Protein AF-0000000074228837 (afdb_homodimer)

Solvent-accessible surface area (backbone atoms only — not comparable to full-atom values): 48253 Å² total; per-residue (Å²): 127,89,50,69,43,84,44,78,33,34,25,43,31,44,40,28,51,73,57,40,68,35,71,73,42,47,66,55,44,46,54,51,40,31,73,41,58,32,44,23,34,34,40,31,34,74,35,34,39,66,48,57,78,98,43,40,82,39,33,44,96,82,31,43,47,70,68,50,50,49,47,51,52,47,52,30,51,74,42,57,27,49,63,27,53,33,47,62,62,32,8,69,27,32,67,53,27,69,38,76,93,38,32,85,42,25,28,32,78,79,36,36,41,21,54,25,79,84,43,70,63,42,56,50,49,44,48,52,53,49,50,54,53,45,69,75,46,72,86,42,55,43,36,30,43,33,43,36,76,50,63,63,69,59,68,10,71,69,43,44,59,52,45,67,38,89,90,41,47,70,66,57,55,55,48,50,46,54,42,52,56,36,47,51,47,34,72,77,34,71,73,32,42,32,29,29,42,28,72,71,52,70,81,56,52,58,65,56,47,39,71,67,50,46,30,82,48,37,30,42,28,47,69,60,64,50,48,80,56,60,45,67,59,50,32,52,50,51,49,47,42,47,74,32,51,29,72,44,32,35,36,29,40,36,34,29,39,75,88,44,50,65,30,72,69,54,62,31,44,49,30,39,40,21,46,53,42,50,51,50,27,48,70,72,30,72,50,86,32,44,50,24,37,32,37,31,33,33,22,38,86,45,82,68,36,37,58,16,26,50,70,49,43,19,46,65,26,36,40,51,34,39,39,18,49,46,58,72,40,82,47,74,66,49,50,53,52,41,22,60,72,33,50,25,87,53,83,51,48,90,47,84,73,54,95,44,65,36,66,34,86,46,20,67,48,34,43,45,51,48,49,46,73,64,41,49,58,53,54,52,44,42,47,59,72,62,28,62,63,34,43,16,35,50,31,64,50,26,47,76,67,34,44,61,53,61,71,50,48,74,71,44,50,60,58,52,51,52,52,51,53,53,49,52,52,52,50,52,52,41,51,57,48,42,56,67,34,31,50,68,69,32,48,50,49,50,40,43,60,74,42,45,66,58,52,47,53,55,49,48,51,52,52,36,49,52,49,16,54,56,62,74,103,128,90,52,68,44,84,44,78,34,34,25,42,31,45,40,28,50,74,59,40,67,34,70,72,41,47,66,56,44,46,54,51,41,32,73,41,57,33,43,23,34,36,39,32,34,72,36,34,39,64,48,56,79,96,43,40,82,41,32,44,98,82,30,44,46,70,66,50,51,49,49,52,52,47,52,31,52,74,44,56,27,48,63,29,53,34,47,61,62,34,7,70,28,32,68,53,28,67,38,78,90,39,31,85,42,25,30,34,77,78,34,36,41,21,52,24,80,83,42,70,64,41,58,51,51,44,49,50,53,50,49,56,56,45,68,75,46,70,86,42,55,43,37,30,44,34,44,37,75,50,62,63,71,59,68,10,73,70,42,42,60,52,47,68,39,88,91,42,48,71,66,56,54,54,49,50,45,55,40,53,55,36,48,52,47,35,72,78,33,73,73,32,42,33,29,29,44,29,72,72,52,69,81,56,51,61,66,57,48,39,70,67,50,47,30,80,46,39,30,43,28,46,68,61,64,48,46,81,56,62,44,67,60,51,33,52,49,50,50,47,43,46,73,32,52,30,72,44,33,34,36,28,40,38,33,27,41,76,88,45,50,64,31,70,68,52,62,31,45,48,28,37,39,20,46,51,43,49,51,51,27,49,73,74,31,70,50,87,32,43,50,23,38,32,38,30,34,32,22,36,85,44,83,66,35,35,58,17,26,51,69,47,43,20,46,65,27,37,39,52,36,38,39,19,48,46,58,73,40,82,47,72,68,47,49,51,52,40,22,60,72,34,51,27,89,51,83,53,48,88,47,83,72,52,95,44,65,35,67,34,84,45,19,67,46,34,43,45,50,48,48,46,72,62,41,49,58,52,54,51,44,42,48,62,72,62,29,62,63,35,45,17,36,51,30,64,49,25,46,78,67,33,43,60,52,63,71,51,49,73,70,44,51,60,57,52,51,51,52,51,53,52,49,53,51,52,50,51,52,40,51,55,49,42,56,68,36,32,50,68,68,32,49,50,48,50,40,42,60,73,42,45,65,60,52,48,52,54,51,47,50,53,51,36,49,50,50,16,54,55,62,73,105

Structure (mmCIF, N/CA/C/O backbone):
data_AF-0000000074228837-model_v1
#
loop_
_entity.id
_entity.type
_entity.pdbx_description
1 polymer 'Hexosaminidase D'
#
loop_
_atom_site.group_PDB
_atom_site.id
_atom_site.type_symbol
_atom_site.label_atom_id
_atom_site.label_alt_id
_atom_site.label_comp_id
_atom_site.label_asym_id
_atom_site.label_entity_id
_atom_site.label_seq_id
_atom_site.pdbx_PDB_ins_code
_atom_site.Cartn_x
_atom_site.Cartn_y
_atom_site.Cartn_z
_atom_site.occupancy
_atom_site.B_iso_or_equiv
_atom_site.auth_seq_id
_atom_site.auth_comp_id
_atom_site.auth_asym_id
_atom_site.auth_atom_id
_atom_site.pdbx_PDB_model_num
ATOM 1 N N . MET A 1 1 ? -8.688 20.062 46.594 1 33.72 1 MET A N 1
ATOM 2 C CA . MET A 1 1 ? -7.984 21.328 46.406 1 33.72 1 MET A CA 1
ATOM 3 C C . MET A 1 1 ? -8.141 21.844 45 1 33.72 1 MET A C 1
ATOM 5 O O . MET A 1 1 ? -7.809 21.141 44.031 1 33.72 1 MET A O 1
ATOM 9 N N . SER A 1 2 ? -9.156 22.516 44.594 1 40.5 2 SER A N 1
ATOM 10 C CA . SER A 1 2 ? -9.688 23.109 43.375 1 40.5 2 SER A CA 1
ATOM 11 C C . SER A 1 2 ? -8.57 23.703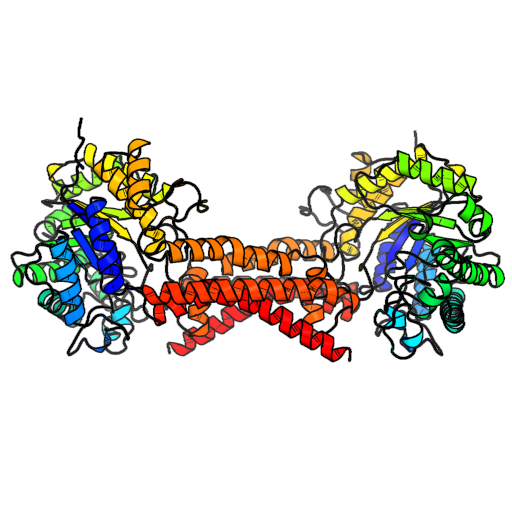 42.531 1 40.5 2 SER A C 1
ATOM 13 O O . SER A 1 2 ? -8.102 24.812 42.781 1 40.5 2 SER A O 1
ATOM 15 N N . SER A 1 3 ? -7.484 22.938 42.219 1 50.78 3 SER A N 1
ATOM 16 C CA . SER A 1 3 ? -6.211 23.359 41.625 1 50.78 3 SER A CA 1
ATOM 17 C C . SER A 1 3 ? -6.414 24.078 40.312 1 50.78 3 SER A C 1
ATOM 19 O O . SER A 1 3 ? -7.051 23.547 39.375 1 50.78 3 SER A O 1
ATOM 21 N N . SER A 1 4 ? -6.652 25.422 40.281 1 68.5 4 SER A N 1
ATOM 22 C CA . SER A 1 4 ? -6.84 26.391 39.219 1 68.5 4 SER A CA 1
ATOM 23 C C . SER A 1 4 ? -5.668 26.375 38.219 1 68.5 4 SER A C 1
ATOM 25 O O . SER A 1 4 ? -4.551 26 38.594 1 68.5 4 SER A O 1
ATOM 27 N N . SER A 1 5 ? -5.848 26.359 36.938 1 78.62 5 SER A N 1
ATOM 28 C CA . SER A 1 5 ? -4.855 26.422 35.875 1 78.62 5 SER A CA 1
ATOM 29 C C . SER A 1 5 ? -3.783 27.453 36.156 1 78.62 5 SER A C 1
ATOM 31 O O . SER A 1 5 ? -4.09 28.547 36.656 1 78.62 5 SER A O 1
ATOM 33 N N . PRO A 1 6 ? -2.557 27.016 36.062 1 86.19 6 PRO A N 1
ATOM 34 C CA . PRO A 1 6 ? -1.479 27.984 36.281 1 86.19 6 PRO A CA 1
ATOM 35 C C . PRO A 1 6 ? -1.438 29.062 35.188 1 86.19 6 PRO A C 1
ATOM 37 O O . PRO A 1 6 ? -0.689 30.047 35.312 1 86.19 6 PRO A O 1
ATOM 40 N N . PHE A 1 7 ? -2.256 28.953 34.188 1 91.75 7 PHE A N 1
ATOM 41 C CA . PHE A 1 7 ? -2.277 29.891 33.094 1 91.75 7 PHE A CA 1
ATOM 42 C C . PHE A 1 7 ? -3.447 30.859 33.219 1 91.75 7 PHE A C 1
ATOM 44 O O . PHE A 1 7 ? -4.598 30.438 33.344 1 91.75 7 PHE A O 1
ATOM 51 N N . ARG A 1 8 ? -3.098 32.094 33.156 1 91.38 8 ARG A N 1
ATOM 52 C CA . ARG A 1 8 ? -4.148 33.094 33.219 1 91.38 8 ARG A CA 1
ATOM 53 C C . ARG A 1 8 ? -5.059 33.031 32 1 91.38 8 ARG A C 1
ATOM 55 O O . ARG A 1 8 ? -6.273 33.188 32.125 1 91.38 8 ARG A O 1
ATOM 62 N N . MET A 1 9 ? -4.441 32.812 30.875 1 96 9 MET A N 1
ATOM 63 C CA . MET A 1 9 ? -5.18 32.719 29.625 1 96 9 MET A CA 1
ATOM 64 C C . MET A 1 9 ? -5.008 31.359 28.984 1 96 9 MET A C 1
ATOM 66 O O . MET A 1 9 ? -3.908 30.797 29 1 96 9 MET A O 1
ATOM 70 N N . GLN A 1 10 ? -6.059 30.766 28.578 1 98 10 GLN A N 1
ATOM 71 C CA . GLN A 1 10 ? -6.094 29.516 27.812 1 98 10 GLN A CA 1
ATOM 72 C C . GLN A 1 10 ? -6.785 29.719 26.469 1 98 10 GLN A C 1
ATOM 74 O O . GLN A 1 10 ? -8.016 29.797 26.406 1 98 10 GLN A O 1
ATOM 79 N N . LEU A 1 11 ? -5.953 29.734 25.422 1 98.75 11 LEU A N 1
ATOM 80 C CA . LEU A 1 11 ? -6.48 30.094 24.109 1 98.75 11 LEU A CA 1
ATOM 81 C C . LEU A 1 11 ? -6.523 28.875 23.188 1 98.75 11 LEU A C 1
ATOM 83 O O . LEU A 1 11 ? -5.727 27.953 23.328 1 98.75 11 LEU A O 1
ATOM 87 N N . VAL A 1 12 ? -7.453 28.875 22.281 1 98.88 12 VAL A N 1
ATOM 88 C CA . VAL A 1 12 ? -7.496 27.938 21.172 1 98.88 12 VAL A CA 1
ATOM 89 C C . VAL A 1 12 ? -7.047 28.625 19.891 1 98.88 12 VAL A C 1
ATOM 91 O O . VAL A 1 12 ? -7.543 29.703 19.547 1 98.88 12 VAL A O 1
ATOM 94 N N . HIS A 1 13 ? -6.082 28.109 19.266 1 98.88 13 HIS A N 1
ATOM 95 C CA . HIS A 1 13 ? -5.57 28.625 18 1 98.88 13 HIS A CA 1
ATOM 96 C C . HIS A 1 13 ? -6.367 28.094 16.812 1 98.88 13 HIS A C 1
ATOM 98 O O . HIS A 1 13 ? -6.566 26.875 16.688 1 98.88 13 HIS A O 1
ATOM 104 N N . LEU A 1 14 ? -6.867 28.953 15.992 1 98.69 14 LEU A N 1
ATOM 105 C CA . LEU A 1 14 ? -7.531 28.625 14.734 1 98.69 14 LEU A CA 1
ATOM 106 C C . LEU A 1 14 ? -6.656 29 13.547 1 98.69 14 LEU A C 1
ATOM 108 O O . LEU A 1 14 ? -6.539 30.172 13.203 1 98.69 14 LEU A O 1
ATOM 112 N N . ASP A 1 15 ? -6.062 28.031 12.992 1 98.19 15 ASP A N 1
ATOM 113 C CA . ASP A 1 15 ? -5.355 28.172 11.719 1 98.19 15 ASP A CA 1
ATOM 114 C C . ASP A 1 15 ? -6.324 28.109 10.547 1 98.19 15 ASP A C 1
ATOM 116 O O . ASP A 1 15 ? -6.914 27.062 10.273 1 98.19 15 ASP A O 1
ATOM 120 N N . LEU A 1 16 ? -6.441 29.172 9.812 1 98.06 16 LEU A N 1
ATOM 121 C CA . LEU A 1 16 ? -7.496 29.234 8.805 1 98.06 16 LEU A CA 1
ATOM 122 C C . LEU A 1 16 ? -6.953 28.906 7.422 1 98.06 16 LEU A C 1
ATOM 124 O O . LEU A 1 16 ? -7.656 29.062 6.422 1 98.06 16 LEU A O 1
ATOM 128 N N . LYS A 1 17 ? -5.695 28.406 7.336 1 95.62 17 LYS A N 1
ATOM 129 C CA . LYS A 1 17 ? -5.094 28.031 6.055 1 95.62 17 LYS A CA 1
ATOM 130 C C . LYS A 1 17 ? -5.785 26.812 5.457 1 95.62 17 LYS A C 1
ATOM 132 O O . LYS A 1 17 ? -5.629 25.703 5.953 1 95.62 17 LYS A O 1
ATOM 137 N N . GLY A 1 18 ? -6.449 27.047 4.371 1 94.81 18 GLY A N 1
ATOM 138 C CA . GLY A 1 18 ? -6.859 25.922 3.557 1 94.81 18 GLY A CA 1
ATOM 139 C C . GLY A 1 18 ? -8.242 25.406 3.908 1 94.81 18 GLY A C 1
ATOM 140 O O . GLY A 1 18 ? -9.047 25.109 3.02 1 94.81 18 GLY A O 1
ATOM 141 N N . ALA A 1 19 ? -8.547 25.297 5.246 1 97.69 19 ALA A N 1
ATOM 142 C CA . ALA A 1 19 ? -9.844 24.766 5.645 1 97.69 19 ALA A CA 1
ATOM 143 C C . ALA A 1 19 ? -10.477 25.609 6.746 1 97.69 19 ALA A C 1
ATOM 145 O O . ALA A 1 19 ? -10.766 25.109 7.836 1 97.69 19 ALA A O 1
ATOM 146 N N . PRO A 1 20 ? -10.781 26.844 6.398 1 98.31 20 PRO A N 1
ATOM 147 C CA . PRO A 1 20 ? -11.43 27.719 7.379 1 98.31 20 PRO A CA 1
ATOM 148 C C . PRO A 1 20 ? -12.867 27.297 7.684 1 98.31 20 PRO A C 1
ATOM 150 O O . PRO A 1 20 ? -13.641 27.016 6.766 1 98.31 20 PRO A O 1
ATOM 153 N N . PRO A 1 21 ? -13.188 27.172 8.938 1 98.62 21 PRO A N 1
ATOM 154 C CA . PRO A 1 21 ? -14.594 26.875 9.25 1 98.62 21 PRO A CA 1
ATOM 155 C C . PRO A 1 21 ? -15.531 28.016 8.875 1 98.62 21 PRO A C 1
ATOM 157 O O . PRO A 1 21 ? -15.172 29.188 9 1 98.62 21 PRO A O 1
ATOM 160 N N . LYS A 1 22 ? -16.703 27.672 8.453 1 98.62 22 LYS A N 1
ATOM 161 C CA . LYS A 1 22 ? -17.75 28.672 8.242 1 98.62 22 LYS A CA 1
ATOM 162 C C . LYS A 1 22 ? -18.188 29.297 9.562 1 98.62 22 LYS A C 1
ATOM 164 O O . LYS A 1 22 ? -18.047 28.688 10.625 1 98.62 22 LYS A O 1
ATOM 169 N N . VAL A 1 23 ? -18.719 30.531 9.445 1 98.5 23 VAL A N 1
ATOM 170 C CA . VAL A 1 23 ? -19.109 31.281 10.633 1 98.5 23 VAL A CA 1
ATOM 171 C C . VAL A 1 23 ? -20.172 30.484 11.414 1 98.5 23 VAL A C 1
ATOM 173 O O . VAL A 1 23 ? -20.172 30.484 12.641 1 98.5 23 VAL A O 1
ATOM 176 N N . LEU A 1 24 ? -21.031 29.734 10.648 1 98.31 24 LEU A N 1
ATOM 177 C CA . LEU A 1 24 ? -22.078 28.938 11.289 1 98.31 24 LEU A CA 1
ATOM 178 C C . LEU A 1 24 ? -21.469 27.875 12.195 1 98.31 24 LEU A C 1
ATOM 180 O O . LEU A 1 24 ? -22.016 27.578 13.266 1 98.31 24 LEU A O 1
ATOM 184 N N . TYR A 1 25 ? -20.484 27.312 11.805 1 98.69 25 TYR A N 1
ATOM 185 C CA . TYR A 1 25 ? -19.828 26.297 12.617 1 98.69 25 TYR A CA 1
ATOM 186 C C . TYR A 1 25 ? -19.125 26.922 13.812 1 98.69 25 TYR A C 1
ATOM 188 O O . TYR A 1 25 ? -19.125 26.359 14.906 1 98.69 25 TYR A O 1
ATOM 196 N N . LEU A 1 26 ? -18.484 28.078 13.609 1 98.81 26 LEU A N 1
ATOM 197 C CA . LEU A 1 26 ? -17.844 28.781 14.719 1 98.81 26 LEU A CA 1
ATOM 198 C C . LEU A 1 26 ? -18.875 29.109 15.805 1 98.81 26 LEU A C 1
ATOM 200 O O . LEU A 1 26 ? -18.562 29.047 17 1 98.81 26 LEU A O 1
ATOM 204 N N . ALA A 1 27 ? -20.031 29.438 15.375 1 98.75 27 ALA A N 1
ATOM 205 C CA . ALA A 1 27 ? -21.109 29.734 16.328 1 98.75 27 ALA A CA 1
ATOM 206 C C . ALA A 1 27 ? -21.406 28.516 17.203 1 98.75 27 ALA A C 1
ATOM 208 O O . ALA A 1 27 ? -21.828 28.672 18.359 1 98.75 27 ALA A O 1
ATOM 209 N N . GLU A 1 28 ? -21.141 27.375 16.656 1 98.5 28 GLU A N 1
ATOM 210 C CA . GLU A 1 28 ? -21.406 26.141 17.406 1 98.5 28 GLU A CA 1
ATOM 211 C C . GLU A 1 28 ? -20.234 25.797 18.312 1 98.5 28 GLU A C 1
ATOM 213 O O . GLU A 1 28 ? -20.438 25.297 19.422 1 98.5 28 GLU A O 1
ATOM 218 N N . ILE A 1 29 ? -19.062 26.125 17.969 1 98.44 29 ILE A N 1
ATOM 219 C CA . ILE A 1 29 ? -17.938 25.547 18.703 1 98.44 29 ILE A CA 1
ATOM 220 C C . ILE A 1 29 ? -17.422 26.547 19.719 1 98.44 29 ILE A C 1
ATOM 222 O O . ILE A 1 29 ? -16.766 26.172 20.703 1 98.44 29 ILE A O 1
ATOM 226 N N . PHE A 1 30 ? -17.688 27.906 19.562 1 98.75 30 PHE A N 1
ATOM 227 C CA . PHE A 1 30 ? -17.188 28.891 20.531 1 98.75 30 PHE A CA 1
ATOM 228 C C . PHE A 1 30 ? -17.781 28.641 21.906 1 98.75 30 PHE A C 1
ATOM 230 O O . PHE A 1 30 ? -17.047 28.625 22.906 1 98.75 30 PHE A O 1
ATOM 237 N N . PRO A 1 31 ? -19.141 28.391 21.984 1 98.62 31 PRO A N 1
ATOM 238 C CA . PRO A 1 31 ? -19.656 28.062 23.312 1 98.62 31 PRO A CA 1
ATOM 239 C C . PRO A 1 31 ? -19.016 26.812 23.891 1 98.62 31 PRO A C 1
ATOM 241 O O . PRO A 1 31 ? -18.797 26.734 25.109 1 98.62 31 PRO A O 1
ATOM 244 N N . LEU A 1 32 ? -18.75 25.859 23.078 1 98.62 32 LEU A N 1
ATOM 245 C CA . LEU A 1 32 ? -18.094 24.641 23.531 1 98.62 32 LEU A CA 1
ATOM 246 C C . LEU A 1 32 ? -16.688 24.938 24.031 1 98.62 32 LEU A C 1
ATOM 248 O O . LEU A 1 32 ? -16.281 24.406 25.078 1 98.62 32 LEU A O 1
ATOM 252 N N . PHE A 1 33 ? -15.938 25.781 23.297 1 98.75 33 PHE A N 1
ATOM 253 C CA . PHE A 1 33 ? -14.602 26.172 23.734 1 98.75 33 PHE A CA 1
ATOM 254 C C . PHE A 1 33 ? -14.641 26.766 25.141 1 98.75 33 PHE A C 1
ATOM 256 O O . PHE A 1 33 ? -13.867 26.359 26 1 98.75 33 PHE A O 1
ATOM 263 N N . HIS A 1 34 ? -15.555 27.641 25.297 1 98.44 34 HIS A N 1
ATOM 264 C CA . HIS A 1 34 ? -15.68 28.312 26.578 1 98.44 34 HIS A CA 1
ATOM 265 C C . HIS A 1 34 ? -16.031 27.328 27.688 1 98.44 34 HIS A C 1
ATOM 267 O O . HIS A 1 34 ? -15.438 27.344 28.766 1 98.44 34 HIS A O 1
ATOM 273 N N . ALA A 1 35 ? -16.953 26.469 27.375 1 98 35 ALA A N 1
ATOM 274 C CA . ALA A 1 35 ? -17.406 25.484 28.359 1 98 35 ALA A CA 1
ATOM 275 C C . ALA A 1 35 ? -16.266 24.547 28.766 1 98 35 ALA A C 1
ATOM 277 O O . ALA A 1 35 ? -16.203 24.109 29.906 1 98 35 ALA A O 1
ATOM 278 N N . LEU A 1 36 ? -15.383 24.359 27.844 1 98.06 36 LEU A N 1
ATOM 279 C CA . LEU A 1 36 ? -14.281 23.438 28.078 1 98.06 36 LEU A CA 1
ATOM 280 C C . LEU A 1 36 ? -13.148 24.125 28.844 1 98.06 36 LEU A C 1
ATOM 282 O O . LEU A 1 36 ? -12.195 23.469 29.266 1 98.06 36 LEU A O 1
ATOM 286 N N . GLY A 1 37 ? -13.211 25.438 28.891 1 97.19 37 GLY A N 1
ATOM 287 C CA . GLY A 1 37 ? -12.234 26.094 29.734 1 97.19 37 GLY A CA 1
ATOM 288 C C . GLY A 1 37 ? -11.406 27.125 28.984 1 97.19 37 GLY A C 1
ATOM 289 O O . GLY A 1 37 ? -10.547 27.781 29.578 1 97.19 37 GLY A O 1
ATOM 290 N N . ALA A 1 38 ? -11.688 27.344 27.719 1 98.5 38 ALA A N 1
ATOM 291 C CA . ALA A 1 38 ? -10.969 28.359 26.969 1 98.5 38 ALA A CA 1
ATOM 292 C C . ALA A 1 38 ? -11.516 29.75 27.266 1 98.5 38 ALA A C 1
ATOM 294 O O . ALA A 1 38 ? -12.719 29.922 27.484 1 98.5 38 ALA A O 1
ATOM 295 N N . ASN A 1 39 ? -10.609 30.734 27.312 1 98.31 39 ASN A N 1
ATOM 296 C CA . ASN A 1 39 ? -11.078 32.094 27.5 1 98.31 39 ASN A CA 1
ATOM 297 C C . ASN A 1 39 ? -10.484 33.062 26.453 1 98.31 39 ASN A C 1
ATOM 299 O O . ASN A 1 39 ? -10.477 34.281 26.656 1 98.31 39 ASN A O 1
ATOM 303 N N . GLY A 1 40 ? -9.992 32.5 25.344 1 98.56 40 GLY A N 1
ATOM 304 C CA . GLY A 1 40 ? -9.508 33.281 24.219 1 98.56 40 GLY A CA 1
ATOM 305 C C . GLY A 1 40 ? -9.32 32.469 22.953 1 98.56 40 GLY A C 1
ATOM 306 O O . GLY A 1 40 ? -9.359 31.234 23 1 98.56 40 GLY A O 1
ATOM 307 N N . ILE A 1 41 ? -9.141 33.094 21.844 1 98.75 41 ILE A N 1
ATOM 308 C CA . ILE A 1 41 ? -8.875 32.469 20.562 1 98.75 41 ILE A CA 1
ATOM 309 C C . ILE A 1 41 ? -7.777 33.25 19.828 1 98.75 41 ILE A C 1
ATOM 311 O O . ILE A 1 41 ? -7.75 34.469 19.859 1 98.75 41 ILE A O 1
ATOM 315 N N . LEU A 1 42 ? -6.805 32.531 19.375 1 98.88 42 LEU A N 1
ATOM 316 C CA . LEU A 1 42 ? -5.789 33.062 18.469 1 98.88 42 LEU A CA 1
ATOM 317 C C . LEU A 1 42 ? -6.148 32.75 17.016 1 98.88 42 LEU A C 1
ATOM 319 O O . LEU A 1 42 ? -6.191 31.578 16.609 1 98.88 42 LEU A O 1
ATOM 323 N N . ILE A 1 43 ? -6.406 33.75 16.219 1 98.75 43 ILE A N 1
ATOM 324 C CA . ILE A 1 43 ? -6.898 33.531 14.867 1 98.75 43 ILE A CA 1
ATOM 325 C C . ILE A 1 43 ? -5.801 33.875 13.859 1 98.75 43 ILE A C 1
ATOM 327 O O . ILE A 1 43 ? -5.352 35 13.781 1 98.75 43 ILE A O 1
ATOM 331 N N . GLU A 1 44 ? -5.395 32.969 13.164 1 98.38 44 GLU A N 1
ATOM 332 C CA . GLU A 1 44 ? -4.445 33.125 12.07 1 98.38 44 GLU A CA 1
ATOM 333 C C . GLU A 1 44 ? -5.16 33.125 10.719 1 98.38 44 GLU A C 1
ATOM 335 O O . GLU A 1 44 ? -5.438 32.062 10.18 1 98.38 44 GLU A O 1
ATOM 340 N N . TYR A 1 45 ? -5.41 34.25 10.148 1 95.75 45 TYR A N 1
ATOM 341 C CA . TYR A 1 45 ? -6.297 34.406 9 1 95.75 45 TYR A CA 1
ATOM 342 C C . TYR A 1 45 ? -5.621 33.906 7.727 1 95.75 45 TYR A C 1
ATOM 344 O O . TYR A 1 45 ? -6.238 33.219 6.918 1 95.75 45 TYR A O 1
ATOM 352 N N . GLU A 1 46 ? -4.355 34.25 7.523 1 95.06 46 GLU A N 1
ATOM 353 C CA . GLU A 1 46 ? -3.699 34.125 6.227 1 95.06 46 GLU A CA 1
ATOM 354 C C . GLU A 1 46 ? -4.539 34.75 5.117 1 95.06 46 GLU A C 1
ATOM 356 O O . GLU A 1 46 ? -4.938 35.906 5.207 1 95.06 46 GLU A O 1
ATOM 361 N N . ASP A 1 47 ? -4.895 33.969 4.074 1 97.38 47 ASP A N 1
ATOM 362 C CA . ASP A 1 47 ? -5.59 34.5 2.918 1 97.38 47 ASP A CA 1
ATOM 363 C C . ASP A 1 47 ? -7.098 34.562 3.152 1 97.38 47 ASP A C 1
ATOM 365 O O . ASP A 1 47 ? -7.863 34.906 2.256 1 97.38 47 ASP A O 1
ATOM 369 N N . MET A 1 48 ? -7.535 34.281 4.383 1 97.94 48 MET A N 1
ATOM 370 C CA . MET A 1 48 ? -8.961 34.281 4.688 1 97.94 48 MET A CA 1
ATOM 371 C C . MET A 1 48 ? -9.406 35.656 5.168 1 97.94 48 MET A C 1
ATOM 373 O O . MET A 1 48 ? -10.594 35.906 5.355 1 97.94 48 MET A O 1
ATOM 377 N N . PHE A 1 49 ? -8.453 36.562 5.418 1 98.56 49 PHE A N 1
ATOM 378 C CA . PHE A 1 49 ? -8.781 37.938 5.758 1 98.56 49 PHE A CA 1
ATOM 379 C C . PHE A 1 49 ? -9.227 38.719 4.52 1 98.56 49 PHE A C 1
ATOM 381 O O . PHE A 1 49 ? -8.703 38.5 3.426 1 98.56 49 PHE A O 1
ATOM 388 N N . PRO A 1 50 ? -10.164 39.656 4.695 1 98.31 50 PRO A N 1
ATOM 389 C CA . PRO A 1 50 ? -10.664 40.406 3.553 1 98.31 50 PRO A CA 1
ATOM 390 C C . PRO A 1 50 ? -9.789 41.625 3.223 1 98.31 50 PRO A C 1
ATOM 392 O O . PRO A 1 50 ? -10.258 42.75 3.27 1 98.31 50 PRO A O 1
ATOM 395 N N . TYR A 1 51 ? -8.562 41.375 2.809 1 98.44 51 TYR A N 1
ATOM 396 C CA . TYR A 1 51 ? -7.652 42.469 2.424 1 98.44 51 TYR A CA 1
ATOM 397 C C . TYR A 1 51 ? -8.242 43.281 1.298 1 98.44 51 TYR A C 1
ATOM 399 O O . TYR A 1 51 ? -8.969 42.781 0.444 1 98.44 51 TYR A O 1
ATOM 407 N N . GLU A 1 52 ? -7.941 44.562 1.296 1 97.19 52 GLU A N 1
ATOM 408 C CA . GLU A 1 52 ? -8.469 45.469 0.291 1 97.19 52 GLU A CA 1
ATOM 409 C C . GLU A 1 52 ? -7.371 46.375 -0.282 1 97.19 52 GLU A C 1
ATOM 411 O O . GLU A 1 52 ? -6.215 46.281 0.144 1 97.19 52 GLU A O 1
ATOM 416 N N . GLY A 1 53 ? -7.715 47.156 -1.277 1 96.62 53 GLY A N 1
ATOM 417 C CA . GLY A 1 53 ? -6.746 48.062 -1.883 1 96.62 53 GLY A CA 1
ATOM 418 C C . GLY A 1 53 ? -5.605 47.312 -2.568 1 96.62 53 GLY A C 1
ATOM 419 O O . GLY A 1 53 ? -5.836 46.406 -3.379 1 96.62 53 GLY A O 1
ATOM 420 N N . PRO A 1 54 ? -4.387 47.719 -2.279 1 95.44 54 PRO A N 1
ATOM 421 C CA . PRO A 1 54 ? -3.232 47.094 -2.924 1 95.44 54 PRO A CA 1
ATOM 422 C C . PRO A 1 54 ? -3.049 45.625 -2.512 1 95.44 54 PRO A C 1
ATOM 424 O O . PRO A 1 54 ? -2.32 44.875 -3.174 1 95.44 54 PRO A O 1
ATOM 427 N N . LEU A 1 55 ? -3.738 45.219 -1.454 1 98.06 55 LEU A N 1
ATOM 428 C CA . LEU A 1 55 ? -3.555 43.875 -0.928 1 98.06 55 LEU A CA 1
ATOM 429 C C . LEU A 1 55 ? -4.719 42.969 -1.325 1 98.06 55 LEU A C 1
ATOM 431 O O . LEU A 1 55 ? -4.824 41.844 -0.843 1 98.06 55 LEU A O 1
ATOM 435 N N . HIS A 1 56 ? -5.562 43.375 -2.293 1 97 56 HIS A N 1
ATOM 436 C CA . HIS A 1 56 ? -6.781 42.656 -2.658 1 97 56 HIS A CA 1
ATOM 437 C C . HIS A 1 56 ? -6.465 41.281 -3.203 1 97 56 HIS A C 1
ATOM 439 O O . HIS A 1 56 ? -7.25 40.344 -3.033 1 97 56 HIS A O 1
ATOM 445 N N . LEU A 1 57 ? -5.285 41.062 -3.779 1 96.56 57 LEU A N 1
ATOM 446 C CA . LEU A 1 57 ? -4.91 39.812 -4.426 1 96.56 57 LEU A CA 1
ATOM 447 C C . LEU A 1 57 ? -4.598 38.75 -3.391 1 96.56 57 LEU A C 1
ATOM 449 O O . LEU A 1 57 ? -4.551 37.562 -3.717 1 96.56 57 LEU A O 1
ATOM 453 N N . LEU A 1 58 ? -4.441 39.125 -2.109 1 97.75 58 LEU A N 1
ATOM 454 C CA . LEU A 1 58 ? -4.074 38.188 -1.062 1 97.75 58 LEU A CA 1
ATOM 455 C C . LEU A 1 58 ? -5.277 37.344 -0.641 1 97.75 58 LEU A C 1
ATOM 457 O O . LEU A 1 58 ? -5.121 36.312 -0.02 1 97.75 58 LEU A O 1
ATOM 461 N N . LYS A 1 59 ? -6.469 37.812 -0.919 1 96.06 59 LYS A N 1
ATOM 462 C CA . LYS A 1 59 ? -7.684 37.188 -0.404 1 96.06 59 LYS A CA 1
ATOM 463 C C . LYS A 1 59 ? -8.016 35.938 -1.178 1 96.06 59 LYS A C 1
ATOM 465 O O . LYS A 1 59 ? -7.926 35.906 -2.406 1 96.06 59 LYS A O 1
ATOM 470 N N . ALA A 1 60 ? -8.344 34.906 -0.404 1 95.81 60 ALA A N 1
ATOM 471 C CA . ALA A 1 60 ? -8.82 33.656 -1.014 1 95.81 60 ALA A CA 1
ATOM 472 C C . ALA A 1 60 ? -10.195 33.844 -1.646 1 95.81 60 ALA A C 1
ATOM 474 O O . ALA A 1 60 ? -10.875 34.844 -1.379 1 95.81 60 ALA A O 1
ATOM 475 N N . ARG A 1 61 ? -10.648 32.938 -2.52 1 92.56 61 ARG A N 1
ATOM 476 C CA . ARG A 1 61 ? -11.938 32.938 -3.203 1 92.56 61 ARG A CA 1
ATOM 477 C C . ARG A 1 61 ? -13.086 33.031 -2.205 1 92.56 61 ARG A C 1
ATOM 479 O O . ARG A 1 61 ? -14.102 33.688 -2.473 1 92.56 61 ARG A O 1
ATOM 486 N N . HIS A 1 62 ? -12.898 32.344 -1.103 1 96.31 62 HIS A N 1
ATOM 487 C CA . HIS A 1 62 ? -13.953 32.281 -0.095 1 96.31 62 HIS A CA 1
ATOM 488 C C . HIS A 1 62 ? -13.477 32.875 1.227 1 96.31 62 HIS A C 1
ATOM 490 O O . HIS A 1 62 ? -13.75 32.344 2.295 1 96.31 62 HIS A O 1
ATOM 496 N N . ALA A 1 63 ? -12.742 33.938 1.126 1 97.81 63 ALA A N 1
ATOM 497 C CA . ALA A 1 63 ? -12.297 34.625 2.338 1 97.81 63 ALA A CA 1
ATOM 498 C C . ALA A 1 63 ? -13.477 35.219 3.104 1 97.81 63 ALA A C 1
ATOM 500 O O . ALA A 1 63 ? -14.523 35.5 2.516 1 97.81 63 ALA A O 1
ATOM 501 N N . TYR A 1 64 ? -13.328 35.344 4.379 1 98.44 64 TYR A N 1
ATOM 502 C CA . TYR A 1 64 ? -14.367 35.969 5.176 1 98.44 64 TYR A CA 1
ATOM 503 C C . TYR A 1 64 ? -14.609 37.406 4.707 1 98.44 64 TYR A C 1
ATOM 505 O O . TYR A 1 64 ? -13.672 38.094 4.324 1 98.44 64 TYR A O 1
ATOM 513 N N . SER A 1 65 ? -15.836 37.844 4.715 1 98.12 65 SER A N 1
ATOM 514 C CA . SER A 1 65 ? -16.172 39.25 4.508 1 98.12 65 SER A CA 1
ATOM 515 C C . SER A 1 65 ? -15.953 40.062 5.781 1 98.12 65 SER A C 1
ATOM 517 O O . SER A 1 65 ? -15.859 39.5 6.871 1 98.12 65 SER A O 1
ATOM 519 N N . PRO A 1 66 ? -15.828 41.406 5.656 1 98.06 66 PRO A N 1
ATOM 520 C CA . PRO A 1 66 ? -15.734 42.219 6.863 1 98.06 66 PRO A CA 1
ATOM 521 C C . PRO A 1 66 ? -16.891 42 7.828 1 98.06 66 PRO A C 1
ATOM 523 O O . PRO A 1 66 ? -16.703 41.969 9.047 1 98.06 66 PRO A O 1
ATOM 526 N N . THR A 1 67 ? -18.031 41.75 7.254 1 98.38 67 THR A N 1
ATOM 527 C CA . THR A 1 67 ? -19.219 41.469 8.07 1 98.38 67 THR A CA 1
ATOM 528 C C . THR A 1 67 ? -19.047 40.156 8.828 1 98.38 67 THR A C 1
ATOM 530 O O . THR A 1 67 ? -19.438 40.062 9.992 1 98.38 67 THR A O 1
ATOM 533 N N . GLU A 1 68 ? -18.5 39.219 8.164 1 98.38 68 GLU A N 1
ATOM 534 C CA . GLU A 1 68 ? -18.281 37.938 8.812 1 98.38 68 GLU A CA 1
ATOM 535 C C . GLU A 1 68 ? -17.234 38.062 9.922 1 98.38 68 GLU A C 1
ATOM 537 O O . GLU A 1 68 ? -17.359 37.406 10.969 1 98.38 68 GLU A O 1
ATOM 542 N N . ILE A 1 69 ? -16.219 38.812 9.68 1 98.44 69 ILE A N 1
ATOM 543 C CA . ILE A 1 69 ? -15.211 39.031 10.719 1 98.44 69 ILE A CA 1
ATOM 544 C C . ILE A 1 69 ? -15.867 39.688 11.938 1 98.44 69 ILE A C 1
ATOM 546 O O . ILE A 1 69 ? -15.617 39.281 13.078 1 98.44 69 ILE A O 1
ATOM 550 N N . LYS A 1 70 ? -16.703 40.625 11.703 1 98.31 70 LYS A N 1
ATOM 551 C CA . LYS A 1 70 ? -17.422 41.281 12.805 1 98.31 70 LYS A CA 1
ATOM 552 C C . LYS A 1 70 ? -18.297 40.25 13.555 1 98.31 70 LYS A C 1
ATOM 554 O O . LYS A 1 70 ? -18.375 40.312 14.781 1 98.31 70 LYS A O 1
ATOM 559 N N . GLU A 1 71 ? -18.891 39.438 12.773 1 98.62 71 GLU A N 1
ATOM 560 C CA . GLU A 1 71 ? -19.719 38.406 13.391 1 98.62 71 GLU A CA 1
ATOM 561 C C . GLU A 1 71 ? -18.875 37.438 14.227 1 98.62 71 GLU A C 1
ATOM 563 O O . GLU A 1 71 ? -19.281 37.062 15.32 1 98.62 71 GLU A O 1
ATOM 568 N N . ILE A 1 72 ? -17.781 37.094 13.719 1 98.62 72 ILE A N 1
ATOM 569 C CA . ILE A 1 72 ? -16.875 36.219 14.445 1 98.62 72 ILE A CA 1
ATOM 570 C C . ILE A 1 72 ? -16.453 36.875 15.758 1 98.62 72 ILE A C 1
ATOM 572 O O . ILE A 1 72 ? -16.484 36.219 16.812 1 98.62 72 ILE A O 1
ATOM 576 N N . LEU A 1 73 ? -16.109 38.156 15.703 1 98.62 73 LEU A N 1
ATOM 577 C CA . LEU A 1 73 ? -15.703 38.906 16.891 1 98.62 73 LEU A CA 1
ATOM 578 C C . LEU A 1 73 ? -16.859 39 17.875 1 98.62 73 LEU A C 1
ATOM 580 O O . LEU A 1 73 ? -16.656 38.906 19.094 1 98.62 73 LEU A O 1
ATOM 584 N N . HIS A 1 74 ? -18.016 39.188 17.328 1 98.44 74 HIS A N 1
ATOM 585 C CA . HIS A 1 74 ? -19.203 39.25 18.172 1 98.44 74 HIS A CA 1
ATOM 586 C C . HIS A 1 74 ? -19.453 37.938 18.875 1 98.44 74 HIS A C 1
ATOM 588 O O . HIS A 1 74 ? -19.719 37.906 20.078 1 98.44 74 HIS A O 1
ATOM 594 N N . LEU A 1 75 ? -19.359 36.875 18.141 1 98.69 75 LEU A N 1
ATOM 595 C CA . LEU A 1 75 ? -19.547 35.562 18.719 1 98.69 75 LEU A CA 1
ATOM 596 C C . LEU A 1 75 ? -18.516 35.281 19.797 1 98.69 75 LEU A C 1
ATOM 598 O O . LEU A 1 75 ? -18.844 34.719 20.844 1 98.69 75 LEU A O 1
ATOM 602 N N . ALA A 1 76 ? -17.266 35.656 19.516 1 98.69 76 ALA A N 1
ATOM 603 C CA . ALA A 1 76 ? -16.203 35.469 20.516 1 98.69 76 ALA A CA 1
ATOM 604 C C . ALA A 1 76 ? -16.531 36.219 21.797 1 98.69 76 ALA A C 1
ATOM 606 O O . ALA A 1 76 ? -16.438 35.688 22.891 1 98.69 76 ALA A O 1
ATOM 607 N N . LYS A 1 77 ? -16.938 37.438 21.641 1 98.25 77 LYS A N 1
ATOM 608 C CA . LYS A 1 77 ? -17.281 38.281 22.781 1 98.25 77 LYS A CA 1
ATOM 609 C C . LYS A 1 77 ? -18.453 37.688 23.562 1 98.25 77 LYS A C 1
ATOM 611 O O . LYS A 1 77 ? -18.438 37.656 24.797 1 98.25 77 LYS A O 1
ATOM 616 N N . L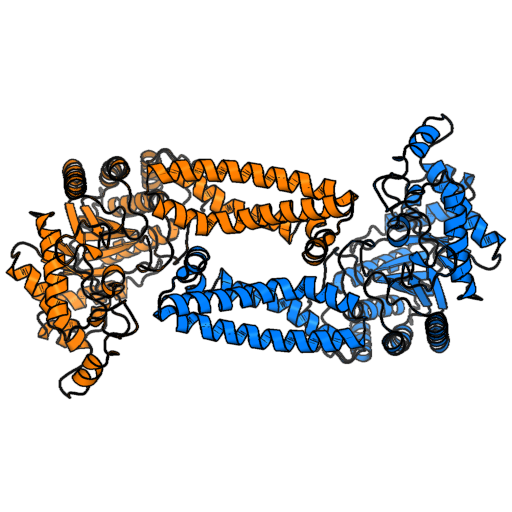EU A 1 78 ? -19.375 37.281 22.812 1 98.38 78 LEU A N 1
ATOM 617 C CA . LEU A 1 78 ? -20.578 36.719 23.406 1 98.38 78 LEU A CA 1
ATOM 618 C C . LEU A 1 78 ? -20.234 35.531 24.312 1 98.38 78 LEU A C 1
ATOM 620 O O . LEU A 1 78 ? -20.906 35.312 25.328 1 98.38 78 LEU A O 1
ATOM 624 N N . HIS A 1 79 ? -19.203 34.875 24.047 1 98.31 79 HIS A N 1
ATOM 625 C CA . HIS A 1 79 ? -18.859 33.656 24.797 1 98.31 79 HIS A CA 1
ATOM 626 C C . HIS A 1 79 ? -17.578 33.875 25.609 1 98.31 79 HIS A C 1
ATOM 628 O O . HIS A 1 79 ? -16.859 32.938 25.906 1 98.31 79 HIS A O 1
ATOM 634 N N . GLU A 1 80 ? -17.219 35.125 25.766 1 97.94 80 GLU A N 1
ATOM 635 C CA . GLU A 1 80 ? -16.125 35.562 26.656 1 97.94 80 GLU A CA 1
ATOM 636 C C . GLU A 1 80 ? -14.789 34.969 26.188 1 97.94 80 GLU A C 1
ATOM 638 O O . GLU A 1 80 ? -14.031 34.438 26.984 1 97.94 80 GLU A O 1
ATOM 643 N N . LEU A 1 81 ? -14.609 35 24.906 1 98.62 81 LEU A N 1
ATOM 644 C CA . LEU A 1 81 ? -13.344 34.625 24.297 1 98.62 81 LEU A CA 1
ATOM 645 C C . LEU A 1 81 ? -12.578 35.844 23.797 1 98.62 81 LEU A C 1
ATOM 647 O O . LEU A 1 81 ? -13.008 36.5 22.844 1 98.62 81 LEU A O 1
ATOM 651 N N . GLU A 1 82 ? -11.461 36.094 24.453 1 98 82 GLU A N 1
ATOM 652 C CA . GLU A 1 82 ? -10.586 37.188 23.984 1 98 82 GLU A CA 1
ATOM 653 C C . GLU A 1 82 ? -9.938 36.812 22.641 1 98 82 GLU A C 1
ATOM 655 O O . GLU A 1 82 ? -9.43 35.719 22.469 1 98 82 GLU A O 1
ATOM 660 N N . VAL A 1 83 ? -9.984 37.75 21.688 1 98.56 83 VAL A N 1
ATOM 661 C CA . VAL A 1 83 ? -9.477 37.438 20.344 1 98.56 83 VAL A CA 1
ATOM 662 C C . VAL A 1 83 ? -8.094 38.062 20.172 1 98.56 83 VAL A C 1
ATOM 664 O O . VAL A 1 83 ? -7.891 39.25 20.484 1 98.56 83 VAL A O 1
ATOM 667 N N . ILE A 1 84 ? -7.168 37.281 19.766 1 98.75 84 ILE A N 1
ATOM 668 C CA . ILE A 1 84 ? -5.844 37.75 19.344 1 98.75 84 ILE A CA 1
ATOM 669 C C . ILE A 1 84 ? -5.621 37.406 17.875 1 98.75 84 ILE A C 1
ATOM 671 O O . ILE A 1 84 ? -5.539 36.25 17.5 1 98.75 84 ILE A O 1
ATOM 675 N N . PRO A 1 85 ? -5.566 38.438 17 1 98.69 85 PRO A N 1
ATOM 676 C CA . PRO A 1 85 ? -5.262 38.156 15.594 1 98.69 85 PRO A CA 1
ATOM 677 C C . PRO A 1 85 ? -3.781 37.875 15.359 1 98.69 85 PRO A C 1
ATOM 679 O O . PRO A 1 85 ? -2.924 38.406 16.062 1 98.69 85 PRO A O 1
ATOM 682 N N . LEU A 1 86 ? -3.488 37 14.461 1 98.69 86 LEU A N 1
ATOM 683 C CA . LEU A 1 86 ? -2.131 36.625 14.07 1 98.69 86 LEU A CA 1
ATOM 684 C C . LEU A 1 86 ? -1.908 36.875 12.586 1 98.69 86 LEU A C 1
ATOM 686 O O . LEU A 1 86 ? -2.701 36.406 11.75 1 98.69 86 LEU A O 1
ATOM 690 N N . VAL A 1 87 ? -0.917 37.625 12.266 1 97.62 87 VAL A N 1
ATOM 691 C CA . VAL A 1 87 ? -0.486 37.875 10.891 1 97.62 87 VAL A CA 1
ATOM 692 C C . VAL A 1 87 ? 0.992 37.531 10.742 1 97.62 87 VAL A C 1
ATOM 694 O O . VAL A 1 87 ? 1.833 38.031 11.5 1 97.62 87 VAL A O 1
ATOM 697 N N . GLN A 1 88 ? 1.284 36.688 9.781 1 97.75 88 GLN A N 1
ATOM 698 C CA . GLN A 1 88 ? 2.682 36.375 9.508 1 97.75 88 GLN A CA 1
ATOM 699 C C . GLN A 1 88 ? 3.396 37.562 8.852 1 97.75 88 GLN A C 1
ATOM 701 O O . GLN A 1 88 ? 2.916 38.094 7.852 1 97.75 88 GLN A O 1
ATOM 706 N N . THR A 1 89 ? 4.613 37.906 9.359 1 98.19 89 THR A N 1
ATOM 707 C CA . THR A 1 89 ? 5.234 39.125 8.883 1 98.19 89 THR A CA 1
ATOM 708 C C . THR A 1 89 ? 6.664 38.875 8.414 1 98.19 89 THR A C 1
ATOM 710 O O . THR A 1 89 ? 7.355 39.781 7.973 1 98.19 89 THR A O 1
ATOM 713 N N . PHE A 1 90 ? 7.141 37.625 8.562 1 98.31 90 PHE A N 1
ATOM 714 C CA . PHE A 1 90 ? 8.531 37.344 8.227 1 98.31 90 PHE A CA 1
ATOM 715 C C . PHE A 1 90 ? 8.641 35.969 7.52 1 98.31 90 PHE A C 1
ATOM 717 O O . PHE A 1 90 ? 8.836 35.938 6.305 1 98.31 90 PHE A O 1
ATOM 724 N N . GLY A 1 91 ? 8.414 34.938 8.25 1 97.44 91 GLY A N 1
ATOM 725 C CA . GLY A 1 91 ? 8.273 33.594 7.664 1 97.44 91 GLY A CA 1
ATOM 726 C C . GLY A 1 91 ? 6.844 33.281 7.285 1 97.44 91 GLY A C 1
ATOM 727 O O . GLY A 1 91 ? 5.93 34.062 7.531 1 97.44 91 GLY A O 1
ATOM 728 N N . HIS A 1 92 ? 6.645 32.156 6.59 1 97.19 92 HIS A N 1
ATOM 729 C CA . HIS A 1 92 ? 5.32 31.703 6.191 1 97.19 92 HIS A CA 1
ATOM 730 C C . HIS A 1 92 ? 4.574 32.781 5.41 1 97.19 92 HIS A C 1
ATOM 732 O O . HIS A 1 92 ? 3.404 33.062 5.688 1 97.19 92 HIS A O 1
ATOM 738 N N . MET A 1 93 ? 5.301 33.406 4.512 1 97.69 93 MET A N 1
ATOM 739 C CA . MET A 1 93 ? 4.73 34.5 3.701 1 97.69 93 MET A CA 1
ATOM 740 C C . MET A 1 93 ? 4.289 33.969 2.338 1 97.69 93 MET A C 1
ATOM 742 O O . MET A 1 93 ? 4.074 34.75 1.408 1 97.69 93 MET A O 1
ATOM 746 N N . GLU A 1 94 ? 4.105 32.625 2.217 1 96.88 94 GLU A N 1
ATOM 747 C CA . GLU A 1 94 ? 3.809 32 0.934 1 96.88 94 GLU A CA 1
ATOM 748 C C . GLU A 1 94 ? 2.523 32.562 0.329 1 96.88 94 GLU A C 1
ATOM 750 O O . GLU A 1 94 ? 2.443 32.781 -0.883 1 96.88 94 GLU A O 1
ATOM 755 N N . PHE A 1 95 ? 1.479 32.812 1.16 1 96.81 95 PHE A N 1
ATOM 756 C CA . PHE A 1 95 ? 0.187 33.25 0.645 1 96.81 95 PHE A CA 1
ATOM 757 C C . PHE A 1 95 ? 0.28 34.656 0.063 1 96.81 95 PHE A C 1
ATOM 759 O O . PHE A 1 95 ? -0.585 35.062 -0.711 1 96.81 95 PHE A O 1
ATOM 766 N N . VAL A 1 96 ? 1.355 35.375 0.382 1 98.19 96 VAL A N 1
ATOM 767 C CA . VAL A 1 96 ? 1.594 36.719 -0.112 1 98.19 96 VAL A CA 1
ATOM 768 C C . VAL A 1 96 ? 2.59 36.688 -1.269 1 98.19 96 VAL A C 1
ATOM 770 O O . VAL A 1 96 ? 2.277 37.125 -2.381 1 98.19 96 VAL A O 1
ATOM 773 N N . LEU A 1 97 ? 3.711 36.031 -1.068 1 97.69 97 LEU A N 1
ATOM 774 C CA . LEU A 1 97 ? 4.863 36.125 -1.961 1 97.69 97 LEU A CA 1
ATOM 775 C C . LEU A 1 97 ? 4.691 35.188 -3.158 1 97.69 97 LEU A C 1
ATOM 777 O O . LEU A 1 97 ? 5.512 35.188 -4.078 1 97.69 97 LEU A O 1
ATOM 781 N N . LYS A 1 98 ? 3.684 34.406 -3.186 1 95.44 98 LYS A N 1
ATOM 782 C CA . LYS A 1 98 ? 3.391 33.562 -4.355 1 95.44 98 LYS A CA 1
ATOM 783 C C . LYS A 1 98 ? 2.904 34.438 -5.52 1 95.44 98 LYS A C 1
ATOM 785 O O . LYS A 1 98 ? 2.963 34 -6.676 1 95.44 98 LYS A O 1
ATOM 790 N N . HIS A 1 99 ? 2.395 35.625 -5.191 1 96.12 99 HIS A N 1
ATOM 791 C CA . HIS A 1 99 ? 1.871 36.531 -6.219 1 96.12 99 HIS A CA 1
ATOM 792 C C . HIS A 1 99 ? 2.996 37.281 -6.914 1 96.12 99 HIS A C 1
ATOM 794 O O . HIS A 1 99 ? 3.914 37.781 -6.258 1 96.12 99 HIS A O 1
ATOM 800 N N . LYS A 1 100 ? 2.867 37.406 -8.203 1 95.25 100 LYS A N 1
ATOM 801 C CA . LYS A 1 100 ? 3.877 38.094 -9.016 1 95.25 100 LYS A CA 1
ATOM 802 C C . LYS A 1 100 ? 4.117 39.5 -8.523 1 95.25 100 LYS A C 1
ATOM 804 O O . LYS A 1 100 ? 5.258 39.969 -8.5 1 95.25 100 LYS A O 1
ATOM 809 N N . GLN A 1 101 ? 3.121 40.125 -8.039 1 96.62 101 GLN A N 1
ATOM 810 C CA . GLN A 1 101 ? 3.184 41.531 -7.582 1 96.62 101 GLN A CA 1
ATOM 811 C C . GLN A 1 101 ? 4.148 41.656 -6.41 1 96.62 101 GLN A C 1
ATOM 813 O O . GLN A 1 101 ? 4.742 42.719 -6.219 1 96.62 101 GLN A O 1
ATOM 818 N N . PHE A 1 102 ? 4.348 40.594 -5.645 1 97.88 102 PHE A N 1
ATOM 819 C CA . PHE A 1 102 ? 5.141 40.719 -4.422 1 97.88 102 PHE A CA 1
ATOM 820 C C . PHE A 1 102 ? 6.367 39.812 -4.488 1 97.88 102 PHE A C 1
ATOM 822 O O . PHE A 1 102 ? 7.121 39.719 -3.518 1 97.88 102 PHE A O 1
ATOM 829 N N . SER A 1 103 ? 6.621 39.219 -5.66 1 96.62 103 SER A N 1
ATOM 830 C CA . SER A 1 103 ? 7.688 38.219 -5.793 1 96.62 103 SER A CA 1
ATOM 831 C C . SER A 1 103 ? 9.062 38.875 -5.613 1 96.62 103 SER A C 1
ATOM 833 O O . SER A 1 103 ? 10 38.219 -5.16 1 96.62 103 SER A O 1
ATOM 835 N N . HIS A 1 104 ? 9.141 40.156 -5.949 1 97.62 104 HIS A N 1
ATOM 836 C CA . HIS A 1 104 ? 10.422 40.844 -5.84 1 97.62 104 HIS A CA 1
ATOM 837 C C . HIS A 1 104 ? 10.805 41.062 -4.379 1 97.62 104 HIS A C 1
ATOM 839 O O . HIS A 1 104 ? 11.953 41.438 -4.082 1 97.62 104 HIS A O 1
ATOM 845 N N . LEU A 1 105 ? 9.906 40.781 -3.426 1 98.38 105 LEU A N 1
ATOM 846 C CA . LEU A 1 105 ? 10.156 41 -2.004 1 98.38 105 LEU A CA 1
ATOM 847 C C . LEU A 1 105 ? 10.641 39.719 -1.335 1 98.38 105 LEU A C 1
ATOM 849 O O . LEU A 1 105 ? 10.805 39.688 -0.114 1 98.38 105 LEU A O 1
ATOM 853 N N . ARG A 1 106 ? 10.852 38.719 -2.125 1 98.19 106 ARG A N 1
ATOM 854 C CA . ARG A 1 106 ? 11.32 37.438 -1.596 1 98.19 106 ARG A CA 1
ATOM 855 C C . ARG A 1 106 ? 12.773 37.562 -1.136 1 98.19 106 ARG A C 1
ATOM 857 O O . ARG A 1 106 ? 13.594 38.188 -1.801 1 98.19 106 ARG A O 1
ATOM 864 N N . GLU A 1 107 ? 13.07 36.875 0.07 1 98.19 107 GLU A N 1
ATOM 865 C CA . GLU A 1 107 ? 14.461 36.781 0.509 1 98.19 107 GLU A CA 1
ATOM 866 C C . GLU A 1 107 ? 15.312 36.062 -0.536 1 98.19 107 GLU A C 1
ATOM 868 O O . GLU A 1 107 ? 16.344 36.562 -0.967 1 98.19 107 GLU A O 1
ATOM 873 N N . VAL A 1 108 ? 14.891 34.844 -0.858 1 97.25 108 VAL A N 1
ATOM 874 C CA . VAL A 1 108 ? 15.461 34.094 -1.975 1 97.25 108 VAL A CA 1
ATOM 875 C C . VAL A 1 108 ? 14.523 34.156 -3.178 1 97.25 108 VAL A C 1
ATOM 877 O O . VAL A 1 108 ? 13.336 33.844 -3.066 1 97.25 108 VAL A O 1
ATOM 880 N N . GLU A 1 109 ? 15.008 34.531 -4.242 1 95.31 109 GLU A N 1
ATOM 881 C CA . GLU A 1 109 ? 14.227 34.844 -5.434 1 95.31 109 GLU A CA 1
ATOM 882 C C . GLU A 1 109 ? 13.258 33.719 -5.773 1 95.31 109 GLU A C 1
ATOM 884 O O . GLU A 1 109 ? 12.102 33.969 -6.121 1 95.31 109 GLU A O 1
ATOM 889 N N . LEU A 1 110 ? 13.656 32.531 -5.605 1 93.44 110 LEU A N 1
ATOM 890 C CA . LEU A 1 110 ? 12.883 31.375 -6.074 1 93.44 110 LEU A CA 1
ATOM 891 C C . LEU A 1 110 ? 11.906 30.906 -5.004 1 93.44 110 LEU A C 1
ATOM 893 O O . LEU A 1 110 ? 10.992 30.125 -5.293 1 93.44 110 LEU A O 1
ATOM 897 N N . PHE A 1 111 ? 12.023 31.422 -3.791 1 96.25 111 PHE A N 1
ATOM 898 C CA . PHE A 1 111 ? 11.273 30.844 -2.682 1 96.25 111 PHE A CA 1
ATOM 899 C C . PHE A 1 111 ? 10.289 31.859 -2.109 1 96.25 111 PHE A C 1
ATOM 901 O O . PHE A 1 111 ? 10.688 32.906 -1.632 1 96.25 111 PHE A O 1
ATOM 908 N N . PRO A 1 112 ? 9.047 31.5 -2.049 1 96.38 112 PRO A N 1
ATOM 909 C CA . PRO A 1 112 ? 8.047 32.469 -1.585 1 96.38 112 PRO A CA 1
ATOM 910 C C . PRO A 1 112 ? 7.852 32.438 -0.071 1 96.38 112 PRO A C 1
ATOM 912 O O . PRO A 1 112 ? 6.898 33.031 0.446 1 96.38 112 PRO A O 1
ATOM 915 N N . ASN A 1 113 ? 8.711 31.828 0.716 1 96.19 113 ASN A N 1
ATOM 916 C CA . ASN A 1 113 ? 8.438 31.516 2.113 1 96.19 113 ASN A CA 1
ATOM 917 C C . ASN A 1 113 ? 8.828 32.656 3.039 1 96.19 113 ASN A C 1
ATOM 919 O O . ASN A 1 113 ? 8.273 32.812 4.129 1 96.19 113 ASN A O 1
ATOM 923 N N . ALA A 1 114 ? 9.852 33.5 2.613 1 97.75 114 ALA A N 1
ATOM 924 C CA . ALA A 1 114 ? 10.367 34.5 3.559 1 97.75 114 ALA A CA 1
ATOM 925 C C . ALA A 1 114 ? 10.492 35.875 2.9 1 97.75 114 ALA A C 1
ATOM 927 O O . ALA A 1 114 ? 10.852 35.969 1.728 1 97.75 114 ALA A O 1
ATOM 928 N N . LEU A 1 115 ? 10.234 36.844 3.691 1 97.88 115 LEU A N 1
ATOM 929 C CA . LEU A 1 115 ? 10.305 38.25 3.25 1 97.88 115 LEU A CA 1
ATOM 930 C C . LEU A 1 115 ? 11.734 38.75 3.301 1 97.88 115 LEU A C 1
ATOM 932 O O . LEU A 1 115 ? 12.477 38.469 4.238 1 97.88 115 LEU A O 1
ATOM 936 N N . ASN A 1 116 ? 12.125 39.562 2.266 1 97.62 116 ASN A N 1
ATOM 937 C CA . ASN A 1 116 ? 13.406 40.25 2.262 1 97.62 116 ASN A CA 1
ATOM 938 C C . ASN A 1 116 ? 13.422 41.406 3.254 1 97.62 116 ASN A C 1
ATOM 940 O O . ASN A 1 116 ? 12.688 42.406 3.088 1 97.62 116 ASN A O 1
ATOM 944 N N . PRO A 1 117 ? 14.25 41.344 4.273 1 96.5 117 PRO A N 1
ATOM 945 C CA . PRO A 1 117 ? 14.211 42.375 5.324 1 96.5 117 PRO A CA 1
ATOM 946 C C . PRO A 1 117 ? 14.898 43.656 4.91 1 96.5 117 PRO A C 1
ATOM 948 O O . PRO A 1 117 ? 14.797 44.656 5.613 1 96.5 117 PRO A O 1
ATOM 951 N N . HIS A 1 118 ? 15.516 43.688 3.75 1 96.44 118 HIS A N 1
ATOM 952 C CA . HIS A 1 118 ? 16.312 44.844 3.357 1 96.44 118 HIS A CA 1
ATOM 953 C C . HIS A 1 118 ? 15.492 45.844 2.549 1 96.44 118 HIS A C 1
ATOM 955 O O . HIS A 1 118 ? 15.883 47 2.387 1 96.44 118 HIS A O 1
ATOM 961 N N . LYS A 1 119 ? 14.406 45.406 2.084 1 96 119 LYS A N 1
ATOM 962 C CA . LYS A 1 119 ? 13.594 46.281 1.226 1 96 119 LYS A CA 1
ATOM 963 C C . LYS A 1 119 ? 12.578 47.062 2.043 1 96 119 LYS A C 1
ATOM 965 O O . LYS A 1 119 ? 11.82 46.5 2.828 1 96 119 LYS A O 1
ATOM 970 N N . GLU A 1 120 ? 12.484 48.344 1.771 1 96.06 120 GLU A N 1
ATOM 971 C CA . GLU A 1 120 ? 11.523 49.188 2.459 1 96.06 120 GLU A CA 1
ATOM 972 C C . GLU A 1 120 ? 10.094 48.75 2.178 1 96.06 120 GLU A C 1
ATOM 974 O O . GLU A 1 120 ? 9.219 48.875 3.045 1 96.06 120 GLU A O 1
ATOM 979 N N . GLU A 1 121 ? 9.945 48.25 1.02 1 97.56 121 GLU A N 1
ATOM 980 C CA . GLU A 1 121 ? 8.609 47.812 0.616 1 97.56 121 GLU A CA 1
ATOM 981 C C . GLU A 1 121 ? 8.156 46.625 1.449 1 97.56 121 GLU A C 1
ATOM 983 O O . GLU A 1 121 ? 6.953 46.375 1.566 1 97.56 121 GLU A O 1
ATOM 988 N N . SER A 1 122 ? 9.125 45.875 1.951 1 97.56 122 SER A N 1
ATOM 989 C CA . SER A 1 122 ? 8.781 44.75 2.807 1 97.56 122 SER A CA 1
ATOM 990 C C . SER A 1 122 ? 8.078 45.219 4.078 1 97.56 122 SER A C 1
ATOM 992 O O . SER A 1 122 ? 7.027 44.688 4.441 1 97.56 122 SER A O 1
ATOM 994 N N . LEU A 1 123 ? 8.633 46.188 4.711 1 97.25 123 LEU A N 1
ATOM 995 C CA . LEU A 1 123 ? 8.031 46.719 5.922 1 97.25 123 LEU A CA 1
ATOM 996 C C . LEU A 1 123 ? 6.699 47.406 5.609 1 97.25 123 LEU A C 1
ATOM 998 O O . LEU A 1 123 ? 5.75 47.281 6.387 1 97.25 123 LEU A O 1
ATOM 1002 N N . ALA A 1 124 ? 6.672 48.062 4.48 1 97.69 124 ALA A N 1
ATOM 1003 C CA . ALA A 1 124 ? 5.438 48.75 4.074 1 97.69 124 ALA A CA 1
ATOM 1004 C C . ALA A 1 124 ? 4.312 47.719 3.867 1 97.69 124 ALA A C 1
ATOM 1006 O O . ALA A 1 124 ? 3.168 47.969 4.254 1 97.69 124 ALA A O 1
ATOM 1007 N N . LEU A 1 125 ? 4.684 46.656 3.256 1 98.19 125 LEU A N 1
ATOM 1008 C CA . LEU A 1 125 ? 3.721 45.594 2.99 1 98.19 125 LEU A CA 1
ATOM 1009 C C . LEU A 1 125 ? 3.143 45.031 4.289 1 98.19 125 LEU A C 1
ATOM 1011 O O . LEU A 1 125 ? 1.923 45 4.465 1 98.19 125 LEU A O 1
ATOM 1015 N N . VAL A 1 126 ? 3.979 44.656 5.219 1 98 126 VAL A N 1
ATOM 1016 C CA . VAL A 1 126 ? 3.525 44.062 6.461 1 98 126 VAL A CA 1
ATOM 1017 C C . VAL A 1 126 ? 2.787 45.094 7.309 1 98 126 VAL A C 1
ATOM 1019 O O . VAL A 1 126 ? 1.824 44.75 8.008 1 98 126 VAL A O 1
ATOM 1022 N N . SER A 1 127 ? 3.225 46.312 7.223 1 97.75 127 SER A N 1
ATOM 1023 C CA . SER A 1 127 ? 2.539 47.375 7.945 1 97.75 127 SER A CA 1
ATOM 1024 C C . SER A 1 127 ? 1.112 47.562 7.441 1 97.75 127 SER A C 1
ATOM 1026 O O . SER A 1 127 ? 0.188 47.75 8.234 1 97.75 127 SER A O 1
ATOM 1028 N N . THR A 1 128 ? 1.006 47.5 6.176 1 98.12 128 THR A N 1
ATOM 1029 C CA . THR A 1 128 ? -0.32 47.625 5.582 1 98.12 128 THR A CA 1
ATOM 1030 C C . THR A 1 128 ? -1.204 46.438 5.969 1 98.12 128 THR A C 1
ATOM 1032 O O . THR A 1 128 ? -2.389 46.594 6.266 1 98.12 128 THR A O 1
ATOM 1035 N N . MET A 1 129 ? -0.662 45.25 5.93 1 98.5 129 MET A N 1
ATOM 1036 C CA . MET A 1 129 ? -1.408 44.062 6.34 1 98.5 129 MET A CA 1
ATOM 1037 C C . MET A 1 129 ? -1.886 44.188 7.781 1 98.5 129 MET A C 1
ATOM 1039 O O . MET A 1 129 ? -3.062 43.969 8.07 1 98.5 129 MET A O 1
ATOM 1043 N N . ILE A 1 130 ? -0.987 44.625 8.656 1 98.25 130 ILE A N 1
ATOM 1044 C CA . ILE A 1 130 ? -1.29 44.75 10.078 1 98.25 130 ILE A CA 1
ATOM 1045 C C . ILE A 1 130 ? -2.375 45.812 10.266 1 98.25 130 ILE A C 1
ATOM 1047 O O . ILE A 1 130 ? -3.336 45.594 11.008 1 98.25 130 ILE A O 1
ATOM 1051 N N . SER A 1 131 ? -2.227 46.875 9.539 1 97.56 131 SER A N 1
ATOM 1052 C CA . SER A 1 131 ? -3.174 47.969 9.672 1 97.56 131 SER A CA 1
ATOM 1053 C C . SER A 1 131 ? -4.586 47.531 9.305 1 97.56 131 SER A C 1
ATOM 1055 O O . SER A 1 131 ? -5.551 47.906 9.984 1 97.56 131 SER A O 1
ATOM 1057 N N . GLN A 1 132 ? -4.668 46.812 8.273 1 98.06 132 GLN A N 1
ATOM 1058 C CA . GLN A 1 132 ? -5.992 46.375 7.848 1 98.06 132 GLN A CA 1
ATOM 1059 C C . GLN A 1 132 ? -6.602 45.375 8.844 1 98.06 132 GLN A C 1
ATOM 1061 O O . GLN A 1 132 ? -7.797 45.469 9.141 1 98.06 132 GLN A O 1
ATOM 1066 N N . VAL A 1 133 ? -5.836 44.5 9.344 1 98.38 133 VAL A N 1
ATOM 1067 C CA . VAL A 1 133 ? -6.34 43.562 10.328 1 98.38 133 VAL A CA 1
ATOM 1068 C C . VAL A 1 133 ? -6.754 44.312 11.594 1 98.38 133 VAL A C 1
ATOM 1070 O O . VAL A 1 133 ? -7.816 44.031 12.164 1 98.38 133 VAL A O 1
ATOM 1073 N N . MET A 1 134 ? -5.969 45.312 11.992 1 97.75 134 MET A N 1
ATOM 1074 C CA . MET A 1 134 ? -6.238 46.094 13.203 1 97.75 134 MET A CA 1
ATOM 1075 C C . MET A 1 134 ? -7.508 46.938 13.055 1 97.75 134 MET A C 1
ATOM 1077 O O . MET A 1 134 ? -8.234 47.125 14.023 1 97.75 134 MET A O 1
ATOM 1081 N N . GLU A 1 135 ? -7.754 47.25 11.859 1 97.5 135 GLU A N 1
ATOM 1082 C CA . GLU A 1 135 ? -8.953 48.062 11.609 1 97.5 135 GLU A CA 1
ATOM 1083 C C . GLU A 1 135 ? -10.219 47.25 11.93 1 97.5 135 GLU A C 1
ATOM 1085 O O . GLU A 1 135 ? -11.211 47.812 12.391 1 97.5 135 GLU A O 1
ATOM 1090 N N . LEU A 1 136 ? -10.102 45.969 11.727 1 97.81 136 LEU A N 1
ATOM 1091 C CA . LEU A 1 136 ? -11.273 45.125 11.969 1 97.81 136 LEU A CA 1
ATOM 1092 C C . LEU A 1 136 ? -11.211 44.531 13.367 1 97.81 136 LEU A C 1
ATOM 1094 O O . LEU A 1 136 ? -12.164 43.875 13.805 1 97.81 136 LEU A O 1
ATOM 1098 N N . HIS A 1 137 ? -10.133 44.719 14.055 1 97.81 137 HIS A N 1
ATOM 1099 C CA . HIS A 1 137 ? -9.953 44.188 15.406 1 97.81 137 HIS A CA 1
ATOM 1100 C C . HIS A 1 137 ? -9.68 45.312 16.391 1 97.81 137 HIS A C 1
ATOM 1102 O O . HIS A 1 137 ? -8.648 45.312 17.078 1 97.81 137 HIS A O 1
ATOM 1108 N N . ARG A 1 138 ? -10.602 46.125 16.516 1 93.56 138 ARG A N 1
ATOM 1109 C CA . ARG A 1 138 ? -10.438 47.25 17.422 1 93.56 138 ARG A CA 1
ATOM 1110 C C . ARG A 1 138 ? -10.5 46.812 18.875 1 93.56 138 ARG A C 1
ATOM 1112 O O . ARG A 1 138 ? -11.289 45.938 19.234 1 93.56 138 ARG A O 1
ATOM 1119 N N . GLY A 1 139 ? -9.586 47.281 19.688 1 91.94 139 GLY A N 1
ATOM 1120 C CA . GLY A 1 139 ? -9.672 47.062 21.125 1 91.94 139 GLY A CA 1
ATOM 1121 C C . GLY A 1 139 ? -8.883 45.844 21.578 1 91.94 139 GLY A C 1
ATOM 1122 O O . GLY A 1 139 ? -8.914 45.469 22.75 1 91.94 139 GLY A O 1
ATOM 1123 N N . VAL A 1 140 ? -8.227 45.188 20.719 1 96.56 140 VAL A N 1
ATOM 1124 C CA . VAL A 1 140 ? -7.453 44.031 21.141 1 96.56 140 VAL A CA 1
ATOM 1125 C C . VAL A 1 140 ? -6.289 44.469 22.016 1 96.56 140 VAL A C 1
ATOM 1127 O O . VAL A 1 140 ? -5.773 45.562 21.875 1 96.56 140 VAL A O 1
ATOM 1130 N N . ARG A 1 141 ? -5.832 43.531 22.875 1 97.19 141 ARG A N 1
ATOM 1131 C CA . ARG A 1 141 ? -4.738 43.812 23.797 1 97.19 141 ARG A CA 1
ATOM 1132 C C . ARG A 1 141 ? -3.422 43.25 23.281 1 97.19 141 ARG A C 1
ATOM 1134 O O . ARG A 1 141 ? -2.346 43.719 23.656 1 97.19 141 ARG A O 1
ATOM 1141 N N . TRP A 1 142 ? -3.559 42.219 22.453 1 98.31 142 TRP A N 1
ATOM 1142 C CA . TRP A 1 142 ? -2.393 41.562 21.891 1 98.31 142 TRP A CA 1
ATOM 1143 C C . TRP A 1 142 ? -2.529 41.406 20.375 1 98.31 142 TRP A C 1
ATOM 1145 O O . TRP A 1 142 ? -3.643 41.344 19.844 1 98.31 142 TRP A O 1
ATOM 1155 N N . PHE A 1 143 ? -1.417 41.406 19.688 1 98.62 143 PHE A N 1
ATOM 1156 C CA . PHE A 1 143 ? -1.331 41.125 18.266 1 98.62 143 PHE A CA 1
ATOM 1157 C C . PHE A 1 143 ? -0.141 40.219 17.953 1 98.62 143 PHE A C 1
ATOM 1159 O O . PHE A 1 143 ? 1.001 40.562 18.266 1 98.62 143 PHE A O 1
ATOM 1166 N N . HIS A 1 144 ? -0.374 39.031 17.391 1 98.81 144 HIS A N 1
ATOM 1167 C CA . HIS A 1 144 ? 0.69 38.094 17.094 1 98.81 144 HIS A CA 1
ATOM 1168 C C . HIS A 1 144 ? 1.282 38.344 15.711 1 98.81 144 HIS A C 1
ATOM 1170 O O . HIS A 1 144 ? 0.572 38.281 14.703 1 98.81 144 HIS A O 1
ATOM 1176 N N . ILE A 1 145 ? 2.598 38.562 15.594 1 98.5 145 ILE A N 1
ATOM 1177 C CA . ILE A 1 145 ? 3.178 39 14.328 1 98.5 145 ILE A CA 1
ATOM 1178 C C . ILE A 1 145 ? 3.99 37.875 13.703 1 98.5 145 ILE A C 1
ATOM 1180 O O . ILE A 1 145 ? 4.754 38.094 12.758 1 98.5 145 ILE A O 1
ATOM 1184 N N . GLY A 1 146 ? 3.848 36.656 14.234 1 98.12 146 GLY A N 1
ATOM 1185 C CA . GLY A 1 146 ? 4.445 35.469 13.648 1 98.12 146 GLY A CA 1
ATOM 1186 C C . GLY A 1 146 ? 5.949 35.406 13.828 1 98.12 146 GLY A C 1
ATOM 1187 O O . GLY A 1 146 ? 6.445 35.406 14.953 1 98.12 146 GLY A O 1
ATOM 1188 N N . CYS A 1 147 ? 6.707 35.375 12.773 1 97.25 147 CYS A N 1
ATOM 1189 C CA . CYS A 1 147 ? 8.164 35.438 12.719 1 97.25 147 CYS A CA 1
ATOM 1190 C C . CYS A 1 147 ? 8.781 34.094 13.008 1 97.25 147 CYS A C 1
ATOM 1192 O O . CYS A 1 147 ? 9.914 34 13.492 1 97.25 147 CYS A O 1
ATOM 1194 N N . ASP A 1 148 ? 7.969 32.969 12.781 1 96.88 148 ASP A N 1
ATOM 1195 C CA . ASP A 1 148 ? 8.547 31.656 13.016 1 96.88 148 ASP A CA 1
ATOM 1196 C C . ASP A 1 148 ? 9.125 31.062 11.734 1 96.88 148 ASP A C 1
ATOM 1198 O O . ASP A 1 148 ? 8.766 31.5 10.633 1 96.88 148 ASP A O 1
ATOM 1202 N N . GLU A 1 149 ? 10.078 30.172 11.867 1 96.31 149 GLU A N 1
ATOM 1203 C CA . GLU A 1 149 ? 10.641 29.312 10.828 1 96.31 149 GLU A CA 1
ATOM 1204 C C . GLU A 1 149 ? 11.008 30.125 9.586 1 96.31 149 GLU A C 1
ATOM 1206 O O . GLU A 1 149 ? 10.602 29.797 8.477 1 96.31 149 GLU A O 1
ATOM 1211 N N . VAL A 1 150 ? 11.719 31.203 9.852 1 97.88 150 VAL A N 1
ATOM 1212 C CA . VAL A 1 150 ? 12.172 32.031 8.734 1 97.88 150 VAL A CA 1
ATOM 1213 C C . VAL A 1 150 ? 13.273 31.297 7.973 1 97.88 150 VAL A C 1
ATOM 1215 O O . VAL A 1 150 ? 14.43 31.734 7.973 1 97.88 150 VAL A O 1
ATOM 1218 N N . TYR A 1 151 ? 12.867 30.359 7.211 1 94.25 151 TYR A N 1
ATOM 1219 C CA . TYR A 1 151 ? 13.797 29.484 6.492 1 94.25 151 TYR A CA 1
ATOM 1220 C C . TYR A 1 151 ? 14.5 30.25 5.375 1 94.25 151 TYR A C 1
ATOM 1222 O O . TYR A 1 151 ? 13.891 31.094 4.719 1 94.25 151 TYR A O 1
ATOM 1230 N N . TYR A 1 152 ? 15.742 30.016 5.148 1 95.12 152 TYR A N 1
ATOM 1231 C CA . TYR A 1 152 ? 16.578 30.531 4.074 1 95.12 152 TYR A CA 1
ATOM 1232 C C . TYR A 1 152 ? 16.922 32 4.301 1 95.12 152 TYR A C 1
ATOM 1234 O O . TYR A 1 152 ? 17.312 32.719 3.369 1 95.12 152 TYR A O 1
ATOM 1242 N N . LEU A 1 153 ? 16.625 32.438 5.531 1 96.94 153 LEU A N 1
ATOM 1243 C CA . LEU A 1 153 ? 17.078 33.781 5.863 1 96.94 153 LEU A CA 1
ATOM 1244 C C . LEU A 1 153 ? 18.578 33.906 5.656 1 96.94 153 LEU A C 1
ATOM 1246 O O . LEU A 1 153 ? 19.344 33.031 6.035 1 96.94 153 LEU A O 1
ATOM 1250 N N . GLY A 1 154 ? 19.031 34.969 5.023 1 97 154 GLY A N 1
ATOM 1251 C CA . GLY A 1 154 ? 20.453 35.188 4.809 1 97 154 GLY A CA 1
ATOM 1252 C C . GLY A 1 154 ? 20.953 34.594 3.506 1 97 154 GLY A C 1
ATOM 1253 O O . GLY A 1 154 ? 22.094 34.844 3.109 1 97 154 GLY A O 1
ATOM 1254 N N . GLU A 1 155 ? 20.094 33.938 2.787 1 96.69 155 GLU A N 1
ATOM 1255 C CA . GLU A 1 155 ? 20.547 33.219 1.585 1 96.69 155 GLU A CA 1
ATOM 1256 C C . GLU A 1 155 ? 20.25 34.031 0.33 1 96.69 155 GLU A C 1
ATOM 1258 O O . GLU A 1 155 ? 20.719 33.719 -0.759 1 96.69 155 GLU A O 1
ATOM 1263 N N . GLY A 1 156 ? 19.5 35.094 0.498 1 96.62 156 GLY A N 1
ATOM 1264 C CA . GLY A 1 156 ? 19.25 36 -0.623 1 96.62 156 GLY A CA 1
ATOM 1265 C C . GLY A 1 156 ? 20.438 36.875 -0.957 1 96.62 156 GLY A C 1
ATOM 1266 O O . GLY A 1 156 ? 21.328 37.062 -0.124 1 96.62 156 GLY A O 1
ATOM 1267 N N . GLU A 1 157 ? 20.438 37.438 -2.162 1 96.56 157 GLU A N 1
ATOM 1268 C CA . GLU A 1 157 ? 21.562 38.219 -2.648 1 96.56 157 GLU A CA 1
ATOM 1269 C C . GLU A 1 157 ? 21.812 39.438 -1.75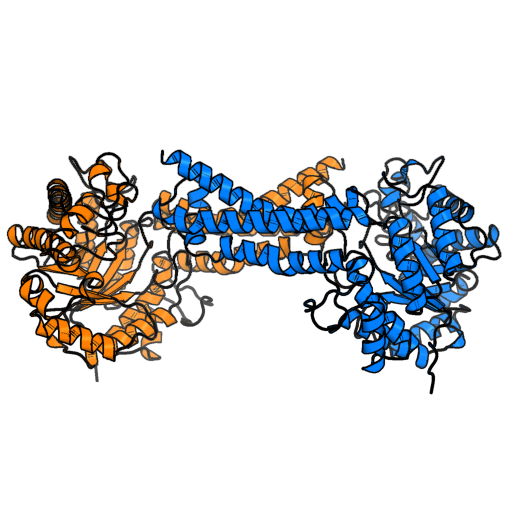8 1 96.56 157 GLU A C 1
ATOM 1271 O O . GLU A 1 157 ? 22.953 39.688 -1.37 1 96.56 157 GLU A O 1
ATOM 1276 N N . MET A 1 158 ? 20.797 40.156 -1.39 1 96.81 158 MET A N 1
ATOM 1277 C CA . MET A 1 158 ? 20.938 41.344 -0.573 1 96.81 158 MET A CA 1
ATOM 1278 C C . MET A 1 158 ? 21.422 41 0.829 1 96.81 158 MET A C 1
ATOM 1280 O O . MET A 1 158 ? 22.281 41.688 1.382 1 96.81 158 MET A O 1
ATOM 1284 N N . SER A 1 159 ? 20.859 39.906 1.344 1 97.31 159 SER A N 1
ATOM 1285 C CA . SER A 1 159 ? 21.25 39.5 2.682 1 97.31 159 SER A CA 1
ATOM 1286 C C . SER A 1 159 ? 22.703 39 2.703 1 97.31 159 SER A C 1
ATOM 1288 O O . SER A 1 159 ? 23.438 39.281 3.645 1 97.31 159 SER A O 1
ATOM 1290 N N . LYS A 1 160 ? 23.109 38.281 1.714 1 97.06 160 LYS A N 1
ATOM 1291 C CA . LYS A 1 160 ? 24.5 37.781 1.636 1 97.06 160 LYS A CA 1
ATOM 1292 C C . LYS A 1 160 ? 25.469 38.969 1.603 1 97.06 160 LYS A C 1
ATOM 1294 O O . LYS A 1 160 ? 26.5 38.938 2.293 1 97.06 160 LYS A O 1
ATOM 1299 N N . LYS A 1 161 ? 25.141 39.938 0.779 1 96.94 161 LYS A N 1
ATOM 1300 C CA . LYS A 1 161 ? 25.984 41.125 0.69 1 96.94 161 LYS A CA 1
ATOM 1301 C C . LYS A 1 161 ? 26.031 41.875 2.027 1 96.94 161 LYS A C 1
ATOM 1303 O O . LYS A 1 161 ? 27.109 42.312 2.453 1 96.94 161 LYS A O 1
ATOM 1308 N N . TRP A 1 162 ? 24.891 42 2.686 1 96.69 162 TRP A N 1
ATOM 1309 C CA . TRP A 1 162 ? 24.797 42.688 3.975 1 96.69 162 TRP A CA 1
ATOM 1310 C C . TRP A 1 162 ? 25.609 41.938 5.039 1 96.69 162 TRP A C 1
ATOM 1312 O O . TRP A 1 162 ? 26.266 42.594 5.867 1 96.69 162 TRP A O 1
ATOM 1322 N N . LEU A 1 163 ? 25.609 40.656 5.004 1 96.62 163 LEU A N 1
ATOM 1323 C CA . LEU A 1 163 ? 26.266 39.844 6 1 96.62 163 LEU A CA 1
ATOM 1324 C C . LEU A 1 163 ? 27.766 39.844 5.812 1 96.62 163 LEU A C 1
ATOM 1326 O O . LEU A 1 163 ? 28.516 39.469 6.719 1 96.62 163 LEU A O 1
ATOM 1330 N N . GLN A 1 164 ? 28.188 40.281 4.664 1 95.88 164 GLN A N 1
ATOM 1331 C CA . GLN A 1 164 ? 29.625 40.344 4.398 1 95.88 164 GLN A CA 1
ATOM 1332 C C . GLN A 1 164 ? 30.281 41.469 5.203 1 95.88 164 GLN A C 1
ATOM 1334 O O . GLN A 1 164 ? 31.484 41.438 5.434 1 95.88 164 GLN A O 1
ATOM 1339 N N . GLN A 1 165 ? 29.438 42.375 5.629 1 94.62 165 GLN A N 1
ATOM 1340 C CA . GLN A 1 165 ? 29.984 43.438 6.453 1 94.62 165 GLN A CA 1
ATOM 1341 C C . GLN A 1 165 ? 30.297 42.938 7.863 1 94.62 165 GLN A C 1
ATOM 1343 O O . GLN A 1 165 ? 29.484 42.25 8.477 1 94.62 165 GLN A O 1
ATOM 1348 N N . GLU A 1 166 ? 31.453 43.312 8.461 1 91.19 166 GLU A N 1
ATOM 1349 C CA . GLU A 1 166 ? 32.031 42.719 9.672 1 91.19 166 GLU A CA 1
ATOM 1350 C C . GLU A 1 166 ? 31.109 42.906 10.867 1 91.19 166 GLU A C 1
ATOM 1352 O O . GLU A 1 166 ? 31.016 42.031 11.734 1 91.19 166 GLU A O 1
ATOM 1357 N N . GLN A 1 167 ? 30.344 43.906 10.914 1 91.44 167 GLN A N 1
ATOM 1358 C CA . GLN A 1 167 ? 29.516 44.188 12.094 1 91.44 167 GLN A CA 1
ATOM 1359 C C . GLN A 1 167 ? 28.156 43.5 11.992 1 91.44 167 GLN A C 1
ATOM 1361 O O . GLN A 1 167 ? 27.391 43.5 12.953 1 91.44 167 GLN A O 1
ATOM 1366 N N . ASN A 1 168 ? 27.953 42.875 10.852 1 93.81 168 ASN A N 1
ATOM 1367 C CA . ASN A 1 168 ? 26.641 42.312 10.609 1 93.81 168 ASN A CA 1
ATOM 1368 C C . ASN A 1 168 ? 26.641 40.781 10.781 1 93.81 168 ASN A C 1
ATOM 1370 O O . ASN A 1 168 ? 27.656 40.125 10.523 1 93.81 168 ASN A O 1
ATOM 1374 N N . ASN A 1 169 ? 25.656 40.219 11.367 1 95 169 ASN A N 1
ATOM 1375 C CA . ASN A 1 169 ? 25.469 38.781 11.5 1 95 169 ASN A CA 1
ATOM 1376 C C . ASN A 1 169 ? 24 38.375 11.398 1 95 169 ASN A C 1
ATOM 1378 O O . ASN A 1 169 ? 23.125 39.25 11.312 1 95 169 ASN A O 1
ATOM 1382 N N . MET A 1 170 ? 23.75 37.125 11.398 1 95.12 170 MET A N 1
ATOM 1383 C CA . MET A 1 170 ? 22.422 36.594 11.195 1 95.12 170 MET A CA 1
ATOM 1384 C C . MET A 1 170 ? 21.469 37 12.312 1 95.12 170 MET A C 1
ATOM 1386 O O . MET A 1 170 ? 20.297 37.281 12.07 1 95.12 170 MET A O 1
ATOM 1390 N N . VAL A 1 171 ? 21.953 37.062 13.484 1 96.5 171 VAL A N 1
ATOM 1391 C CA . VAL A 1 171 ? 21.156 37.406 14.648 1 96.5 171 VAL A CA 1
ATOM 1392 C C . VAL A 1 171 ? 20.672 38.844 14.508 1 96.5 171 VAL A C 1
ATOM 1394 O O . VAL A 1 171 ? 19.484 39.125 14.672 1 96.5 171 VAL A O 1
ATOM 1397 N N . LYS A 1 172 ? 21.547 39.719 14.156 1 95.75 172 LYS A N 1
ATOM 1398 C CA . LYS A 1 172 ? 21.203 41.125 13.953 1 95.75 172 LYS A CA 1
ATOM 1399 C C . LYS A 1 172 ? 20.172 41.281 12.836 1 95.75 172 LYS A C 1
ATOM 1401 O O . LYS A 1 172 ? 19.25 42.094 12.945 1 95.75 172 LYS A O 1
ATOM 1406 N N . LEU A 1 173 ? 20.406 40.5 11.82 1 96.25 173 LEU A N 1
ATOM 1407 C CA . LEU A 1 173 ? 19.484 40.531 10.688 1 96.25 173 LEU A CA 1
ATOM 1408 C C . LEU A 1 173 ? 18.078 40.156 11.117 1 96.25 173 LEU A C 1
ATOM 1410 O O . LEU A 1 173 ? 17.109 40.875 10.812 1 96.25 173 LEU A O 1
ATOM 1414 N N . CYS A 1 174 ? 17.984 39.062 11.797 1 96.88 174 CYS A N 1
ATOM 1415 C CA . CYS A 1 174 ? 16.688 38.562 12.266 1 96.88 174 CYS A CA 1
ATOM 1416 C C . CYS A 1 174 ? 16.031 39.562 13.234 1 96.88 174 CYS A C 1
ATOM 1418 O O . CYS A 1 174 ? 14.875 39.938 13.055 1 96.88 174 CYS A O 1
ATOM 1420 N N . LEU A 1 175 ? 16.766 40.094 14.172 1 97.12 175 LEU A N 1
ATOM 1421 C CA . LEU A 1 175 ? 16.219 40.969 15.219 1 97.12 175 LEU A CA 1
ATOM 1422 C C . LEU A 1 175 ? 15.844 42.344 14.664 1 97.12 175 LEU A C 1
ATOM 1424 O O . LEU A 1 175 ? 14.883 42.938 15.125 1 97.12 175 LEU A O 1
ATOM 1428 N N . SER A 1 176 ? 16.594 42.75 13.727 1 94.75 176 SER A N 1
ATOM 1429 C CA . SER A 1 176 ? 16.281 44.062 13.148 1 94.75 176 SER A CA 1
ATOM 1430 C C . SER A 1 176 ? 14.914 44.062 12.492 1 94.75 176 SER A C 1
ATOM 1432 O O . SER A 1 176 ? 14.141 45.031 12.672 1 94.75 176 SER A O 1
ATOM 1434 N N . GLN A 1 177 ? 14.68 43.031 11.758 1 95.5 177 GLN A N 1
ATOM 1435 C CA . GLN A 1 177 ? 13.383 42.938 11.102 1 95.5 177 GLN A CA 1
ATOM 1436 C C . GLN A 1 177 ? 12.258 42.781 12.125 1 95.5 177 GLN A C 1
ATOM 1438 O O . GLN A 1 177 ? 11.219 43.438 12.008 1 95.5 177 GLN A O 1
ATOM 1443 N N . MET A 1 178 ? 12.422 41.906 13.078 1 97.5 178 MET A N 1
ATOM 1444 C CA . MET A 1 178 ? 11.422 41.688 14.117 1 97.5 178 MET A CA 1
ATOM 1445 C C . MET A 1 178 ? 11.125 43 14.875 1 97.5 178 MET A C 1
ATOM 1447 O O . MET A 1 178 ? 9.969 43.312 15.117 1 97.5 178 MET A O 1
ATOM 1451 N N . LYS A 1 179 ? 12.156 43.719 15.156 1 97.12 179 LYS A N 1
ATOM 1452 C CA . LYS A 1 179 ? 12.016 44.969 15.898 1 97.12 179 LYS A CA 1
ATOM 1453 C C . LYS A 1 179 ? 11.289 46.031 15.07 1 97.12 179 LYS A C 1
ATOM 1455 O O . LYS A 1 179 ? 10.477 46.781 15.594 1 97.12 179 LYS A O 1
ATOM 1460 N N . ALA A 1 180 ? 11.641 46.062 13.852 1 97.12 180 ALA A N 1
ATOM 1461 C CA . ALA A 1 180 ? 11.008 47.031 12.977 1 97.12 180 ALA A CA 1
ATOM 1462 C C . ALA A 1 180 ? 9.492 46.844 12.93 1 97.12 180 ALA A C 1
ATOM 1464 O O . ALA A 1 180 ? 8.734 47.812 13.047 1 97.12 180 ALA A O 1
ATOM 1465 N N . VAL A 1 181 ? 9.055 45.656 12.766 1 98.12 181 VAL A N 1
ATOM 1466 C CA . VAL A 1 181 ? 7.629 45.344 12.664 1 98.12 181 VAL A CA 1
ATOM 1467 C C . VAL A 1 181 ? 6.957 45.562 14.023 1 98.12 181 VAL A C 1
ATOM 1469 O O . VAL A 1 181 ? 5.887 46.156 14.094 1 98.12 181 VAL A O 1
ATOM 1472 N N . ALA A 1 182 ? 7.574 45.094 15.086 1 98.31 182 ALA A N 1
ATOM 1473 C CA . ALA A 1 182 ? 7.023 45.25 16.422 1 98.31 182 ALA A CA 1
ATOM 1474 C C . ALA A 1 182 ? 6.883 46.75 16.781 1 98.31 182 ALA A C 1
ATOM 1476 O O . ALA A 1 182 ? 5.871 47.156 17.359 1 98.31 182 ALA A O 1
ATOM 1477 N N . SER A 1 183 ? 7.914 47.5 16.422 1 97.69 183 SER A N 1
ATOM 1478 C CA . SER A 1 183 ? 7.879 48.938 16.703 1 97.69 183 SER A CA 1
ATOM 1479 C C . SER A 1 183 ? 6.73 49.594 15.961 1 97.69 183 SER A C 1
ATOM 1481 O O . SER A 1 183 ? 6.07 50.5 16.5 1 97.69 183 SER A O 1
ATOM 1483 N N . HIS A 1 184 ? 6.594 49.156 14.781 1 97.06 184 HIS A N 1
ATOM 1484 C CA . HIS A 1 184 ? 5.484 49.688 14 1 97.06 184 HIS A CA 1
ATOM 1485 C C . HIS A 1 184 ? 4.156 49.469 14.711 1 97.06 184 HIS A C 1
ATOM 1487 O O . HIS A 1 184 ? 3.318 50.375 14.773 1 97.06 184 HIS A O 1
ATOM 1493 N N . VAL A 1 185 ? 3.891 48.312 15.266 1 97.75 185 VAL A N 1
ATOM 1494 C CA . VAL A 1 185 ? 2.648 48 15.961 1 97.75 185 VAL A CA 1
ATOM 1495 C C . VAL A 1 185 ? 2.508 48.875 17.203 1 97.75 185 VAL A C 1
ATOM 1497 O O . VAL A 1 185 ? 1.465 49.469 17.422 1 97.75 185 VAL A O 1
ATOM 1500 N N . VAL A 1 186 ? 3.588 49.031 17.969 1 97.25 186 VAL A N 1
ATOM 1501 C CA . VAL A 1 186 ? 3.551 49.719 19.25 1 97.25 186 VAL A CA 1
ATOM 1502 C C . VAL A 1 186 ? 3.34 51.219 19.016 1 97.25 186 VAL A C 1
ATOM 1504 O O . VAL A 1 186 ? 2.625 51.875 19.781 1 97.25 186 VAL A O 1
ATOM 1507 N N . ILE A 1 187 ? 3.92 51.719 17.984 1 97.06 187 ILE A N 1
ATOM 1508 C CA . ILE A 1 187 ? 3.832 53.125 17.688 1 97.06 187 ILE A CA 1
ATOM 1509 C C . ILE A 1 187 ? 2.406 53.5 17.266 1 97.06 187 ILE A C 1
ATOM 1511 O O . ILE A 1 187 ? 1.851 54.5 17.719 1 97.06 187 ILE A O 1
ATOM 1515 N N . HIS A 1 188 ? 1.827 52.688 16.5 1 96.62 188 HIS A N 1
ATOM 1516 C CA . HIS A 1 188 ? 0.522 53 15.93 1 96.62 188 HIS A CA 1
ATOM 1517 C C . HIS A 1 188 ? -0.605 52.5 16.828 1 96.62 188 HIS A C 1
ATOM 1519 O O . HIS A 1 188 ? -1.733 53 16.75 1 96.62 188 HIS A O 1
ATOM 1525 N N . HIS A 1 189 ? -0.269 51.531 17.609 1 96.88 189 HIS A N 1
ATOM 1526 C CA . HIS A 1 189 ? -1.212 50.969 18.578 1 96.88 189 HIS A CA 1
ATOM 1527 C C . HIS A 1 189 ? -0.552 50.75 19.938 1 96.88 189 HIS A C 1
ATOM 1529 O O . HIS A 1 189 ? -0.312 49.625 20.359 1 96.88 189 HIS A O 1
ATOM 1535 N N . PRO A 1 190 ? -0.445 51.812 20.75 1 95.31 190 PRO A N 1
ATOM 1536 C CA . PRO A 1 190 ? 0.366 51.781 21.969 1 95.31 190 PRO A CA 1
ATOM 1537 C C . PRO A 1 190 ? -0.219 50.844 23.031 1 95.31 190 PRO A C 1
ATOM 1539 O O . PRO A 1 190 ? 0.499 50.406 23.938 1 95.31 190 PRO A O 1
ATOM 1542 N N . ASN A 1 191 ? -1.454 50.562 22.938 1 95.81 191 ASN A N 1
ATOM 1543 C CA . ASN A 1 191 ? -2.086 49.688 23.938 1 95.81 191 ASN A CA 1
ATOM 1544 C C . ASN A 1 191 ? -2.039 48.219 23.531 1 95.81 191 ASN A C 1
ATOM 1546 O O . ASN A 1 191 ? -2.529 47.375 24.266 1 95.81 191 ASN A O 1
ATOM 1550 N N . VAL A 1 192 ? -1.465 47.969 22.406 1 97.88 192 VAL A N 1
ATOM 1551 C CA . VAL A 1 192 ? -1.413 46.594 21.891 1 97.88 192 VAL A CA 1
ATOM 1552 C C . VAL A 1 192 ? -0.004 46.031 22.062 1 97.88 192 VAL A C 1
ATOM 1554 O O . VAL A 1 192 ? 0.981 46.688 21.734 1 97.88 192 VAL A O 1
ATOM 1557 N N . LYS A 1 193 ? 0.108 44.875 22.641 1 98 193 LYS A N 1
ATOM 1558 C CA . LYS A 1 193 ? 1.393 44.219 22.828 1 98 193 LYS A CA 1
ATOM 1559 C C . LYS A 1 193 ? 1.639 43.156 21.75 1 98 193 LYS A C 1
ATOM 1561 O O . LYS A 1 193 ? 0.878 42.219 21.625 1 98 193 LYS A O 1
ATOM 1566 N N . PRO A 1 194 ? 2.711 43.281 20.969 1 98.56 194 PRO A N 1
ATOM 1567 C CA . PRO A 1 194 ? 3.035 42.281 19.953 1 98.56 194 PRO A CA 1
ATOM 1568 C C . PRO A 1 194 ? 3.504 40.969 20.578 1 98.56 194 PRO A C 1
ATOM 1570 O O . PRO A 1 194 ? 4.211 40.969 21.594 1 98.56 194 PRO A O 1
ATOM 1573 N N . ILE A 1 195 ? 3.078 39.844 20 1 98.75 195 ILE A N 1
ATOM 1574 C CA . ILE A 1 195 ? 3.533 38.5 20.344 1 98.75 195 ILE A CA 1
ATOM 1575 C C . ILE A 1 195 ? 4.312 37.906 19.172 1 98.75 195 ILE A C 1
ATOM 1577 O O . ILE A 1 195 ? 3.992 38.156 18 1 98.75 195 ILE A O 1
ATOM 1581 N N . VAL A 1 196 ? 5.375 37.125 19.422 1 98.5 196 VAL A N 1
ATOM 1582 C CA . VAL A 1 196 ? 6.133 36.469 18.375 1 98.5 196 VAL A CA 1
ATOM 1583 C C . VAL A 1 196 ? 6.359 35 18.75 1 98.5 196 VAL A C 1
ATOM 1585 O O . VAL A 1 196 ? 6.488 34.688 19.938 1 98.5 196 VAL A O 1
ATOM 1588 N N . TRP A 1 197 ? 6.391 34.125 17.812 1 98.62 197 TRP A N 1
ATOM 1589 C CA . TRP A 1 197 ? 6.895 32.781 18.062 1 98.62 197 TRP A CA 1
ATOM 1590 C C . TRP A 1 197 ? 8.359 32.812 18.484 1 98.62 197 TRP A C 1
ATOM 1592 O O . TRP A 1 197 ? 9.141 33.594 17.953 1 98.62 197 TRP A O 1
ATOM 1602 N N . ASP A 1 198 ? 8.836 32 19.25 1 97.69 198 ASP A N 1
ATOM 1603 C CA . ASP A 1 198 ? 10.117 32.219 19.906 1 97.69 198 ASP A CA 1
ATOM 1604 C C . ASP A 1 198 ? 11.234 31.453 19.203 1 97.69 198 ASP A C 1
ATOM 1606 O O . ASP A 1 198 ? 12.406 31.609 19.547 1 97.69 198 ASP A O 1
ATOM 1610 N N . ASP A 1 199 ? 10.938 30.547 18.219 1 97.44 199 ASP A N 1
ATOM 1611 C CA . ASP A 1 199 ? 11.93 29.609 17.703 1 97.44 199 ASP A CA 1
ATOM 1612 C C . ASP A 1 199 ? 13.141 30.359 17.141 1 97.44 199 ASP A C 1
ATOM 1614 O O . ASP A 1 199 ? 14.281 29.891 17.266 1 97.44 199 ASP A O 1
ATOM 1618 N N . MET A 1 200 ? 12.906 31.484 16.516 1 97.19 200 MET A N 1
ATOM 1619 C CA . MET A 1 200 ? 14.016 32.25 15.945 1 97.19 200 MET A CA 1
ATOM 1620 C C . MET A 1 200 ? 14.852 32.906 17.047 1 97.19 200 MET A C 1
ATOM 1622 O O . MET A 1 200 ? 15.969 33.344 16.797 1 97.19 200 MET A O 1
ATOM 1626 N N . LEU A 1 201 ? 14.359 32.969 18.234 1 97.81 201 LEU A N 1
ATOM 1627 C CA . LEU A 1 201 ? 15.031 33.656 19.344 1 97.81 201 LEU A CA 1
ATOM 1628 C C . LEU A 1 201 ? 15.789 32.656 20.219 1 97.81 201 LEU A C 1
ATOM 1630 O O . LEU A 1 201 ? 16.703 33.031 20.953 1 97.81 201 LEU A O 1
ATOM 1634 N N . ARG A 1 202 ? 15.422 31.391 20.172 1 96.56 202 ARG A N 1
ATOM 1635 C CA . ARG A 1 202 ? 15.875 30.359 21.094 1 96.56 202 ARG A CA 1
ATOM 1636 C C . ARG A 1 202 ? 17.406 30.312 21.156 1 96.56 202 ARG A C 1
ATOM 1638 O O . ARG A 1 202 ? 17.984 30.188 22.234 1 96.56 202 ARG A O 1
ATOM 1645 N N . GLY A 1 203 ? 18 30.469 20.047 1 95.25 203 GLY A N 1
ATOM 1646 C CA . GLY A 1 203 ? 19.438 30.25 19.969 1 95.25 203 GLY A CA 1
ATOM 1647 C C . GLY A 1 203 ? 20.25 31.531 20.141 1 95.25 203 GLY A C 1
ATOM 1648 O O . GLY A 1 203 ? 21.469 31.484 20.172 1 95.25 203 GLY A O 1
ATOM 1649 N N . ILE A 1 204 ? 19.656 32.625 20.281 1 97.06 204 ILE A N 1
ATOM 1650 C CA . ILE A 1 204 ? 20.344 33.938 20.406 1 97.06 204 ILE A CA 1
ATOM 1651 C C . ILE A 1 204 ? 20.875 34.094 21.828 1 97.06 204 ILE A C 1
ATOM 1653 O O . ILE A 1 204 ? 20.188 33.75 22.797 1 97.06 204 ILE A O 1
ATOM 1657 N N . SER A 1 205 ? 22.016 34.625 22 1 96.44 205 SER A N 1
ATOM 1658 C CA . SER A 1 205 ? 22.641 34.812 23.312 1 96.44 205 SER A CA 1
ATOM 1659 C C . SER A 1 205 ? 21.891 35.844 24.156 1 96.44 205 SER A C 1
ATOM 1661 O O . SER A 1 205 ? 21.203 36.688 23.609 1 96.44 205 SER A O 1
ATOM 1663 N N . GLU A 1 206 ? 22.016 35.75 25.469 1 96.94 206 GLU A N 1
ATOM 1664 C CA . GLU A 1 206 ? 21.391 36.688 26.375 1 96.94 206 GLU A CA 1
ATOM 1665 C C . GLU A 1 206 ? 21.859 38.125 26.109 1 96.94 206 GLU A C 1
ATOM 1667 O O . GLU A 1 206 ? 21.047 39.062 26.141 1 96.94 206 GLU A O 1
ATOM 1672 N N . GLU A 1 207 ? 23.094 38.188 25.828 1 96 207 GLU A N 1
ATOM 1673 C CA . GLU A 1 207 ? 23.688 39.5 25.562 1 96 207 GLU A CA 1
ATOM 1674 C C . GLU A 1 207 ? 23.047 40.156 24.344 1 96 207 GLU A C 1
ATOM 1676 O O . GLU A 1 207 ? 22.656 41.312 24.375 1 96 207 GLU A O 1
ATOM 1681 N N . CYS A 1 208 ? 22.906 39.406 23.312 1 95.25 208 CYS A N 1
ATOM 1682 C CA . CYS A 1 208 ? 22.359 39.938 22.062 1 95.25 208 CYS A CA 1
ATOM 1683 C C . CYS A 1 208 ? 20.891 40.281 22.219 1 95.25 208 CYS A C 1
ATOM 1685 O O . CYS A 1 208 ? 20.438 41.312 21.719 1 95.25 208 CYS A O 1
ATOM 1687 N N . LEU A 1 209 ? 20.156 39.469 22.906 1 96.75 209 LEU A N 1
ATOM 1688 C CA . LEU A 1 209 ? 18.75 39.719 23.156 1 96.75 209 LEU A CA 1
ATOM 1689 C C . LEU A 1 209 ? 18.547 41 23.953 1 96.75 209 LEU A C 1
ATOM 1691 O O . LEU A 1 209 ? 17.719 41.844 23.625 1 96.75 209 LEU A O 1
ATOM 1695 N N . THR A 1 210 ? 19.375 41.156 24.953 1 95.94 210 THR A N 1
ATOM 1696 C CA . THR A 1 210 ? 19.266 42.312 25.844 1 95.94 210 THR A CA 1
ATOM 1697 C C . THR A 1 210 ? 19.641 43.594 25.094 1 95.94 210 THR A C 1
ATOM 1699 O O . THR A 1 210 ? 18.938 44.594 25.203 1 95.94 210 THR A O 1
ATOM 1702 N N . GLU A 1 211 ? 20.672 43.469 24.359 1 94.81 211 GLU A N 1
ATOM 1703 C CA . GLU A 1 211 ? 21.188 44.656 23.656 1 94.81 211 GLU A CA 1
ATOM 1704 C C . GLU A 1 211 ? 20.25 45.062 22.531 1 94.81 211 GLU A C 1
ATOM 1706 O O . GLU A 1 211 ? 20.188 46.25 22.172 1 94.81 211 GLU A O 1
ATOM 1711 N N . SER A 1 212 ? 19.547 44.188 21.938 1 94.25 212 SER A N 1
ATOM 1712 C CA . SER A 1 212 ? 18.703 44.469 20.797 1 94.25 212 SER A CA 1
ATOM 1713 C C . SER A 1 212 ? 17.5 45.312 21.188 1 94.25 212 SER A C 1
ATOM 1715 O O . SER A 1 212 ? 16.938 46.031 20.359 1 94.25 212 SER A O 1
ATOM 1717 N N . GLY A 1 213 ? 17.047 45.219 22.438 1 95 213 GLY A N 1
ATOM 1718 C CA . GLY A 1 213 ? 15.883 45.938 22.922 1 95 213 GLY A CA 1
ATOM 1719 C C . GLY A 1 213 ? 14.57 45.281 22.531 1 95 213 GLY A C 1
ATOM 1720 O O . GLY A 1 213 ? 13.492 45.812 22.797 1 95 213 GLY A O 1
ATOM 1721 N N . ILE A 1 214 ? 14.648 44.094 21.953 1 96.88 214 ILE A N 1
ATOM 1722 C CA . ILE A 1 214 ? 13.453 43.406 21.484 1 96.88 214 ILE A CA 1
ATOM 1723 C C . ILE A 1 214 ? 12.562 43.031 22.672 1 96.88 214 ILE A C 1
ATOM 1725 O O . ILE A 1 214 ? 11.336 42.969 22.547 1 96.88 214 ILE A O 1
ATOM 1729 N N . ALA A 1 215 ? 13.086 42.875 23.859 1 96.31 215 ALA A N 1
ATOM 1730 C CA . ALA A 1 215 ? 12.383 42.438 25.047 1 96.31 215 ALA A CA 1
ATOM 1731 C C . ALA A 1 215 ? 11.312 43.438 25.469 1 96.31 215 ALA A C 1
ATOM 1733 O O . ALA A 1 215 ? 10.281 43.094 26.031 1 96.31 215 ALA A O 1
ATOM 1734 N N . GLN A 1 216 ? 11.5 44.719 25.141 1 95.44 216 GLN A N 1
ATOM 1735 C CA . GLN A 1 216 ? 10.562 45.781 25.531 1 95.44 216 GLN A CA 1
ATOM 1736 C C . GLN A 1 216 ? 9.406 45.875 24.531 1 95.44 216 GLN A C 1
ATOM 1738 O O . GLN A 1 216 ? 8.375 46.5 24.828 1 95.44 216 GLN A O 1
ATOM 1743 N N . LEU A 1 217 ? 9.586 45.188 23.438 1 97.38 217 LEU A N 1
ATOM 1744 C CA . LEU A 1 217 ? 8.625 45.406 22.359 1 97.38 217 LEU A CA 1
ATOM 1745 C C . LEU A 1 217 ? 7.66 44.219 22.266 1 97.38 217 LEU A C 1
ATOM 1747 O O . LEU A 1 217 ? 6.48 44.406 21.953 1 97.38 217 LEU A O 1
ATOM 1751 N N . VAL A 1 218 ? 8.133 43 22.562 1 98.25 218 VAL A N 1
ATOM 1752 C CA . VAL A 1 218 ? 7.312 41.844 22.203 1 98.25 218 VAL A CA 1
ATOM 1753 C C . VAL A 1 218 ? 7.207 40.906 23.406 1 98.25 218 VAL A C 1
ATOM 1755 O O . VAL A 1 218 ? 7.984 41 24.359 1 98.25 218 VAL A O 1
ATOM 1758 N N . GLU A 1 219 ? 6.223 40.062 23.438 1 98.19 219 GLU A N 1
ATOM 1759 C CA . GLU A 1 219 ? 6.117 38.875 24.281 1 98.19 219 GLU A CA 1
ATOM 1760 C C . GLU A 1 219 ? 6.332 37.594 23.484 1 98.19 219 GLU A C 1
ATOM 1762 O O . GLU A 1 219 ? 5.574 37.312 22.562 1 98.19 219 GLU A O 1
ATOM 1767 N N . PRO A 1 220 ? 7.375 36.844 23.859 1 98.31 220 PRO A N 1
ATOM 1768 C CA . PRO A 1 220 ? 7.617 35.594 23.125 1 98.31 220 PRO A CA 1
ATOM 1769 C C . PRO A 1 220 ? 6.613 34.5 23.469 1 98.31 220 PRO A C 1
ATOM 1771 O O . PRO A 1 220 ? 6.16 34.406 24.609 1 98.31 220 PRO A O 1
ATOM 1774 N N . MET A 1 221 ? 6.262 33.719 22.5 1 98.69 221 MET A N 1
ATOM 1775 C CA . MET A 1 221 ? 5.465 32.5 22.656 1 98.69 221 MET A CA 1
ATOM 1776 C C . MET A 1 221 ? 6.305 31.25 22.422 1 98.69 221 MET A C 1
ATOM 1778 O O . MET A 1 221 ? 6.637 30.938 21.266 1 98.69 221 MET A O 1
ATOM 1782 N N . ILE A 1 222 ? 6.633 30.594 23.469 1 98.31 222 ILE A N 1
ATOM 1783 C CA . ILE A 1 222 ? 7.477 29.406 23.422 1 98.31 222 ILE A CA 1
ATOM 1784 C C . ILE A 1 222 ? 6.641 28.188 23 1 98.31 222 ILE A C 1
ATOM 1786 O O . ILE A 1 222 ? 5.719 27.797 23.719 1 98.31 222 ILE A O 1
ATOM 1790 N N . TRP A 1 223 ? 6.984 27.625 21.844 1 98.25 223 TRP A N 1
ATOM 1791 C CA . TRP A 1 223 ? 6.188 26.484 21.406 1 98.25 223 TRP A CA 1
ATOM 1792 C C . TRP A 1 223 ? 7.031 25.219 21.359 1 98.25 223 TRP A C 1
ATOM 1794 O O . TRP A 1 223 ? 8.234 25.266 21.109 1 98.25 223 TRP A O 1
ATOM 1804 N N . ASP A 1 224 ? 6.461 24.109 21.75 1 98.19 224 ASP A N 1
ATOM 1805 C CA . ASP A 1 224 ? 6.961 22.75 21.688 1 98.19 224 ASP A CA 1
ATOM 1806 C C . ASP A 1 224 ? 5.812 21.734 21.688 1 98.19 224 ASP A C 1
ATOM 1808 O O . ASP A 1 224 ? 4.91 21.828 22.516 1 98.19 224 ASP A O 1
ATOM 1812 N N . TYR A 1 225 ? 5.828 20.781 20.781 1 98.06 225 TYR A N 1
ATOM 1813 C CA . TYR A 1 225 ? 4.672 19.922 20.609 1 98.06 225 TYR A CA 1
ATOM 1814 C C . TYR A 1 225 ? 5.031 18.469 20.938 1 98.06 225 TYR A C 1
ATOM 1816 O O . TYR A 1 225 ? 4.199 17.562 20.797 1 98.06 225 TYR A O 1
ATOM 1824 N N . VAL A 1 226 ? 6.234 18.25 21.391 1 97.19 226 VAL A N 1
ATOM 1825 C CA . VAL A 1 226 ? 6.727 16.891 21.641 1 97.19 226 VAL A CA 1
ATOM 1826 C C . VAL A 1 226 ? 6.137 16.344 22.938 1 97.19 226 VAL A C 1
ATOM 1828 O O . VAL A 1 226 ? 6.031 17.078 23.922 1 97.19 226 VAL A O 1
ATOM 1831 N N . GLU A 1 227 ? 5.754 15.133 22.922 1 95.56 227 GLU A N 1
ATOM 1832 C CA . GLU A 1 227 ? 5.074 14.57 24.078 1 95.56 227 GLU A CA 1
ATOM 1833 C C . GLU A 1 227 ? 6.039 14.375 25.25 1 95.56 227 GLU A C 1
ATOM 1835 O O . GLU A 1 227 ? 5.637 14.445 26.406 1 95.56 227 GLU A O 1
ATOM 1840 N N . ASP A 1 228 ? 7.336 14.148 24.938 1 95.88 228 ASP A N 1
ATOM 1841 C CA . ASP A 1 228 ? 8.336 13.992 26 1 95.88 228 ASP A CA 1
ATOM 1842 C C . ASP A 1 228 ? 9.273 15.195 26.047 1 95.88 228 ASP A C 1
ATOM 1844 O O . ASP A 1 228 ? 10.492 15.031 26.156 1 95.88 228 ASP A O 1
ATOM 1848 N N . MET A 1 229 ? 8.703 16.297 25.906 1 95.44 229 MET A N 1
ATOM 1849 C CA . MET A 1 229 ? 9.438 17.547 25.906 1 95.44 229 MET A CA 1
ATOM 1850 C C . MET A 1 229 ? 10.328 17.656 27.141 1 95.44 229 MET A C 1
ATOM 1852 O O . MET A 1 229 ? 9.961 17.188 28.219 1 95.44 229 MET A O 1
ATOM 1856 N N . ASP A 1 230 ? 11.484 18.266 27.094 1 96.44 230 ASP A N 1
ATOM 1857 C CA . ASP A 1 230 ? 12.414 18.516 28.203 1 96.44 230 ASP A CA 1
ATOM 1858 C C . ASP A 1 230 ? 11.945 19.688 29.062 1 96.44 230 ASP A C 1
ATOM 1860 O O . ASP A 1 230 ? 12.32 20.828 28.812 1 96.44 230 ASP A O 1
ATOM 1864 N N . VAL A 1 231 ? 11.312 19.359 30.172 1 97.44 231 VAL A N 1
ATOM 1865 C CA . VAL A 1 231 ? 10.727 20.359 31.047 1 97.44 231 VAL A CA 1
ATOM 1866 C C . VAL A 1 231 ? 11.82 21.266 31.594 1 97.44 231 VAL A C 1
ATOM 1868 O O . VAL A 1 231 ? 11.656 22.5 31.609 1 97.44 231 VAL A O 1
ATOM 1871 N N . HIS A 1 232 ? 12.93 20.703 31.984 1 97.44 232 HIS A N 1
ATOM 1872 C CA . HIS A 1 232 ? 14.031 21.484 32.531 1 97.44 232 HIS A CA 1
ATOM 1873 C C . HIS A 1 232 ? 14.586 22.469 31.531 1 97.44 232 HIS A C 1
ATOM 1875 O O . HIS A 1 232 ? 14.852 23.625 31.859 1 97.44 232 HIS A O 1
ATOM 1881 N N . ALA A 1 233 ? 14.703 22.031 30.344 1 97.44 233 ALA A N 1
ATOM 1882 C CA . ALA A 1 233 ? 15.219 22.891 29.297 1 97.44 233 ALA A CA 1
ATOM 1883 C C . ALA A 1 233 ? 14.281 24.062 29.031 1 97.44 233 ALA A C 1
ATOM 1885 O O . ALA A 1 233 ? 14.727 25.188 28.734 1 97.44 233 ALA A O 1
ATOM 1886 N N . LYS A 1 234 ? 13.008 23.797 29.125 1 97.5 234 LYS A N 1
ATOM 1887 C CA . LYS A 1 234 ? 12.031 24.859 28.906 1 97.5 234 LYS A CA 1
ATOM 1888 C C . LYS A 1 234 ? 12.047 25.875 30.047 1 97.5 234 LYS A C 1
ATOM 1890 O O . LYS A 1 234 ? 11.906 27.078 29.812 1 97.5 234 LYS A O 1
ATOM 1895 N N . VAL A 1 235 ? 12.195 25.406 31.203 1 97.06 235 VAL A N 1
ATOM 1896 C CA . VAL A 1 235 ? 12.273 26.297 32.375 1 97.06 235 VAL A CA 1
ATOM 1897 C C . VAL A 1 235 ? 13.516 27.172 32.25 1 97.06 235 VAL A C 1
ATOM 1899 O O . VAL A 1 235 ? 13.461 28.375 32.5 1 97.06 235 VAL A O 1
ATOM 1902 N N . LEU A 1 236 ? 14.625 26.547 31.812 1 97.12 236 LEU A N 1
ATOM 1903 C CA . LEU A 1 236 ? 15.859 27.297 31.625 1 97.12 236 LEU A CA 1
ATOM 1904 C C . LEU A 1 236 ? 15.672 28.359 30.531 1 97.12 236 LEU A C 1
ATOM 1906 O O . LEU A 1 236 ? 16.219 29.469 30.641 1 97.12 236 LEU A O 1
ATOM 1910 N N . LEU A 1 237 ? 14.984 28.031 29.547 1 97.5 237 LEU A N 1
ATOM 1911 C CA . LEU A 1 237 ? 14.703 28.969 28.453 1 97.5 237 LEU A CA 1
ATOM 1912 C C . LEU A 1 237 ? 13.867 30.156 28.969 1 97.5 237 LEU A C 1
ATOM 1914 O O . LEU A 1 237 ? 14.133 31.297 28.609 1 97.5 237 LEU A O 1
ATOM 1918 N N . MET A 1 238 ? 12.859 29.906 29.797 1 96.81 238 MET A N 1
ATOM 1919 C CA . MET A 1 238 ? 12.047 30.953 30.391 1 96.81 238 MET A CA 1
ATOM 1920 C C . MET A 1 238 ? 12.898 31.875 31.25 1 96.81 238 MET A C 1
ATOM 1922 O O . MET A 1 238 ? 12.742 33.094 31.219 1 96.81 238 MET A O 1
ATOM 1926 N N . ASP A 1 239 ? 13.781 31.266 31.953 1 96 239 ASP A N 1
ATOM 1927 C CA . ASP A 1 239 ? 14.68 32.031 32.812 1 96 239 ASP A CA 1
ATOM 1928 C C . ASP A 1 239 ? 15.586 32.938 31.969 1 96 239 ASP A C 1
ATOM 1930 O O . ASP A 1 239 ? 15.867 34.062 32.344 1 96 239 ASP A O 1
ATOM 1934 N N . LYS A 1 240 ? 16.016 32.375 30.906 1 97.06 240 LYS A N 1
ATOM 1935 C CA . LYS A 1 240 ? 16.828 33.188 29.984 1 97.06 240 LYS A CA 1
ATOM 1936 C C . LYS A 1 240 ? 16.062 34.406 29.5 1 97.06 240 LYS A C 1
ATOM 1938 O O . LYS A 1 240 ? 16.594 35.531 29.516 1 97.06 240 LYS A O 1
ATOM 1943 N N . TYR A 1 241 ? 14.844 34.25 29.078 1 97.69 241 TYR A N 1
ATOM 1944 C CA . TYR A 1 241 ? 14.031 35.344 28.594 1 97.69 241 TYR A CA 1
ATOM 1945 C C . TYR A 1 241 ? 13.773 36.375 29.703 1 97.69 241 TYR A C 1
ATOM 1947 O O . TYR A 1 241 ? 13.789 37.562 29.453 1 97.69 241 TYR A O 1
ATOM 1955 N N . ARG A 1 242 ? 13.562 35.844 30.875 1 95.38 242 ARG A N 1
ATOM 1956 C CA . ARG A 1 242 ? 13.383 36.719 32.031 1 95.38 242 ARG A CA 1
ATOM 1957 C C . ARG A 1 242 ? 14.625 37.594 32.281 1 95.38 242 ARG A C 1
ATOM 1959 O O . ARG A 1 242 ? 14.516 38.812 32.438 1 95.38 242 ARG A O 1
ATOM 1966 N N . LYS A 1 243 ? 15.742 36.969 32.219 1 95.75 243 LYS A N 1
ATOM 1967 C CA . LYS A 1 243 ? 17.016 37.688 32.438 1 95.75 243 LYS A CA 1
ATOM 1968 C C . LYS A 1 243 ? 17.25 38.719 31.344 1 95.75 243 LYS A C 1
ATOM 1970 O O . LYS A 1 243 ? 17.859 39.75 31.609 1 95.75 243 LYS A O 1
ATOM 1975 N N . CYS A 1 244 ? 16.75 38.469 30.219 1 96.88 244 CYS A N 1
ATOM 1976 C CA . CYS A 1 244 ? 16.953 39.344 29.078 1 96.88 244 CYS A CA 1
ATOM 1977 C C . CYS A 1 244 ? 16 40.531 29.141 1 96.88 244 CYS A C 1
ATOM 1979 O O . CYS A 1 244 ? 16.141 41.5 28.359 1 96.88 244 CYS A O 1
ATOM 1981 N N . GLY A 1 245 ? 15.016 40.5 29.953 1 95.69 245 GLY A N 1
ATOM 1982 C CA . GLY A 1 245 ? 14.172 41.656 30.172 1 95.69 245 GLY A CA 1
ATOM 1983 C C . GLY A 1 245 ? 12.773 41.5 29.609 1 95.69 245 GLY A C 1
ATOM 1984 O O . GLY A 1 245 ? 11.984 42.438 29.594 1 95.69 245 GLY A O 1
ATOM 1985 N N . PHE A 1 246 ? 12.391 40.312 29.156 1 97.06 246 PHE A N 1
ATOM 1986 C CA . PHE A 1 246 ? 11.023 40.062 28.719 1 97.06 246 PHE A CA 1
ATOM 1987 C C . PHE A 1 246 ? 10.07 40.062 29.906 1 97.06 246 PHE A C 1
ATOM 1989 O O . PHE A 1 246 ? 10.242 39.312 30.844 1 97.06 246 PHE A O 1
ATOM 1996 N N . PRO A 1 247 ? 9.078 40.875 29.891 1 93.56 247 PRO A N 1
ATOM 1997 C CA . PRO A 1 247 ? 8.203 40.969 31.062 1 93.56 247 PRO A CA 1
ATOM 1998 C C . PRO A 1 247 ? 7.254 39.781 31.188 1 93.56 247 PRO A C 1
ATOM 2000 O O . PRO A 1 247 ? 6.977 39.344 32.281 1 93.56 247 PRO A O 1
ATOM 2003 N N . LYS A 1 248 ? 6.68 39.344 30.078 1 96.19 248 LYS A N 1
ATOM 2004 C CA . LYS A 1 248 ? 5.727 38.25 30.047 1 96.19 248 LYS A CA 1
ATOM 2005 C C . LYS A 1 248 ? 6.07 37.25 28.938 1 96.19 248 LYS A C 1
ATOM 2007 O O . LYS A 1 248 ? 6.789 37.594 27.984 1 96.19 248 LYS A O 1
ATOM 2012 N N . LEU A 1 249 ? 5.578 36.062 29.156 1 96.88 249 LEU A N 1
ATOM 2013 C CA . LEU A 1 249 ? 5.781 35 28.172 1 96.88 249 LEU A CA 1
ATOM 2014 C C . LEU A 1 249 ? 4.48 34.219 27.938 1 96.88 249 LEU A C 1
ATOM 2016 O O . LEU A 1 249 ? 3.605 34.188 28.812 1 96.88 249 LEU A O 1
ATOM 2020 N N . TRP A 1 250 ? 4.371 33.719 26.719 1 98.06 250 TRP A N 1
ATOM 2021 C CA . TRP A 1 250 ? 3.338 32.75 26.359 1 98.06 250 TRP A CA 1
ATOM 2022 C C . TRP A 1 250 ? 3.945 31.391 26.062 1 98.06 250 TRP A C 1
ATOM 2024 O O . TRP A 1 250 ? 5.133 31.281 25.734 1 98.06 250 TRP A O 1
ATOM 2034 N N . VAL A 1 251 ? 3.191 30.344 26.25 1 98.12 251 VAL A N 1
ATOM 2035 C CA . VAL A 1 251 ? 3.607 29.016 25.781 1 98.12 251 VAL A CA 1
ATOM 2036 C C . VAL A 1 251 ? 2.553 28.453 24.828 1 98.12 251 VAL A C 1
ATOM 2038 O O . VAL A 1 251 ? 1.403 28.891 24.828 1 98.12 251 VAL A O 1
ATOM 2041 N N . ALA A 1 252 ? 2.98 27.562 23.984 1 98.75 252 ALA A N 1
ATOM 2042 C CA . ALA A 1 252 ? 2.047 27.016 23 1 98.75 252 ALA A CA 1
ATOM 2043 C C . ALA A 1 252 ? 2.191 25.5 22.906 1 98.75 252 ALA A C 1
ATOM 2045 O O . ALA A 1 252 ? 3.285 24.984 22.656 1 98.75 252 ALA A O 1
ATOM 2046 N N . SER A 1 253 ? 1.153 24.781 23.188 1 98.56 253 SER A N 1
ATOM 2047 C CA . SER A 1 253 ? 0.983 23.359 22.922 1 98.56 253 SER A CA 1
ATOM 2048 C C . SER A 1 253 ? 0.211 23.125 21.625 1 98.56 253 SER A C 1
ATOM 2050 O O . SER A 1 253 ? 0.086 24.047 20.797 1 98.56 253 SER A O 1
ATOM 2052 N N . ALA A 1 254 ? -0.196 21.875 21.359 1 98.62 254 ALA A N 1
ATOM 2053 C CA . ALA A 1 254 ? -1.007 21.578 20.172 1 98.62 254 ALA A CA 1
ATOM 2054 C C . ALA A 1 254 ? -2.109 20.578 20.5 1 98.62 254 ALA A C 1
ATOM 2056 O O . ALA A 1 254 ? -1.946 19.734 21.391 1 98.62 254 ALA A O 1
ATOM 2057 N N . PHE A 1 255 ? -3.219 20.703 19.828 1 98.69 255 PHE A N 1
ATOM 2058 C CA . PHE A 1 255 ? -4.277 19.719 19.984 1 98.69 255 PHE A CA 1
ATOM 2059 C C . PHE A 1 255 ? -4.531 19 18.672 1 98.69 255 PHE A C 1
ATOM 2061 O O . PHE A 1 255 ? -5.219 17.969 18.641 1 98.69 255 PHE A O 1
ATOM 2068 N N . LYS A 1 256 ? -3.949 19.516 17.547 1 98.31 256 LYS A N 1
ATOM 2069 C CA . LYS A 1 256 ? -3.992 18.859 16.234 1 98.31 256 LYS A CA 1
ATOM 2070 C C . LYS A 1 256 ? -2.924 19.422 15.305 1 98.31 256 LYS A C 1
ATOM 2072 O O . LYS A 1 256 ? -2.391 20.5 15.539 1 98.31 256 LYS A O 1
ATOM 2077 N N . GLY A 1 257 ? -2.586 18.703 14.32 1 97.75 257 GLY A N 1
ATOM 2078 C CA . GLY A 1 257 ? -1.796 19.188 13.203 1 97.75 257 GLY A CA 1
ATOM 2079 C C . GLY A 1 257 ? -0.316 19.297 13.516 1 97.75 257 GLY A C 1
ATOM 2080 O O . GLY A 1 257 ? 0.414 20.031 12.844 1 97.75 257 GLY A O 1
ATOM 2081 N N . ALA A 1 258 ? 0.141 18.609 14.531 1 97.38 258 ALA A N 1
ATOM 2082 C CA . ALA A 1 258 ? 1.541 18.766 14.922 1 97.38 258 ALA A CA 1
ATOM 2083 C C . ALA A 1 258 ? 2.256 17.406 14.922 1 97.38 258 ALA A C 1
ATOM 2085 O O . ALA A 1 258 ? 3.377 17.297 15.43 1 97.38 258 ALA A O 1
ATOM 2086 N N . THR A 1 259 ? 1.611 16.328 14.414 1 96.38 259 THR A N 1
ATOM 2087 C CA . THR A 1 259 ? 2.193 15 14.5 1 96.38 259 THR A CA 1
ATOM 2088 C C . THR A 1 259 ? 2.619 14.508 13.117 1 96.38 259 THR A C 1
ATOM 2090 O O . THR A 1 259 ? 3.254 13.461 12.992 1 96.38 259 THR A O 1
ATOM 2093 N N . GLY A 1 260 ? 2.254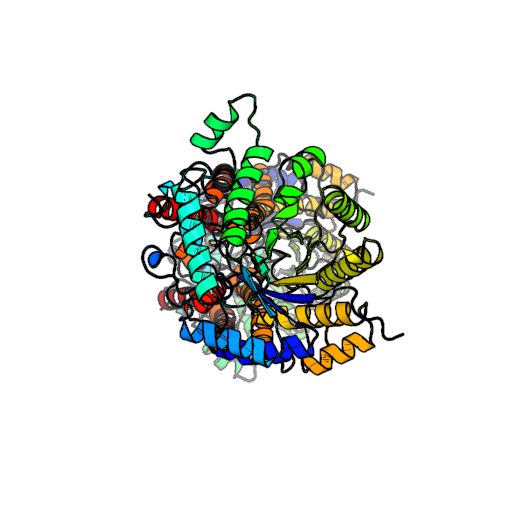 15.25 12.117 1 96.19 260 GLY A N 1
ATOM 2094 C CA . GLY A 1 260 ? 2.562 14.914 10.734 1 96.19 260 GLY A CA 1
ATOM 2095 C C . GLY A 1 260 ? 1.859 15.805 9.734 1 96.19 260 GLY A C 1
ATOM 2096 O O . GLY A 1 260 ? 0.762 16.297 9.992 1 96.19 260 GLY A O 1
ATOM 2097 N N . VAL A 1 261 ? 2.404 15.883 8.547 1 96.81 261 VAL A N 1
ATOM 2098 C CA . VAL A 1 261 ? 1.967 16.875 7.566 1 96.81 261 VAL A CA 1
ATOM 2099 C C . VAL A 1 261 ? 0.657 16.422 6.926 1 96.81 261 VAL A C 1
ATOM 2101 O O . VAL A 1 261 ? -0.192 17.25 6.586 1 96.81 261 VAL A O 1
ATOM 2104 N N . ASN A 1 262 ? 0.467 15.109 6.805 1 96.31 262 ASN A N 1
ATOM 2105 C CA . ASN A 1 262 ? -0.699 14.617 6.074 1 96.31 262 ASN A CA 1
ATOM 2106 C C . ASN A 1 262 ? -1.576 13.727 6.949 1 96.31 262 ASN A C 1
ATOM 2108 O O . ASN A 1 262 ? -2.115 12.727 6.473 1 96.31 262 ASN A O 1
ATOM 2112 N N . GLN A 1 263 ? -1.781 14.117 8.211 1 96 263 GLN A N 1
ATOM 2113 C CA . GLN A 1 263 ? -2.572 13.305 9.133 1 96 263 GLN A CA 1
ATOM 2114 C C . GLN A 1 263 ? -4.059 13.641 9.023 1 96 263 GLN A C 1
ATOM 2116 O O . GLN A 1 263 ? -4.426 14.812 8.914 1 96 263 GLN A O 1
ATOM 2121 N N . SER A 1 264 ? -4.875 12.57 9.047 1 96.06 264 SER A N 1
ATOM 2122 C CA . SER A 1 264 ? -6.32 12.773 9.016 1 96.06 264 SER A CA 1
ATOM 2123 C C . SER A 1 264 ? -6.949 12.461 10.375 1 96.06 264 SER A C 1
ATOM 2125 O O . SER A 1 264 ? -8.109 12.805 10.617 1 96.06 264 SER A O 1
ATOM 2127 N N . LEU A 1 265 ? -6.223 11.789 11.258 1 95.88 265 LEU A N 1
ATOM 2128 C CA . LEU A 1 265 ? -6.691 11.414 12.586 1 95.88 265 LEU A CA 1
ATOM 2129 C C . LEU A 1 265 ? -5.801 12.016 13.664 1 95.88 265 LEU A C 1
ATOM 2131 O O . LEU A 1 265 ? -4.598 12.18 13.461 1 95.88 265 LEU A O 1
ATOM 2135 N N . THR A 1 266 ? -6.383 12.297 14.773 1 96.12 266 THR A N 1
ATOM 2136 C CA . THR A 1 266 ? -5.66 12.969 15.852 1 96.12 266 THR A CA 1
ATOM 2137 C C . THR A 1 266 ? -5.277 11.984 16.953 1 96.12 266 THR A C 1
ATOM 2139 O O . THR A 1 266 ? -6.121 11.227 17.422 1 96.12 266 THR A O 1
ATOM 2142 N N . VAL A 1 267 ? -4.094 11.977 17.297 1 94 267 VAL A N 1
ATOM 2143 C CA . VAL A 1 267 ? -3.611 11.172 18.406 1 94 267 VAL A CA 1
ATOM 2144 C C . VAL A 1 267 ? -3.781 11.938 19.719 1 94 267 VAL A C 1
ATOM 2146 O O . VAL A 1 267 ? -2.863 12.633 20.156 1 94 267 VAL A O 1
ATOM 2149 N N . ILE A 1 268 ? -4.816 11.672 20.391 1 97.12 268 ILE A N 1
ATOM 2150 C CA . ILE A 1 268 ? -5.199 12.469 21.547 1 97.12 268 ILE A CA 1
ATOM 2151 C C . ILE A 1 268 ? -4.145 12.336 22.641 1 97.12 268 ILE A C 1
ATOM 2153 O O . ILE A 1 268 ? -3.754 13.328 23.266 1 97.12 268 ILE A O 1
ATOM 2157 N N . SER A 1 269 ? -3.637 11.094 22.812 1 97.31 269 SER A N 1
ATOM 2158 C CA . SER A 1 269 ? -2.68 10.836 23.891 1 97.31 269 SER A CA 1
ATOM 2159 C C . SER A 1 269 ? -1.403 11.648 23.688 1 97.31 269 SER A C 1
ATOM 2161 O O . SER A 1 269 ? -0.811 12.125 24.656 1 97.31 269 SER A O 1
ATOM 2163 N N . HIS A 1 270 ? -1.003 11.773 22.484 1 97.62 270 HIS A N 1
ATOM 2164 C CA . HIS A 1 270 ? 0.188 12.562 22.188 1 97.62 270 HIS A CA 1
ATOM 2165 C C . HIS A 1 270 ? 0.025 14 22.656 1 97.62 270 HIS A C 1
ATOM 2167 O O . HIS A 1 270 ? 0.91 14.547 23.328 1 97.62 270 HIS A O 1
ATOM 2173 N N . HIS A 1 271 ? -1.048 14.617 22.359 1 98.38 271 HIS A N 1
ATOM 2174 C CA . HIS A 1 271 ? -1.292 16.016 22.688 1 98.38 271 HIS A CA 1
ATOM 2175 C C . HIS A 1 271 ? -1.549 16.188 24.188 1 98.38 271 HIS A C 1
ATOM 2177 O O . HIS A 1 271 ? -1.134 17.188 24.781 1 98.38 271 HIS A O 1
ATOM 2183 N N . LEU A 1 272 ? -2.248 15.203 24.734 1 98.38 272 LEU A N 1
ATOM 2184 C CA . LEU A 1 272 ? -2.447 15.242 26.188 1 98.38 272 LEU A CA 1
ATOM 2185 C C . LEU A 1 272 ? -1.11 15.227 26.906 1 98.38 272 LEU A C 1
ATOM 2187 O O . LEU A 1 272 ? -0.873 16.062 27.797 1 98.38 272 LEU A O 1
ATOM 2191 N N . LYS A 1 273 ? -0.281 14.297 26.531 1 98.19 273 LYS A N 1
ATOM 2192 C CA . LYS A 1 273 ? 1.029 14.195 27.172 1 98.19 273 LYS A CA 1
ATOM 2193 C C . LYS A 1 273 ? 1.818 15.492 27.016 1 98.19 273 LYS A C 1
ATOM 2195 O O . LYS A 1 273 ? 2.502 15.93 27.938 1 98.19 273 LYS A O 1
ATOM 2200 N N . ASN A 1 274 ? 1.761 16.094 25.844 1 98.38 274 ASN A N 1
ATOM 2201 C CA . ASN A 1 274 ? 2.416 17.391 25.609 1 98.38 274 ASN A CA 1
ATOM 2202 C C . ASN A 1 274 ? 1.896 18.453 26.562 1 98.38 274 ASN A C 1
ATOM 2204 O O . ASN A 1 274 ? 2.682 19.188 27.172 1 98.38 274 ASN A O 1
ATOM 2208 N N . ASN A 1 275 ? 0.582 18.562 26.75 1 98 275 ASN A N 1
ATOM 2209 C CA . ASN A 1 275 ? -0.019 19.562 27.625 1 98 275 ASN A CA 1
ATOM 2210 C C . ASN A 1 275 ? 0.333 19.312 29.094 1 98 275 ASN A C 1
ATOM 2212 O O . ASN A 1 275 ? 0.523 20.25 29.859 1 98 275 ASN A O 1
ATOM 2216 N N . ILE A 1 276 ? 0.451 18.047 29.438 1 97.5 276 ILE A N 1
ATOM 2217 C CA . ILE A 1 276 ? 0.854 17.703 30.797 1 97.5 276 ILE A CA 1
ATOM 2218 C C . ILE A 1 276 ? 2.281 18.172 31.062 1 97.5 276 ILE A C 1
ATOM 2220 O O . ILE A 1 276 ? 2.598 18.656 32.156 1 97.5 276 ILE A O 1
ATOM 2224 N N . GLN A 1 277 ? 3.137 18.062 30.047 1 97.75 277 GLN A N 1
ATOM 2225 C CA . GLN A 1 277 ? 4.5 18.562 30.188 1 97.75 277 GLN A CA 1
ATOM 2226 C C . GLN A 1 277 ? 4.504 20.078 30.391 1 97.75 277 GLN A C 1
ATOM 2228 O O . GLN A 1 277 ? 5.309 20.609 31.156 1 97.75 277 GLN A O 1
ATOM 2233 N N . TRP A 1 278 ? 3.633 20.781 29.75 1 97.56 278 TRP A N 1
ATOM 2234 C CA . TRP A 1 278 ? 3.564 22.234 29.906 1 97.56 278 TRP A CA 1
ATOM 2235 C C . TRP A 1 278 ? 3.057 22.609 31.297 1 97.56 278 TRP A C 1
ATOM 2237 O O . TRP A 1 278 ? 3.455 23.641 31.844 1 97.56 278 TRP A O 1
ATOM 2247 N N . LEU A 1 279 ? 2.158 21.766 31.844 1 96.5 279 LEU A N 1
ATOM 2248 C CA . LEU A 1 279 ? 1.759 21.969 33.219 1 96.5 279 LEU A CA 1
ATOM 2249 C C . LEU A 1 279 ? 2.963 21.875 34.156 1 96.5 279 LEU A C 1
ATOM 2251 O O . LEU A 1 279 ? 3.104 22.688 35.094 1 96.5 279 LEU A O 1
ATOM 2255 N N . LYS A 1 280 ? 3.789 20.922 33.844 1 96.56 280 LYS A N 1
ATOM 2256 C CA . LYS A 1 280 ? 4.992 20.75 34.656 1 96.56 280 LYS A CA 1
ATOM 2257 C C . LYS A 1 280 ? 5.934 21.938 34.5 1 96.56 280 LYS A C 1
ATOM 2259 O O . LYS A 1 280 ? 6.555 22.391 35.469 1 96.56 280 LYS A O 1
ATOM 2264 N N . VAL A 1 281 ? 6.051 22.453 33.312 1 96.88 281 VAL A N 1
ATOM 2265 C CA . VAL A 1 281 ? 6.883 23.625 33.062 1 96.88 281 VAL A CA 1
ATOM 2266 C C . VAL A 1 281 ? 6.352 24.812 33.844 1 96.88 281 VAL A C 1
ATOM 2268 O O . VAL A 1 281 ? 7.121 25.547 34.469 1 96.88 281 VAL A O 1
ATOM 2271 N N . ALA A 1 282 ? 5.031 25.016 33.812 1 95.38 282 ALA A N 1
ATOM 2272 C CA . ALA A 1 282 ? 4.402 26.141 34.5 1 95.38 282 ALA A CA 1
ATOM 2273 C C . ALA A 1 282 ? 4.621 26.031 36 1 95.38 282 ALA A C 1
ATOM 2275 O O . ALA A 1 282 ? 4.805 27.047 36.688 1 95.38 282 ALA A O 1
ATOM 2276 N N . ASP A 1 283 ? 4.629 24.859 36.5 1 93.75 283 ASP A N 1
ATOM 2277 C CA . ASP A 1 283 ? 4.789 24.625 37.938 1 93.75 283 ASP A CA 1
ATOM 2278 C C . ASP A 1 283 ? 6.238 24.828 38.375 1 93.75 283 ASP A C 1
ATOM 2280 O O . ASP A 1 283 ? 6.5 25.203 39.531 1 93.75 283 ASP A O 1
ATOM 2284 N N . SER A 1 284 ? 7.098 24.547 37.5 1 93.81 284 SER A N 1
ATOM 2285 C CA . SER A 1 284 ? 8.516 24.547 37.844 1 93.81 284 SER A CA 1
ATOM 2286 C C . SER A 1 284 ? 9.172 25.891 37.5 1 93.81 284 SER A C 1
ATOM 2288 O O . SER A 1 284 ? 10.258 26.188 38 1 93.81 284 SER A O 1
ATOM 2290 N N . GLY A 1 285 ? 8.508 26.641 36.625 1 88.88 285 GLY A N 1
ATOM 2291 C CA . GLY A 1 285 ? 9.086 27.891 36.156 1 88.88 285 GLY A CA 1
ATOM 2292 C C . GLY A 1 285 ? 8.5 29.109 36.812 1 88.88 285 GLY A C 1
ATOM 2293 O O . GLY A 1 285 ? 7.715 28.984 37.781 1 88.88 285 GLY A O 1
ATOM 2294 N N . PRO A 1 286 ? 8.992 30.172 36.406 1 86.81 286 PRO A N 1
ATOM 2295 C CA . PRO A 1 286 ? 8.469 31.422 36.969 1 86.81 286 PRO A CA 1
ATOM 2296 C C . PRO A 1 286 ? 7.023 31.688 36.594 1 86.81 286 PRO A C 1
ATOM 2298 O O . PRO A 1 286 ? 6.758 32.219 35.5 1 86.81 286 PRO A O 1
ATOM 2301 N N . ALA A 1 287 ? 6.137 31.453 37.438 1 82 287 ALA A N 1
ATOM 2302 C CA . ALA A 1 287 ? 4.699 31.516 37.188 1 82 287 ALA A CA 1
ATOM 2303 C C . ALA A 1 287 ? 4.258 32.938 36.875 1 82 287 ALA A C 1
ATOM 2305 O O . ALA A 1 287 ? 3.336 33.156 36.094 1 82 287 ALA A O 1
ATOM 2306 N N . GLU A 1 288 ? 4.887 33.875 37.438 1 87.19 288 GLU A N 1
ATOM 2307 C CA . GLU A 1 288 ? 4.484 35.25 37.281 1 87.19 288 GLU A CA 1
ATOM 2308 C C . GLU A 1 288 ? 4.719 35.781 35.875 1 87.19 288 GLU A C 1
ATOM 2310 O O . GLU A 1 288 ? 4.094 36.75 35.469 1 87.19 288 GLU A O 1
ATOM 2315 N N . MET A 1 289 ? 5.566 35.094 35.188 1 90.62 289 MET A N 1
ATOM 2316 C CA . MET A 1 289 ? 5.906 35.531 33.812 1 90.62 289 MET A CA 1
ATOM 2317 C C . MET A 1 289 ? 4.918 34.969 32.812 1 90.62 289 MET A C 1
ATOM 2319 O O . MET A 1 289 ? 4.812 35.5 31.688 1 90.62 289 MET A O 1
ATOM 2323 N N . LEU A 1 290 ? 4.219 33.969 33.219 1 94.06 290 LEU A N 1
ATOM 2324 C CA . LEU A 1 290 ? 3.387 33.25 32.25 1 94.06 290 LEU A CA 1
ATOM 2325 C C . LEU A 1 290 ? 2.039 33.969 32.094 1 94.06 290 LEU A C 1
ATOM 2327 O O . LEU A 1 290 ? 1.265 34.062 33.031 1 94.06 290 LEU A O 1
ATOM 2331 N N . GLN A 1 291 ? 1.809 34.469 30.859 1 95.06 291 GLN A N 1
ATOM 2332 C CA . GLN A 1 291 ? 0.549 35.094 30.5 1 95.06 291 GLN A CA 1
ATOM 2333 C C . GLN A 1 291 ? -0.535 34.062 30.203 1 95.06 291 GLN A C 1
ATOM 2335 O O . GLN A 1 291 ? -1.701 34.281 30.547 1 95.06 291 GLN A O 1
ATOM 2340 N N . GLY A 1 292 ? -0.139 33.094 29.5 1 96.88 292 GLY A N 1
ATOM 2341 C CA . GLY A 1 292 ? -1.127 32.094 29.125 1 96.88 292 GLY A CA 1
ATOM 2342 C C . GLY A 1 292 ? -0.566 31 28.219 1 96.88 292 GLY A C 1
ATOM 2343 O O . GLY A 1 292 ? 0.643 30.938 27.984 1 96.88 292 GLY A O 1
ATOM 2344 N N . ILE A 1 293 ? -1.419 30.031 27.859 1 98.31 293 ILE A N 1
ATOM 2345 C CA . ILE A 1 293 ? -1.079 28.922 26.969 1 98.31 293 ILE A CA 1
ATOM 2346 C C . ILE A 1 293 ? -2.016 28.922 25.766 1 98.31 293 ILE A C 1
ATOM 2348 O O . ILE A 1 293 ? -3.213 29.188 25.891 1 98.31 293 ILE A O 1
ATOM 2352 N N . VAL A 1 294 ? -1.419 28.734 24.609 1 98.81 294 VAL A N 1
ATOM 2353 C CA . VAL A 1 294 ? -2.189 28.609 23.375 1 98.81 294 VAL A CA 1
ATOM 2354 C C . VAL A 1 294 ? -2.158 27.156 22.891 1 98.81 294 VAL A C 1
ATOM 2356 O O . VAL A 1 294 ? -1.085 26.594 22.672 1 98.81 294 VAL A O 1
ATOM 2359 N N . LEU A 1 295 ? -3.299 26.516 22.812 1 98.88 295 LEU A N 1
ATOM 2360 C CA . LEU A 1 295 ? -3.406 25.203 22.172 1 98.88 295 LEU A CA 1
ATOM 2361 C C . LEU A 1 295 ? -3.549 25.328 20.672 1 98.88 295 LEU A C 1
ATOM 2363 O O . LEU A 1 295 ? -4.629 25.641 20.172 1 98.88 295 LEU A O 1
ATOM 2367 N N . THR A 1 296 ? -2.457 25.047 19.969 1 98.88 296 THR A N 1
ATOM 2368 C CA . THR A 1 296 ? -2.432 25.297 18.531 1 98.88 296 THR A CA 1
ATOM 2369 C C . THR A 1 296 ? -3.115 24.172 17.766 1 98.88 296 THR A C 1
ATOM 2371 O O . THR A 1 296 ? -2.98 23 18.125 1 98.88 296 THR A O 1
ATOM 2374 N N . GLY A 1 297 ? -3.938 24.5 16.812 1 98.56 297 GLY A N 1
ATOM 2375 C CA . GLY A 1 297 ? -4.531 23.578 15.859 1 98.56 297 GLY A CA 1
ATOM 2376 C C . GLY A 1 297 ? -4.133 23.875 14.43 1 98.56 297 GLY A C 1
ATOM 2377 O O . GLY A 1 297 ? -4.816 24.609 13.727 1 98.56 297 GLY A O 1
ATOM 2378 N N . TRP A 1 298 ? -3.131 23.219 13.977 1 98.31 298 TRP A N 1
ATOM 2379 C CA . TRP A 1 298 ? -2.58 23.516 12.656 1 98.31 298 TRP A CA 1
ATOM 2380 C C . TRP A 1 298 ? -3.385 22.828 11.555 1 98.31 298 TRP A C 1
ATOM 2382 O O . TRP A 1 298 ? -3.686 21.641 11.656 1 98.31 298 TRP A O 1
ATOM 2392 N N . GLN A 1 299 ? -3.678 23.625 10.547 1 97.81 299 GLN A N 1
ATOM 2393 C CA . GLN A 1 299 ? -4.449 23.094 9.422 1 97.81 299 GLN A CA 1
ATOM 2394 C C . GLN A 1 299 ? -3.531 22.641 8.289 1 97.81 299 GLN A C 1
ATOM 2396 O O . GLN A 1 299 ? -3.885 21.75 7.523 1 97.81 299 GLN A O 1
ATOM 2401 N N . ARG A 1 300 ? -2.447 23.312 8.109 1 97.25 300 ARG A N 1
ATOM 2402 C CA . ARG A 1 300 ? -1.389 22.938 7.18 1 97.25 300 ARG A CA 1
ATOM 2403 C C . ARG A 1 300 ? -0.038 23.469 7.637 1 97.25 300 ARG A C 1
ATOM 2405 O O . ARG A 1 300 ? 0.026 24.469 8.359 1 97.25 300 ARG A O 1
ATOM 2412 N N . TYR A 1 301 ? 0.995 22.844 7.227 1 97.06 301 TYR A N 1
ATOM 2413 C CA . TYR A 1 301 ? 2.332 23.234 7.664 1 97.06 301 TYR A CA 1
ATOM 2414 C C . TYR A 1 301 ? 2.77 24.531 7.012 1 97.06 301 TYR A C 1
ATOM 2416 O O . TYR A 1 301 ? 3.412 25.375 7.648 1 97.06 301 TYR A O 1
ATOM 2424 N N . ASP A 1 302 ? 2.449 24.703 5.785 1 96.38 302 ASP A N 1
ATOM 2425 C CA . ASP A 1 302 ? 2.582 25.969 5.066 1 96.38 302 ASP A CA 1
ATOM 2426 C C . ASP A 1 302 ? 1.507 26.109 3.994 1 96.38 302 ASP A C 1
ATOM 2428 O O . ASP A 1 302 ? 0.657 25.219 3.844 1 96.38 302 ASP A O 1
ATOM 2432 N N . HIS A 1 303 ? 1.53 27.156 3.357 1 96 303 HIS A N 1
ATOM 2433 C CA . HIS A 1 303 ? 0.451 27.547 2.455 1 96 303 HIS A CA 1
ATOM 2434 C C . HIS A 1 303 ? 0.276 26.516 1.34 1 96 303 HIS A C 1
ATOM 2436 O O . HIS A 1 303 ? -0.821 26.359 0.795 1 96 303 HIS A O 1
ATOM 2442 N N . PHE A 1 304 ? 1.313 25.75 1.042 1 95.94 304 PHE A N 1
ATOM 2443 C CA . PHE A 1 304 ? 1.279 24.859 -0.121 1 95.94 304 PHE A CA 1
ATOM 2444 C C . PHE A 1 304 ? 1.115 23.406 0.305 1 95.94 304 PHE A C 1
ATOM 2446 O O . PHE A 1 304 ? 0.875 22.531 -0.531 1 95.94 304 PHE A O 1
ATOM 2453 N N . SER A 1 305 ? 1.277 23.078 1.545 1 97.31 305 SER A N 1
ATOM 2454 C CA . SER A 1 305 ? 1.21 21.703 2.01 1 97.31 305 SER A CA 1
ATOM 2455 C C . SER A 1 305 ? -0.229 21.188 2.033 1 97.31 305 SER A C 1
ATOM 2457 O O . SER A 1 305 ? -1.17 21.969 1.893 1 97.31 305 SER A O 1
ATOM 2459 N N . VAL A 1 306 ? -0.401 19.984 2.193 1 97.56 306 VAL A N 1
ATOM 2460 C CA . VAL A 1 306 ? -1.72 19.375 2.32 1 97.56 306 VAL A CA 1
ATOM 2461 C C . VAL A 1 306 ? -2.314 19.703 3.688 1 97.56 306 VAL A C 1
ATOM 2463 O O . VAL A 1 306 ? -1.633 20.266 4.547 1 97.56 306 VAL A O 1
ATOM 2466 N N . LEU A 1 307 ? -3.568 19.391 3.775 1 98.19 307 LEU A N 1
ATOM 2467 C CA . LEU A 1 307 ? -4.266 19.656 5.031 1 98.19 307 LEU A CA 1
ATOM 2468 C C . LEU A 1 307 ? -3.869 18.625 6.09 1 98.19 307 LEU A C 1
ATOM 2470 O O . LEU A 1 307 ? -3.732 17.438 5.793 1 98.19 307 LEU A O 1
ATOM 2474 N N . CYS A 1 308 ? -3.629 19.094 7.312 1 97.75 308 CYS A N 1
ATOM 2475 C CA . CYS A 1 308 ? -3.557 18.203 8.477 1 97.75 308 CYS A CA 1
ATOM 2476 C C . CYS A 1 308 ? -4.949 17.781 8.922 1 97.75 308 CYS A C 1
ATOM 2478 O O . CYS A 1 308 ? -5.898 17.828 8.141 1 97.75 308 CYS A O 1
ATOM 2480 N N . GLU A 1 309 ? -5.105 17.312 10.156 1 98 309 GLU A N 1
ATOM 2481 C CA . GLU A 1 309 ? -6.414 16.969 10.703 1 98 309 GLU A CA 1
ATOM 2482 C C . GLU A 1 309 ? -7.375 18.156 10.625 1 98 309 GLU A C 1
ATOM 2484 O O . GLU A 1 309 ? -7.031 19.266 11.023 1 98 309 GLU A O 1
ATOM 2489 N N . LEU A 1 310 ? -8.539 17.875 10.109 1 98.56 310 LEU A N 1
ATOM 2490 C CA . LEU A 1 310 ? -9.562 18.922 10.109 1 98.56 310 LEU A CA 1
ATOM 2491 C C . LEU A 1 310 ? -10.016 19.234 11.531 1 98.56 310 LEU A C 1
ATOM 2493 O O . LEU A 1 310 ? -9.836 18.438 12.438 1 98.56 310 LEU A O 1
ATOM 2497 N N . LEU A 1 311 ? -10.578 20.391 11.734 1 98.69 311 LEU A N 1
ATOM 2498 C CA . LEU A 1 311 ? -10.906 20.938 13.055 1 98.69 311 LEU A CA 1
ATOM 2499 C C . LEU A 1 311 ? -11.797 19.969 13.828 1 98.69 311 LEU A C 1
ATOM 2501 O O . LEU A 1 311 ? -11.531 19.656 14.992 1 98.69 311 LEU A O 1
ATOM 2505 N N . PRO A 1 312 ? -12.852 19.328 13.18 1 98.25 312 PRO A N 1
ATOM 2506 C CA . PRO A 1 312 ? -13.68 18.391 13.938 1 98.25 312 PRO A CA 1
ATOM 2507 C C . PRO A 1 312 ? -12.891 17.203 14.484 1 98.25 312 PRO A C 1
ATOM 2509 O O . PRO A 1 312 ? -13.219 16.672 15.555 1 98.25 312 PRO A O 1
ATOM 2512 N N . MET A 1 313 ? -11.844 16.875 13.781 1 97.38 313 MET A N 1
ATOM 2513 C CA . MET A 1 313 ? -11.039 15.734 14.195 1 97.38 313 MET A CA 1
ATOM 2514 C C . MET A 1 313 ? -10.234 16.047 15.445 1 97.38 313 MET A C 1
ATOM 2516 O O . MET A 1 313 ? -9.812 15.148 16.172 1 97.38 313 MET A O 1
ATOM 2520 N N . GLY A 1 314 ? -10.023 17.312 15.672 1 97.69 314 GLY A N 1
ATOM 2521 C CA . GLY A 1 314 ? -9.195 17.734 16.797 1 97.69 314 GLY A CA 1
ATOM 2522 C C . GLY A 1 314 ? -10 18.094 18.031 1 97.69 314 GLY A C 1
ATOM 2523 O O . GLY A 1 314 ? -9.438 18.297 19.109 1 97.69 314 GLY A O 1
ATOM 2524 N N . ILE A 1 315 ? -11.344 18.172 17.938 1 98.25 315 ILE A N 1
ATOM 2525 C CA . ILE A 1 315 ? -12.188 18.688 19.016 1 98.25 315 ILE A CA 1
ATOM 2526 C C . ILE A 1 315 ? -12.062 17.781 20.234 1 98.25 315 ILE A C 1
ATOM 2528 O O . ILE A 1 315 ? -11.891 18.281 21.359 1 98.25 315 ILE A O 1
ATOM 2532 N N . PRO A 1 316 ? -12.102 16.406 20.062 1 97.12 316 PRO A N 1
ATOM 2533 C CA . PRO A 1 316 ? -11.922 15.57 21.25 1 97.12 316 PRO A CA 1
ATOM 2534 C C . PRO A 1 316 ? -10.562 15.789 21.906 1 97.12 316 PRO A C 1
ATOM 2536 O O . PRO A 1 316 ? -10.477 15.852 23.141 1 97.12 316 PRO A O 1
ATOM 2539 N N . SER A 1 317 ? -9.562 15.891 21.094 1 98.12 317 SER A N 1
ATOM 2540 C CA . SER A 1 317 ? -8.227 16.172 21.609 1 98.12 317 SER A CA 1
ATOM 2541 C C . SER A 1 317 ? -8.188 17.5 22.344 1 98.12 317 SER A C 1
ATOM 2543 O O . SER A 1 317 ? -7.609 17.609 23.438 1 98.12 317 SER A O 1
ATOM 2545 N N . LEU A 1 318 ? -8.812 18.5 21.781 1 98.81 318 LEU A N 1
ATOM 2546 C CA . LEU A 1 318 ? -8.891 19.812 22.406 1 98.81 318 LEU A CA 1
ATOM 2547 C C . LEU A 1 318 ? -9.586 19.75 23.75 1 98.81 318 LEU A C 1
ATOM 2549 O O . LEU A 1 318 ? -9.117 20.328 24.734 1 98.81 318 LEU A O 1
ATOM 2553 N N . ALA A 1 319 ? -10.695 19.047 23.766 1 98.56 319 ALA A N 1
ATOM 2554 C CA . ALA A 1 319 ? -11.469 18.906 25 1 98.56 319 ALA A CA 1
ATOM 2555 C C . ALA A 1 319 ? -10.633 18.281 26.094 1 98.56 319 ALA A C 1
ATOM 2557 O O . ALA A 1 319 ? -10.602 18.781 27.234 1 98.56 319 ALA A O 1
ATOM 2558 N N . VAL A 1 320 ? -9.969 17.219 25.734 1 98.19 320 VAL A N 1
ATOM 2559 C CA . VAL A 1 320 ? -9.133 16.5 26.688 1 98.19 320 VAL A CA 1
ATOM 2560 C C . VAL A 1 320 ? -8.031 17.422 27.203 1 98.19 320 VAL A C 1
ATOM 2562 O O . VAL A 1 320 ? -7.797 17.516 28.406 1 98.19 320 VAL A O 1
ATOM 2565 N N . CYS A 1 321 ? -7.418 18.156 26.344 1 98.62 321 CYS A N 1
ATOM 2566 C CA . CYS A 1 321 ? -6.293 19.016 26.688 1 98.62 321 CYS A CA 1
ATOM 2567 C C . CYS A 1 321 ? -6.75 20.188 27.547 1 98.62 321 CYS A C 1
ATOM 2569 O O . CYS A 1 321 ? -6.133 20.484 28.578 1 98.62 321 CYS A O 1
ATOM 2571 N N . LEU A 1 322 ? -7.84 20.859 27.156 1 98.5 322 LEU A N 1
ATOM 2572 C CA . LEU A 1 322 ? -8.344 22 27.906 1 98.5 322 LEU A CA 1
ATOM 2573 C C . LEU A 1 322 ? -8.742 21.578 29.328 1 98.5 322 LEU A C 1
ATOM 2575 O O . LEU A 1 322 ? -8.398 22.266 30.297 1 98.5 322 LEU A O 1
ATOM 2579 N N . GLN A 1 323 ? -9.391 20.453 29.453 1 98.06 323 GLN A N 1
ATOM 2580 C CA . GLN A 1 323 ? -9.844 20.016 30.766 1 98.06 323 GLN A CA 1
ATOM 2581 C C . GLN A 1 323 ? -8.672 19.516 31.625 1 98.06 323 GLN A C 1
ATOM 2583 O O . GLN A 1 323 ? -8.672 19.688 32.844 1 98.06 323 GLN A O 1
ATOM 2588 N N . ALA A 1 324 ? -7.723 18.922 30.938 1 97.69 324 ALA A N 1
ATOM 2589 C CA . ALA A 1 324 ? -6.516 18.531 31.672 1 97.69 324 ALA A CA 1
ATOM 2590 C C . ALA A 1 324 ? -5.801 19.766 32.219 1 97.69 324 ALA A C 1
ATOM 2592 O O . ALA A 1 324 ? -5.34 19.75 33.375 1 97.69 324 ALA A O 1
ATOM 2593 N N . LEU A 1 325 ? -5.699 20.812 31.453 1 97.38 325 LEU A N 1
ATOM 2594 C CA . LEU A 1 325 ? -5.078 22.047 31.906 1 97.38 325 LEU A CA 1
ATOM 2595 C C . LEU A 1 325 ? -5.867 22.672 33.062 1 97.38 325 LEU A C 1
ATOM 2597 O O . LEU A 1 325 ? -5.285 23.125 34.031 1 97.38 325 LEU A O 1
ATOM 2601 N N . LYS A 1 326 ? -7.152 22.672 32.906 1 95.44 326 LYS A N 1
ATOM 2602 C CA . LYS A 1 326 ? -8.039 23.281 33.875 1 95.44 326 LYS A CA 1
ATOM 2603 C C . LYS A 1 326 ? -7.969 22.547 35.219 1 95.44 326 LYS A C 1
ATOM 2605 O O . LYS A 1 326 ? -8.031 23.172 36.281 1 95.44 326 LYS A O 1
ATOM 2610 N N . ASN A 1 327 ? -7.742 21.234 35.219 1 94.88 327 ASN A N 1
ATOM 2611 C CA . ASN A 1 327 ? -7.836 20.438 36.438 1 94.88 327 ASN A CA 1
ATOM 2612 C C . ASN A 1 327 ? -6.461 19.953 36.906 1 94.88 327 ASN A C 1
ATOM 2614 O O . ASN A 1 327 ? -6.355 19.203 37.875 1 94.88 327 ASN A O 1
ATOM 2618 N N . GLY A 1 328 ? -5.492 20.328 36.156 1 93.94 328 GLY A N 1
ATOM 2619 C CA . GLY A 1 328 ? -4.133 20.016 36.562 1 93.94 328 GLY A CA 1
ATOM 2620 C C . GLY A 1 328 ? -3.715 18.594 36.219 1 93.94 328 GLY A C 1
ATOM 2621 O O . GLY A 1 328 ? -2.707 18.094 36.719 1 93.94 328 GLY A O 1
ATOM 2622 N N . GLY A 1 329 ? -4.473 17.969 35.375 1 94.94 329 GLY A N 1
ATOM 2623 C CA . GLY A 1 329 ? -4.191 16.609 34.969 1 94.94 329 GLY A CA 1
ATOM 2624 C C . GLY A 1 329 ? -5.391 15.914 34.344 1 94.94 329 GLY A C 1
ATOM 2625 O O . GLY A 1 329 ? -6.449 16.516 34.188 1 94.94 329 GLY A O 1
ATOM 2626 N N . TYR A 1 330 ? -5.09 14.688 33.938 1 96.19 330 TYR A N 1
ATOM 2627 C CA . TYR A 1 330 ? -6.137 13.898 33.312 1 96.19 330 TYR A CA 1
ATOM 2628 C C . TYR A 1 330 ? -6.504 12.688 34.156 1 96.19 330 TYR A C 1
ATOM 2630 O O . TYR A 1 330 ? -5.836 11.656 34.094 1 96.19 330 TYR A O 1
ATOM 2638 N N . THR A 1 331 ? -7.547 12.781 34.906 1 96.12 331 THR A N 1
ATOM 2639 C CA . THR A 1 331 ? -8.062 11.734 35.781 1 96.12 331 THR A CA 1
ATOM 2640 C C . THR A 1 331 ? -9.359 11.148 35.219 1 96.12 331 THR A C 1
ATOM 2642 O O . THR A 1 331 ? -9.883 11.633 34.219 1 96.12 331 THR A O 1
ATOM 2645 N N . ASP A 1 332 ? -9.859 10.164 35.938 1 95.56 332 ASP A N 1
ATOM 2646 C CA . ASP A 1 332 ? -11.133 9.57 35.531 1 95.56 332 ASP A CA 1
ATOM 2647 C C . ASP A 1 332 ? -12.266 10.594 35.625 1 95.56 332 ASP A C 1
ATOM 2649 O O . ASP A 1 332 ? -13.195 10.555 34.812 1 95.56 332 ASP A O 1
ATOM 2653 N N . HIS A 1 333 ? -12.133 11.398 36.562 1 95.69 333 HIS A N 1
ATOM 2654 C CA . HIS A 1 333 ? -13.125 12.453 36.719 1 95.69 333 HIS A CA 1
ATOM 2655 C C . HIS A 1 333 ? -13.109 13.414 35.531 1 95.69 333 HIS A C 1
ATOM 2657 O O . HIS A 1 333 ? -14.156 13.766 35 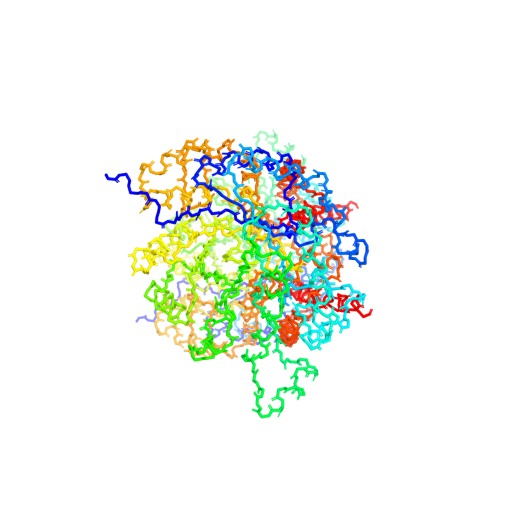1 95.69 333 HIS A O 1
ATOM 2663 N N . VAL A 1 334 ? -11.953 13.805 35.125 1 96.44 334 VAL A N 1
ATOM 2664 C CA . VAL A 1 334 ? -11.789 14.688 33.969 1 96.44 334 VAL A CA 1
ATOM 2665 C C . VAL A 1 334 ? -12.32 14.008 32.719 1 96.44 334 VAL A C 1
ATOM 2667 O O . VAL A 1 334 ? -12.984 14.641 31.875 1 96.44 334 VAL A O 1
ATOM 2670 N N . LYS A 1 335 ? -12 12.727 32.562 1 96.31 335 LYS A N 1
ATOM 2671 C CA . LYS A 1 335 ? -12.5 11.961 31.438 1 96.31 335 LYS A CA 1
ATOM 2672 C C . LYS A 1 335 ? -14.023 12.016 31.359 1 96.31 335 LYS A C 1
ATOM 2674 O O . LYS A 1 335 ? -14.594 12.227 30.281 1 96.31 335 LYS A O 1
ATOM 2679 N N . LYS A 1 336 ? -14.641 11.836 32.5 1 96.69 336 LYS A N 1
ATOM 2680 C CA . LYS A 1 336 ? -16.094 11.844 32.531 1 96.69 336 LYS A CA 1
ATOM 2681 C C . LYS A 1 336 ? -16.641 13.219 32.156 1 96.69 336 LYS A C 1
ATOM 2683 O O . LYS A 1 336 ? -17.672 13.305 31.469 1 96.69 336 LYS A O 1
ATOM 2688 N N . ILE A 1 337 ? -16.016 14.258 32.562 1 96.94 337 ILE A N 1
ATOM 2689 C CA . ILE A 1 337 ? -16.406 15.617 32.219 1 96.94 337 ILE A CA 1
ATOM 2690 C C . ILE A 1 337 ? -16.328 15.805 30.703 1 96.94 337 ILE A C 1
ATOM 2692 O O . ILE A 1 337 ? -17.266 16.312 30.078 1 96.94 337 ILE A O 1
ATOM 2696 N N . VAL A 1 338 ? -15.234 15.375 30.156 1 97.56 338 VAL A N 1
ATOM 2697 C CA . VAL A 1 338 ? -15.016 15.508 28.719 1 97.56 338 VAL A CA 1
ATOM 2698 C C . VAL A 1 338 ? -16.078 14.719 27.953 1 97.56 338 VAL A C 1
ATOM 2700 O O . VAL A 1 338 ? -16.641 15.219 26.984 1 97.56 338 VAL A O 1
ATOM 2703 N N . GLU A 1 339 ? -16.312 13.516 28.422 1 96.5 339 GLU A N 1
ATOM 2704 C CA . GLU A 1 339 ? -17.312 12.664 27.781 1 96.5 339 GLU A CA 1
ATOM 2705 C C . GLU A 1 339 ? -18.688 13.328 27.781 1 96.5 339 GLU A C 1
ATOM 2707 O O . GLU A 1 339 ? -19.438 13.234 26.812 1 96.5 339 GLU A O 1
ATOM 2712 N N . LYS A 1 340 ? -18.953 13.969 28.797 1 97.25 340 LYS A N 1
ATOM 2713 C CA . LYS A 1 340 ? -20.234 14.664 28.906 1 97.25 340 LYS A CA 1
ATOM 2714 C C . LYS A 1 340 ? -20.328 15.812 27.922 1 97.25 340 LYS A C 1
ATOM 2716 O O . LYS A 1 340 ? -21.328 15.961 27.219 1 97.25 340 LYS A O 1
ATOM 2721 N N . TYR A 1 341 ? -19.297 16.625 27.812 1 97.56 341 TYR A N 1
ATOM 2722 C CA . TYR A 1 341 ? -19.281 17.766 26.906 1 97.56 341 TYR A CA 1
ATOM 2723 C C . TYR A 1 341 ? -19.359 17.297 25.453 1 97.56 341 TYR A C 1
ATOM 2725 O O . TYR A 1 341 ? -19.984 17.969 24.625 1 97.56 341 TYR A O 1
ATOM 2733 N N . LEU A 1 342 ? -18.75 16.156 25.156 1 96.88 342 LEU A N 1
ATOM 2734 C CA . LEU A 1 342 ? -18.641 15.688 23.781 1 96.88 342 LEU A CA 1
ATOM 2735 C C . LEU A 1 342 ? -19.812 14.781 23.438 1 96.88 342 LEU A C 1
ATOM 2737 O O . LEU A 1 342 ? -20.047 14.484 22.25 1 96.88 342 LEU A O 1
ATOM 2741 N N . GLY A 1 343 ? -20.547 14.359 24.438 1 95.75 343 GLY A N 1
ATOM 2742 C CA . GLY A 1 343 ? -21.594 13.375 24.203 1 95.75 343 GLY A CA 1
ATOM 2743 C C . GLY A 1 343 ? -21.047 12.031 23.75 1 95.75 343 GLY A C 1
ATOM 2744 O O . GLY A 1 343 ? -21.641 11.375 22.891 1 95.75 343 GLY A O 1
ATOM 2745 N N . MET A 1 344 ? -19.875 11.68 24.344 1 92.25 344 MET A N 1
ATOM 2746 C CA . MET A 1 344 ? -19.203 10.422 24.016 1 92.25 344 MET A CA 1
ATOM 2747 C C . MET A 1 344 ? -19.266 9.453 25.188 1 92.25 344 MET A C 1
ATOM 2749 O O . MET A 1 344 ? -19.141 9.867 26.344 1 92.25 344 MET A O 1
ATOM 2753 N N . SER A 1 345 ? -19.562 8.141 25.188 1 86.94 345 SER A N 1
ATOM 2754 C CA . SER A 1 345 ? -19.672 7.211 26.297 1 86.94 345 SER A CA 1
ATOM 2755 C C . SER A 1 345 ? -18.359 6.496 26.547 1 86.94 345 SER A C 1
ATOM 2757 O O . SER A 1 345 ? -18.078 6.078 27.672 1 86.94 345 SER A O 1
ATOM 2759 N N . ASP A 1 346 ? -17.469 6.426 25.594 1 86.62 346 ASP A N 1
ATOM 2760 C CA . ASP A 1 346 ? -16.219 5.695 25.766 1 86.62 346 ASP A CA 1
ATOM 2761 C C . ASP A 1 346 ? -15.078 6.355 25 1 86.62 346 ASP A C 1
ATOM 2763 O O . ASP A 1 346 ? -14.508 5.75 24.094 1 86.62 346 ASP A O 1
ATOM 2767 N N . LEU A 1 347 ? -14.719 7.477 25.656 1 90.62 347 LEU A N 1
ATOM 2768 C CA . LEU A 1 347 ? -13.633 8.219 25.016 1 90.62 347 LEU A CA 1
ATOM 2769 C C . LEU A 1 347 ? -12.312 7.465 25.141 1 90.62 347 LEU A C 1
ATOM 2771 O O . LEU A 1 347 ? -11.93 7.066 26.25 1 90.62 347 LEU A O 1
ATOM 2775 N N . GLU A 1 348 ? -11.734 7.094 24.031 1 88.88 348 GLU A N 1
ATOM 2776 C CA . GLU A 1 348 ? -10.422 6.445 23.984 1 88.88 348 GLU A CA 1
ATOM 2777 C C . GLU A 1 348 ? -9.336 7.426 23.531 1 88.88 348 GLU A C 1
ATOM 2779 O O . GLU A 1 348 ? -9.484 8.094 22.516 1 88.88 348 GLU A O 1
ATOM 2784 N N . ILE A 1 349 ? -8.25 7.492 24.297 1 92.12 349 ILE A N 1
ATOM 2785 C CA . ILE A 1 349 ? -7.238 8.484 23.953 1 92.12 349 ILE A CA 1
ATOM 2786 C C . ILE A 1 349 ? -6.059 7.805 23.266 1 92.12 349 ILE A C 1
ATOM 2788 O O . ILE A 1 349 ? -5.215 8.477 22.656 1 92.12 349 ILE A O 1
ATOM 2792 N N . ASN A 1 350 ? -5.961 6.473 23.328 1 89.69 350 ASN A N 1
ATOM 2793 C CA . ASN A 1 350 ? -4.84 5.742 22.75 1 89.69 350 ASN A CA 1
ATOM 2794 C C . ASN A 1 350 ? -5.234 5.051 21.438 1 89.69 350 ASN A C 1
ATOM 2796 O O . ASN A 1 350 ? -4.441 4.309 20.859 1 89.69 350 ASN A O 1
ATOM 2800 N N . SER A 1 351 ? -6.461 5.211 21.094 1 84.62 351 SER A N 1
ATOM 2801 C CA . SER A 1 351 ? -6.961 4.602 19.875 1 84.62 351 SER A CA 1
ATOM 2802 C C . SER A 1 351 ? -7.805 5.59 19.062 1 84.62 351 SER A C 1
ATOM 2804 O O . SER A 1 351 ? -8.367 6.531 19.625 1 84.62 351 SER A O 1
ATOM 2806 N N . PHE A 1 352 ? -7.824 5.355 17.812 1 78.62 352 PHE A N 1
ATOM 2807 C CA . PHE A 1 352 ? -8.641 6.203 16.953 1 78.62 352 PHE A CA 1
ATOM 2808 C C . PHE A 1 352 ? -10.078 5.695 16.891 1 78.62 352 PHE A C 1
ATOM 2810 O O . PHE A 1 352 ? -10.992 6.441 16.547 1 78.62 352 PHE A O 1
ATOM 2817 N N . MET A 1 353 ? -10.195 4.406 17.234 1 73.31 353 MET A N 1
ATOM 2818 C CA . MET A 1 353 ? -11.5 3.775 17.094 1 73.31 353 MET A CA 1
ATOM 2819 C C . MET A 1 353 ? -12.328 3.957 18.375 1 73.31 353 MET A C 1
ATOM 2821 O O . MET A 1 353 ? -11.789 3.904 19.469 1 73.31 353 MET A O 1
ATOM 2825 N N . SER A 1 354 ? -13.477 4.555 18.078 1 74.88 354 SER A N 1
ATOM 2826 C CA . SER A 1 354 ? -14.414 4.668 19.188 1 74.88 354 SER A CA 1
ATOM 2827 C C . SER A 1 354 ? -15.75 4.008 18.844 1 74.88 354 SER A C 1
ATOM 2829 O O . SER A 1 354 ? -16.109 3.902 17.672 1 74.88 354 SER A O 1
ATOM 2831 N N . GLU A 1 355 ? -16.297 3.387 19.828 1 74.81 355 GLU A N 1
ATOM 2832 C CA . GLU A 1 355 ? -17.625 2.803 19.656 1 74.81 355 GLU A CA 1
ATOM 2833 C C . GLU A 1 355 ? -18.688 3.885 19.453 1 74.81 355 GLU A C 1
ATOM 2835 O O . GLU A 1 355 ? -19.703 3.648 18.812 1 74.81 355 GLU A O 1
ATOM 2840 N N . ASN A 1 356 ? -18.469 5.051 20.031 1 86.75 356 ASN A N 1
ATOM 2841 C CA . ASN A 1 356 ? -19.359 6.199 19.984 1 86.75 356 ASN A CA 1
ATOM 2842 C C . ASN A 1 356 ? -18.609 7.488 19.672 1 86.75 356 ASN A C 1
ATOM 2844 O O . ASN A 1 356 ? -17.641 7.824 20.344 1 86.75 356 ASN A O 1
ATOM 2848 N N . PHE A 1 357 ? -19.172 8.211 18.609 1 90.81 357 PHE A N 1
ATOM 2849 C CA . PHE A 1 357 ? -18.422 9.359 18.125 1 90.81 357 PHE A CA 1
ATOM 2850 C C . PHE A 1 357 ? -18.969 10.656 18.703 1 90.81 357 PHE A C 1
ATOM 2852 O O . PHE A 1 357 ? -18.438 11.734 18.438 1 90.81 357 PHE A O 1
ATOM 2859 N N . GLY A 1 358 ? -19.984 10.547 19.578 1 94.19 358 GLY A N 1
ATOM 2860 C CA . GLY A 1 358 ? -20.453 11.695 20.328 1 94.19 358 GLY A CA 1
ATOM 2861 C C . GLY A 1 358 ? -21.453 12.547 19.547 1 94.19 358 GLY A C 1
ATOM 2862 O O . GLY A 1 358 ? -21.969 12.125 18.516 1 94.19 358 GLY A O 1
ATOM 2863 N N . THR A 1 359 ? -21.797 13.695 20.172 1 96.81 359 THR A N 1
ATOM 2864 C CA . THR A 1 359 ? -22.812 14.578 19.609 1 96.81 359 THR A CA 1
ATOM 2865 C C . THR A 1 359 ? -22.297 16.016 19.516 1 96.81 359 THR A C 1
ATOM 2867 O O . THR A 1 359 ? -23.062 16.938 19.266 1 96.81 359 THR A O 1
ATOM 2870 N N . PHE A 1 360 ? -21.016 16.219 19.75 1 97.75 360 PHE A N 1
ATOM 2871 C CA . PHE A 1 360 ? -20.438 17.562 19.656 1 97.75 360 PHE A CA 1
ATOM 2872 C C . PHE A 1 360 ? -20.516 18.078 18.219 1 97.75 360 PHE A C 1
ATOM 2874 O O . PHE A 1 360 ? -20.734 17.297 17.281 1 97.75 360 PHE A O 1
ATOM 2881 N N . PRO A 1 361 ? -20.438 19.391 18.094 1 98.12 361 PRO A N 1
ATOM 2882 C CA . PRO A 1 361 ? -20.484 19.922 16.734 1 98.12 361 PRO A CA 1
ATOM 2883 C C . PRO A 1 361 ? -19.391 19.344 15.836 1 98.12 361 PRO A C 1
ATOM 2885 O O . PRO A 1 361 ? -18.203 19.484 16.125 1 98.12 361 PRO A O 1
ATOM 2888 N N . GLY A 1 362 ? -19.797 18.672 14.766 1 97.94 362 GLY A N 1
ATOM 2889 C CA . GLY A 1 362 ? -18.859 18.078 13.836 1 97.94 362 GLY A CA 1
ATOM 2890 C C . GLY A 1 362 ? -18.594 16.609 14.109 1 97.94 362 GLY A C 1
ATOM 2891 O O . GLY A 1 362 ? -17.766 15.984 13.461 1 97.94 362 GLY A O 1
ATOM 2892 N N . SER A 1 363 ? -19.391 16 15.023 1 97.19 363 SER A N 1
ATOM 2893 C CA . SER A 1 363 ? -19.188 14.609 15.398 1 97.19 363 SER A CA 1
ATOM 2894 C C . SER A 1 363 ? -19.469 13.672 14.234 1 97.19 363 SER A C 1
ATOM 2896 O O . SER A 1 363 ? -18.844 12.609 14.125 1 97.19 363 SER A O 1
ATOM 2898 N N . ASP A 1 364 ? -20.406 14.031 13.383 1 97.31 364 ASP A N 1
ATOM 2899 C CA . ASP A 1 364 ? -20.672 13.211 12.211 1 97.31 364 ASP A CA 1
ATOM 2900 C C . ASP A 1 364 ? -19.484 13.203 11.258 1 97.31 364 ASP A C 1
ATOM 2902 O O . ASP A 1 364 ? -19.125 12.156 10.711 1 97.31 364 ASP A O 1
ATOM 2906 N N . VAL A 1 365 ? -18.859 14.359 11.086 1 98.12 365 VAL A N 1
ATOM 2907 C CA . VAL A 1 365 ? -17.625 14.438 10.289 1 98.12 365 VAL A CA 1
ATOM 2908 C C . VAL A 1 365 ? -16.547 13.594 10.938 1 98.12 365 VAL A C 1
ATOM 2910 O O . VAL A 1 365 ? -15.836 12.844 10.25 1 98.12 365 VAL A O 1
ATOM 2913 N N . PHE A 1 366 ? -16.438 13.703 12.195 1 97 366 PHE A N 1
ATOM 2914 C CA . PHE A 1 366 ? -15.477 12.922 12.961 1 97 366 PHE A CA 1
ATOM 2915 C C . PHE A 1 366 ? -15.664 11.43 12.711 1 97 366 PHE A C 1
ATOM 2917 O O . PHE A 1 366 ? -14.703 10.719 12.445 1 97 366 PHE A O 1
ATOM 2924 N N . ALA A 1 367 ? -16.844 10.992 12.758 1 96.06 367 ALA A N 1
ATOM 2925 C CA . ALA A 1 367 ? -17.156 9.578 12.57 1 96.06 367 ALA A CA 1
ATOM 2926 C C . ALA A 1 367 ? -16.859 9.133 11.141 1 96.06 367 ALA A C 1
ATOM 2928 O O . ALA A 1 367 ? -16.219 8.102 10.938 1 96.06 367 ALA A O 1
ATOM 2929 N N . LEU A 1 368 ? -17.266 9.914 10.18 1 97.62 368 LEU A N 1
ATOM 2930 C CA . LEU A 1 368 ? -17.141 9.555 8.773 1 97.62 368 LEU A CA 1
ATOM 2931 C C . LEU A 1 368 ? -15.672 9.555 8.352 1 97.62 368 LEU A C 1
ATOM 2933 O O . LEU A 1 368 ? -15.227 8.656 7.629 1 97.62 368 LEU A O 1
ATOM 2937 N N . ILE A 1 369 ? -14.898 10.531 8.812 1 97.5 369 ILE A N 1
ATOM 2938 C CA . ILE A 1 369 ? -13.477 10.578 8.477 1 97.5 369 ILE A CA 1
ATOM 2939 C C . ILE A 1 369 ? -12.758 9.398 9.117 1 97.5 369 ILE A C 1
ATOM 2941 O O . ILE A 1 369 ? -11.875 8.797 8.5 1 97.5 369 ILE A O 1
ATOM 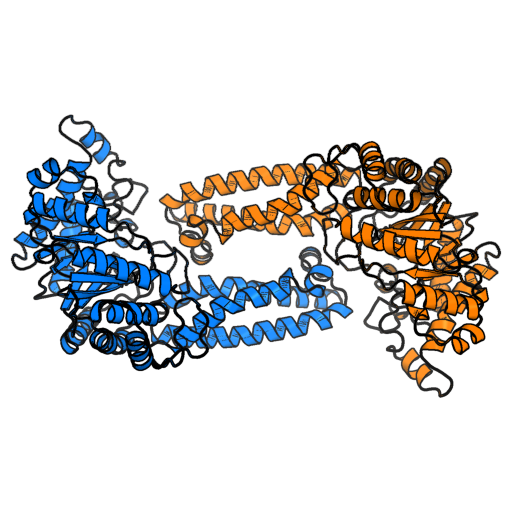2945 N N . THR A 1 370 ? -13.133 9.07 10.344 1 95.88 370 THR A N 1
ATOM 2946 C CA . THR A 1 370 ? -12.539 7.914 11 1 95.88 370 THR A CA 1
ATOM 2947 C C . THR A 1 370 ? -12.805 6.641 10.203 1 95.88 370 THR A C 1
ATOM 2949 O O . THR A 1 370 ? -11.891 5.848 9.969 1 95.88 370 THR A O 1
ATOM 2952 N N . GLN A 1 371 ? -14.031 6.523 9.758 1 95 371 GLN A N 1
ATOM 2953 C CA . GLN A 1 371 ? -14.414 5.359 8.969 1 95 371 GLN A CA 1
ATOM 2954 C C . GLN A 1 371 ? -13.617 5.289 7.668 1 95 371 GLN A C 1
ATOM 2956 O O . GLN A 1 371 ? -13.055 4.246 7.336 1 95 371 GLN A O 1
ATOM 2961 N N . VAL A 1 372 ? -13.547 6.379 7.004 1 97.12 372 VAL A N 1
ATOM 2962 C CA . VAL A 1 372 ? -12.852 6.445 5.723 1 97.12 372 VAL A CA 1
ATOM 2963 C C . VAL A 1 372 ? -11.359 6.188 5.93 1 97.12 372 VAL A C 1
ATOM 2965 O O . VAL A 1 372 ? -10.758 5.398 5.203 1 97.12 372 VAL A O 1
ATOM 2968 N N . SER A 1 373 ? -10.805 6.781 6.934 1 95.5 373 SER A N 1
ATOM 2969 C CA . SER A 1 373 ? -9.367 6.699 7.172 1 95.5 373 SER A CA 1
ATOM 2970 C C . SER A 1 373 ? -8.945 5.281 7.559 1 95.5 373 SER A C 1
ATOM 2972 O O . SER A 1 373 ? -7.863 4.828 7.188 1 95.5 373 SER A O 1
ATOM 2974 N N . PHE A 1 374 ? -9.812 4.535 8.188 1 93.06 374 PHE A N 1
ATOM 2975 C CA . PHE A 1 374 ? -9.445 3.211 8.672 1 93.06 374 PHE A CA 1
ATOM 2976 C C . PHE A 1 374 ? -9.781 2.145 7.633 1 93.06 374 PHE A C 1
ATOM 2978 O O . PHE A 1 374 ? -9.07 1.144 7.52 1 93.06 374 PHE A O 1
ATOM 2985 N N . HIS A 1 375 ? -10.781 2.396 6.957 1 95.38 375 HIS A N 1
ATOM 2986 C CA . HIS A 1 375 ? -11.336 1.207 6.32 1 95.38 375 HIS A CA 1
ATOM 2987 C C . HIS A 1 375 ? -11.289 1.322 4.801 1 95.38 375 HIS A C 1
ATOM 2989 O O . HIS A 1 375 ? -11.258 0.31 4.098 1 95.38 375 HIS A O 1
ATOM 2995 N N . LEU A 1 376 ? -11.352 2.543 4.277 1 97.5 376 LEU A N 1
ATOM 2996 C CA . LEU A 1 376 ? -11.492 2.68 2.83 1 97.5 376 LEU A CA 1
ATOM 2997 C C . LEU A 1 376 ? -10.312 2.047 2.105 1 97.5 376 LEU A C 1
ATOM 2999 O O . LEU A 1 376 ? -10.484 1.092 1.344 1 97.5 376 LEU A O 1
ATOM 3003 N N . ARG A 1 377 ? -9.094 2.502 2.381 1 96.62 377 ARG A N 1
ATOM 3004 C CA . ARG A 1 377 ? -7.906 1.995 1.699 1 96.62 377 ARG A CA 1
ATOM 3005 C C . ARG A 1 377 ? -7.715 0.506 1.963 1 96.62 377 ARG A C 1
ATOM 3007 O O . ARG A 1 377 ? -7.41 -0.259 1.046 1 96.62 377 ARG A O 1
ATOM 3014 N N . HIS A 1 378 ? -7.898 0.185 3.17 1 96.81 378 HIS A N 1
ATOM 3015 C CA . HIS A 1 378 ? -7.691 -1.205 3.559 1 96.81 378 HIS A CA 1
ATOM 3016 C C . HIS A 1 378 ? -8.617 -2.137 2.785 1 96.81 378 HIS A C 1
ATOM 3018 O O . HIS A 1 378 ? -8.18 -3.172 2.275 1 96.81 378 HIS A O 1
ATOM 3024 N N . SER A 1 379 ? -9.852 -1.787 2.715 1 98.19 379 SER A N 1
ATOM 3025 C CA . SER A 1 379 ? -10.828 -2.639 2.039 1 98.19 379 SER A CA 1
ATOM 3026 C C . SER A 1 379 ? -10.516 -2.758 0.55 1 98.19 379 SER A C 1
ATOM 3028 O O . SER A 1 379 ? -10.633 -3.84 -0.03 1 98.19 379 SER A O 1
ATOM 3030 N N . VAL A 1 380 ? -10.125 -1.688 -0.041 1 97.94 380 VAL A N 1
ATOM 3031 C CA . VAL A 1 380 ? -9.805 -1.696 -1.464 1 97.94 380 VAL A CA 1
ATOM 3032 C C . VAL A 1 380 ? -8.516 -2.482 -1.699 1 97.94 380 VAL A C 1
ATOM 3034 O O . VAL A 1 380 ? -8.43 -3.279 -2.637 1 97.94 380 VAL A O 1
ATOM 3037 N N . ASP A 1 381 ? -7.516 -2.303 -0.833 1 96.5 381 ASP A N 1
ATOM 3038 C CA . ASP A 1 381 ? -6.266 -3.051 -0.931 1 96.5 381 ASP A CA 1
ATOM 3039 C C . ASP A 1 381 ? -6.504 -4.547 -0.763 1 96.5 381 ASP A C 1
ATOM 3041 O O . ASP A 1 381 ? -5.863 -5.363 -1.431 1 96.5 381 ASP A O 1
ATOM 3045 N N . GLU A 1 382 ? -7.391 -4.871 0.162 1 97.69 382 GLU A N 1
ATOM 3046 C CA . GLU A 1 382 ? -7.73 -6.277 0.351 1 97.69 382 GLU A CA 1
ATOM 3047 C C . GLU A 1 382 ? -8.242 -6.902 -0.942 1 97.69 382 GLU A C 1
ATOM 3049 O O . GLU A 1 382 ? -7.852 -8.016 -1.304 1 97.69 382 GLU A O 1
ATOM 3054 N N . LEU A 1 383 ? -9.07 -6.203 -1.612 1 98.06 383 LEU A N 1
ATOM 3055 C CA . LEU A 1 383 ? -9.633 -6.703 -2.861 1 98.06 383 LEU A CA 1
ATOM 3056 C C . LEU A 1 383 ? -8.578 -6.738 -3.959 1 98.06 383 LEU A C 1
ATOM 3058 O O . LEU A 1 383 ? -8.406 -7.762 -4.629 1 98.06 383 LEU A O 1
ATOM 3062 N N . LEU A 1 384 ? -7.785 -5.664 -4.105 1 97.25 384 LEU A N 1
ATOM 3063 C CA . LEU A 1 384 ? -6.91 -5.488 -5.262 1 97.25 384 LEU A CA 1
ATOM 3064 C C . LEU A 1 384 ? -5.605 -6.25 -5.07 1 97.25 384 LEU A C 1
ATOM 3066 O O . LEU A 1 384 ? -5.02 -6.738 -6.043 1 97.25 384 LEU A O 1
ATOM 3070 N N . GLU A 1 385 ? -5.164 -6.375 -3.791 1 95 385 GLU A N 1
ATOM 3071 C CA . GLU A 1 385 ? -3.801 -6.859 -3.58 1 95 385 GLU A CA 1
ATOM 3072 C C . GLU A 1 385 ? -3.799 -8.211 -2.873 1 95 385 GLU A C 1
ATOM 3074 O O . GLU A 1 385 ? -2.803 -8.938 -2.906 1 95 385 GLU A O 1
ATOM 3079 N N . ARG A 1 386 ? -4.938 -8.594 -2.268 1 95.62 386 ARG A N 1
ATOM 3080 C CA . ARG A 1 386 ? -4.91 -9.805 -1.457 1 95.62 386 ARG A CA 1
ATOM 3081 C C . ARG A 1 386 ? -5.934 -10.82 -1.957 1 95.62 386 ARG A C 1
ATOM 3083 O O . ARG A 1 386 ? -5.824 -12.016 -1.665 1 95.62 386 ARG A O 1
ATOM 3090 N N . ASN A 1 387 ? -6.914 -10.281 -2.645 1 97.12 387 ASN A N 1
ATOM 3091 C CA . ASN A 1 387 ? -7.887 -11.203 -3.219 1 97.12 387 ASN A CA 1
ATOM 3092 C C . ASN A 1 387 ? -7.25 -12.094 -4.281 1 97.12 387 ASN A C 1
ATOM 3094 O O . ASN A 1 387 ? -6.758 -11.602 -5.297 1 97.12 387 ASN A O 1
ATOM 3098 N N . ARG A 1 388 ? -7.285 -13.391 -4.074 1 96.94 388 ARG A N 1
ATOM 3099 C CA . ARG A 1 388 ? -6.578 -14.336 -4.934 1 96.94 388 ARG A CA 1
ATOM 3100 C C . ARG A 1 388 ? -7.113 -14.289 -6.359 1 96.94 388 ARG A C 1
ATOM 3102 O O . ARG A 1 388 ? -6.367 -14.516 -7.316 1 96.94 388 ARG A O 1
ATOM 3109 N N . TYR A 1 389 ? -8.375 -14.086 -6.594 1 97.88 389 TYR A N 1
ATOM 3110 C CA . TYR A 1 389 ? -8.961 -14.078 -7.93 1 97.88 389 TYR A CA 1
ATOM 3111 C C . TYR A 1 389 ? -8.516 -12.859 -8.719 1 97.88 389 TYR A C 1
ATOM 3113 O O . TYR A 1 389 ? -8.203 -12.961 -9.914 1 97.88 389 TYR A O 1
ATOM 3121 N N . VAL A 1 390 ? -8.461 -11.75 -7.992 1 98 390 VAL A N 1
ATOM 3122 C CA . VAL A 1 390 ? -8.023 -10.531 -8.664 1 98 390 VAL A CA 1
ATOM 3123 C C . VAL A 1 390 ? -6.527 -10.625 -8.977 1 98 390 VAL A C 1
ATOM 3125 O O . VAL A 1 390 ? -6.113 -10.422 -10.117 1 98 390 VAL A O 1
ATOM 3128 N N . THR A 1 391 ? -5.754 -11.016 -8.031 1 97.38 391 THR A N 1
ATOM 3129 C CA . THR A 1 391 ? -4.305 -11.039 -8.211 1 97.38 391 THR A CA 1
ATOM 3130 C C . THR A 1 391 ? -3.893 -12.172 -9.141 1 97.38 391 THR A C 1
ATOM 3132 O O . THR A 1 391 ? -2.881 -12.078 -9.836 1 97.38 391 THR A O 1
ATOM 3135 N N . GLY A 1 392 ? -4.699 -13.148 -9.195 1 98.06 392 GLY A N 1
ATOM 3136 C CA . GLY A 1 392 ? -4.32 -14.32 -9.961 1 98.06 392 GLY A CA 1
ATOM 3137 C C . GLY A 1 392 ? -4.883 -14.32 -11.375 1 98.06 392 GLY A C 1
ATOM 3138 O O . GLY A 1 392 ? -4.277 -14.883 -12.289 1 98.06 392 GLY A O 1
ATOM 3139 N N . TRP A 1 393 ? -6.082 -13.711 -11.633 1 98.12 393 TRP A N 1
ATOM 3140 C CA . TRP A 1 393 ? -6.754 -13.891 -12.914 1 98.12 393 TRP A CA 1
ATOM 3141 C C . TRP A 1 393 ? -7.16 -12.547 -13.508 1 98.12 393 TRP A C 1
ATOM 3143 O O . TRP A 1 393 ? -7.723 -12.484 -14.602 1 98.12 393 TRP A O 1
ATOM 3153 N N . PHE A 1 394 ? -6.953 -11.516 -12.82 1 98 394 PHE A N 1
ATOM 3154 C CA . PHE A 1 394 ? -7.27 -10.203 -13.367 1 98 394 PHE A CA 1
ATOM 3155 C C . PHE A 1 394 ? -6.238 -9.172 -12.922 1 98 394 PHE A C 1
ATOM 3157 O O . PHE A 1 394 ? -6.598 -8.109 -12.406 1 98 394 PHE A O 1
ATOM 3164 N N . SER A 1 395 ? -5.027 -9.531 -13.031 1 96.62 395 SER A N 1
ATOM 3165 C CA . SER A 1 395 ? -3.844 -8.742 -12.703 1 96.62 395 SER A CA 1
ATOM 3166 C C . SER A 1 395 ? -3.604 -7.652 -13.742 1 96.62 395 SER A C 1
ATOM 3168 O O . SER A 1 395 ? -4.352 -7.539 -14.711 1 96.62 395 SER A O 1
ATOM 3170 N N . PRO A 1 396 ? -2.604 -6.793 -13.539 1 94.75 396 PRO A N 1
ATOM 3171 C CA . PRO A 1 396 ? -2.291 -5.754 -14.523 1 94.75 396 PRO A CA 1
ATOM 3172 C C . PRO A 1 396 ? -2.047 -6.32 -15.922 1 94.75 396 PRO A C 1
ATOM 3174 O O . PRO A 1 396 ? -2.461 -5.719 -16.906 1 94.75 396 PRO A O 1
ATOM 3177 N N . TYR A 1 397 ? -1.468 -7.426 -16.031 1 95.69 397 TYR A N 1
ATOM 3178 C CA . TYR A 1 397 ? -1.229 -8.086 -17.297 1 95.69 397 TYR A CA 1
ATOM 3179 C C . TYR A 1 397 ? -2.543 -8.398 -18 1 95.69 397 TYR A C 1
ATOM 3181 O O . TYR A 1 397 ? -2.703 -8.109 -19.188 1 95.69 397 TYR A O 1
ATOM 3189 N N . HIS A 1 398 ? -3.447 -8.945 -17.312 1 97.25 398 HIS A N 1
ATOM 3190 C CA . HIS A 1 398 ? -4.758 -9.297 -17.844 1 97.25 398 HIS A CA 1
ATOM 3191 C C . HIS A 1 398 ? -5.531 -8.047 -18.266 1 97.25 398 HIS A C 1
ATOM 3193 O O . HIS A 1 398 ? -6.141 -8.023 -19.344 1 97.25 398 HIS A O 1
ATOM 3199 N N . ARG A 1 399 ? -5.469 -7.078 -17.375 1 96.81 399 ARG A N 1
ATOM 3200 C CA . ARG A 1 399 ? -6.23 -5.855 -17.625 1 96.81 399 ARG A CA 1
ATOM 3201 C C . ARG A 1 399 ? -5.758 -5.152 -18.891 1 96.81 399 ARG A C 1
ATOM 3203 O O . ARG A 1 399 ? -6.574 -4.715 -19.703 1 96.81 399 ARG A O 1
ATOM 3210 N N . LYS A 1 400 ? -4.488 -5.051 -19.031 1 95.62 400 LYS A N 1
ATOM 3211 C CA . LYS A 1 400 ? -3.9 -4.41 -20.203 1 95.62 400 LYS A CA 1
ATOM 3212 C C . LYS A 1 400 ? -4.316 -5.125 -21.484 1 95.62 400 LYS A C 1
ATOM 3214 O O . LYS A 1 400 ? -4.535 -4.484 -22.516 1 95.62 400 LYS A O 1
ATOM 3219 N N . ARG A 1 401 ? -4.48 -6.41 -21.422 1 95.94 401 ARG A N 1
ATOM 3220 C CA . ARG A 1 401 ? -4.758 -7.215 -22.609 1 95.94 401 ARG A CA 1
ATOM 3221 C C . ARG A 1 401 ? -6.246 -7.531 -22.719 1 95.94 401 ARG A C 1
ATOM 3223 O O . ARG A 1 401 ? -6.672 -8.242 -23.625 1 95.94 401 ARG A O 1
ATOM 3230 N N . LYS A 1 402 ? -7.059 -7.113 -21.781 1 96.38 402 LYS A N 1
ATOM 3231 C CA . LYS A 1 402 ? -8.508 -7.301 -21.75 1 96.38 402 LYS A CA 1
ATOM 3232 C C . LYS A 1 402 ? -8.867 -8.789 -21.781 1 96.38 402 LYS A C 1
ATOM 3234 O O . LYS A 1 402 ? -9.703 -9.211 -22.578 1 96.38 402 LYS A O 1
ATOM 3239 N N . MET A 1 403 ? -8.156 -9.539 -20.938 1 94.94 403 MET A N 1
ATOM 3240 C CA . MET A 1 403 ? -8.375 -10.984 -20.859 1 94.94 403 MET A CA 1
ATOM 3241 C C . MET A 1 403 ? -8.82 -11.383 -19.453 1 94.94 403 MET A C 1
ATOM 3243 O O . MET A 1 403 ? -8.32 -10.844 -18.469 1 94.94 403 MET A O 1
ATOM 3247 N N . ILE A 1 404 ? -9.781 -12.305 -19.406 1 94.56 404 ILE A N 1
ATOM 3248 C CA . ILE A 1 404 ? -10.18 -12.836 -18.109 1 94.56 404 ILE A CA 1
ATOM 3249 C C . ILE A 1 404 ? -10.828 -14.211 -18.281 1 94.56 404 ILE A C 1
ATOM 3251 O O . ILE A 1 404 ? -11.523 -14.453 -19.281 1 94.56 404 ILE A O 1
ATOM 3255 N N . HIS A 1 405 ? -10.469 -15.078 -17.359 1 95 405 HIS A N 1
ATOM 3256 C CA . HIS A 1 405 ? -11.203 -16.328 -17.266 1 95 405 HIS A CA 1
ATOM 3257 C C . HIS A 1 405 ? -12.672 -16.094 -16.906 1 95 405 HIS A C 1
ATOM 3259 O O . HIS A 1 405 ? -12.969 -15.516 -15.859 1 95 405 HIS A O 1
ATOM 3265 N N . PRO A 1 406 ? -13.586 -16.516 -17.719 1 94 406 PRO A N 1
ATOM 3266 C CA . PRO A 1 406 ? -15 -16.203 -17.5 1 94 406 PRO A CA 1
ATOM 3267 C C . PRO A 1 406 ? -15.492 -16.625 -16.125 1 94 406 PRO A C 1
ATOM 3269 O O . PRO A 1 406 ? -16.312 -15.945 -15.508 1 94 406 PRO A O 1
ATOM 3272 N N . VAL A 1 407 ? -14.953 -17.672 -15.625 1 94.69 407 VAL A N 1
ATOM 3273 C CA . VAL A 1 407 ? -15.359 -18.188 -14.32 1 94.69 407 VAL A CA 1
ATOM 3274 C C . VAL A 1 407 ? -15.039 -17.156 -13.234 1 94.69 407 VAL A C 1
ATOM 3276 O O . VAL A 1 407 ? -15.773 -17.016 -12.258 1 94.69 407 VAL A O 1
ATOM 3279 N N . MET A 1 408 ? -14.008 -16.391 -13.414 1 96.75 408 MET A N 1
ATOM 3280 C CA . MET A 1 408 ? -13.492 -15.516 -12.367 1 96.75 408 MET A CA 1
ATOM 3281 C C . MET A 1 408 ? -14.32 -14.242 -12.266 1 96.75 408 MET A C 1
ATOM 3283 O O . MET A 1 408 ? -14.273 -13.539 -11.258 1 96.75 408 MET A O 1
ATOM 3287 N N . ILE A 1 409 ? -15.117 -13.938 -13.305 1 96.25 409 ILE A N 1
ATOM 3288 C CA . ILE A 1 409 ? -15.969 -12.758 -13.312 1 96.25 409 ILE A CA 1
ATOM 3289 C C . ILE A 1 409 ? -16.938 -12.812 -12.141 1 96.25 409 ILE A C 1
ATOM 3291 O O . ILE A 1 409 ? -17.141 -11.812 -11.438 1 96.25 409 ILE A O 1
ATOM 3295 N N . GLN A 1 410 ? -17.406 -14.016 -11.867 1 95.06 410 GLN A N 1
ATOM 3296 C CA . GLN A 1 410 ? -18.422 -14.164 -10.828 1 95.06 410 GLN A CA 1
ATOM 3297 C C . GLN A 1 410 ? -17.828 -13.977 -9.438 1 95.06 410 GLN A C 1
ATOM 3299 O O . GLN A 1 410 ? -18.547 -13.688 -8.484 1 95.06 410 GLN A O 1
ATOM 3304 N N . TYR A 1 411 ? -16.516 -14.156 -9.352 1 96.44 411 TYR A N 1
ATOM 3305 C CA . TYR A 1 411 ? -15.867 -14.047 -8.047 1 96.44 411 TYR A CA 1
ATOM 3306 C C . TYR A 1 411 ? -15.344 -12.641 -7.812 1 96.44 411 TYR A C 1
ATOM 3308 O O . TYR A 1 411 ? -15.102 -12.242 -6.672 1 96.44 411 TYR A O 1
ATOM 3316 N N . ILE A 1 412 ? -15.211 -11.828 -8.852 1 98.12 412 ILE A N 1
ATOM 3317 C CA . ILE A 1 412 ? -14.562 -10.523 -8.734 1 98.12 412 ILE A CA 1
ATOM 3318 C C . ILE A 1 412 ? -15.609 -9.414 -8.805 1 98.12 412 ILE A C 1
ATOM 3320 O O . ILE A 1 412 ? -15.664 -8.547 -7.934 1 98.12 412 ILE A O 1
ATOM 3324 N N . GLN A 1 413 ? -16.5 -9.492 -9.719 1 97.94 413 GLN A N 1
ATOM 3325 C CA . GLN A 1 413 ? -17.375 -8.391 -10.102 1 97.94 413 GLN A CA 1
ATOM 3326 C C . GLN A 1 413 ? -18.344 -8.031 -8.977 1 97.94 413 GLN A C 1
ATOM 3328 O O . GLN A 1 413 ? -18.453 -6.863 -8.594 1 97.94 413 GLN A O 1
ATOM 3333 N N . PRO A 1 414 ? -19.047 -9.016 -8.344 1 97.94 414 PRO A N 1
ATOM 3334 C CA . PRO A 1 414 ? -20 -8.648 -7.301 1 97.94 414 PRO A CA 1
ATOM 3335 C C . PRO A 1 414 ? -19.344 -7.965 -6.109 1 97.94 414 PRO A C 1
ATOM 3337 O O . PRO A 1 414 ? -19.859 -6.98 -5.586 1 97.94 414 PRO A O 1
ATOM 3340 N N . ASP A 1 415 ? -18.172 -8.461 -5.738 1 97.69 415 ASP A N 1
ATOM 3341 C CA . ASP A 1 415 ? -17.469 -7.875 -4.609 1 97.69 415 ASP A CA 1
ATOM 3342 C C . ASP A 1 415 ? -17 -6.457 -4.934 1 97.69 415 ASP A C 1
ATOM 3344 O O . ASP A 1 415 ? -17.094 -5.559 -4.09 1 97.69 415 ASP A O 1
ATOM 3348 N N . ALA A 1 416 ? -16.531 -6.227 -6.113 1 98.38 416 ALA A N 1
ATOM 3349 C CA . ALA A 1 416 ? -16.062 -4.918 -6.539 1 98.38 416 ALA A CA 1
ATOM 3350 C C . ALA A 1 416 ? -17.203 -3.906 -6.598 1 98.38 416 ALA A C 1
ATOM 3352 O O . ALA A 1 416 ? -17.062 -2.777 -6.117 1 98.38 416 ALA A O 1
ATOM 3353 N N . ILE A 1 417 ? -18.344 -4.328 -7.152 1 98.5 417 ILE A N 1
ATOM 3354 C CA . ILE A 1 417 ? -19.5 -3.457 -7.273 1 98.5 417 ILE A CA 1
ATOM 3355 C C . ILE A 1 417 ? -20.031 -3.107 -5.883 1 98.5 417 ILE A C 1
ATOM 3357 O O . ILE A 1 417 ? -20.344 -1.946 -5.605 1 98.5 417 ILE A O 1
ATOM 3361 N N . SER A 1 418 ? -20.125 -4.145 -5.066 1 98.44 418 SER A N 1
ATOM 3362 C CA . SER A 1 418 ? -20.609 -3.934 -3.709 1 98.44 418 SER A CA 1
ATOM 3363 C C . SER A 1 418 ? -19.719 -2.959 -2.945 1 98.44 418 SER A C 1
ATOM 3365 O O . SER A 1 418 ? -20.219 -2.047 -2.281 1 98.44 418 SER A O 1
ATOM 3367 N N . LEU A 1 419 ? -18.422 -3.15 -3.029 1 98.5 419 LEU A N 1
ATOM 3368 C CA . LEU A 1 419 ? -17.469 -2.299 -2.338 1 98.5 419 LEU A CA 1
ATOM 3369 C C . LEU A 1 419 ? -17.547 -0.86 -2.84 1 98.5 419 LEU A C 1
ATOM 3371 O O . LEU A 1 419 ? -17.594 0.078 -2.041 1 98.5 419 LEU A O 1
ATOM 3375 N N . LEU A 1 420 ? -17.625 -0.645 -4.176 1 98.62 420 LEU A N 1
ATOM 3376 C CA . LEU A 1 420 ? -17.719 0.683 -4.77 1 98.62 420 LEU A CA 1
ATOM 3377 C C . LEU A 1 420 ? -19.016 1.371 -4.34 1 98.62 420 LEU A C 1
ATOM 3379 O O . LEU A 1 420 ? -19 2.551 -3.98 1 98.62 420 LEU A O 1
ATOM 3383 N N . THR A 1 421 ? -20.125 0.64 -4.348 1 98.62 421 THR A N 1
ATOM 3384 C CA . THR A 1 421 ? -21.422 1.185 -3.961 1 98.62 421 THR A CA 1
ATOM 3385 C C . THR A 1 421 ? -21.406 1.636 -2.504 1 98.62 421 THR A C 1
ATOM 3387 O O . THR A 1 421 ? -21.859 2.736 -2.184 1 98.62 421 THR A O 1
ATOM 3390 N N . ARG A 1 422 ? -20.891 0.84 -1.71 1 98.44 422 ARG A N 1
ATOM 3391 C CA . ARG A 1 422 ? -20.812 1.142 -0.283 1 98.44 422 ARG A CA 1
ATOM 3392 C C . ARG A 1 422 ? -20 2.406 -0.031 1 98.44 422 ARG A C 1
ATOM 3394 O O . ARG A 1 422 ? -20.469 3.32 0.656 1 98.44 422 ARG A O 1
ATOM 3401 N N . TRP A 1 423 ? -18.844 2.537 -0.617 1 98.56 423 TRP A N 1
ATOM 3402 C CA . TRP A 1 423 ? -17.953 3.656 -0.326 1 98.56 423 TRP A CA 1
ATOM 3403 C C . TRP A 1 423 ? -18.438 4.926 -1.021 1 98.56 423 TRP A C 1
ATOM 3405 O O . TRP A 1 423 ? -18.266 6.031 -0.499 1 98.56 423 TRP A O 1
ATOM 3415 N N . ASN A 1 424 ? -19.062 4.777 -2.199 1 98.5 424 ASN A N 1
ATOM 3416 C CA . ASN A 1 424 ? -19.688 5.949 -2.803 1 98.5 424 ASN A CA 1
ATOM 3417 C C . ASN A 1 424 ? -20.734 6.566 -1.877 1 98.5 424 ASN A C 1
ATOM 3419 O O . ASN A 1 424 ? -20.812 7.789 -1.759 1 98.5 424 ASN A O 1
ATOM 3423 N N . ALA A 1 425 ? -21.469 5.715 -1.264 1 98.62 425 ALA A N 1
ATOM 3424 C CA . ALA A 1 425 ? -22.484 6.199 -0.331 1 98.62 425 ALA A CA 1
ATOM 3425 C C . ALA A 1 425 ? -21.844 6.91 0.856 1 98.62 425 ALA A C 1
ATOM 3427 O O . ALA A 1 425 ? -22.281 8.008 1.235 1 98.62 425 ALA A O 1
ATOM 3428 N N . VAL A 1 426 ? -20.812 6.336 1.411 1 98.62 426 VAL A N 1
ATOM 3429 C CA . VAL A 1 426 ? -20.141 6.906 2.568 1 98.62 426 VAL A CA 1
ATOM 3430 C C . VAL A 1 426 ? -19.484 8.234 2.184 1 98.62 426 VAL A C 1
ATOM 3432 O O . VAL A 1 426 ? -19.594 9.219 2.926 1 98.62 426 VAL A O 1
ATOM 3435 N N . ILE A 1 427 ? -18.859 8.289 1.041 1 98.5 427 ILE A N 1
ATOM 3436 C CA . ILE A 1 427 ? -18.156 9.484 0.591 1 98.5 427 ILE A CA 1
ATOM 3437 C C . ILE A 1 427 ? -19.156 10.602 0.314 1 98.5 427 ILE A C 1
ATOM 3439 O O . ILE A 1 427 ? -18.891 11.773 0.595 1 98.5 427 ILE A O 1
ATOM 3443 N N . GLN A 1 428 ? -20.312 10.258 -0.218 1 98.5 428 GLN A N 1
ATOM 3444 C CA . GLN A 1 428 ? -21.359 11.25 -0.445 1 98.5 428 GLN A CA 1
ATOM 3445 C C . GLN A 1 428 ? -21.859 11.844 0.874 1 98.5 428 GLN A C 1
ATOM 3447 O O . GLN A 1 428 ? -22.047 13.055 0.982 1 98.5 428 GLN A O 1
ATOM 3452 N N . GLU A 1 429 ? -22.031 10.984 1.808 1 98.75 429 GLU A N 1
ATOM 3453 C CA . GLU A 1 429 ? -22.422 11.445 3.139 1 98.75 429 GLU A CA 1
ATOM 3454 C C . GLU A 1 429 ? -21.344 12.344 3.746 1 98.75 429 GLU A C 1
ATOM 3456 O O . GLU A 1 429 ? -21.656 13.383 4.336 1 98.75 429 GLU A O 1
ATOM 3461 N N . LEU A 1 430 ? -20.141 11.945 3.6 1 98.75 430 LEU A N 1
ATOM 3462 C CA . LEU A 1 430 ? -19.016 12.711 4.125 1 98.75 430 LEU A CA 1
ATOM 3463 C C . LEU A 1 430 ? -18.938 14.078 3.457 1 98.75 430 LEU A C 1
ATOM 3465 O O . LEU A 1 430 ? -18.734 15.094 4.129 1 98.75 430 LEU A O 1
ATOM 3469 N N . GLN A 1 431 ? -19.047 14.062 2.139 1 98.75 431 GLN A N 1
ATOM 3470 C CA . GLN A 1 431 ? -19 15.32 1.405 1 98.75 431 GLN A CA 1
ATOM 3471 C C . GLN A 1 431 ? -20.062 16.297 1.912 1 98.75 431 GLN A C 1
ATOM 3473 O O . GLN A 1 431 ? -19.781 17.469 2.143 1 98.75 431 GLN A O 1
ATOM 3478 N N . ALA A 1 432 ? -21.281 15.789 2.104 1 98.75 432 ALA A N 1
ATOM 3479 C CA . ALA A 1 432 ? -22.359 16.625 2.604 1 98.75 432 ALA A CA 1
ATOM 3480 C C . ALA A 1 432 ? -22.062 17.141 4 1 98.75 432 ALA A C 1
ATOM 3482 O O . ALA A 1 432 ? -22.312 18.312 4.301 1 98.75 432 ALA A O 1
ATOM 3483 N N . ALA A 1 433 ? -21.516 16.359 4.812 1 98.75 433 ALA A N 1
ATOM 3484 C CA . ALA A 1 433 ? -21.156 16.75 6.176 1 98.75 433 ALA A CA 1
ATOM 3485 C C . ALA A 1 433 ? -20.062 17.812 6.176 1 98.75 433 ALA A C 1
ATOM 3487 O O . ALA A 1 433 ? -20.125 18.797 6.918 1 98.75 433 ALA A O 1
ATOM 3488 N N . LEU A 1 434 ? -19.062 17.641 5.355 1 98.88 434 LEU A N 1
ATOM 3489 C CA . LEU A 1 434 ? -17.953 18.578 5.258 1 98.88 434 LEU A CA 1
ATOM 3490 C C . LEU A 1 434 ? -18.438 19.938 4.758 1 98.88 434 LEU A C 1
ATOM 3492 O O . LEU A 1 434 ? -17.969 20.969 5.223 1 98.88 434 LEU A O 1
ATOM 3496 N N . GLU A 1 435 ? -19.375 19.906 3.863 1 98.56 435 GLU A N 1
ATOM 3497 C CA . GLU A 1 435 ? -19.859 21.141 3.244 1 98.56 435 GLU A CA 1
ATOM 3498 C C . GLU A 1 435 ? -20.656 21.984 4.238 1 98.56 435 GLU A C 1
ATOM 3500 O O . GLU A 1 435 ? -20.859 23.172 4.023 1 98.56 435 GLU A O 1
ATOM 3505 N N . ARG A 1 436 ? -21.062 21.375 5.309 1 98.38 436 ARG A N 1
ATOM 3506 C CA . ARG A 1 436 ? -21.734 22.141 6.359 1 98.38 436 ARG A CA 1
ATOM 3507 C C . ARG A 1 436 ? -20.734 22.953 7.168 1 98.38 436 ARG A C 1
ATOM 3509 O O . ARG A 1 436 ? -21.078 24 7.723 1 98.38 436 ARG A O 1
ATOM 3516 N N . ILE A 1 437 ? -19.5 22.562 7.129 1 98.69 437 ILE A N 1
ATOM 3517 C CA . ILE A 1 437 ? -18.5 23.125 8.023 1 98.69 437 ILE A CA 1
ATOM 3518 C C . ILE A 1 437 ? -17.5 23.969 7.223 1 98.69 437 ILE A C 1
ATOM 3520 O O . ILE A 1 437 ? -17.047 25 7.691 1 98.69 437 ILE A O 1
ATOM 3524 N N . PHE A 1 438 ? -17.234 23.531 6.039 1 98.69 438 PHE A N 1
ATOM 3525 C CA . PHE A 1 438 ? -16.141 24.125 5.277 1 98.69 438 PHE A CA 1
ATOM 3526 C C . PHE A 1 438 ? -16.641 24.609 3.92 1 98.69 438 PHE A C 1
ATOM 3528 O O . PHE A 1 438 ? -17.766 24.328 3.527 1 98.69 438 PHE A O 1
ATOM 3535 N N . TYR A 1 439 ? -15.789 25.344 3.248 1 98.12 439 TYR A N 1
ATOM 3536 C CA . TYR A 1 439 ? -16.062 25.828 1.897 1 98.12 439 TYR A CA 1
ATOM 3537 C C . TYR A 1 439 ? -15.672 24.781 0.86 1 98.12 439 TYR A C 1
ATOM 3539 O O . TYR A 1 439 ? -14.922 23.844 1.16 1 98.12 439 TYR A O 1
ATOM 3547 N N . PRO A 1 440 ? -16.156 24.891 -0.364 1 97.25 440 PRO A N 1
ATOM 3548 C CA . PRO A 1 440 ? -16.016 23.844 -1.379 1 97.25 440 PRO A CA 1
ATOM 3549 C C . PRO A 1 440 ? -14.547 23.531 -1.692 1 97.25 440 PRO A C 1
ATOM 3551 O O . PRO A 1 440 ? -14.203 22.375 -1.947 1 97.25 440 PRO A O 1
ATOM 3554 N N . ASP A 1 441 ? -13.711 24.5 -1.69 1 96.5 441 ASP A N 1
ATOM 3555 C CA . ASP A 1 441 ? -12.305 24.266 -2.023 1 96.5 441 ASP A CA 1
ATOM 3556 C C . ASP A 1 441 ? -11.648 23.328 -1.014 1 96.5 441 ASP A C 1
ATOM 3558 O O . ASP A 1 441 ? -10.867 22.453 -1.388 1 96.5 441 ASP A O 1
ATOM 3562 N N . ALA A 1 442 ? -11.945 23.547 0.245 1 97.75 442 ALA A N 1
ATOM 3563 C CA . ALA A 1 442 ? -11.398 22.688 1.293 1 97.75 442 ALA A CA 1
ATOM 3564 C C . ALA A 1 442 ? -11.914 21.25 1.156 1 97.75 442 ALA A C 1
ATOM 3566 O O . ALA A 1 442 ? -11.156 20.297 1.302 1 97.75 442 ALA A O 1
ATOM 3567 N N . VAL A 1 443 ? -13.172 21.156 0.866 1 98.44 443 VAL A N 1
ATOM 3568 C CA . VAL A 1 443 ? -13.805 19.844 0.726 1 98.44 443 VAL A CA 1
ATOM 3569 C C . VAL A 1 443 ? -13.195 19.094 -0.458 1 98.44 443 VAL A C 1
ATOM 3571 O O . VAL A 1 443 ? -12.844 17.922 -0.342 1 98.44 443 VAL A O 1
ATOM 3574 N N . GLU A 1 444 ? -13.07 19.797 -1.524 1 97.5 444 GLU A N 1
ATOM 3575 C CA . GLU A 1 444 ? -12.477 19.219 -2.723 1 97.5 444 GLU A CA 1
ATOM 3576 C C . GLU A 1 444 ? -11.055 18.734 -2.453 1 97.5 444 GLU A C 1
ATOM 3578 O O . GLU A 1 444 ? -10.703 17.609 -2.818 1 97.5 444 GLU A O 1
ATOM 3583 N N . GLU A 1 445 ? -10.281 19.547 -1.823 1 97.62 445 GLU A N 1
ATOM 3584 C CA . GLU A 1 445 ? -8.906 19.172 -1.527 1 97.62 445 GLU A CA 1
ATOM 3585 C C . GLU A 1 445 ? -8.852 17.922 -0.655 1 97.62 445 GLU A C 1
ATOM 3587 O O . GLU A 1 445 ? -8.094 16.984 -0.934 1 97.62 445 GLU A O 1
ATOM 3592 N N . TRP A 1 446 ? -9.633 17.875 0.355 1 98.38 446 TRP A N 1
ATOM 3593 C CA . TRP A 1 446 ? -9.586 16.75 1.283 1 98.38 446 TRP A CA 1
ATOM 3594 C C . TRP A 1 446 ? -9.984 15.445 0.588 1 98.38 446 TRP A C 1
ATOM 3596 O O . TRP A 1 446 ? -9.344 14.414 0.77 1 98.38 446 TRP A O 1
ATOM 3606 N N . LEU A 1 447 ? -11.039 15.539 -0.196 1 98.25 447 LEU A N 1
ATOM 3607 C CA . LEU A 1 447 ? -11.523 14.344 -0.882 1 98.25 447 LEU A CA 1
ATOM 3608 C C . LEU A 1 447 ? -10.516 13.875 -1.929 1 98.25 447 LEU A C 1
ATOM 3610 O O . LEU A 1 447 ? -10.281 12.672 -2.08 1 98.25 447 LEU A O 1
ATOM 3614 N N . GLU A 1 448 ? -9.945 14.797 -2.605 1 96.94 448 GLU A N 1
ATOM 3615 C CA . GLU A 1 448 ? -8.961 14.461 -3.629 1 96.94 448 GLU A CA 1
ATOM 3616 C C . GLU A 1 448 ? -7.727 13.812 -3.014 1 96.94 448 GLU A C 1
ATOM 3618 O O . GLU A 1 448 ? -7.055 13.008 -3.658 1 96.94 448 GLU A O 1
ATOM 3623 N N . GLU A 1 449 ? -7.504 14.18 -1.776 1 97 449 GLU A N 1
ATOM 3624 C CA . GLU A 1 449 ? -6.324 13.664 -1.09 1 97 449 GLU A CA 1
ATOM 3625 C C . GLU A 1 449 ? -6.609 12.312 -0.448 1 97 449 GLU A C 1
ATOM 3627 O O . GLU A 1 449 ? -5.758 11.414 -0.466 1 97 449 GLU A O 1
ATOM 3632 N N . ASN A 1 450 ? -7.832 12.125 0.064 1 97.56 450 ASN A N 1
ATOM 3633 C CA . ASN A 1 450 ? -8 11.047 1.029 1 97.56 450 ASN A CA 1
ATOM 3634 C C . ASN A 1 450 ? -8.969 9.984 0.518 1 97.56 450 ASN A C 1
ATOM 3636 O O . ASN A 1 450 ? -9.016 8.875 1.056 1 97.56 450 ASN A O 1
ATOM 3640 N N . THR A 1 451 ? -9.75 10.258 -0.552 1 98.06 451 THR A N 1
ATOM 3641 C CA . THR A 1 451 ? -10.75 9.281 -0.959 1 98.06 451 THR A CA 1
ATOM 3642 C C . THR A 1 451 ? -10.625 8.961 -2.445 1 98.06 451 THR A C 1
ATOM 3644 O O . THR A 1 451 ? -10.562 7.789 -2.83 1 98.06 451 THR A O 1
ATOM 3647 N N . HIS A 1 452 ? -10.414 9.945 -3.287 1 97.25 452 HIS A N 1
ATOM 3648 C CA . HIS A 1 452 ? -10.531 9.805 -4.734 1 97.25 452 HIS A CA 1
ATOM 3649 C C . HIS A 1 452 ? -9.477 8.844 -5.277 1 97.25 452 HIS A C 1
ATOM 3651 O O . HIS A 1 452 ? -9.781 7.988 -6.113 1 97.25 452 HIS A O 1
ATOM 3657 N N . PRO A 1 453 ? -8.227 8.969 -4.773 1 96.31 453 PRO A N 1
ATOM 3658 C CA . PRO A 1 453 ? -7.223 8.055 -5.332 1 96.31 453 PRO A CA 1
ATOM 3659 C C . PRO A 1 453 ? -7.59 6.586 -5.152 1 96.31 453 PRO A C 1
ATOM 3661 O O . PRO A 1 453 ? -7.391 5.777 -6.062 1 96.31 453 PRO A O 1
ATOM 3664 N N . THR A 1 454 ? -8.141 6.227 -4.016 1 97.44 454 THR A N 1
ATOM 3665 C CA . THR A 1 454 ? -8.5 4.844 -3.707 1 97.44 454 THR A CA 1
ATOM 3666 C C . THR A 1 454 ? -9.734 4.422 -4.496 1 97.44 454 THR A C 1
ATOM 3668 O O . THR A 1 454 ? -9.758 3.34 -5.09 1 97.44 454 THR A O 1
ATOM 3671 N N . ILE A 1 455 ? -10.734 5.297 -4.562 1 98.12 455 ILE A N 1
ATOM 3672 C CA . ILE A 1 455 ? -11.984 4.984 -5.25 1 98.12 455 ILE A CA 1
ATOM 3673 C C . ILE A 1 455 ? -11.719 4.828 -6.746 1 98.12 455 ILE A C 1
ATOM 3675 O O . ILE A 1 455 ? -12.336 3.986 -7.406 1 98.12 455 ILE A O 1
ATOM 3679 N N . GLN A 1 456 ? -10.859 5.605 -7.219 1 97.44 456 GLN A N 1
ATOM 3680 C CA . GLN A 1 456 ? -10.539 5.559 -8.641 1 97.44 456 GLN A CA 1
ATOM 3681 C C . GLN A 1 456 ? -9.93 4.211 -9.023 1 97.44 456 GLN A C 1
ATOM 3683 O O . GLN A 1 456 ? -10.156 3.709 -10.125 1 97.44 456 GLN A O 1
ATOM 3688 N N . LYS A 1 457 ? -9.117 3.643 -8.125 1 97.12 457 LYS A N 1
ATOM 3689 C CA . LYS A 1 457 ? -8.57 2.316 -8.391 1 97.12 457 LYS A CA 1
ATOM 3690 C C . LYS A 1 457 ? -9.68 1.282 -8.555 1 97.12 457 LYS A C 1
ATOM 3692 O O . LYS A 1 457 ? -9.609 0.416 -9.43 1 97.12 457 LYS A O 1
ATOM 3697 N N . LEU A 1 458 ? -10.664 1.392 -7.684 1 97.69 458 LEU A N 1
ATOM 3698 C CA . LEU A 1 458 ? -11.797 0.477 -7.738 1 97.69 458 LEU A CA 1
ATOM 3699 C C . LEU A 1 458 ? -12.602 0.679 -9.016 1 97.69 458 LEU A C 1
ATOM 3701 O O . LEU A 1 458 ? -13 -0.291 -9.664 1 97.69 458 LEU A O 1
ATOM 3705 N N . GLN A 1 459 ? -12.797 1.916 -9.359 1 98.25 459 GLN A N 1
ATOM 3706 C CA . GLN A 1 459 ? -13.5 2.234 -10.594 1 98.25 459 GLN A CA 1
ATOM 3707 C C . GLN A 1 459 ? -12.75 1.701 -11.812 1 98.25 459 GLN A C 1
ATOM 3709 O O . GLN A 1 459 ? -13.359 1.17 -12.742 1 98.25 459 GLN A O 1
ATOM 3714 N N . GLN A 1 460 ? -11.492 1.855 -11.773 1 97.88 460 GLN A N 1
ATOM 3715 C CA . GLN A 1 460 ? -10.672 1.377 -12.883 1 97.88 460 GLN A CA 1
ATOM 3716 C C . GLN A 1 460 ? -10.758 -0.141 -13.008 1 97.88 460 GLN A C 1
ATOM 3718 O O . GLN A 1 460 ? -10.781 -0.673 -14.125 1 97.88 460 GLN A O 1
ATOM 3723 N N . LEU A 1 461 ? -10.742 -0.812 -11.898 1 98.06 461 LEU A N 1
ATOM 3724 C CA . LEU A 1 461 ? -10.898 -2.264 -11.922 1 98.06 461 LEU A CA 1
ATOM 3725 C C . LEU A 1 461 ? -12.18 -2.658 -12.633 1 98.06 461 LEU A C 1
ATOM 3727 O O . LEU A 1 461 ? -12.18 -3.547 -13.492 1 98.06 461 LEU A O 1
ATOM 3731 N N . LEU A 1 462 ? -13.266 -1.995 -12.32 1 98.31 462 LEU A N 1
ATOM 3732 C CA . LEU A 1 462 ? -14.562 -2.318 -12.898 1 98.31 462 LEU A CA 1
ATOM 3733 C C . LEU A 1 462 ? -14.609 -1.943 -14.375 1 98.31 462 LEU A C 1
ATOM 3735 O O . LEU A 1 462 ? -15.18 -2.674 -15.188 1 98.31 462 LEU A O 1
ATOM 3739 N N . GLN A 1 463 ? -13.977 -0.847 -14.68 1 98.31 463 GLN A N 1
ATOM 3740 C CA . GLN A 1 463 ? -13.898 -0.45 -16.078 1 98.31 463 GLN A CA 1
ATOM 3741 C C . GLN A 1 463 ? -13.102 -1.468 -16.891 1 98.31 463 GLN A C 1
ATOM 3743 O O . GLN A 1 463 ? -13.516 -1.845 -18 1 98.31 463 GLN A O 1
ATOM 3748 N N . ASP A 1 464 ? -11.992 -1.866 -16.359 1 98.25 464 ASP A N 1
ATOM 3749 C CA . ASP A 1 464 ? -11.172 -2.875 -17.016 1 98.25 464 ASP A CA 1
ATOM 3750 C C . ASP A 1 464 ? -11.922 -4.199 -17.141 1 98.25 464 ASP A C 1
ATOM 3752 O O . ASP A 1 464 ? -11.805 -4.898 -18.156 1 98.25 464 ASP A O 1
ATOM 3756 N N . LEU A 1 465 ? -12.625 -4.578 -16.094 1 97.88 465 LEU A N 1
ATOM 3757 C CA . LEU A 1 465 ? -13.406 -5.809 -16.109 1 97.88 465 LEU A CA 1
ATOM 3758 C C . LEU A 1 465 ? -14.461 -5.766 -17.219 1 97.88 465 LEU A C 1
ATOM 3760 O O . LEU A 1 465 ? -14.617 -6.727 -17.969 1 97.88 465 LEU A O 1
ATOM 3764 N N . ASP A 1 466 ? -15.133 -4.633 -17.344 1 97.31 466 ASP A N 1
ATOM 3765 C CA . ASP A 1 466 ? -16.141 -4.457 -18.375 1 97.31 466 ASP A CA 1
ATOM 3766 C C . ASP A 1 466 ? -15.516 -4.574 -19.766 1 97.31 466 ASP A C 1
ATOM 3768 O O . ASP A 1 466 ? -16.094 -5.207 -20.656 1 97.31 466 ASP A O 1
ATOM 3772 N N . ALA A 1 467 ? -14.398 -4.004 -19.859 1 97.62 467 ALA A N 1
ATOM 3773 C CA . ALA A 1 467 ? -13.695 -4.074 -21.141 1 97.62 467 ALA A CA 1
ATOM 3774 C C . ALA A 1 467 ? -13.305 -5.512 -21.484 1 97.62 467 ALA A C 1
ATOM 3776 O O . ALA A 1 467 ? -13.406 -5.941 -22.625 1 97.62 467 ALA A O 1
ATOM 3777 N N . ALA A 1 468 ? -12.852 -6.246 -20.516 1 96.94 468 ALA A N 1
ATOM 3778 C CA . ALA A 1 468 ? -12.453 -7.637 -20.719 1 96.94 468 ALA A CA 1
ATOM 3779 C C . ALA A 1 468 ? -13.656 -8.508 -21.062 1 96.94 468 ALA A C 1
ATOM 3781 O O . ALA A 1 468 ? -13.562 -9.391 -21.922 1 96.94 468 ALA A O 1
ATOM 3782 N N . ILE A 1 469 ? -14.766 -8.258 -20.453 1 95.25 469 ILE A N 1
ATOM 3783 C CA . ILE A 1 469 ? -15.992 -8.992 -20.734 1 95.25 469 ILE A CA 1
ATOM 3784 C C . ILE A 1 469 ? -16.453 -8.711 -22.156 1 95.25 469 ILE A C 1
ATOM 3786 O O . ILE A 1 469 ? -16.828 -9.633 -22.891 1 95.25 469 ILE A O 1
ATOM 3790 N N . ALA A 1 470 ? -16.344 -7.469 -22.531 1 94.5 470 ALA A N 1
ATOM 3791 C CA . ALA A 1 470 ? -16.75 -7.066 -23.875 1 94.5 470 ALA A CA 1
ATOM 3792 C C . ALA A 1 470 ? -15.867 -7.703 -24.938 1 94.5 470 ALA A C 1
ATOM 3794 O O . ALA A 1 470 ? -16.328 -8.039 -26.031 1 94.5 470 ALA A O 1
ATOM 3795 N N . ALA A 1 471 ? -14.633 -7.91 -24.594 1 92.06 471 ALA A N 1
ATOM 3796 C CA . ALA A 1 471 ? -13.672 -8.477 -25.531 1 92.06 471 ALA A CA 1
ATOM 3797 C C . ALA A 1 471 ? -13.938 -9.961 -25.766 1 92.06 471 ALA A C 1
ATOM 3799 O O . ALA A 1 471 ? -13.523 -10.523 -26.781 1 92.06 471 ALA A O 1
ATOM 3800 N N . GLN A 1 472 ? -14.555 -10.625 -24.844 1 86.25 472 GLN A N 1
ATOM 3801 C CA . GLN A 1 472 ? -14.867 -12.047 -24.969 1 86.25 472 GLN A CA 1
ATOM 3802 C C . GLN A 1 472 ? -16.141 -12.273 -25.781 1 86.25 472 GLN A C 1
ATOM 3804 O O . GLN A 1 472 ? -16.375 -13.383 -26.266 1 86.25 472 GLN A O 1
ATOM 3809 N N . SER A 1 473 ? -17.062 -11.273 -25.922 1 72.69 473 SER A N 1
ATOM 3810 C CA . SER A 1 473 ? -18.297 -11.391 -26.688 1 72.69 473 SER A CA 1
ATOM 3811 C C . SER A 1 473 ? -18.047 -11.203 -28.188 1 72.69 473 SER A C 1
ATOM 3813 O O . SER A 1 473 ? -17.156 -10.445 -28.578 1 72.69 473 SER A O 1
ATOM 3815 N N . MET B 1 1 ? 23.906 -45.781 8.242 1 33.78 1 MET B N 1
ATOM 3816 C CA . MET B 1 1 ? 22.969 -46.625 7.531 1 33.78 1 MET B CA 1
ATOM 3817 C C . MET B 1 1 ? 22.453 -45.969 6.27 1 33.78 1 MET B C 1
ATOM 3819 O O . MET B 1 1 ? 21.906 -44.844 6.332 1 33.78 1 MET B O 1
ATOM 3823 N N . SER B 1 2 ? 23.078 -45.969 5.148 1 40.78 2 SER B N 1
ATOM 3824 C CA . SER B 1 2 ? 22.938 -45.438 3.807 1 40.78 2 SER B CA 1
ATOM 3825 C C . SER B 1 2 ? 21.469 -45.406 3.371 1 40.78 2 SER B C 1
ATOM 3827 O O . SER B 1 2 ? 20.938 -46.438 2.953 1 40.78 2 SER B O 1
ATOM 3829 N N . SER B 1 3 ? 20.516 -44.875 4.184 1 51.03 3 SER B N 1
ATOM 3830 C CA . SER B 1 3 ? 19.047 -44.938 4.105 1 51.03 3 SER B CA 1
ATOM 3831 C C . SER B 1 3 ? 18.547 -44.469 2.758 1 51.03 3 SER B C 1
ATOM 3833 O O . SER B 1 3 ? 18.828 -43.344 2.352 1 51.03 3 SER B O 1
ATOM 3835 N N . SER B 1 4 ? 18.469 -45.312 1.691 1 68.69 4 SER B N 1
ATOM 3836 C CA . SER B 1 4 ? 18.016 -45.188 0.314 1 68.69 4 SER B CA 1
ATOM 3837 C C . SER B 1 4 ? 16.562 -44.688 0.262 1 68.69 4 SER B C 1
ATOM 3839 O O . SER B 1 4 ? 15.797 -44.906 1.205 1 68.69 4 SER B O 1
ATOM 3841 N N . SER B 1 5 ? 16.188 -43.75 -0.56 1 78.69 5 SER B N 1
ATOM 3842 C CA . SER B 1 5 ? 14.844 -43.219 -0.799 1 78.69 5 SER B CA 1
ATOM 3843 C C . SER B 1 5 ? 13.82 -44.344 -0.914 1 78.69 5 SER B C 1
ATOM 3845 O O . SER B 1 5 ? 14.094 -45.375 -1.529 1 78.69 5 SER B O 1
ATOM 3847 N N . PRO B 1 6 ? 12.781 -44.219 -0.149 1 86.31 6 PRO B N 1
ATOM 3848 C CA . PRO B 1 6 ? 11.727 -45.219 -0.265 1 86.31 6 PRO B CA 1
ATOM 3849 C C . PRO B 1 6 ? 11.031 -45.188 -1.627 1 86.31 6 PRO B C 1
ATOM 3851 O O . PRO B 1 6 ? 10.234 -46.094 -1.932 1 86.31 6 PRO B O 1
ATOM 3854 N N . PHE B 1 7 ? 11.359 -44.281 -2.461 1 91.75 7 PHE B N 1
ATOM 3855 C CA . PHE B 1 7 ? 10.734 -44.125 -3.771 1 91.75 7 PHE B CA 1
ATOM 3856 C C . PHE B 1 7 ? 11.648 -44.656 -4.867 1 91.75 7 PHE B C 1
ATOM 3858 O O . PHE B 1 7 ? 12.805 -44.281 -4.973 1 91.75 7 PHE B O 1
ATOM 3865 N N . ARG B 1 8 ? 11.07 -45.5 -5.625 1 91.44 8 ARG B N 1
ATOM 3866 C CA . ARG B 1 8 ? 11.836 -46.062 -6.734 1 91.44 8 ARG B CA 1
ATOM 3867 C C . ARG B 1 8 ? 12.156 -44.969 -7.766 1 91.44 8 ARG B C 1
ATOM 3869 O O . ARG B 1 8 ? 13.258 -44.938 -8.32 1 91.44 8 ARG B O 1
ATOM 3876 N N . MET B 1 9 ? 11.188 -44.156 -8.008 1 96 9 MET B N 1
ATOM 3877 C CA . MET B 1 9 ? 11.352 -43.062 -8.969 1 96 9 MET B CA 1
ATOM 3878 C C . MET B 1 9 ? 11.188 -41.688 -8.281 1 96 9 MET B C 1
ATOM 3880 O O . MET B 1 9 ? 10.305 -41.531 -7.438 1 96 9 MET B O 1
ATOM 3884 N N . GLN B 1 10 ? 12.07 -40.812 -8.531 1 98 10 GLN B N 1
ATOM 3885 C CA . GLN B 1 10 ? 12.016 -39.406 -8.109 1 98 10 GLN B CA 1
ATOM 3886 C C . GLN B 1 10 ? 12.031 -38.469 -9.305 1 98 10 GLN B C 1
ATOM 3888 O O . GLN B 1 10 ? 13.078 -38.25 -9.922 1 98 10 GLN B O 1
ATOM 3893 N N . LEU B 1 11 ? 10.844 -37.906 -9.578 1 98.75 11 LEU B N 1
ATOM 3894 C CA . LEU B 1 11 ? 10.703 -37.125 -10.805 1 98.75 11 LEU B CA 1
ATOM 3895 C C . LEU B 1 11 ? 10.586 -35.625 -10.492 1 98.75 11 LEU B C 1
ATOM 3897 O O . LEU B 1 11 ? 10.109 -35.25 -9.414 1 98.75 11 LEU B O 1
ATOM 3901 N N . VAL B 1 12 ? 11.031 -34.812 -11.391 1 98.88 12 VAL B N 1
ATOM 3902 C CA . VAL B 1 12 ? 10.789 -33.375 -11.375 1 98.88 12 VAL B CA 1
ATOM 3903 C C . VAL B 1 12 ? 9.727 -33.031 -12.414 1 98.88 12 VAL B C 1
ATOM 3905 O O . VAL B 1 12 ? 9.828 -33.438 -13.578 1 98.88 12 VAL B O 1
ATOM 3908 N N . HIS B 1 13 ? 8.703 -32.406 -12.008 1 98.88 13 HIS B N 1
ATOM 3909 C CA . HIS B 1 13 ? 7.625 -31.969 -12.883 1 98.88 13 HIS B CA 1
ATOM 3910 C C . HIS B 1 13 ? 7.941 -30.609 -13.516 1 98.88 13 HIS B C 1
ATOM 3912 O O . HIS B 1 13 ? 8.297 -29.672 -12.812 1 98.88 13 HIS B O 1
ATOM 3918 N N . LEU B 1 14 ? 7.887 -30.531 -14.805 1 98.69 14 LEU B N 1
ATOM 3919 C CA . LEU B 1 14 ? 8.016 -29.297 -15.562 1 98.69 14 LEU B CA 1
ATOM 3920 C C . LEU B 1 14 ? 6.668 -28.875 -16.141 1 98.69 14 LEU B C 1
ATOM 3922 O O . LEU B 1 14 ? 6.203 -29.469 -17.125 1 98.69 14 LEU B O 1
ATOM 3926 N N . ASP B 1 15 ? 6.094 -27.922 -15.531 1 98.19 15 ASP B N 1
ATOM 3927 C CA . ASP B 1 15 ? 4.906 -27.266 -16.062 1 98.19 15 ASP B CA 1
ATOM 3928 C C . ASP B 1 15 ? 5.285 -26.203 -17.094 1 98.19 15 ASP B C 1
ATOM 3930 O O . ASP B 1 15 ? 5.895 -25.188 -16.75 1 98.19 15 ASP B O 1
ATOM 3934 N N . LEU B 1 16 ? 4.883 -26.391 -18.312 1 98.06 16 LEU B N 1
ATOM 3935 C CA . LEU B 1 16 ? 5.387 -25.516 -19.375 1 98.06 16 LEU B CA 1
ATOM 3936 C C . LEU B 1 16 ? 4.383 -24.422 -19.703 1 98.06 16 LEU B C 1
ATOM 3938 O O . LEU B 1 16 ? 4.555 -23.688 -20.672 1 98.06 16 LEU B O 1
ATOM 3942 N N . LYS B 1 17 ? 3.328 -24.25 -18.859 1 95.69 17 LYS B N 1
ATOM 3943 C CA . LYS B 1 17 ? 2.33 -23.219 -19.078 1 95.69 17 LYS B CA 1
ATOM 3944 C C . LYS B 1 17 ? 2.922 -21.828 -18.859 1 95.69 17 LYS B C 1
ATOM 3946 O O . LYS B 1 17 ? 3.182 -21.438 -17.719 1 95.69 17 LYS B O 1
ATOM 3951 N N . GLY B 1 18 ? 3.023 -21.094 -19.922 1 94.69 18 GLY B N 1
ATOM 3952 C CA . GLY B 1 18 ? 3.262 -19.672 -19.766 1 94.69 18 GLY B CA 1
ATOM 3953 C C . GLY B 1 18 ? 4.734 -19.312 -19.766 1 94.69 18 GLY B C 1
ATOM 3954 O O . GLY B 1 18 ? 5.137 -18.344 -20.422 1 94.69 18 GLY B O 1
ATOM 3955 N N . ALA B 1 19 ? 5.586 -20.125 -19.047 1 97.62 19 ALA B N 1
ATOM 3956 C CA . ALA B 1 19 ? 7.008 -19.797 -18.984 1 97.62 19 ALA B CA 1
ATOM 3957 C C . ALA B 1 19 ? 7.871 -21.031 -19.219 1 97.62 19 ALA B C 1
ATOM 3959 O O . ALA B 1 19 ? 8.68 -21.406 -18.359 1 97.62 19 ALA B O 1
ATOM 3960 N N . PRO B 1 20 ? 7.762 -21.578 -20.422 1 98.31 20 PRO B N 1
ATOM 3961 C CA . PRO B 1 20 ? 8.578 -22.734 -20.75 1 98.31 20 PRO B CA 1
ATOM 3962 C C . PRO B 1 20 ? 10.062 -22.406 -20.891 1 98.31 20 PRO B C 1
ATOM 3964 O O . PRO B 1 20 ? 10.422 -21.422 -21.531 1 98.31 20 PRO B O 1
ATOM 3967 N N . PRO B 1 21 ? 10.906 -23.141 -20.203 1 98.62 21 PRO B N 1
ATOM 3968 C CA . PRO B 1 21 ? 12.336 -22.906 -20.406 1 98.62 21 PRO B CA 1
ATOM 3969 C C . PRO B 1 21 ? 12.805 -23.234 -21.812 1 98.62 21 PRO B C 1
ATOM 3971 O O . PRO B 1 21 ? 12.312 -24.188 -22.422 1 98.62 21 PRO B O 1
ATOM 3974 N N . LYS B 1 22 ? 13.734 -22.469 -22.297 1 98.62 22 LYS B N 1
ATOM 3975 C CA . LYS B 1 22 ? 14.391 -22.797 -23.562 1 98.62 22 LYS B CA 1
ATOM 3976 C C . LYS B 1 22 ? 15.211 -24.078 -23.422 1 98.62 22 LYS B C 1
ATOM 3978 O O . LYS B 1 22 ? 15.641 -24.438 -22.328 1 98.62 22 LYS B O 1
ATOM 3983 N N . VAL B 1 23 ? 15.398 -24.75 -24.594 1 98.5 23 VAL B N 1
ATOM 3984 C CA . VAL B 1 23 ? 16.109 -26.031 -24.609 1 98.5 23 VAL B CA 1
ATOM 3985 C C . VAL B 1 23 ? 17.516 -25.844 -24.047 1 98.5 23 VAL B C 1
ATOM 3987 O O . VAL B 1 23 ? 18.031 -26.703 -23.328 1 98.5 23 VAL B O 1
ATOM 3990 N N . LEU B 1 24 ? 18.109 -24.625 -24.297 1 98.31 24 LEU B N 1
ATOM 3991 C CA . LEU B 1 24 ? 19.453 -24.344 -23.812 1 98.31 24 LEU B CA 1
ATOM 3992 C C . LEU B 1 24 ? 19.5 -24.359 -22.281 1 98.31 24 LEU B C 1
ATOM 3994 O O . LEU B 1 24 ? 20.484 -24.828 -21.688 1 98.31 24 LEU B O 1
ATOM 3998 N N . TYR B 1 25 ? 18.547 -23.906 -21.703 1 98.69 25 TYR B N 1
ATOM 3999 C CA . TYR B 1 25 ? 18.5 -23.906 -20.25 1 98.69 25 TYR B CA 1
ATOM 4000 C C . TYR B 1 25 ? 18.25 -25.312 -19.719 1 98.69 25 TYR B C 1
ATOM 4002 O O . TYR B 1 25 ? 18.812 -25.688 -18.688 1 98.69 25 TYR B O 1
ATOM 4010 N N . LEU B 1 26 ? 17.391 -26.062 -20.375 1 98.81 26 LEU B N 1
ATOM 4011 C CA . LEU B 1 26 ? 17.156 -27.438 -19.984 1 98.81 26 LEU B CA 1
ATOM 4012 C C . LEU B 1 26 ? 18.453 -28.25 -20.016 1 98.81 26 LEU B C 1
ATOM 4014 O O . LEU B 1 26 ? 18.688 -29.094 -19.156 1 98.81 26 LEU B O 1
ATOM 4018 N N . ALA B 1 27 ? 19.234 -27.953 -20.984 1 98.69 27 ALA B N 1
ATOM 4019 C CA . ALA B 1 27 ? 20.531 -28.625 -21.094 1 98.69 27 ALA B CA 1
ATOM 4020 C C . ALA B 1 27 ? 21.391 -28.359 -19.859 1 98.69 27 ALA B C 1
ATOM 4022 O O . ALA B 1 27 ? 22.219 -29.203 -19.484 1 98.69 27 ALA B O 1
ATOM 4023 N N . GLU B 1 28 ? 21.141 -27.25 -19.25 1 98.44 28 GLU B N 1
ATOM 4024 C CA . GLU B 1 28 ? 21.922 -26.891 -18.062 1 98.44 28 GLU B CA 1
ATOM 4025 C C . GLU B 1 28 ? 21.328 -27.516 -16.812 1 98.44 28 GLU B C 1
ATOM 4027 O O . GLU B 1 28 ? 22.062 -27.922 -15.906 1 98.44 28 GLU B O 1
ATOM 4032 N N . ILE B 1 29 ? 20.078 -27.703 -16.75 1 98.38 29 ILE B N 1
ATOM 4033 C CA . ILE B 1 29 ? 19.484 -28.047 -15.461 1 98.38 29 ILE B CA 1
ATOM 4034 C C . ILE B 1 29 ? 19.266 -29.547 -15.367 1 98.38 29 ILE B C 1
ATOM 4036 O O . ILE B 1 29 ? 19.156 -30.109 -14.266 1 98.38 29 ILE B O 1
ATOM 4040 N N . PHE B 1 30 ? 19.188 -30.297 -16.516 1 98.75 30 PHE B N 1
ATOM 4041 C CA . PHE B 1 30 ? 18.969 -31.75 -16.453 1 98.75 30 PHE B CA 1
ATOM 4042 C C . PHE B 1 30 ? 20.109 -32.438 -15.734 1 98.75 30 PHE B C 1
ATOM 4044 O O . PHE B 1 30 ? 19.875 -33.281 -14.852 1 98.75 30 PHE B O 1
ATOM 4051 N N . PRO B 1 31 ? 21.391 -32.062 -16.094 1 98.56 31 PRO B N 1
ATOM 4052 C CA . PRO B 1 31 ? 22.469 -32.688 -15.32 1 98.56 31 PRO B CA 1
ATOM 4053 C C . PRO B 1 31 ? 22.375 -32.375 -13.828 1 98.56 31 PRO B C 1
ATOM 4055 O O . PRO B 1 31 ? 22.703 -33.219 -12.992 1 98.56 31 PRO B O 1
ATOM 4058 N N . LEU B 1 32 ? 21.984 -31.188 -13.516 1 98.56 32 LEU B N 1
ATOM 4059 C CA . LEU B 1 32 ? 21.812 -30.812 -12.117 1 98.56 32 LEU B CA 1
ATOM 4060 C C . LEU B 1 32 ? 20.719 -31.625 -11.445 1 98.56 32 LEU B C 1
ATOM 4062 O O . LEU B 1 32 ? 20.891 -32.094 -10.32 1 98.56 32 LEU B O 1
ATOM 4066 N N . PHE B 1 33 ? 19.578 -31.828 -12.164 1 98.75 33 PHE B N 1
ATOM 4067 C CA . PHE B 1 33 ? 18.5 -32.656 -11.633 1 98.75 33 PHE B CA 1
ATOM 4068 C C . PHE B 1 33 ? 19.016 -34.031 -11.266 1 98.75 33 PHE B C 1
ATOM 4070 O O . PHE B 1 33 ? 18.766 -34.531 -10.156 1 98.75 33 PHE B O 1
ATOM 4077 N N . HIS B 1 34 ? 19.719 -34.562 -12.172 1 98.44 34 HIS B N 1
ATOM 4078 C CA . HIS B 1 34 ? 20.25 -35.906 -11.953 1 98.44 34 HIS B CA 1
ATOM 4079 C C . HIS B 1 34 ? 21.219 -35.969 -10.773 1 98.44 34 HIS B C 1
ATOM 4081 O O . HIS B 1 34 ? 21.125 -36.844 -9.93 1 98.44 34 HIS B O 1
ATOM 4087 N N . ALA B 1 35 ? 22.062 -34.969 -10.734 1 97.94 35 ALA B N 1
ATOM 4088 C CA . ALA B 1 35 ? 23.047 -34.906 -9.664 1 97.94 35 ALA B CA 1
ATOM 4089 C C . ALA B 1 35 ? 22.375 -34.781 -8.305 1 97.94 35 ALA B C 1
ATOM 4091 O O . ALA B 1 35 ? 22.875 -35.312 -7.301 1 97.94 35 ALA B O 1
ATOM 4092 N N . LEU B 1 36 ? 21.25 -34.188 -8.328 1 98.06 36 LEU B N 1
ATOM 4093 C CA . LEU B 1 36 ? 20.547 -33.906 -7.078 1 98.06 36 LEU B CA 1
ATOM 4094 C C . LEU B 1 36 ? 19.719 -35.125 -6.66 1 98.06 36 LEU B C 1
ATOM 4096 O O . LEU B 1 36 ? 19.172 -35.156 -5.555 1 98.06 36 LEU B O 1
ATOM 4100 N N . GLY B 1 37 ? 19.562 -36.031 -7.582 1 97.12 37 GLY B N 1
ATOM 4101 C CA . GLY B 1 37 ? 18.922 -37.281 -7.16 1 97.12 37 GLY B CA 1
ATOM 4102 C C . GLY B 1 37 ? 17.672 -37.594 -7.969 1 97.12 37 GLY B C 1
ATOM 4103 O O . GLY B 1 37 ? 17.031 -38.625 -7.734 1 97.12 37 GLY B O 1
ATOM 4104 N N . ALA B 1 38 ? 17.359 -36.812 -8.961 1 98.5 38 ALA B N 1
ATOM 4105 C CA . ALA B 1 38 ? 16.219 -37.094 -9.812 1 98.5 38 ALA B CA 1
ATOM 4106 C C . ALA B 1 38 ? 16.562 -38.156 -10.852 1 98.5 38 ALA B C 1
ATOM 4108 O O . ALA B 1 38 ? 17.688 -38.188 -11.352 1 98.5 38 ALA B O 1
ATOM 4109 N N . ASN B 1 39 ? 15.594 -39.031 -11.148 1 98.31 39 ASN B N 1
ATOM 4110 C CA . ASN B 1 39 ? 15.828 -40.031 -12.195 1 98.31 39 ASN B CA 1
ATOM 4111 C C . ASN B 1 39 ? 14.695 -40.031 -13.211 1 98.31 39 ASN B C 1
ATOM 4113 O O . ASN B 1 39 ? 14.539 -41 -13.961 1 98.31 39 ASN B O 1
ATOM 4117 N N . GLY B 1 40 ? 13.891 -38.969 -13.258 1 98.56 40 GLY B N 1
ATOM 4118 C CA . GLY B 1 40 ? 12.852 -38.812 -14.258 1 98.56 40 GLY B CA 1
ATOM 4119 C C . GLY B 1 40 ? 12.305 -37.375 -14.312 1 98.56 40 GLY B C 1
ATOM 4120 O O . GLY B 1 40 ? 12.594 -36.562 -13.438 1 98.56 40 GLY B O 1
ATOM 4121 N N . ILE B 1 41 ? 11.57 -37.062 -15.32 1 98.75 41 ILE B N 1
ATOM 4122 C CA . ILE B 1 41 ? 10.914 -35.781 -15.508 1 98.75 41 ILE B CA 1
ATOM 4123 C C . ILE B 1 41 ? 9.484 -36 -16.016 1 98.75 41 ILE B C 1
ATOM 4125 O O . ILE B 1 41 ? 9.242 -36.844 -16.859 1 98.75 41 ILE B O 1
ATOM 4129 N N . LEU B 1 42 ? 8.562 -35.375 -15.367 1 98.88 42 LEU B N 1
ATOM 4130 C CA . LEU B 1 42 ? 7.188 -35.281 -15.828 1 98.88 42 LEU B CA 1
ATOM 4131 C C . LEU B 1 42 ? 6.961 -33.969 -16.594 1 98.88 42 LEU B C 1
ATOM 4133 O O . LEU B 1 42 ? 7.043 -32.875 -16.031 1 98.88 42 LEU B O 1
ATOM 4137 N N . ILE B 1 43 ? 6.668 -34.062 -17.875 1 98.75 43 ILE B N 1
ATOM 4138 C CA . ILE B 1 43 ? 6.582 -32.844 -18.703 1 98.75 43 ILE B CA 1
ATOM 4139 C C . ILE B 1 43 ? 5.121 -32.562 -19.062 1 98.75 43 ILE B C 1
ATOM 4141 O O . ILE B 1 43 ? 4.473 -33.375 -19.719 1 98.75 43 ILE B O 1
ATOM 4145 N N . GLU B 1 44 ? 4.641 -31.531 -18.641 1 98.38 44 GLU B N 1
ATOM 4146 C CA . GLU B 1 44 ? 3.309 -31.062 -19 1 98.38 44 GLU B CA 1
ATOM 4147 C C . GLU B 1 44 ? 3.383 -29.969 -20.047 1 98.38 44 GLU B C 1
ATOM 4149 O O . GLU B 1 44 ? 3.615 -28.797 -19.719 1 98.38 44 GLU B O 1
ATOM 4154 N N . TYR B 1 45 ? 3.162 -30.281 -21.281 1 95.81 45 TYR B N 1
ATOM 4155 C CA . TYR B 1 45 ? 3.445 -29.406 -22.406 1 95.81 45 TYR B CA 1
ATOM 4156 C C . TYR B 1 45 ? 2.408 -28.297 -22.516 1 95.81 45 TYR B C 1
ATOM 4158 O O . TYR B 1 45 ? 2.756 -27.141 -22.75 1 95.81 45 TYR B O 1
ATOM 4166 N N . GLU B 1 46 ? 1.137 -28.625 -22.359 1 95.06 46 GLU B N 1
ATOM 4167 C CA . GLU B 1 46 ? 0.044 -27.734 -22.734 1 95.06 46 GLU B CA 1
ATOM 4168 C C . GLU B 1 46 ? 0.213 -27.219 -24.156 1 95.06 46 GLU B C 1
ATOM 4170 O O . GLU B 1 46 ? 0.375 -28 -25.094 1 95.06 46 GLU B O 1
ATOM 4175 N N . ASP B 1 47 ? 0.237 -25.859 -24.344 1 97.38 47 ASP B N 1
ATOM 4176 C CA . ASP B 1 47 ? 0.272 -25.297 -25.688 1 97.38 47 ASP B CA 1
ATOM 4177 C C . ASP B 1 47 ? 1.705 -25.203 -26.203 1 97.38 47 ASP B C 1
ATOM 4179 O O . ASP B 1 47 ? 1.944 -24.672 -27.297 1 97.38 47 ASP B O 1
ATOM 4183 N N . MET B 1 48 ? 2.65 -25.812 -25.484 1 97.88 48 MET B N 1
ATOM 4184 C CA . MET B 1 48 ? 4.047 -25.766 -25.906 1 97.88 48 MET B CA 1
ATOM 4185 C C . MET B 1 48 ? 4.379 -26.969 -26.797 1 97.88 48 MET B C 1
ATOM 4187 O O . MET B 1 48 ? 5.469 -27.031 -27.359 1 97.88 48 MET B O 1
ATOM 4191 N N . PHE B 1 49 ? 3.471 -27.938 -26.891 1 98.56 49 PHE B N 1
ATOM 4192 C CA . PHE B 1 49 ? 3.648 -29.047 -27.812 1 98.56 49 PHE B CA 1
ATOM 4193 C C . PHE B 1 49 ? 3.375 -28.609 -29.234 1 98.56 49 PHE B C 1
ATOM 4195 O O . PHE B 1 49 ? 2.488 -27.797 -29.484 1 98.56 49 PHE B O 1
ATOM 4202 N N . PRO B 1 50 ? 4.113 -29.203 -30.203 1 98.31 50 PRO B N 1
ATOM 4203 C CA . PRO B 1 50 ? 3.939 -28.812 -31.594 1 98.31 50 PRO B CA 1
ATOM 4204 C C . PRO B 1 50 ? 2.797 -29.578 -32.281 1 98.31 50 PRO B C 1
ATOM 4206 O O . PRO B 1 50 ? 3.021 -30.297 -33.25 1 98.31 50 PRO B O 1
ATOM 4209 N N . TYR B 1 51 ? 1.573 -29.344 -31.844 1 98.44 51 TYR B N 1
ATOM 4210 C CA . TYR B 1 51 ? 0.402 -29.984 -32.438 1 98.44 51 TYR B CA 1
ATOM 4211 C C . TYR B 1 51 ? 0.301 -29.641 -33.906 1 98.44 51 TYR B C 1
ATOM 4213 O O . TYR B 1 51 ? 0.679 -28.547 -34.344 1 98.44 51 TYR B O 1
ATOM 4221 N N . GLU B 1 52 ? -0.207 -30.562 -34.688 1 97.19 52 GLU B N 1
ATOM 4222 C CA . GLU B 1 52 ? -0.329 -30.375 -36.125 1 97.19 52 GLU B CA 1
ATOM 4223 C C . GLU B 1 52 ? -1.714 -30.781 -36.625 1 97.19 52 GLU B C 1
ATOM 4225 O O . GLU B 1 52 ? -2.541 -31.266 -35.844 1 97.19 52 GLU B O 1
ATOM 4230 N N . GLY B 1 53 ? -1.966 -30.562 -37.906 1 96.62 53 GLY B N 1
ATOM 4231 C CA . GLY B 1 53 ? -3.25 -30.922 -38.469 1 96.62 53 GLY B CA 1
ATOM 4232 C C . GLY B 1 53 ? -4.41 -30.156 -37.875 1 96.62 53 GLY B C 1
ATOM 4233 O O . GLY B 1 53 ? -4.375 -28.922 -37.781 1 96.62 53 GLY B O 1
ATOM 4234 N N . PRO B 1 54 ? -5.445 -30.859 -37.469 1 95.44 54 PRO B N 1
ATOM 4235 C CA . PRO B 1 54 ? -6.625 -30.188 -36.906 1 95.44 54 PRO B CA 1
ATOM 4236 C C . PRO B 1 54 ? -6.34 -29.516 -35.562 1 95.44 54 PRO B C 1
ATOM 4238 O O . PRO B 1 54 ? -7.125 -28.672 -35.125 1 95.44 54 PRO B O 1
ATOM 4241 N N . LEU B 1 55 ? -5.207 -29.844 -34.969 1 98.06 55 LEU B N 1
ATOM 4242 C CA . LEU B 1 55 ? -4.898 -29.344 -33.625 1 98.06 55 LEU B CA 1
ATOM 4243 C C . LEU B 1 55 ? -3.859 -28.219 -33.719 1 98.06 55 LEU B C 1
ATOM 4245 O O . LEU B 1 55 ? -3.352 -27.781 -32.688 1 98.06 55 LEU B O 1
ATOM 4249 N N . HIS B 1 56 ? -3.586 -27.656 -34.906 1 96.94 56 HIS B N 1
ATOM 4250 C CA . HIS B 1 56 ? -2.518 -26.688 -35.125 1 96.94 56 HIS B CA 1
ATOM 4251 C C . HIS B 1 56 ? -2.766 -25.422 -34.312 1 96.94 56 HIS B C 1
ATOM 4253 O O . HIS B 1 56 ? -1.816 -24.75 -33.875 1 96.94 56 HIS B O 1
ATOM 4259 N N . LEU B 1 57 ? -4.012 -25.094 -34 1 96.5 57 LEU B N 1
ATOM 4260 C CA . LEU B 1 57 ? -4.375 -23.844 -33.344 1 96.5 57 LEU B CA 1
ATOM 4261 C C . LEU B 1 57 ? -4.027 -23.906 -31.859 1 96.5 57 LEU B C 1
ATOM 4263 O O . LEU B 1 57 ? -3.988 -22.875 -31.188 1 96.5 57 LEU B O 1
ATOM 4267 N N . LEU B 1 58 ? -3.713 -25.109 -31.328 1 97.75 58 LEU B N 1
ATOM 4268 C CA . LEU B 1 58 ? -3.424 -25.266 -29.922 1 97.75 58 LEU B CA 1
ATOM 4269 C C . LEU B 1 58 ? -2.021 -24.781 -29.578 1 97.75 58 LEU B C 1
ATOM 4271 O O . LEU B 1 58 ? -1.706 -24.516 -28.422 1 97.75 58 LEU B O 1
ATOM 4275 N N . LYS B 1 59 ? -1.162 -24.688 -30.562 1 96 59 LYS B N 1
ATOM 4276 C CA . LYS B 1 59 ? 0.25 -24.391 -30.328 1 96 59 LYS B CA 1
ATOM 4277 C C . LYS B 1 59 ? 0.465 -22.922 -30.031 1 96 59 LYS B C 1
ATOM 4279 O O . LYS B 1 59 ? -0.115 -22.047 -30.688 1 96 59 LYS B O 1
ATOM 4284 N N . ALA B 1 60 ? 1.265 -22.703 -29.016 1 95.75 60 ALA B N 1
ATOM 4285 C CA . ALA B 1 60 ? 1.665 -21.328 -28.688 1 95.75 60 ALA B CA 1
ATOM 4286 C C . ALA B 1 60 ? 2.59 -20.766 -29.75 1 95.75 60 ALA B C 1
ATOM 4288 O O . ALA B 1 60 ? 3.123 -21.5 -30.578 1 95.75 60 ALA B O 1
ATOM 4289 N N . ARG B 1 61 ? 2.799 -19.422 -29.781 1 92.56 61 ARG B N 1
ATOM 4290 C CA . ARG B 1 61 ? 3.658 -18.719 -30.719 1 92.56 61 ARG B CA 1
ATOM 4291 C C . ARG B 1 61 ? 5.078 -19.266 -30.688 1 92.56 61 ARG B C 1
ATOM 4293 O O . ARG B 1 61 ? 5.746 -19.344 -31.719 1 92.56 61 ARG B O 1
ATOM 4300 N N . HIS B 1 62 ? 5.508 -19.594 -29.484 1 96.25 62 HIS B N 1
ATOM 4301 C CA . HIS B 1 62 ? 6.875 -20.078 -29.312 1 96.25 62 HIS B CA 1
ATOM 4302 C C . HIS B 1 62 ? 6.887 -21.5 -28.781 1 96.25 62 HIS B C 1
ATOM 4304 O O . HIS B 1 62 ? 7.684 -21.828 -27.906 1 96.25 62 HIS B O 1
ATOM 4310 N N . ALA B 1 63 ? 5.988 -22.297 -29.281 1 97.81 63 ALA B N 1
ATOM 4311 C CA . ALA B 1 63 ? 5.969 -23.703 -28.891 1 97.81 63 ALA B CA 1
ATOM 4312 C C . ALA B 1 63 ? 7.23 -24.422 -29.359 1 97.81 63 ALA B C 1
ATOM 4314 O O . ALA B 1 63 ? 7.855 -24.031 -30.344 1 97.81 63 ALA B O 1
ATOM 4315 N N . TYR B 1 64 ? 7.602 -25.453 -28.641 1 98.44 64 TYR B N 1
ATOM 4316 C CA . TYR B 1 64 ? 8.742 -26.25 -29.078 1 98.44 64 TYR B CA 1
ATOM 4317 C C . TYR B 1 64 ? 8.492 -26.859 -30.453 1 98.44 64 TYR B C 1
ATOM 4319 O O . TYR B 1 64 ? 7.367 -27.234 -30.781 1 98.44 64 TYR B O 1
ATOM 4327 N N . SER B 1 65 ? 9.508 -26.922 -31.266 1 98.12 65 SER B N 1
ATOM 4328 C CA . SER B 1 65 ? 9.445 -27.672 -32.531 1 98.12 65 SER B CA 1
ATOM 4329 C C . SER B 1 65 ? 9.633 -29.156 -32.281 1 98.12 65 SER B C 1
ATOM 4331 O O . SER B 1 65 ? 10.117 -29.562 -31.219 1 98.12 65 SER B O 1
ATOM 4333 N N . PRO B 1 66 ? 9.219 -30.031 -33.25 1 98.06 66 PRO B N 1
ATOM 4334 C CA . PRO B 1 66 ? 9.484 -31.469 -33.094 1 98.06 66 PRO B CA 1
ATOM 4335 C C . PRO B 1 66 ? 10.961 -31.766 -32.875 1 98.06 66 PRO B C 1
ATOM 4337 O O . PRO B 1 66 ? 11.305 -32.656 -32.094 1 98.06 66 PRO B O 1
ATOM 4340 N N . THR B 1 67 ? 11.789 -30.969 -33.5 1 98.38 67 THR B N 1
ATOM 4341 C CA . THR B 1 67 ? 13.227 -31.156 -33.312 1 98.38 67 THR B CA 1
ATOM 4342 C C . THR B 1 67 ? 13.648 -30.812 -31.891 1 98.38 67 THR B C 1
ATOM 4344 O O . THR B 1 67 ? 14.5 -31.5 -31.312 1 98.38 67 THR B O 1
ATOM 4347 N N . GLU B 1 68 ? 13.055 -29.812 -31.391 1 98.38 68 GLU B N 1
ATOM 4348 C CA . GLU B 1 68 ? 13.367 -29.438 -30.016 1 98.38 68 GLU B CA 1
ATOM 4349 C C . GLU B 1 68 ? 12.883 -30.5 -29.031 1 98.38 68 GLU B C 1
ATOM 4351 O O . GLU B 1 68 ? 13.555 -30.781 -28.031 1 98.38 68 GLU B O 1
ATOM 4356 N N . ILE B 1 69 ? 11.719 -31.047 -29.281 1 98.44 69 ILE B N 1
ATOM 4357 C CA . ILE B 1 69 ? 11.227 -32.125 -28.422 1 98.44 69 ILE B CA 1
ATOM 4358 C C . ILE B 1 69 ? 12.195 -33.281 -28.453 1 98.44 69 ILE B C 1
ATOM 4360 O O . ILE B 1 69 ? 12.516 -33.875 -27.406 1 98.44 69 ILE B O 1
ATOM 4364 N N . LYS B 1 70 ? 12.672 -33.625 -29.609 1 98.31 70 LYS B N 1
ATOM 4365 C CA . LYS B 1 70 ? 13.648 -34.688 -29.734 1 98.31 70 LYS B CA 1
ATOM 4366 C C . LYS B 1 70 ? 14.914 -34.375 -28.953 1 98.31 70 LYS B C 1
ATOM 4368 O O . LYS B 1 70 ? 15.492 -35.25 -28.312 1 98.31 70 LYS B O 1
ATOM 4373 N N . GLU B 1 71 ? 15.289 -33.156 -29.062 1 98.62 71 GLU B N 1
ATOM 4374 C CA . GLU B 1 71 ? 16.469 -32.719 -28.328 1 98.62 71 GLU B CA 1
ATOM 4375 C C . GLU B 1 71 ? 16.25 -32.812 -26.828 1 98.62 71 GLU B C 1
ATOM 4377 O O . GLU B 1 71 ? 17.141 -33.25 -26.078 1 98.62 71 GLU B O 1
ATOM 4382 N N . ILE B 1 72 ? 15.117 -32.438 -26.406 1 98.62 72 ILE B N 1
ATOM 4383 C CA . ILE B 1 72 ? 14.781 -32.5 -24.984 1 98.62 72 ILE B CA 1
ATOM 4384 C C . ILE B 1 72 ? 14.828 -33.969 -24.531 1 98.62 72 ILE B C 1
ATOM 4386 O O . ILE B 1 72 ? 15.406 -34.281 -23.484 1 98.62 72 ILE B O 1
ATOM 4390 N N . LEU B 1 73 ? 14.266 -34.875 -25.328 1 98.62 73 LEU B N 1
ATOM 4391 C CA . LEU B 1 73 ? 14.266 -36.281 -25 1 98.62 73 LEU B CA 1
ATOM 4392 C C . LEU B 1 73 ? 15.68 -36.844 -25 1 98.62 73 LEU B C 1
ATOM 4394 O O . LEU B 1 73 ? 16.031 -37.688 -24.141 1 98.62 73 LEU B O 1
ATOM 4398 N N . HIS B 1 74 ? 16.438 -36.375 -25.922 1 98.44 74 HIS B N 1
ATOM 4399 C CA . HIS B 1 74 ? 17.828 -36.781 -25.984 1 98.44 74 HIS B CA 1
ATOM 4400 C C . HIS B 1 74 ? 18.594 -36.344 -24.734 1 98.44 74 HIS B C 1
ATOM 4402 O O . HIS B 1 74 ? 19.344 -37.125 -24.141 1 98.44 74 HIS B O 1
ATOM 4408 N N . LEU B 1 75 ? 18.406 -35.125 -24.391 1 98.69 75 LEU B N 1
ATOM 4409 C CA . LEU B 1 75 ? 19.062 -34.594 -23.203 1 98.69 75 LEU B CA 1
ATOM 4410 C C . LEU B 1 75 ? 18.641 -35.344 -21.953 1 98.69 75 LEU B C 1
ATOM 4412 O O . LEU B 1 75 ? 19.469 -35.656 -21.094 1 98.69 75 LEU B O 1
ATOM 4416 N N . ALA B 1 76 ? 17.344 -35.625 -21.844 1 98.62 76 ALA B N 1
ATOM 4417 C CA . ALA B 1 76 ? 16.859 -36.406 -20.719 1 98.62 76 ALA B CA 1
ATOM 4418 C C . ALA B 1 76 ? 17.531 -37.781 -20.656 1 98.62 76 ALA B C 1
ATOM 4420 O O . ALA B 1 76 ? 18 -38.188 -19.594 1 98.62 76 ALA B O 1
ATOM 4421 N N . LYS B 1 77 ? 17.609 -38.438 -21.781 1 98.19 77 LYS B N 1
ATOM 4422 C CA . LYS B 1 77 ? 18.234 -39.75 -21.844 1 98.19 77 LYS B CA 1
ATOM 4423 C C . LYS B 1 77 ? 19.703 -39.656 -21.484 1 98.19 77 LYS B C 1
ATOM 4425 O O . LYS B 1 77 ? 20.203 -40.531 -20.75 1 98.19 77 LYS B O 1
ATOM 4430 N N . LEU B 1 78 ? 20.297 -38.688 -22 1 98.38 78 LEU B N 1
ATOM 4431 C CA . LEU B 1 78 ? 21.719 -38.5 -21.75 1 98.38 78 LEU B CA 1
ATOM 4432 C C . LEU B 1 78 ? 22.016 -38.406 -20.266 1 98.38 78 LEU B C 1
ATOM 4434 O O . LEU B 1 78 ? 23.062 -38.844 -19.797 1 98.38 78 LEU B O 1
ATOM 4438 N N . HIS B 1 79 ? 21.109 -37.938 -19.516 1 98.25 79 HIS B N 1
ATOM 4439 C CA . HIS B 1 79 ? 21.344 -37.719 -18.078 1 98.25 79 HIS B CA 1
ATOM 4440 C C . HIS B 1 79 ? 20.484 -38.688 -17.25 1 98.25 79 HIS B C 1
ATOM 4442 O O . HIS B 1 79 ? 20.156 -38.375 -16.094 1 98.25 79 HIS B O 1
ATOM 4448 N N . GLU B 1 80 ? 20 -39.719 -17.891 1 97.94 80 GLU B N 1
ATOM 4449 C CA . GLU B 1 80 ? 19.328 -40.812 -17.219 1 97.94 80 GLU B CA 1
ATOM 4450 C C . GLU B 1 80 ? 18.047 -40.344 -16.531 1 97.94 80 GLU B C 1
ATOM 4452 O O . GLU B 1 80 ? 17.797 -40.719 -15.375 1 97.94 80 GLU B O 1
ATOM 4457 N N . LEU B 1 81 ? 17.344 -39.5 -17.219 1 98.62 81 LEU B N 1
ATOM 4458 C CA . LEU B 1 81 ? 16.047 -39.062 -16.75 1 98.62 81 LEU B CA 1
ATOM 4459 C C . LEU B 1 81 ? 14.922 -39.656 -17.578 1 98.62 81 LEU B C 1
ATOM 4461 O O . LEU B 1 81 ? 14.789 -39.375 -18.766 1 98.62 81 LEU B O 1
ATOM 4465 N N . GLU B 1 82 ? 14.148 -40.531 -16.922 1 98 82 GLU B N 1
ATOM 4466 C CA . GLU B 1 82 ? 12.977 -41.094 -17.578 1 98 82 GLU B CA 1
ATOM 4467 C C . GLU B 1 82 ? 11.914 -40.031 -17.828 1 98 82 GLU B C 1
ATOM 4469 O O . GLU B 1 82 ? 11.602 -39.219 -16.938 1 98 82 GLU B O 1
ATOM 4474 N N . VAL B 1 83 ? 11.375 -39.969 -19.062 1 98.56 83 VAL B N 1
ATOM 4475 C CA . VAL B 1 83 ? 10.422 -38.906 -19.391 1 98.56 83 VAL B CA 1
ATOM 4476 C C . VAL B 1 83 ? 9 -39.469 -19.359 1 98.56 83 VAL B C 1
ATOM 4478 O O . VAL B 1 83 ? 8.734 -40.531 -19.938 1 98.56 83 VAL B O 1
ATOM 4481 N N . ILE B 1 84 ? 8.156 -38.812 -18.656 1 98.75 84 ILE B N 1
ATOM 4482 C CA . ILE B 1 84 ? 6.723 -39.094 -18.656 1 98.75 84 ILE B CA 1
ATOM 4483 C C . ILE B 1 84 ? 5.973 -37.875 -19.188 1 98.75 84 ILE B C 1
ATOM 4485 O O . ILE B 1 84 ? 5.961 -36.812 -18.547 1 98.75 84 ILE B O 1
ATOM 4489 N N . PRO B 1 85 ? 5.367 -37.938 -20.375 1 98.69 85 PRO B N 1
ATOM 4490 C CA . PRO B 1 85 ? 4.562 -36.812 -20.859 1 98.69 85 PRO B CA 1
ATOM 4491 C C . PRO B 1 85 ? 3.199 -36.75 -20.172 1 98.69 85 PRO B C 1
ATOM 4493 O O . PRO B 1 85 ? 2.633 -37.75 -19.797 1 98.69 85 PRO B O 1
ATOM 4496 N N . LEU B 1 86 ? 2.727 -35.562 -19.953 1 98.69 86 LEU B N 1
ATOM 4497 C CA . LEU B 1 86 ? 1.423 -35.281 -19.344 1 98.69 86 LEU B CA 1
ATOM 4498 C C . LEU B 1 86 ? 0.562 -34.438 -20.281 1 98.69 86 LEU B C 1
ATOM 4500 O O . LEU B 1 86 ? 1.011 -33.406 -20.766 1 98.69 86 LEU B O 1
ATOM 4504 N N . VAL B 1 87 ? -0.604 -34.906 -20.594 1 97.62 87 VAL B N 1
ATOM 4505 C CA . VAL B 1 87 ? -1.604 -34.188 -21.359 1 97.62 87 VAL B CA 1
ATOM 4506 C C . VAL B 1 87 ? -2.916 -34.125 -20.578 1 97.62 87 VAL B C 1
ATOM 4508 O O . VAL B 1 87 ? -3.438 -35.156 -20.141 1 97.62 87 VAL B O 1
ATOM 4511 N N . GLN B 1 88 ? -3.418 -32.938 -20.422 1 97.81 88 GLN B N 1
ATOM 4512 C CA . GLN B 1 88 ? -4.715 -32.781 -19.766 1 97.81 88 GLN B CA 1
ATOM 4513 C C . GLN B 1 88 ? -5.844 -33.25 -20.688 1 97.81 88 GLN B C 1
ATOM 4515 O O . GLN B 1 88 ? -5.93 -32.812 -21.844 1 97.81 88 GLN B O 1
ATOM 4520 N N . THR B 1 89 ? -6.785 -34.062 -20.125 1 98.19 89 THR B N 1
ATOM 4521 C CA . THR B 1 89 ? -7.766 -34.656 -21.016 1 98.19 89 THR B CA 1
ATOM 4522 C C . THR B 1 89 ? -9.18 -34.438 -20.516 1 98.19 89 THR B C 1
ATOM 4524 O O . THR B 1 89 ? -10.156 -34.875 -21.141 1 98.19 89 THR B O 1
ATOM 4527 N N . PHE B 1 90 ? -9.32 -33.781 -19.344 1 98.38 90 PHE B N 1
ATOM 4528 C CA . PHE B 1 90 ? -10.641 -33.625 -18.766 1 98.38 90 PHE B CA 1
ATOM 4529 C C . PHE B 1 90 ? -10.781 -32.219 -18.156 1 98.38 90 PHE B C 1
ATOM 4531 O O . PHE B 1 90 ? -11.438 -31.359 -18.734 1 98.38 90 PHE B O 1
ATOM 4538 N N . GLY B 1 91 ? -10.078 -31.984 -17.094 1 97.5 91 GLY B N 1
ATOM 4539 C CA . GLY B 1 91 ? -9.945 -30.641 -16.547 1 97.5 91 GLY B CA 1
ATOM 4540 C C . GLY B 1 91 ? -8.766 -29.875 -17.125 1 97.5 91 GLY B C 1
ATOM 4541 O O . GLY B 1 91 ? -7.992 -30.422 -17.906 1 97.5 91 GLY B O 1
ATOM 4542 N N . HIS B 1 92 ? -8.664 -28.594 -16.828 1 97.25 92 HIS B N 1
ATOM 4543 C CA . HIS B 1 92 ? -7.562 -27.75 -17.281 1 97.25 92 HIS B CA 1
ATOM 4544 C C . HIS B 1 92 ? -7.426 -27.797 -18.797 1 97.25 92 HIS B C 1
ATOM 4546 O O . HIS B 1 92 ? -6.324 -27.969 -19.312 1 97.25 92 HIS B O 1
ATOM 4552 N N . MET B 1 93 ? -8.562 -27.719 -19.469 1 97.75 93 MET B N 1
ATOM 4553 C CA . MET B 1 93 ? -8.594 -27.781 -20.922 1 97.75 93 MET B CA 1
ATOM 4554 C C . MET B 1 93 ? -8.664 -26.375 -21.516 1 97.75 93 MET B C 1
ATOM 4556 O O . MET B 1 93 ? -9.008 -26.203 -22.688 1 97.75 93 MET B O 1
ATOM 4560 N N . GLU B 1 94 ? -8.297 -25.344 -20.719 1 97 94 GLU B N 1
ATOM 4561 C CA . GLU B 1 94 ? -8.453 -23.953 -21.125 1 97 94 GLU B CA 1
ATOM 4562 C C . GLU B 1 94 ? -7.668 -23.672 -22.406 1 97 94 GLU B C 1
ATOM 4564 O O . GLU B 1 94 ? -8.141 -22.938 -23.281 1 97 94 GLU B O 1
ATOM 4569 N N . PHE B 1 95 ? -6.438 -24.219 -22.531 1 96.94 95 PHE B N 1
ATOM 4570 C CA . PHE B 1 95 ? -5.582 -23.922 -23.672 1 96.94 95 PHE B CA 1
ATOM 4571 C C . PHE B 1 95 ? -6.172 -24.469 -24.953 1 96.94 95 PHE B C 1
ATOM 4573 O O . PHE B 1 95 ? -5.801 -24.047 -26.047 1 96.94 95 PHE B O 1
ATOM 4580 N N . VAL B 1 96 ? -7.137 -25.391 -24.844 1 98.25 96 VAL B N 1
ATOM 4581 C CA . VAL B 1 96 ? -7.809 -26.016 -25.984 1 98.25 96 VAL B CA 1
ATOM 4582 C C . VAL B 1 96 ? -9.172 -25.344 -26.203 1 98.25 96 VAL B C 1
ATOM 4584 O O . VAL B 1 96 ? -9.438 -24.797 -27.281 1 98.25 96 VAL B O 1
ATOM 4587 N N . LEU B 1 97 ? -9.961 -25.25 -25.172 1 97.81 97 LEU B N 1
ATOM 4588 C CA . LEU B 1 97 ? -11.375 -24.891 -25.25 1 97.81 97 LEU B CA 1
ATOM 4589 C C . LEU B 1 97 ? -11.539 -23.375 -25.344 1 97.81 97 LEU B C 1
ATOM 4591 O O . LEU B 1 97 ? -12.656 -22.891 -25.547 1 97.81 97 LEU B O 1
ATOM 4595 N N . LYS B 1 98 ? -10.508 -22.641 -25.219 1 95.62 98 LYS B N 1
ATOM 4596 C CA . LYS B 1 98 ? -10.57 -21.203 -25.438 1 95.62 98 LYS B CA 1
ATOM 4597 C C . LYS B 1 98 ? -10.781 -20.859 -26.906 1 95.62 98 LYS B C 1
ATOM 4599 O O . LYS B 1 98 ? -11.234 -19.766 -27.25 1 95.62 98 LYS B O 1
ATOM 4604 N N . HIS B 1 99 ? -10.422 -21.812 -27.781 1 96.19 99 HIS B N 1
ATOM 4605 C CA . HIS B 1 99 ? -10.547 -21.594 -29.219 1 96.19 99 HIS B CA 1
ATOM 4606 C C . HIS B 1 99 ? -11.984 -21.828 -29.688 1 96.19 99 HIS B C 1
ATOM 4608 O O . HIS B 1 99 ? -12.625 -22.812 -29.281 1 96.19 99 HIS B O 1
ATOM 4614 N N . LYS B 1 100 ? -12.43 -20.984 -30.578 1 95.31 100 LYS B N 1
ATOM 4615 C CA . LYS B 1 100 ? -13.789 -21.062 -31.094 1 95.31 100 LYS B CA 1
ATOM 4616 C C . LYS B 1 100 ? -14.07 -22.422 -31.719 1 95.31 100 LYS B C 1
ATOM 4618 O O . LYS B 1 100 ? -15.156 -22.969 -31.547 1 95.31 100 LYS B O 1
ATOM 4623 N N . GLN B 1 101 ? -13.102 -23.016 -32.281 1 96.69 101 GLN B N 1
ATOM 4624 C CA . GLN B 1 101 ? -13.227 -24.281 -32.969 1 96.69 101 GLN B CA 1
ATOM 4625 C C . GLN B 1 101 ? -13.625 -25.391 -32 1 96.69 101 GLN B C 1
ATOM 4627 O O . GLN B 1 101 ? -14.273 -26.375 -32.406 1 96.69 101 GLN B O 1
ATOM 4632 N N . PHE B 1 102 ? -13.281 -25.25 -30.734 1 97.88 102 PHE B N 1
ATOM 4633 C CA . PHE B 1 102 ? -13.5 -26.344 -29.797 1 97.88 102 PHE B CA 1
ATOM 4634 C C . PHE B 1 102 ? -14.445 -25.906 -28.688 1 97.88 102 PHE B C 1
ATOM 4636 O O . PHE B 1 102 ? -14.695 -26.672 -27.734 1 97.88 102 PHE B O 1
ATOM 4643 N N . SER B 1 103 ? -15.047 -24.719 -28.812 1 96.69 103 SER B N 1
ATOM 4644 C CA . SER B 1 103 ? -15.867 -24.156 -27.75 1 96.69 103 SER B CA 1
ATOM 4645 C C . SER B 1 103 ? -17.141 -24.969 -27.531 1 96.69 103 SER B C 1
ATOM 4647 O O . SER B 1 103 ? -17.672 -25.031 -26.422 1 96.69 103 SER B O 1
ATOM 4649 N N . HIS B 1 104 ? -17.594 -25.641 -28.609 1 97.69 104 HIS B N 1
ATOM 4650 C CA . HIS B 1 104 ? -18.812 -26.422 -28.5 1 97.69 104 HIS B CA 1
ATOM 4651 C C . HIS B 1 104 ? -18.594 -27.672 -27.656 1 97.69 104 HIS B C 1
ATOM 4653 O O . HIS B 1 104 ? -19.547 -28.344 -27.266 1 97.69 104 HIS B O 1
ATOM 4659 N N . LEU B 1 105 ? -17.344 -28 -27.297 1 98.38 105 LEU B N 1
ATOM 4660 C CA . LEU B 1 105 ? -17.016 -29.188 -26.531 1 98.38 105 LEU B CA 1
ATOM 4661 C C . LEU B 1 105 ? -16.922 -28.891 -25.047 1 98.38 105 LEU B C 1
ATOM 4663 O O . LEU B 1 105 ? -16.562 -29.75 -24.25 1 98.38 105 LEU B O 1
ATOM 4667 N N . ARG B 1 106 ? -17.25 -27.688 -24.688 1 98.25 106 ARG B N 1
ATOM 4668 C CA . ARG B 1 106 ? -17.219 -27.281 -23.297 1 98.25 106 ARG B CA 1
ATOM 4669 C C . ARG B 1 106 ? -18.344 -27.938 -22.5 1 98.25 106 ARG B C 1
ATOM 4671 O O . ARG B 1 106 ? -19.469 -28.062 -22.984 1 98.25 106 ARG B O 1
ATOM 4678 N N . GLU B 1 107 ? -17.984 -28.406 -21.219 1 98.25 107 GLU B N 1
ATOM 4679 C CA . GLU B 1 107 ? -19.016 -28.891 -20.312 1 98.25 107 GLU B CA 1
ATOM 4680 C C . GLU B 1 107 ? -20.062 -27.812 -20.047 1 98.25 107 GLU B C 1
ATOM 4682 O O . GLU B 1 107 ? -21.266 -28.062 -20.234 1 98.25 107 GLU B O 1
ATOM 4687 N N . VAL B 1 108 ? -19.609 -26.672 -19.547 1 97.31 108 VAL B N 1
ATOM 4688 C CA . VAL B 1 108 ? -20.438 -25.484 -19.406 1 97.31 108 VAL B CA 1
ATOM 4689 C C . VAL B 1 108 ? -20.109 -24.5 -20.531 1 97.31 108 VAL B C 1
ATOM 4691 O O . VAL B 1 108 ? -18.953 -24.141 -20.734 1 97.31 108 VAL B O 1
ATOM 4694 N N . GLU B 1 109 ? -21.047 -24.094 -21.203 1 95.5 109 GLU B N 1
ATOM 4695 C CA . GLU B 1 109 ? -20.906 -23.328 -22.438 1 95.5 109 GLU B CA 1
ATOM 4696 C C . GLU B 1 109 ? -19.984 -22.125 -22.234 1 95.5 109 GLU B C 1
ATOM 4698 O O . GLU B 1 109 ? -19.141 -21.844 -23.094 1 95.5 109 GLU B O 1
ATOM 4703 N N . LEU B 1 110 ? -20.047 -21.516 -21.141 1 93.81 110 LEU B N 1
ATOM 4704 C CA . LEU B 1 110 ? -19.344 -20.266 -20.922 1 93.81 110 LEU B CA 1
ATOM 4705 C C . LEU B 1 110 ? -17.938 -20.516 -20.375 1 93.81 110 LEU B C 1
ATOM 4707 O O . LEU B 1 110 ? -17.109 -19.594 -20.359 1 93.81 110 LEU B O 1
ATOM 4711 N N . PHE B 1 111 ? -17.641 -21.734 -20 1 96.5 111 PHE B N 1
ATOM 4712 C CA . PHE B 1 111 ? -16.406 -21.984 -19.266 1 96.5 111 PHE B CA 1
ATOM 4713 C C . PHE B 1 111 ? -15.477 -22.891 -20.062 1 96.5 111 PHE B C 1
ATOM 4715 O O . PHE B 1 111 ? -15.836 -24.031 -20.391 1 96.5 111 PHE B O 1
ATOM 4722 N N . PRO B 1 112 ? -14.281 -22.453 -20.297 1 96.56 112 PRO B N 1
ATOM 4723 C CA . PRO B 1 112 ? -13.375 -23.25 -21.125 1 96.56 112 PRO B CA 1
ATOM 4724 C C . PRO B 1 112 ? -12.57 -24.266 -20.312 1 96.56 112 PRO B C 1
ATOM 4726 O O . PRO B 1 112 ? -11.617 -24.859 -20.844 1 96.56 112 PRO B O 1
ATOM 4729 N N . ASN B 1 113 ? -12.891 -24.578 -19.094 1 96.31 113 ASN B N 1
ATOM 4730 C CA . ASN B 1 113 ? -12 -25.297 -18.188 1 96.31 113 ASN B CA 1
ATOM 4731 C C . ASN B 1 113 ? -12.18 -26.812 -18.297 1 96.31 113 ASN B C 1
ATOM 4733 O O . ASN B 1 113 ? -11.258 -27.578 -18.016 1 96.31 113 ASN B O 1
ATOM 4737 N N . ALA B 1 114 ? -13.43 -27.281 -18.719 1 97.81 114 ALA B N 1
ATOM 4738 C CA . ALA B 1 114 ? -13.672 -28.719 -18.656 1 97.81 114 ALA B CA 1
ATOM 4739 C C . ALA B 1 114 ? -14.32 -29.219 -19.953 1 97.81 114 ALA B C 1
ATOM 4741 O O . ALA B 1 114 ? -15.148 -28.531 -20.547 1 97.81 114 ALA B O 1
ATOM 4742 N N . LEU B 1 115 ? -13.953 -30.391 -20.297 1 97.94 115 LEU B N 1
ATOM 4743 C CA . LEU B 1 115 ? -14.453 -31.047 -21.5 1 97.94 115 LEU B CA 1
ATOM 4744 C C . LEU B 1 115 ? -15.805 -31.703 -21.25 1 97.94 115 LEU B C 1
ATOM 4746 O O . LEU B 1 115 ? -16.031 -32.281 -20.188 1 97.94 115 LEU B O 1
ATOM 4750 N N . ASN B 1 116 ? -16.734 -31.594 -22.25 1 97.69 116 ASN B N 1
ATOM 4751 C CA . ASN B 1 116 ? -18.016 -32.312 -22.203 1 97.69 116 ASN B CA 1
ATOM 4752 C C . ASN B 1 116 ? -17.844 -33.812 -22.453 1 97.69 116 ASN B C 1
ATOM 4754 O O . ASN B 1 116 ? -17.438 -34.219 -23.547 1 97.69 116 ASN B O 1
ATOM 4758 N N . PRO B 1 117 ? -18.125 -34.625 -21.469 1 96.56 117 PRO B N 1
ATOM 4759 C CA . PRO B 1 117 ? -17.844 -36.062 -21.609 1 96.56 117 PRO B CA 1
ATOM 4760 C C . PRO B 1 117 ? -18.875 -36.781 -22.484 1 96.56 117 PRO B C 1
ATOM 4762 O O . PRO B 1 117 ? -18.688 -37.938 -22.828 1 96.56 117 PRO B O 1
ATOM 4765 N N . HIS B 1 118 ? -19.906 -36.094 -22.906 1 96.5 118 HIS B N 1
ATOM 4766 C CA . HIS B 1 118 ? -21 -36.75 -23.609 1 96.5 118 HIS B CA 1
ATOM 4767 C C . HIS B 1 118 ? -20.781 -36.719 -25.125 1 96.5 118 HIS B C 1
ATOM 4769 O O . HIS B 1 118 ? -21.438 -37.438 -25.875 1 96.5 118 HIS B O 1
ATOM 4775 N N . LYS B 1 119 ? -19.938 -35.875 -25.547 1 96.06 119 LYS B N 1
ATOM 4776 C CA . LYS B 1 119 ? -19.734 -35.688 -26.969 1 96.06 119 LYS B CA 1
ATOM 4777 C C . LYS B 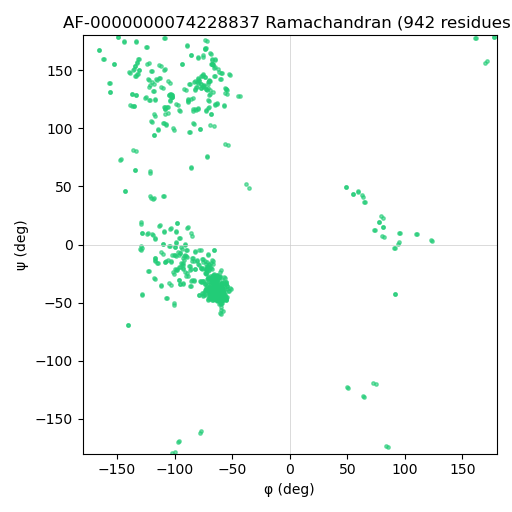1 119 ? -18.641 -36.625 -27.484 1 96.06 119 LYS B C 1
ATOM 4779 O O . LYS B 1 119 ? -17.531 -36.656 -26.953 1 96.06 119 LYS B O 1
ATOM 4784 N N . GLU B 1 120 ? -18.906 -37.281 -28.578 1 96.12 120 GLU B N 1
ATOM 4785 C CA . GLU B 1 120 ? -17.922 -38.188 -29.188 1 96.12 120 GLU B CA 1
ATOM 4786 C C . GLU B 1 120 ? -16.688 -37.438 -29.641 1 96.12 120 GLU B C 1
ATOM 4788 O O . GLU B 1 120 ? -15.57 -37.969 -29.594 1 96.12 120 GLU B O 1
ATOM 4793 N N . GLU B 1 121 ? -16.938 -36.25 -30.016 1 97.56 121 GLU B N 1
ATOM 4794 C CA . GLU B 1 121 ? -15.836 -35.406 -30.484 1 97.56 121 GLU B CA 1
ATOM 4795 C C . GLU B 1 121 ? -14.859 -35.094 -29.359 1 97.56 121 GLU B C 1
ATOM 4797 O O . GLU B 1 121 ? -13.695 -34.781 -29.609 1 97.56 121 GLU B O 1
ATOM 4802 N N . SER B 1 122 ? -15.375 -35.125 -28.141 1 97.56 122 SER B N 1
ATOM 4803 C CA . SER B 1 122 ? -14.5 -34.875 -27 1 97.56 122 SER B CA 1
ATOM 4804 C C . SER B 1 122 ? -13.438 -35.969 -26.891 1 97.56 122 SER B C 1
ATOM 4806 O O . SER B 1 122 ? -12.25 -35.688 -26.766 1 97.56 122 SER B O 1
ATOM 4808 N N . LEU B 1 123 ? -13.852 -37.188 -26.969 1 97.25 123 LEU B N 1
ATOM 4809 C CA . LEU B 1 123 ? -12.906 -38.312 -26.922 1 97.25 123 LEU B CA 1
ATOM 4810 C C . LEU B 1 123 ? -11.984 -38.281 -28.125 1 97.25 123 LEU B C 1
ATOM 4812 O O . LEU B 1 123 ? -10.789 -38.594 -28.016 1 97.25 123 LEU B O 1
ATOM 4816 N N . ALA B 1 124 ? -12.555 -37.938 -29.266 1 97.69 124 ALA B N 1
ATOM 4817 C CA . ALA B 1 124 ? -11.75 -37.875 -30.469 1 97.69 124 ALA B CA 1
ATOM 4818 C C . ALA B 1 124 ? -10.648 -36.844 -30.344 1 97.69 124 ALA B C 1
ATOM 4820 O O . ALA B 1 124 ? -9.508 -37.062 -30.766 1 97.69 124 ALA B O 1
ATOM 4821 N N . LEU B 1 125 ? -11.023 -35.75 -29.797 1 98.12 125 LEU B N 1
ATOM 4822 C CA . LEU B 1 125 ? -10.078 -34.656 -29.594 1 98.12 125 LEU B CA 1
ATOM 4823 C C . LEU B 1 125 ? -8.922 -35.094 -28.703 1 98.12 125 LEU B C 1
ATOM 4825 O O . LEU B 1 125 ? -7.754 -34.969 -29.094 1 98.12 125 LEU B O 1
ATOM 4829 N N . VAL B 1 126 ? -9.211 -35.625 -27.547 1 98 126 VAL B N 1
ATOM 4830 C CA . VAL B 1 126 ? -8.172 -36 -26.594 1 98 126 VAL B CA 1
ATOM 4831 C C . VAL B 1 126 ? -7.355 -37.188 -27.141 1 98 126 VAL B C 1
ATOM 4833 O O . VAL B 1 126 ? -6.148 -37.281 -26.906 1 98 126 VAL B O 1
ATOM 4836 N N . SER B 1 127 ? -8.016 -38.031 -27.891 1 97.75 127 SER B N 1
ATOM 4837 C CA . SER B 1 127 ? -7.309 -39.156 -28.516 1 97.75 127 SER B CA 1
ATOM 4838 C C . SER B 1 127 ? -6.281 -38.656 -29.516 1 97.75 127 SER B C 1
ATOM 4840 O O . SER B 1 127 ? -5.164 -39.188 -29.594 1 97.75 127 SER B O 1
ATOM 4842 N N . THR B 1 128 ? -6.695 -37.688 -30.234 1 98.19 128 THR B N 1
ATOM 4843 C CA . THR B 1 128 ? -5.785 -37.125 -31.219 1 98.19 128 THR B CA 1
ATOM 4844 C C . THR B 1 128 ? -4.617 -36.406 -30.531 1 98.19 128 THR B C 1
ATOM 4846 O O . THR B 1 128 ? -3.471 -36.531 -30.969 1 98.19 128 THR B O 1
ATOM 4849 N N . MET B 1 129 ? -4.891 -35.688 -29.5 1 98.5 129 MET B N 1
ATOM 4850 C CA . MET B 1 129 ? -3.832 -35.031 -28.734 1 98.5 129 MET B CA 1
ATOM 4851 C C . MET B 1 129 ? -2.832 -36.031 -28.203 1 98.5 129 MET B C 1
ATOM 4853 O O . MET B 1 129 ? -1.623 -35.875 -28.375 1 98.5 129 MET B O 1
ATOM 4857 N N . ILE B 1 130 ? -3.346 -37.094 -27.609 1 98.25 130 ILE B N 1
ATOM 4858 C CA . ILE B 1 130 ? -2.514 -38.156 -27.031 1 98.25 130 ILE B CA 1
ATOM 4859 C C . ILE B 1 130 ? -1.67 -38.812 -28.125 1 98.25 130 ILE B C 1
ATOM 4861 O O . ILE B 1 130 ? -0.466 -39 -27.953 1 98.25 130 ILE B O 1
ATOM 4865 N N . SER B 1 131 ? -2.303 -39.062 -29.234 1 97.56 131 SER B N 1
ATOM 4866 C CA . SER B 1 131 ? -1.613 -39.719 -30.328 1 97.56 131 SER B CA 1
ATOM 4867 C C . SER B 1 131 ? -0.428 -38.906 -30.812 1 97.56 131 SER B C 1
ATOM 4869 O O . SER B 1 131 ? 0.647 -39.438 -31.078 1 97.56 131 SER B O 1
ATOM 4871 N N . GLN B 1 132 ? -0.645 -37.656 -30.922 1 98.06 132 GLN B N 1
ATOM 4872 C CA . GLN B 1 132 ? 0.436 -36.781 -31.406 1 98.06 132 GLN B CA 1
ATOM 4873 C C . GLN B 1 132 ? 1.577 -36.719 -30.406 1 98.06 132 GLN B C 1
ATOM 4875 O O . GLN B 1 132 ? 2.75 -36.75 -30.781 1 98.06 132 GLN B O 1
ATOM 4880 N N . VAL B 1 133 ? 1.271 -36.594 -29.172 1 98.38 133 VAL B N 1
ATOM 4881 C CA . VAL B 1 133 ? 2.312 -36.562 -28.141 1 98.38 133 VAL B CA 1
ATOM 4882 C C . VAL B 1 133 ? 3.066 -37.906 -28.125 1 98.38 133 VAL B C 1
ATOM 4884 O O . VAL B 1 133 ? 4.297 -37.906 -28.047 1 98.38 133 VAL B O 1
ATOM 4887 N N . MET B 1 134 ? 2.342 -39 -28.297 1 97.75 134 MET B N 1
ATOM 4888 C CA . MET B 1 134 ? 2.938 -40.344 -28.25 1 97.75 134 MET B CA 1
ATOM 4889 C C . MET B 1 134 ? 3.848 -40.562 -29.453 1 97.75 134 MET B C 1
ATOM 4891 O O . MET B 1 134 ? 4.863 -41.25 -29.359 1 97.75 134 MET B O 1
ATOM 4895 N N . GLU B 1 135 ? 3.506 -39.906 -30.484 1 97.5 135 GLU B N 1
ATOM 4896 C CA . GLU B 1 135 ? 4.324 -40.062 -31.688 1 97.5 135 GLU B CA 1
ATOM 4897 C C . GLU B 1 135 ? 5.73 -39.5 -31.453 1 97.5 135 GLU B C 1
ATOM 4899 O O . GLU B 1 135 ? 6.703 -40.031 -32 1 97.5 135 GLU B O 1
ATOM 4904 N N . LEU B 1 136 ? 5.785 -38.5 -30.625 1 97.81 136 LEU B N 1
ATOM 4905 C CA . LEU B 1 136 ? 7.086 -37.875 -30.375 1 97.81 136 LEU B CA 1
ATOM 4906 C C . LEU B 1 136 ? 7.73 -38.469 -29.125 1 97.81 136 LEU B C 1
ATOM 4908 O O . LEU B 1 136 ? 8.875 -38.156 -28.797 1 97.81 136 LEU B O 1
ATOM 4912 N N . HIS B 1 137 ? 7.023 -39.281 -28.422 1 97.81 137 HIS B N 1
ATOM 4913 C CA . HIS B 1 137 ? 7.523 -39.938 -27.203 1 97.81 137 HIS B CA 1
ATOM 4914 C C . HIS B 1 137 ? 7.48 -41.438 -27.312 1 97.81 137 HIS B C 1
ATOM 4916 O O . HIS B 1 137 ? 6.859 -42.125 -26.484 1 97.81 137 HIS B O 1
ATOM 4922 N N . ARG B 1 138 ? 8.18 -41.906 -28.219 1 93.62 138 ARG B N 1
ATOM 4923 C CA . ARG B 1 138 ? 8.195 -43.344 -28.422 1 93.62 138 ARG B CA 1
ATOM 4924 C C . ARG B 1 138 ? 8.945 -44.062 -27.297 1 93.62 138 ARG B C 1
ATOM 4926 O O . ARG B 1 138 ? 9.961 -43.562 -26.828 1 93.62 138 ARG B O 1
ATOM 4933 N N . GLY B 1 139 ? 8.383 -45.125 -26.797 1 92.06 139 GLY B N 1
ATOM 4934 C CA . GLY B 1 139 ? 9.102 -45.969 -25.844 1 92.06 139 GLY B CA 1
ATOM 4935 C C . GLY B 1 139 ? 8.82 -45.625 -24.406 1 92.06 139 GLY B C 1
ATOM 4936 O O . GLY B 1 139 ? 9.391 -46.219 -23.484 1 92.06 139 GLY B O 1
ATOM 4937 N N . VAL B 1 140 ? 8.008 -44.688 -24.156 1 96.62 140 VAL B N 1
ATOM 4938 C CA . VAL B 1 140 ? 7.719 -44.344 -22.766 1 96.62 140 VAL B CA 1
ATOM 4939 C C . VAL B 1 140 ? 6.961 -45.469 -22.094 1 96.62 140 VAL B C 1
ATOM 4941 O O . VAL B 1 140 ? 6.23 -46.219 -22.75 1 96.62 140 VAL B O 1
ATOM 4944 N N . ARG B 1 141 ? 7.086 -45.531 -20.766 1 97.19 141 ARG B N 1
ATOM 4945 C CA . ARG B 1 141 ? 6.445 -46.594 -19.984 1 97.19 141 ARG B CA 1
ATOM 4946 C C . ARG B 1 141 ? 5.168 -46.062 -19.312 1 97.19 141 ARG B C 1
ATOM 4948 O O . ARG B 1 141 ? 4.289 -46.875 -18.969 1 97.19 141 ARG B O 1
ATOM 4955 N N . TRP B 1 142 ? 5.133 -44.781 -19.125 1 98.38 142 TRP B N 1
ATOM 4956 C CA . TRP B 1 142 ? 3.99 -44.125 -18.484 1 98.38 142 TRP B CA 1
ATOM 4957 C C . TRP B 1 142 ? 3.512 -42.938 -19.297 1 98.38 142 TRP B C 1
ATOM 4959 O O . TRP B 1 142 ? 4.297 -42.312 -20.016 1 98.38 142 TRP B O 1
ATOM 4969 N N . PHE B 1 143 ? 2.236 -42.656 -19.219 1 98.62 143 PHE B N 1
ATOM 4970 C CA . PHE B 1 143 ? 1.613 -41.469 -19.812 1 98.62 143 PHE B CA 1
ATOM 4971 C C . PHE B 1 143 ? 0.593 -40.875 -18.859 1 98.62 143 PHE B C 1
ATOM 4973 O O . PHE B 1 143 ? -0.353 -41.531 -18.438 1 98.62 143 PHE B O 1
ATOM 4980 N N . HIS B 1 144 ? 0.797 -39.594 -18.438 1 98.81 144 HIS B N 1
ATOM 4981 C CA . HIS B 1 144 ? -0.098 -38.938 -17.484 1 98.81 144 HIS B CA 1
ATOM 4982 C C . HIS B 1 144 ? -1.249 -38.25 -18.219 1 98.81 144 HIS B C 1
ATOM 4984 O O . HIS B 1 144 ? -1.026 -37.375 -19.047 1 98.81 144 HIS B O 1
ATOM 4990 N N . ILE B 1 145 ? -2.508 -38.562 -17.875 1 98.5 145 ILE B N 1
ATOM 4991 C CA . ILE B 1 145 ? -3.631 -38.062 -18.672 1 98.5 145 ILE B CA 1
ATOM 4992 C C . ILE B 1 145 ? -4.402 -37 -17.891 1 98.5 145 ILE B C 1
ATOM 4994 O O . ILE B 1 145 ? -5.512 -36.625 -18.281 1 98.5 145 ILE B O 1
ATOM 4998 N N . GLY B 1 146 ? -3.848 -36.562 -16.797 1 98.19 146 GLY B N 1
ATOM 4999 C CA . GLY B 1 146 ? -4.398 -35.438 -16.047 1 98.19 146 GLY B CA 1
ATOM 5000 C C . GLY B 1 146 ? -5.652 -35.812 -15.273 1 98.19 146 GLY B C 1
ATOM 5001 O O . GLY B 1 146 ? -5.621 -36.688 -14.398 1 98.19 146 GLY B O 1
ATOM 5002 N N . CYS B 1 147 ? -6.746 -35.188 -15.547 1 97.31 147 CYS B N 1
ATOM 5003 C CA . CYS B 1 147 ? -8.078 -35.438 -15.023 1 97.31 147 CYS B CA 1
ATOM 5004 C C . CYS B 1 147 ? -8.258 -34.844 -13.633 1 97.31 147 CYS B C 1
ATOM 5006 O O . CYS B 1 147 ? -9.039 -35.344 -12.828 1 97.31 147 CYS B O 1
ATOM 5008 N N . ASP B 1 148 ? -7.426 -33.781 -13.312 1 96.88 148 ASP B N 1
ATOM 5009 C CA . ASP B 1 148 ? -7.598 -33.156 -12.008 1 96.88 148 ASP B CA 1
ATOM 5010 C C . ASP B 1 148 ? -8.539 -31.953 -12.086 1 96.88 148 ASP B C 1
ATOM 5012 O O . ASP B 1 148 ? -8.75 -31.391 -13.164 1 96.88 148 ASP B O 1
ATOM 5016 N N . GLU B 1 149 ? -9.156 -31.625 -10.977 1 96.38 149 GLU B N 1
ATOM 5017 C CA . GLU B 1 149 ? -9.93 -30.406 -10.727 1 96.38 149 GLU B CA 1
ATOM 5018 C C . GLU B 1 149 ? -10.922 -30.141 -11.859 1 96.38 149 GLU B C 1
ATOM 5020 O O . GLU B 1 149 ? -10.961 -29.047 -12.422 1 96.38 149 GLU B O 1
ATOM 5025 N N . VAL B 1 150 ? -11.656 -31.188 -12.172 1 97.88 150 VAL B N 1
ATOM 5026 C CA . VAL B 1 150 ? -12.68 -31.047 -13.203 1 97.88 150 VAL B CA 1
ATOM 5027 C C . VAL B 1 150 ? -13.836 -30.203 -12.664 1 97.88 150 VAL B C 1
ATOM 5029 O O . VAL B 1 150 ? -14.945 -30.719 -12.469 1 97.88 150 VAL B O 1
ATOM 5032 N N . TYR B 1 151 ? -13.609 -28.953 -12.594 1 94.38 151 TYR B N 1
ATOM 5033 C CA . TYR B 1 151 ? -14.57 -28.016 -12 1 94.38 151 TYR B CA 1
ATOM 5034 C C . TYR B 1 151 ? -15.805 -27.875 -12.875 1 94.38 151 TYR B C 1
ATOM 5036 O O . TYR B 1 151 ? -15.695 -27.859 -14.109 1 94.38 151 TYR B O 1
ATOM 5044 N N . TYR B 1 152 ? -16.969 -27.797 -12.336 1 95.25 152 TYR B N 1
ATOM 5045 C CA . TYR B 1 152 ? -18.25 -27.547 -12.961 1 95.25 152 TYR B CA 1
ATOM 5046 C C . TYR B 1 152 ? -18.734 -28.766 -13.734 1 95.25 152 TYR B C 1
ATOM 5048 O O . TYR B 1 152 ? -19.594 -28.656 -14.602 1 95.25 152 TYR B O 1
ATOM 5056 N N . LEU B 1 153 ? -18.031 -29.875 -13.461 1 97.06 153 LEU B N 1
ATOM 5057 C CA . LEU B 1 153 ? -18.562 -31.125 -14.039 1 97.06 153 LEU B CA 1
ATOM 5058 C C . LEU B 1 153 ? -20 -31.344 -13.625 1 97.06 153 LEU B C 1
ATOM 5060 O O . LEU B 1 153 ? -20.359 -31.141 -12.461 1 97.06 153 LEU B O 1
ATOM 5064 N N . GLY B 1 154 ? -20.859 -31.688 -14.539 1 97 154 GLY B N 1
ATOM 5065 C CA . GLY B 1 154 ? -22.266 -31.969 -14.234 1 97 154 GLY B CA 1
ATOM 5066 C C . GLY B 1 154 ? -23.156 -30.75 -14.344 1 97 154 GLY B C 1
ATOM 5067 O O . GLY B 1 154 ? -24.375 -30.859 -14.273 1 97 154 GLY B O 1
ATOM 5068 N N . GLU B 1 155 ? -22.562 -29.609 -14.633 1 96.69 155 GLU B N 1
ATOM 5069 C CA . GLU B 1 155 ? -23.328 -28.375 -14.633 1 96.69 155 GLU B CA 1
ATOM 5070 C C . GLU B 1 155 ? -23.75 -27.984 -16.047 1 96.69 155 GLU B C 1
ATOM 5072 O O . GLU B 1 155 ? -24.562 -27.078 -16.234 1 96.69 155 GLU B O 1
ATOM 5077 N N . GLY B 1 156 ? -23.203 -28.672 -17.016 1 96.62 156 GLY B N 1
ATOM 5078 C CA . GLY B 1 156 ? -23.625 -28.438 -18.391 1 96.62 156 GLY B CA 1
ATOM 5079 C C . GLY B 1 156 ? -24.984 -29.031 -18.719 1 96.62 156 GLY B C 1
ATOM 5080 O O . GLY B 1 156 ? -25.469 -29.922 -18 1 96.62 156 GLY B O 1
ATOM 5081 N N . GLU B 1 157 ? -25.578 -28.562 -19.812 1 96.56 157 GLU B N 1
ATOM 5082 C CA . GLU B 1 157 ? -26.938 -28.969 -20.172 1 96.56 157 GLU B CA 1
ATOM 5083 C C . GLU B 1 157 ? -27.016 -30.469 -20.406 1 96.56 157 GLU B C 1
ATOM 5085 O O . GLU B 1 157 ? -27.922 -31.141 -19.906 1 96.56 157 GLU B O 1
ATOM 5090 N N . MET B 1 158 ? -26.094 -31.031 -21.141 1 96.81 158 MET B N 1
ATOM 5091 C CA . MET B 1 158 ? -26.109 -32.469 -21.469 1 96.81 158 MET B CA 1
ATOM 5092 C C . MET B 1 158 ? -25.891 -33.312 -20.219 1 96.81 158 MET B C 1
ATOM 5094 O O . MET B 1 158 ? -26.562 -34.312 -20.031 1 96.81 158 MET B O 1
ATOM 5098 N N . SER B 1 159 ? -24.969 -32.812 -19.391 1 97.38 159 SER B N 1
ATOM 5099 C CA . SER B 1 159 ? -24.688 -33.562 -18.156 1 97.38 159 SER B CA 1
ATOM 5100 C C . SER B 1 159 ? -25.859 -33.5 -17.188 1 97.38 159 SER B C 1
ATOM 5102 O O . SER B 1 159 ? -26.188 -34.5 -16.547 1 97.38 159 SER B O 1
ATOM 5104 N N . LYS B 1 160 ? -26.516 -32.375 -17.047 1 97 160 LYS B N 1
ATOM 5105 C CA . LYS B 1 160 ? -27.688 -32.25 -16.188 1 97 160 LYS B CA 1
ATOM 5106 C C . LYS B 1 160 ? -28.781 -33.219 -16.625 1 97 160 LYS B C 1
ATOM 5108 O O . LYS B 1 160 ? -29.406 -33.875 -15.789 1 97 160 LYS B O 1
ATOM 5113 N N . LYS B 1 161 ? -29.031 -33.219 -17.922 1 97 161 LYS B N 1
ATOM 5114 C CA . LYS B 1 161 ? -30.031 -34.125 -18.469 1 97 161 LYS B CA 1
ATOM 5115 C C . LYS B 1 161 ? -29.672 -35.594 -18.203 1 97 161 LYS B C 1
ATOM 5117 O O . LYS B 1 161 ? -30.516 -36.406 -17.812 1 97 161 LYS B O 1
ATOM 5122 N N . TRP B 1 162 ? -28.406 -35.938 -18.391 1 96.69 162 TRP B N 1
ATOM 5123 C CA . TRP B 1 162 ? -27.906 -37.312 -18.172 1 96.69 162 TRP B CA 1
ATOM 5124 C C . TRP B 1 162 ? -28.047 -37.688 -16.719 1 96.69 162 TRP B C 1
ATOM 5126 O O . TRP B 1 162 ? -28.406 -38.844 -16.406 1 96.69 162 TRP B O 1
ATOM 5136 N N . LEU B 1 163 ? -27.797 -36.812 -15.82 1 96.69 163 LEU B N 1
ATOM 5137 C CA . LEU B 1 163 ? -27.812 -37.062 -14.383 1 96.69 163 LEU B CA 1
ATOM 5138 C C . LEU B 1 163 ? -29.234 -37.219 -13.867 1 96.69 163 LEU B C 1
ATOM 5140 O O . LEU B 1 163 ? -29.453 -37.75 -12.766 1 96.69 163 LEU B O 1
ATOM 5144 N N . GLN B 1 164 ? -30.172 -36.781 -14.656 1 95.88 164 GLN B N 1
ATOM 5145 C CA . GLN B 1 164 ? -31.578 -36.906 -14.25 1 95.88 164 GLN B CA 1
ATOM 5146 C C . GLN B 1 164 ? -32.031 -38.344 -14.312 1 95.88 164 GLN B C 1
ATOM 5148 O O . GLN B 1 164 ? -33.031 -38.719 -13.672 1 95.88 164 GLN B O 1
ATOM 5153 N N . GLN B 1 165 ? -31.281 -39.125 -15.047 1 94.62 165 GLN B N 1
ATOM 5154 C CA . GLN B 1 165 ? -31.625 -40.531 -15.117 1 94.62 165 GLN B CA 1
ATOM 5155 C C . GLN B 1 165 ? -31.234 -41.25 -13.836 1 94.62 165 GLN B C 1
ATOM 5157 O O . GLN B 1 165 ? -30.125 -41.062 -13.328 1 94.62 165 GLN B O 1
ATOM 5162 N N . GLU B 1 166 ? -32.094 -42.125 -13.258 1 90.94 166 GLU B N 1
ATOM 5163 C CA . GLU B 1 166 ? -31.984 -42.719 -11.922 1 90.94 166 GLU B CA 1
ATOM 5164 C C . GLU B 1 166 ? -30.703 -43.5 -11.75 1 90.94 166 GLU B C 1
ATOM 5166 O O . GLU B 1 166 ? -30.094 -43.5 -10.68 1 90.94 166 GLU B O 1
ATOM 5171 N N . GLN B 1 167 ? -30.188 -44.062 -12.734 1 91.44 167 GLN B N 1
ATOM 5172 C CA . GLN B 1 167 ? -29.016 -44.938 -12.602 1 91.44 167 GLN B CA 1
ATOM 5173 C C . GLN B 1 167 ? -27.719 -44.156 -12.734 1 91.44 167 GLN B C 1
ATOM 5175 O O . GLN B 1 167 ? -26.625 -44.688 -12.516 1 91.44 167 GLN B O 1
ATOM 5180 N N . ASN B 1 168 ? -27.891 -42.875 -13.031 1 93.81 168 ASN B N 1
ATOM 5181 C CA . ASN B 1 168 ? -26.703 -42.094 -13.32 1 93.81 168 ASN B CA 1
ATOM 5182 C C . ASN B 1 168 ? -26.344 -41.156 -12.156 1 93.81 168 ASN B C 1
ATOM 5184 O O . ASN B 1 168 ? -27.234 -40.719 -11.422 1 93.81 168 ASN B O 1
ATOM 5188 N N . ASN B 1 169 ? -25.125 -41 -11.844 1 95 169 ASN B N 1
ATOM 5189 C CA . ASN B 1 169 ? -24.641 -40.094 -10.828 1 95 169 ASN B CA 1
ATOM 5190 C C . ASN B 1 169 ? -23.297 -39.469 -11.219 1 95 169 ASN B C 1
ATOM 5192 O O . ASN B 1 169 ? -22.719 -39.844 -12.242 1 95 169 ASN B O 1
ATOM 5196 N N . MET B 1 170 ? -22.828 -38.594 -10.445 1 95.19 170 MET B N 1
ATOM 5197 C CA . MET B 1 170 ? -21.625 -37.812 -10.734 1 95.19 170 MET B CA 1
ATOM 5198 C C . MET B 1 170 ? -20.391 -38.719 -10.789 1 95.19 170 MET B C 1
ATOM 5200 O O . MET B 1 170 ? -19.5 -38.5 -11.609 1 95.19 170 MET B O 1
ATOM 5204 N N . VAL B 1 171 ? -20.344 -39.656 -9.953 1 96.5 171 VAL B N 1
ATOM 5205 C CA . VAL B 1 171 ? -19.219 -40.594 -9.875 1 96.5 171 VAL B CA 1
ATOM 5206 C C . VAL B 1 171 ? -19.109 -41.375 -11.18 1 96.5 171 VAL B C 1
ATOM 5208 O O . VAL B 1 171 ? -18.031 -41.469 -11.773 1 96.5 171 VAL B O 1
ATOM 5211 N N . LYS B 1 172 ? -20.203 -41.875 -11.609 1 95.75 172 LYS B N 1
ATOM 5212 C CA . LYS B 1 172 ? -20.25 -42.625 -12.867 1 95.75 172 LYS B CA 1
ATOM 5213 C C . LYS B 1 172 ? -19.828 -41.75 -14.039 1 95.75 172 LYS B C 1
ATOM 5215 O O . LYS B 1 172 ? -19.109 -42.219 -14.93 1 95.75 172 LYS B O 1
ATOM 5220 N N . LEU B 1 173 ? -20.297 -40.562 -13.992 1 96.25 173 LEU B N 1
ATOM 5221 C CA . LEU B 1 173 ? -19.969 -39.625 -15.055 1 96.25 173 LEU B CA 1
ATOM 5222 C C . LEU B 1 173 ? -18.453 -39.406 -15.125 1 96.25 173 LEU B C 1
ATOM 5224 O O . LEU B 1 173 ? -17.859 -39.531 -16.203 1 96.25 173 LEU B O 1
ATOM 5228 N N . CYS B 1 174 ? -17.891 -39.125 -14.008 1 96.88 174 CYS B N 1
ATOM 5229 C CA . CYS B 1 174 ? -16.453 -38.875 -13.922 1 96.88 174 CYS B CA 1
ATOM 5230 C C . CYS B 1 174 ? -15.656 -40.094 -14.336 1 96.88 174 CYS B C 1
ATOM 5232 O O . CYS B 1 174 ? -14.766 -40 -15.18 1 96.88 174 CYS B O 1
ATOM 5234 N N . LEU B 1 175 ? -16.016 -41.281 -13.883 1 97.12 175 LEU B N 1
ATOM 5235 C CA . LEU B 1 175 ? -15.258 -42.5 -14.109 1 97.12 175 LEU B CA 1
ATOM 5236 C C . LEU B 1 175 ? -15.414 -42.969 -15.555 1 97.12 175 LEU B C 1
ATOM 5238 O O . LEU B 1 175 ? -14.484 -43.531 -16.125 1 97.12 175 LEU B O 1
ATOM 5242 N N . SER B 1 176 ? -16.547 -42.75 -16.078 1 94.88 176 SER B N 1
ATOM 5243 C CA . SER B 1 176 ? -16.766 -43.156 -17.453 1 94.88 176 SER B CA 1
ATOM 5244 C C . SER B 1 176 ? -15.812 -42.438 -18.422 1 94.88 176 SER B C 1
ATOM 5246 O O . SER B 1 176 ? -15.234 -43.062 -19.297 1 94.88 176 SER B O 1
ATOM 5248 N N . GLN B 1 177 ? -15.727 -41.188 -18.203 1 95.56 177 GLN B N 1
ATOM 5249 C CA . GLN B 1 177 ? -14.828 -40.406 -19.047 1 95.56 177 GLN B CA 1
ATOM 5250 C C . GLN B 1 177 ? -13.375 -40.812 -18.828 1 95.56 177 GLN B C 1
ATOM 5252 O O . GLN B 1 177 ? -12.617 -40.969 -19.781 1 95.56 177 GLN B O 1
ATOM 5257 N N . MET B 1 178 ? -12.953 -40.938 -17.609 1 97.56 178 MET B N 1
ATOM 5258 C CA . MET B 1 178 ? -11.586 -41.312 -17.266 1 97.56 178 MET B CA 1
ATOM 5259 C C . MET B 1 178 ? -11.25 -42.688 -17.875 1 97.56 178 MET B C 1
ATOM 5261 O O . MET B 1 178 ? -10.18 -42.844 -18.453 1 97.56 178 MET B O 1
ATOM 5265 N N . LYS B 1 179 ? -12.188 -43.562 -17.812 1 97.12 179 LYS B N 1
ATOM 5266 C CA . LYS B 1 179 ? -11.977 -44.906 -18.328 1 97.12 179 LYS B CA 1
ATOM 5267 C C . LYS B 1 179 ? -11.875 -44.906 -19.844 1 97.12 179 LYS B C 1
ATOM 5269 O O . LYS B 1 179 ? -11.07 -45.656 -20.422 1 97.12 179 LYS B O 1
ATOM 5274 N N . ALA B 1 180 ? -12.703 -44.156 -20.406 1 97.19 180 ALA B N 1
ATOM 5275 C CA . ALA B 1 180 ? -12.688 -44.094 -21.875 1 97.19 180 ALA B CA 1
ATOM 5276 C C . ALA B 1 180 ? -11.328 -43.625 -22.391 1 97.19 180 ALA B C 1
ATOM 5278 O O . ALA B 1 180 ? -10.773 -44.219 -23.312 1 97.19 180 ALA B O 1
ATOM 5279 N N . VAL B 1 181 ? -10.773 -42.594 -21.812 1 98.12 181 VAL B N 1
ATOM 5280 C CA . VAL B 1 181 ? -9.492 -42.062 -22.25 1 98.12 181 VAL B CA 1
ATOM 5281 C C . VAL B 1 181 ? -8.375 -43.031 -21.906 1 98.12 181 VAL B C 1
ATOM 5283 O O . VAL B 1 181 ? -7.508 -43.312 -22.75 1 98.12 181 VAL B O 1
ATOM 5286 N N . ALA B 1 182 ? -8.391 -43.594 -20.719 1 98.31 182 ALA B N 1
ATOM 5287 C CA . ALA B 1 182 ? -7.371 -44.531 -20.297 1 98.31 182 ALA B CA 1
ATOM 5288 C C . ALA B 1 182 ? -7.371 -45.781 -21.188 1 98.31 182 ALA B C 1
ATOM 5290 O O . ALA B 1 182 ? -6.312 -46.281 -21.578 1 98.31 182 ALA B O 1
ATOM 5291 N N . SER B 1 183 ? -8.578 -46.25 -21.5 1 97.69 183 SER B N 1
ATOM 5292 C CA . SER B 1 183 ? -8.711 -47.406 -22.375 1 97.69 183 SER B CA 1
ATOM 5293 C C . SER B 1 183 ? -8.117 -47.125 -23.75 1 97.69 183 SER B C 1
ATOM 5295 O O . SER B 1 183 ? -7.473 -48 -24.344 1 97.69 183 SER B O 1
ATOM 5297 N N . HIS B 1 184 ? -8.406 -45.969 -24.172 1 97.06 184 HIS B N 1
ATOM 5298 C CA . HIS B 1 184 ? -7.844 -45.562 -25.453 1 97.06 184 HIS B CA 1
ATOM 5299 C C . HIS B 1 184 ? -6.324 -45.688 -25.453 1 97.06 184 HIS B C 1
ATOM 5301 O O . HIS B 1 184 ? -5.723 -46.188 -26.406 1 97.06 184 HIS B O 1
ATOM 5307 N N . VAL B 1 185 ? -5.637 -45.219 -24.438 1 97.75 185 VAL B N 1
ATOM 5308 C CA . VAL B 1 185 ? -4.184 -45.25 -24.328 1 97.75 185 VAL B CA 1
ATOM 5309 C C . VAL B 1 185 ? -3.705 -46.719 -24.281 1 97.75 185 VAL B C 1
ATOM 5311 O O . VAL B 1 185 ? -2.809 -47.094 -25.047 1 97.75 185 VAL B O 1
ATOM 5314 N N . VAL B 1 186 ? -4.379 -47.562 -23.5 1 97.25 186 VAL B N 1
ATOM 5315 C CA . VAL B 1 186 ? -3.947 -48.938 -23.281 1 97.25 186 VAL B CA 1
ATOM 5316 C C . VAL B 1 186 ? -4.133 -49.75 -24.562 1 97.25 186 VAL B C 1
ATOM 5318 O O . VAL B 1 186 ? -3.301 -50.594 -24.891 1 97.25 186 VAL B O 1
ATOM 5321 N N . ILE B 1 187 ? -5.164 -49.469 -25.266 1 97 187 ILE B N 1
ATOM 5322 C CA . ILE B 1 187 ? -5.477 -50.219 -26.484 1 97 187 ILE B CA 1
ATOM 5323 C C . ILE B 1 187 ? -4.449 -49.906 -27.562 1 97 187 ILE B C 1
ATOM 5325 O O . ILE B 1 187 ? -3.943 -50.812 -28.234 1 97 187 ILE B O 1
ATOM 5329 N N . HIS B 1 188 ? -4.109 -48.688 -27.672 1 96.62 188 HIS B N 1
ATOM 5330 C CA . HIS B 1 188 ? -3.242 -48.25 -28.766 1 96.62 188 HIS B CA 1
ATOM 5331 C C . HIS B 1 188 ? -1.773 -48.344 -28.375 1 96.62 188 HIS B C 1
ATOM 5333 O O . HIS B 1 188 ? -0.894 -48.406 -29.234 1 96.62 188 HIS B O 1
ATOM 5339 N N . HIS B 1 189 ? -1.559 -48.281 -27.094 1 96.88 189 HIS B N 1
ATOM 5340 C CA . HIS B 1 189 ? -0.215 -48.406 -26.531 1 96.88 189 HIS B CA 1
ATOM 5341 C C . HIS B 1 189 ? -0.2 -49.375 -25.344 1 96.88 189 HIS B C 1
ATOM 5343 O O . HIS B 1 189 ? -0.037 -48.938 -24.203 1 96.88 189 HIS B O 1
ATOM 5349 N N . PRO B 1 190 ? -0.16 -50.656 -25.562 1 95.38 190 PRO B N 1
ATOM 5350 C CA . PRO B 1 190 ? -0.367 -51.656 -24.5 1 95.38 190 PRO B CA 1
ATOM 5351 C C . PRO B 1 190 ? 0.772 -51.688 -23.484 1 95.38 190 PRO B C 1
ATOM 5353 O O . PRO B 1 190 ? 0.592 -52.156 -22.359 1 95.38 190 PRO B O 1
ATOM 5356 N N . ASN B 1 191 ? 1.893 -51.188 -23.859 1 95.81 191 ASN B N 1
ATOM 5357 C CA . ASN B 1 191 ? 3.033 -51.188 -22.938 1 95.81 191 ASN B CA 1
ATOM 5358 C C . ASN B 1 191 ? 3.098 -49.906 -22.109 1 95.81 191 ASN B C 1
ATOM 5360 O O . ASN B 1 191 ? 4.004 -49.719 -21.297 1 95.81 191 ASN B O 1
ATOM 5364 N N . VAL B 1 192 ? 2.176 -49.031 -22.328 1 97.94 192 VAL B N 1
ATOM 5365 C CA . VAL B 1 192 ? 2.176 -47.75 -21.625 1 97.94 192 VAL B CA 1
ATOM 5366 C C . VAL B 1 192 ? 1.099 -47.75 -20.547 1 97.94 192 VAL B C 1
ATOM 5368 O O . VAL B 1 192 ? -0.043 -48.156 -20.797 1 97.94 192 VAL B O 1
ATOM 5371 N N . LYS B 1 193 ? 1.45 -47.406 -19.359 1 98 193 LYS B N 1
ATOM 5372 C CA . LYS B 1 193 ? 0.513 -47.312 -18.234 1 98 193 LYS B CA 1
ATOM 5373 C C . LYS B 1 193 ? 0.038 -45.875 -18.016 1 98 193 LYS B C 1
ATOM 5375 O O . LYS B 1 193 ? 0.843 -45 -17.734 1 98 193 LYS B O 1
ATOM 5380 N N . PRO B 1 194 ? -1.261 -45.625 -18.109 1 98.5 194 PRO B N 1
ATOM 5381 C CA . PRO B 1 194 ? -1.775 -44.281 -17.828 1 98.5 194 PRO B CA 1
ATOM 5382 C C . PRO B 1 194 ? -1.687 -43.906 -16.359 1 98.5 194 PRO B C 1
ATOM 5384 O O . PRO B 1 194 ? -1.893 -44.75 -15.484 1 98.5 194 PRO B O 1
ATOM 5387 N N . ILE B 1 195 ? -1.336 -42.656 -16.062 1 98.75 195 ILE B N 1
ATOM 5388 C CA . ILE B 1 195 ? -1.35 -42.062 -14.727 1 98.75 195 ILE B CA 1
ATOM 5389 C C . ILE B 1 195 ? -2.42 -40.969 -14.656 1 98.75 195 ILE B C 1
ATOM 5391 O O . ILE B 1 195 ? -2.664 -40.25 -15.641 1 98.75 195 ILE B O 1
ATOM 5395 N N . VAL B 1 196 ? -3.123 -40.812 -13.531 1 98.56 196 VAL B N 1
ATOM 5396 C CA . VAL B 1 196 ? -4.109 -39.75 -13.344 1 98.56 196 VAL B CA 1
ATOM 5397 C C . VAL B 1 196 ? -3.877 -39.062 -12 1 98.56 196 VAL B C 1
ATOM 5399 O O . VAL B 1 196 ? -3.441 -39.719 -11.039 1 98.56 196 VAL B O 1
ATOM 5402 N N . TRP B 1 197 ? -4.129 -37.812 -11.898 1 98.62 197 TRP B N 1
ATOM 5403 C CA . TRP B 1 197 ? -4.215 -37.188 -10.594 1 98.62 197 TRP B CA 1
ATOM 5404 C C . TRP B 1 197 ? -5.355 -37.781 -9.773 1 98.62 197 TRP B C 1
ATOM 5406 O O . TRP B 1 197 ? -6.422 -38.094 -10.305 1 98.62 197 TRP B O 1
ATOM 5416 N N . ASP B 1 198 ? -5.309 -37.812 -8.555 1 97.69 198 ASP B N 1
ATOM 5417 C CA . ASP B 1 198 ? -6.207 -38.688 -7.785 1 97.69 198 ASP B CA 1
ATOM 5418 C C . ASP B 1 198 ? -7.355 -37.875 -7.191 1 97.69 198 ASP B C 1
ATOM 5420 O O . ASP B 1 198 ? -8.297 -38.438 -6.633 1 97.69 198 ASP B O 1
ATOM 5424 N N . ASP B 1 199 ? -7.344 -36.5 -7.254 1 97.44 199 ASP B N 1
ATOM 5425 C CA . ASP B 1 199 ? -8.266 -35.688 -6.465 1 97.44 199 ASP B CA 1
ATOM 5426 C C . ASP B 1 199 ? -9.719 -36.031 -6.809 1 97.44 199 ASP B C 1
ATOM 5428 O O . ASP B 1 199 ? -10.586 -36.031 -5.934 1 97.44 199 ASP B O 1
ATOM 5432 N N . MET B 1 200 ? -9.977 -36.344 -8.062 1 97.25 200 MET B N 1
ATOM 5433 C CA . MET B 1 200 ? -11.344 -36.656 -8.453 1 97.25 200 MET B CA 1
ATOM 5434 C C . MET B 1 200 ? -11.75 -38.031 -7.938 1 97.25 200 MET B C 1
ATOM 5436 O O . MET B 1 200 ? -12.93 -38.375 -7.938 1 97.25 200 MET B O 1
ATOM 5440 N N . LEU B 1 201 ? -10.828 -38.812 -7.508 1 97.81 201 LEU B N 1
ATOM 5441 C CA . LEU B 1 201 ? -11.086 -40.188 -7.074 1 97.81 201 LEU B CA 1
ATOM 5442 C C . LEU B 1 201 ? -11.211 -40.281 -5.555 1 97.81 201 LEU B C 1
ATOM 5444 O O . LEU B 1 201 ? -11.789 -41.219 -5.023 1 97.81 201 LEU B O 1
ATOM 5448 N N . ARG B 1 202 ? -10.664 -39.312 -4.84 1 96.62 202 ARG B N 1
ATOM 5449 C CA . ARG B 1 202 ? -10.492 -39.344 -3.393 1 96.62 202 ARG B CA 1
ATOM 5450 C C . ARG B 1 202 ? -11.82 -39.656 -2.691 1 96.62 202 ARG B C 1
ATOM 5452 O O . ARG B 1 202 ? -11.859 -40.438 -1.754 1 96.62 202 ARG B O 1
ATOM 5459 N N . GLY B 1 203 ? -12.852 -39.094 -3.178 1 95.31 203 GLY B N 1
ATOM 5460 C CA . GLY B 1 203 ? -14.125 -39.125 -2.479 1 95.31 203 GLY B CA 1
ATOM 5461 C C . GLY B 1 203 ? -15.008 -40.281 -2.941 1 95.31 203 GLY B C 1
ATOM 5462 O O . GLY B 1 203 ? -16.078 -40.5 -2.387 1 95.31 203 GLY B O 1
ATOM 5463 N N . ILE B 1 204 ? -14.633 -41.031 -3.887 1 97.06 204 ILE B N 1
ATOM 5464 C CA . ILE B 1 204 ? -15.43 -42.125 -4.441 1 97.06 204 ILE B CA 1
ATOM 5465 C C . ILE B 1 204 ? -15.344 -43.344 -3.521 1 97.06 204 ILE B C 1
ATOM 5467 O O . ILE B 1 204 ? -14.273 -43.656 -3.002 1 97.06 204 ILE B O 1
ATOM 5471 N N . SER B 1 205 ? -16.406 -44.062 -3.334 1 96.5 205 SER B N 1
ATOM 5472 C CA . SER B 1 205 ? -16.453 -45.219 -2.449 1 96.5 205 SER B CA 1
ATOM 5473 C C . SER B 1 205 ? -15.617 -46.375 -3.008 1 96.5 205 SER B C 1
ATOM 5475 O O . SER B 1 205 ? -15.391 -46.438 -4.215 1 96.5 205 SER B O 1
ATOM 5477 N N . GLU B 1 206 ? -15.156 -47.25 -2.141 1 96.94 206 GLU B N 1
ATOM 5478 C CA . GLU B 1 206 ? -14.391 -48.406 -2.549 1 96.94 206 GLU B CA 1
ATOM 5479 C C . GLU B 1 206 ? -15.195 -49.281 -3.518 1 96.94 206 GLU B C 1
ATOM 5481 O O . GLU B 1 206 ? -14.648 -49.812 -4.492 1 96.94 206 GLU B O 1
ATOM 5486 N N . GLU B 1 207 ? -16.438 -49.375 -3.211 1 96.06 207 GLU B N 1
ATOM 5487 C CA . GLU B 1 207 ? -17.312 -50.188 -4.043 1 96.06 207 GLU B CA 1
ATOM 5488 C C . GLU B 1 207 ? -17.375 -49.656 -5.469 1 96.06 207 GLU B C 1
ATOM 5490 O O . GLU B 1 207 ? -17.219 -50.406 -6.434 1 96.06 207 GLU B O 1
ATOM 5495 N N . CYS B 1 208 ? -17.547 -48.406 -5.59 1 95.31 208 CYS B N 1
ATOM 5496 C CA . CYS B 1 208 ? -17.672 -47.75 -6.895 1 95.31 208 CYS B CA 1
ATOM 5497 C C . CYS B 1 208 ? -16.359 -47.844 -7.668 1 95.31 208 CYS B C 1
ATOM 5499 O O . CYS B 1 208 ? -16.359 -48.094 -8.875 1 95.31 208 CYS B O 1
ATOM 5501 N N . LEU B 1 209 ? -15.266 -47.625 -6.996 1 96.75 209 LEU B N 1
ATOM 5502 C CA . LEU B 1 209 ? -13.953 -47.719 -7.633 1 96.75 209 LEU B CA 1
ATOM 5503 C C . LEU B 1 209 ? -13.688 -49.125 -8.148 1 96.75 209 LEU B C 1
ATOM 5505 O O . LEU B 1 209 ? -13.258 -49.312 -9.289 1 96.75 209 LEU B O 1
ATOM 5509 N N . THR B 1 210 ? -14.039 -50.094 -7.359 1 96 210 THR B N 1
ATOM 5510 C CA . THR B 1 210 ? -13.805 -51.469 -7.715 1 96 210 THR B CA 1
ATOM 5511 C C . THR B 1 210 ? -14.68 -51.906 -8.891 1 96 210 THR B C 1
ATOM 5513 O O . THR B 1 210 ? -14.195 -52.531 -9.844 1 96 210 THR B O 1
ATOM 5516 N N . GLU B 1 211 ? -15.875 -51.469 -8.797 1 94.88 211 GLU B N 1
ATOM 5517 C CA . GLU B 1 211 ? -16.844 -51.875 -9.812 1 94.88 211 GLU B CA 1
ATOM 5518 C C . GLU B 1 211 ? -16.562 -51.188 -11.148 1 94.88 211 GLU B C 1
ATOM 5520 O O . GLU B 1 211 ? -16.875 -51.75 -12.211 1 94.88 211 GLU B O 1
ATOM 5525 N N . SER B 1 212 ? -16.031 -50.062 -11.141 1 94.31 212 SER B N 1
ATOM 5526 C CA . SER B 1 212 ? -15.797 -49.281 -12.359 1 94.31 212 SER B CA 1
ATOM 5527 C C . SER B 1 212 ? -14.734 -49.938 -13.234 1 94.31 212 SER B C 1
ATOM 5529 O O . SER B 1 212 ? -14.711 -49.719 -14.453 1 94.31 212 SER B O 1
ATOM 5531 N N . GLY B 1 213 ? -13.773 -50.656 -12.641 1 95.06 213 GLY B N 1
ATOM 5532 C CA . GLY B 1 213 ? -12.68 -51.25 -13.375 1 95.06 213 GLY B CA 1
ATOM 5533 C C . GLY B 1 213 ? -11.547 -50.281 -13.672 1 95.06 213 GLY B C 1
ATOM 5534 O O . GLY B 1 213 ? -10.586 -50.656 -14.359 1 95.06 213 GLY B O 1
ATOM 5535 N N . ILE B 1 214 ? -11.633 -49.094 -13.125 1 96.88 214 ILE B N 1
ATOM 5536 C CA . ILE B 1 214 ? -10.641 -48.062 -13.398 1 96.88 214 ILE B CA 1
ATOM 5537 C C . ILE B 1 214 ? -9.281 -48.5 -12.836 1 96.88 214 ILE B C 1
ATOM 5539 O O . ILE B 1 214 ? -8.234 -48.125 -13.375 1 96.88 214 ILE B O 1
ATOM 5543 N N . ALA B 1 215 ? -9.234 -49.312 -11.836 1 96.38 215 ALA B N 1
ATOM 5544 C CA . ALA B 1 215 ? -8.023 -49.75 -11.133 1 96.38 215 ALA B CA 1
ATOM 5545 C C . ALA B 1 215 ? -7.09 -50.531 -12.055 1 96.38 215 ALA B C 1
ATOM 5547 O O . ALA B 1 215 ? -5.867 -50.469 -11.891 1 96.38 215 ALA B O 1
ATOM 5548 N N . GLN B 1 216 ? -7.621 -51.188 -13.07 1 95.5 216 GLN B N 1
ATOM 5549 C CA . GLN B 1 216 ? -6.824 -52 -13.977 1 95.5 216 GLN B CA 1
ATOM 5550 C C . GLN B 1 216 ? -6.227 -51.156 -15.094 1 95.5 216 GLN B C 1
ATOM 5552 O O . GLN B 1 216 ? -5.312 -51.594 -15.797 1 95.5 216 GLN B O 1
ATOM 5557 N N . LEU B 1 217 ? -6.73 -49.938 -15.172 1 97.44 217 LEU B N 1
ATOM 5558 C CA . LEU B 1 217 ? -6.363 -49.125 -16.328 1 97.44 217 LEU B CA 1
ATOM 5559 C C . LEU B 1 217 ? -5.316 -48.094 -15.953 1 97.44 217 LEU B C 1
ATOM 5561 O O . LEU B 1 217 ? -4.438 -47.781 -16.75 1 97.44 217 LEU B O 1
ATOM 5565 N N . VAL B 1 218 ? -5.379 -47.562 -14.742 1 98.25 218 VAL B N 1
ATOM 5566 C CA . VAL B 1 218 ? -4.578 -46.375 -14.461 1 98.25 218 VAL B CA 1
ATOM 5567 C C . VAL B 1 218 ? -3.809 -46.562 -13.156 1 98.25 218 VAL B C 1
ATOM 5569 O O . VAL B 1 218 ? -4.133 -47.438 -12.359 1 98.25 218 VAL B O 1
ATOM 5572 N N . GLU B 1 219 ? -2.758 -45.812 -12.945 1 98.19 219 GLU B N 1
ATOM 5573 C CA . GLU B 1 219 ? -2.086 -45.594 -11.672 1 98.19 219 GLU B CA 1
ATOM 5574 C C . GLU B 1 219 ? -2.365 -44.188 -11.125 1 98.19 219 GLU B C 1
ATOM 5576 O O . GLU B 1 219 ? -2.025 -43.188 -11.766 1 98.19 219 GLU B O 1
ATOM 5581 N N . PRO B 1 220 ? -2.994 -44.125 -9.938 1 98.31 220 PRO B N 1
ATOM 5582 C CA . PRO B 1 220 ? -3.283 -42.812 -9.375 1 98.31 220 PRO B CA 1
ATOM 5583 C C . PRO B 1 220 ? -2.037 -42.125 -8.828 1 98.31 220 PRO B C 1
ATOM 5585 O O . PRO B 1 220 ? -1.139 -42.781 -8.305 1 98.31 220 PRO B O 1
ATOM 5588 N N . MET B 1 221 ? -1.98 -40.844 -8.984 1 98.69 221 MET B N 1
ATOM 5589 C CA . MET B 1 221 ? -0.971 -39.969 -8.367 1 98.69 221 MET B CA 1
ATOM 5590 C C . MET B 1 221 ? -1.587 -39.094 -7.281 1 98.69 221 MET B C 1
ATOM 5592 O O . MET B 1 221 ? -2.297 -38.156 -7.574 1 98.69 221 MET B O 1
ATOM 5596 N N . ILE B 1 222 ? -1.318 -39.469 -6.07 1 98.31 222 ILE B N 1
ATOM 5597 C CA . ILE B 1 222 ? -1.868 -38.75 -4.906 1 98.31 222 ILE B CA 1
ATOM 5598 C C . ILE B 1 222 ? -1.066 -37.5 -4.637 1 98.31 222 ILE B C 1
ATOM 5600 O O . ILE B 1 222 ? 0.127 -37.562 -4.336 1 98.31 222 ILE B O 1
ATOM 5604 N N . TRP B 1 223 ? -1.749 -36.344 -4.75 1 98.25 223 TRP B N 1
ATOM 5605 C CA . TRP B 1 223 ? -1.008 -35.125 -4.527 1 98.25 223 TRP B CA 1
ATOM 5606 C C . TRP B 1 223 ? -1.54 -34.375 -3.303 1 98.25 223 TRP B C 1
ATOM 5608 O O . TRP B 1 223 ? -2.73 -34.438 -2.99 1 98.25 223 TRP B O 1
ATOM 5618 N N . ASP B 1 224 ? -0.663 -33.781 -2.537 1 98.19 224 ASP B N 1
ATOM 5619 C CA . ASP B 1 224 ? -0.877 -32.906 -1.396 1 98.19 224 ASP B CA 1
ATOM 5620 C C . ASP B 1 224 ? 0.336 -32 -1.16 1 98.19 224 ASP B C 1
ATOM 5622 O O . ASP B 1 224 ? 1.47 -32.5 -1.113 1 98.19 224 ASP B O 1
ATOM 5626 N N . TYR B 1 225 ? 0.118 -30.719 -0.997 1 98.06 225 TYR B N 1
ATOM 5627 C CA . TYR B 1 225 ? 1.247 -29.797 -0.95 1 98.06 225 TYR B CA 1
ATOM 5628 C C . TYR B 1 225 ? 1.33 -29.109 0.405 1 98.06 225 TYR B C 1
ATOM 5630 O O . TYR B 1 225 ? 2.18 -28.234 0.614 1 98.06 225 TYR B O 1
ATOM 5638 N N . VAL B 1 226 ? 0.499 -29.5 1.33 1 97.25 226 VAL B N 1
ATOM 5639 C CA . VAL B 1 226 ? 0.411 -28.844 2.627 1 97.25 226 VAL B CA 1
ATOM 5640 C C . VAL B 1 226 ? 1.577 -29.281 3.51 1 97.25 226 VAL B C 1
ATOM 5642 O O . VAL B 1 226 ? 1.95 -30.453 3.52 1 97.25 226 VAL B O 1
ATOM 5645 N N . GLU B 1 227 ? 2.133 -28.359 4.199 1 95.62 227 GLU B N 1
ATOM 5646 C CA . GLU B 1 227 ? 3.328 -28.672 4.977 1 95.62 227 GLU B CA 1
ATOM 5647 C C . GLU B 1 227 ? 2.994 -29.547 6.18 1 95.62 227 GLU B C 1
ATOM 5649 O O . GLU B 1 227 ? 3.824 -30.344 6.621 1 95.62 227 GLU B O 1
ATOM 5654 N N . ASP B 1 228 ? 1.756 -29.438 6.711 1 95.94 228 ASP B N 1
ATOM 5655 C CA . ASP B 1 228 ? 1.338 -30.266 7.84 1 95.94 228 ASP B CA 1
ATOM 5656 C C . ASP B 1 228 ? 0.296 -31.281 7.406 1 95.94 228 ASP B C 1
ATOM 5658 O O . ASP B 1 228 ? -0.703 -31.5 8.102 1 95.94 228 ASP B O 1
ATOM 5662 N N . MET B 1 229 ? 0.539 -31.812 6.297 1 95.56 229 MET B N 1
ATOM 5663 C CA . MET B 1 229 ? -0.351 -32.812 5.719 1 95.56 229 MET B CA 1
ATOM 5664 C C . MET B 1 229 ? -0.638 -33.938 6.719 1 95.56 229 MET B C 1
ATOM 5666 O O . MET B 1 229 ? 0.235 -34.312 7.504 1 95.56 229 MET B O 1
ATOM 5670 N N . ASP B 1 230 ? -1.802 -34.531 6.754 1 96.5 230 ASP B N 1
ATOM 5671 C CA . ASP B 1 230 ? -2.205 -35.656 7.602 1 96.5 230 ASP B CA 1
ATOM 5672 C C . ASP B 1 230 ? -1.656 -36.969 7.07 1 96.5 230 ASP B C 1
ATOM 5674 O O . ASP B 1 230 ? -2.295 -37.625 6.246 1 96.5 230 ASP B O 1
ATOM 5678 N N . VAL B 1 231 ? -0.566 -37.406 7.668 1 97.44 231 VAL B N 1
ATOM 5679 C CA . VAL B 1 231 ? 0.136 -38.625 7.223 1 97.44 231 VAL B CA 1
ATOM 5680 C C . VAL B 1 231 ? -0.788 -39.812 7.332 1 97.44 231 VAL B C 1
ATOM 5682 O O . VAL B 1 231 ? -0.883 -40.625 6.398 1 97.44 231 VAL B O 1
ATOM 5685 N N . HIS B 1 232 ? -1.518 -39.906 8.422 1 97.44 232 HIS B N 1
ATOM 5686 C CA . HIS B 1 232 ? -2.41 -41.062 8.656 1 97.44 232 HIS B CA 1
ATOM 5687 C C . HIS B 1 232 ? -3.51 -41.125 7.598 1 97.44 232 HIS B C 1
ATOM 5689 O O . HIS B 1 232 ? -3.824 -42.188 7.086 1 97.44 232 HIS B O 1
ATOM 5695 N N . ALA B 1 233 ? -4.016 -40 7.289 1 97.44 233 ALA B N 1
ATOM 5696 C CA . ALA B 1 233 ? -5.078 -39.938 6.289 1 97.44 233 ALA B CA 1
ATOM 5697 C C . ALA B 1 233 ? -4.57 -40.375 4.918 1 97.44 233 ALA B C 1
ATOM 5699 O O . ALA B 1 233 ? -5.297 -41 4.156 1 97.44 233 ALA B O 1
ATOM 5700 N N . LYS B 1 234 ? -3.357 -40.031 4.629 1 97.5 234 LYS B N 1
ATOM 5701 C CA . LYS B 1 234 ? -2.779 -40.406 3.342 1 97.5 234 LYS B CA 1
ATOM 5702 C C . LYS B 1 234 ? -2.516 -41.906 3.281 1 97.5 234 LYS B C 1
ATOM 5704 O O . LYS B 1 234 ? -2.723 -42.531 2.242 1 97.5 234 LYS B O 1
ATOM 5709 N N . VAL B 1 235 ? -2.072 -42.438 4.355 1 97 235 VAL B N 1
ATOM 5710 C CA . VAL B 1 235 ? -1.837 -43.875 4.418 1 97 235 VAL B CA 1
ATOM 5711 C C . VAL B 1 235 ? -3.156 -44.625 4.246 1 97 235 VAL B C 1
ATOM 5713 O O . VAL B 1 235 ? -3.227 -45.594 3.51 1 97 235 VAL B O 1
ATOM 5716 N N . LEU B 1 236 ? -4.203 -44.094 4.898 1 97.06 236 LEU B N 1
ATOM 5717 C CA . LEU B 1 236 ? -5.523 -44.688 4.766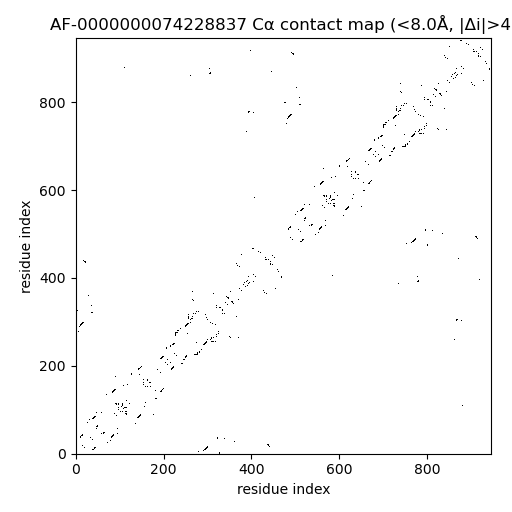 1 97.06 236 LEU B CA 1
ATOM 5718 C C . LEU B 1 236 ? -6.012 -44.625 3.322 1 97.06 236 LEU B C 1
ATOM 5720 O O . LEU B 1 236 ? -6.652 -45.562 2.83 1 97.06 236 LEU B O 1
ATOM 5724 N N . LEU B 1 237 ? -5.754 -43.562 2.691 1 97.5 237 LEU B N 1
ATOM 5725 C CA . LEU B 1 237 ? -6.125 -43.406 1.292 1 97.5 237 LEU B CA 1
ATOM 5726 C C . LEU B 1 237 ? -5.398 -44.406 0.403 1 97.5 237 LEU B C 1
ATOM 5728 O O . LEU B 1 237 ? -6.004 -44.969 -0.499 1 97.5 237 LEU B O 1
ATOM 5732 N N . MET B 1 238 ? -4.109 -44.625 0.634 1 96.81 238 MET B N 1
ATOM 5733 C CA . MET B 1 238 ? -3.334 -45.625 -0.109 1 96.81 238 MET B CA 1
ATOM 5734 C C . MET B 1 238 ? -3.906 -47 0.091 1 96.81 238 MET B C 1
ATOM 5736 O O . MET B 1 238 ? -4.008 -47.781 -0.861 1 96.81 238 MET B O 1
ATOM 5740 N N . ASP B 1 239 ? -4.281 -47.25 1.293 1 96 239 ASP B N 1
ATOM 5741 C CA . ASP B 1 239 ? -4.875 -48.531 1.605 1 96 239 ASP B CA 1
ATOM 5742 C C . ASP B 1 239 ? -6.195 -48.719 0.869 1 96 239 ASP B C 1
ATOM 5744 O O . ASP B 1 239 ? -6.5 -49.844 0.406 1 96 239 ASP B O 1
ATOM 5748 N N . LYS B 1 240 ? -6.914 -47.688 0.833 1 97.06 240 LYS B N 1
ATOM 5749 C CA . LYS B 1 240 ? -8.164 -47.75 0.085 1 97.06 240 LYS B CA 1
ATOM 5750 C C . LYS B 1 240 ? -7.922 -48.094 -1.379 1 97.06 240 LYS B C 1
ATOM 5752 O O . LYS B 1 240 ? -8.594 -48.969 -1.933 1 97.06 240 LYS B O 1
ATOM 5757 N N . TYR B 1 241 ? -6.988 -47.469 -2.008 1 97.69 241 TYR B N 1
ATOM 5758 C CA . TYR B 1 241 ? -6.684 -47.719 -3.408 1 97.69 241 TYR B CA 1
ATOM 5759 C C . TYR B 1 241 ? -6.18 -49.156 -3.6 1 97.69 241 TYR B C 1
ATOM 5761 O O . TYR B 1 241 ? -6.527 -49.812 -4.578 1 97.69 241 TYR B O 1
ATOM 5769 N N . ARG B 1 242 ? -5.398 -49.594 -2.646 1 95.38 242 ARG B N 1
ATOM 5770 C CA . ARG B 1 242 ? -4.922 -50.969 -2.684 1 95.38 242 ARG B CA 1
ATOM 5771 C C . ARG B 1 242 ? -6.086 -51.938 -2.641 1 95.38 242 ARG B C 1
ATOM 5773 O O . ARG B 1 242 ? -6.145 -52.875 -3.438 1 95.38 242 ARG B O 1
ATOM 5780 N N . LYS B 1 243 ? -7 -51.688 -1.786 1 95.69 243 LYS B N 1
ATOM 5781 C CA . LYS B 1 243 ? -8.164 -52.562 -1.624 1 95.69 243 LYS B CA 1
ATOM 5782 C C . LYS B 1 243 ? -9.023 -52.562 -2.885 1 95.69 243 LYS B C 1
ATOM 5784 O O . LYS B 1 243 ? -9.656 -53.594 -3.207 1 95.69 243 LYS B O 1
ATOM 5789 N N . CYS B 1 244 ? -8.992 -51.5 -3.549 1 96.88 244 CYS B N 1
ATOM 5790 C CA . CYS B 1 244 ? -9.828 -51.344 -4.738 1 96.88 244 CYS B CA 1
ATOM 5791 C C . CYS B 1 244 ? -9.18 -52.031 -5.941 1 96.88 244 CYS B C 1
ATOM 5793 O O . CYS B 1 244 ? -9.797 -52.125 -7.004 1 96.88 244 CYS B O 1
ATOM 5795 N N . GLY B 1 245 ? -7.949 -52.375 -5.848 1 95.69 245 GLY B N 1
ATOM 5796 C CA . GLY B 1 245 ? -7.328 -53.156 -6.902 1 95.69 245 GLY B CA 1
ATOM 5797 C C . GLY B 1 245 ? -6.293 -52.375 -7.695 1 95.69 245 GLY B C 1
ATOM 5798 O O . GLY B 1 245 ? -5.781 -52.875 -8.703 1 95.69 245 GLY B O 1
ATOM 5799 N N . PHE B 1 246 ? -5.918 -51.188 -7.277 1 97.06 246 PHE B N 1
ATOM 5800 C CA . PHE B 1 246 ? -4.836 -50.469 -7.938 1 97.06 246 PHE B CA 1
ATOM 5801 C C . PHE B 1 246 ? -3.492 -51.125 -7.66 1 97.06 246 PHE B C 1
ATOM 5803 O O . PHE B 1 246 ? -3.107 -51.312 -6.5 1 97.06 246 PHE B O 1
ATOM 5810 N N . PRO B 1 247 ? -2.781 -51.469 -8.656 1 93.5 247 PRO B N 1
ATOM 5811 C CA . PRO B 1 247 ? -1.533 -52.219 -8.422 1 93.5 247 PRO B CA 1
ATOM 5812 C C . PRO B 1 247 ? -0.412 -51.312 -7.902 1 93.5 247 PRO B C 1
ATOM 5814 O O . PRO B 1 247 ? 0.376 -51.719 -7.051 1 93.5 247 PRO B O 1
ATOM 5817 N N . LYS B 1 248 ? -0.277 -50.125 -8.461 1 96.19 248 LYS B N 1
ATOM 5818 C CA . LYS B 1 248 ? 0.766 -49.156 -8.102 1 96.19 248 LYS B CA 1
ATOM 5819 C C . LYS B 1 248 ? 0.185 -47.75 -7.891 1 96.19 248 LYS B C 1
ATOM 5821 O O . LYS B 1 248 ? -0.911 -47.469 -8.367 1 96.19 248 LYS B O 1
ATOM 5826 N N . LEU B 1 249 ? 0.942 -47.031 -7.129 1 96.81 249 LEU B N 1
ATOM 5827 C CA . LEU B 1 249 ? 0.562 -45.625 -6.844 1 96.81 249 LEU B CA 1
ATOM 5828 C C . LEU B 1 249 ? 1.761 -44.719 -6.977 1 96.81 249 LEU B C 1
ATOM 5830 O O . LEU B 1 249 ? 2.908 -45.125 -6.836 1 96.81 249 LEU B O 1
ATOM 5834 N N . TRP B 1 250 ? 1.449 -43.469 -7.344 1 98.06 250 TRP B N 1
ATOM 5835 C CA . TRP B 1 250 ? 2.404 -42.375 -7.297 1 98.06 250 TRP B CA 1
ATOM 5836 C C . TRP B 1 250 ? 1.995 -41.344 -6.254 1 98.06 250 TRP B C 1
ATOM 5838 O O . TRP B 1 250 ? 0.824 -41.25 -5.875 1 98.06 250 TRP B O 1
ATOM 5848 N N . VAL B 1 251 ? 2.938 -40.594 -5.73 1 98.12 251 VAL B N 1
ATOM 5849 C CA . VAL B 1 251 ? 2.619 -39.438 -4.891 1 98.12 251 VAL B CA 1
ATOM 5850 C C . VAL B 1 251 ? 3.273 -38.188 -5.469 1 98.12 251 VAL B C 1
ATOM 5852 O O . VAL B 1 251 ? 4.215 -38.281 -6.258 1 98.12 251 VAL B O 1
ATOM 5855 N N . ALA B 1 252 ? 2.705 -37.062 -5.156 1 98.75 252 ALA B N 1
ATOM 5856 C CA . ALA B 1 252 ? 3.232 -35.844 -5.711 1 98.75 252 ALA B CA 1
ATOM 5857 C C . ALA B 1 252 ? 3.348 -34.75 -4.633 1 98.75 252 ALA B C 1
ATOM 5859 O O . ALA B 1 252 ? 2.367 -34.438 -3.959 1 98.75 252 ALA B O 1
ATOM 5860 N N . SER B 1 253 ? 4.52 -34.281 -4.398 1 98.56 253 SER B N 1
ATOM 5861 C CA . SER B 1 253 ? 4.824 -33.062 -3.617 1 98.56 253 SER B CA 1
ATOM 5862 C C . SER B 1 253 ? 5.016 -31.859 -4.52 1 98.56 253 SER B C 1
ATOM 5864 O O . SER B 1 253 ? 4.613 -31.875 -5.688 1 98.56 253 SER B O 1
ATOM 5866 N N . ALA B 1 254 ? 5.508 -30.75 -3.949 1 98.62 254 ALA B N 1
ATOM 5867 C CA . ALA B 1 254 ? 5.793 -29.562 -4.754 1 98.62 254 ALA B CA 1
ATOM 5868 C C . ALA B 1 254 ? 7.098 -28.906 -4.316 1 98.62 254 ALA B C 1
ATOM 5870 O O . ALA B 1 254 ? 7.469 -28.969 -3.143 1 98.62 254 ALA B O 1
ATOM 5871 N N . PHE B 1 255 ? 7.781 -28.297 -5.25 1 98.62 255 PHE B N 1
ATOM 5872 C CA . PHE B 1 255 ? 8.969 -27.531 -4.902 1 98.62 255 PHE B CA 1
ATOM 5873 C C . PHE B 1 255 ? 8.781 -26.062 -5.25 1 98.62 255 PHE B C 1
ATOM 5875 O O . PHE B 1 255 ? 9.578 -25.219 -4.828 1 98.62 255 PHE B O 1
ATOM 5882 N N . LYS B 1 256 ? 7.695 -25.75 -6.027 1 98.25 256 LYS B N 1
ATOM 5883 C CA . LYS B 1 256 ? 7.316 -24.359 -6.324 1 98.25 256 LYS B CA 1
ATOM 5884 C C . LYS B 1 256 ? 5.867 -24.281 -6.801 1 98.25 256 LYS B C 1
ATOM 5886 O O . LYS B 1 256 ? 5.289 -25.281 -7.215 1 98.25 256 LYS B O 1
ATOM 5891 N N . GLY B 1 257 ? 5.289 -23.156 -6.711 1 97.75 257 GLY B N 1
ATOM 5892 C CA . GLY B 1 257 ? 4.031 -22.844 -7.363 1 97.75 257 GLY B CA 1
ATOM 5893 C C . GLY B 1 257 ? 2.824 -23.422 -6.645 1 97.75 257 GLY B C 1
ATOM 5894 O O . GLY B 1 257 ? 1.758 -23.578 -7.242 1 97.75 257 GLY B O 1
ATOM 5895 N N . ALA B 1 258 ? 2.971 -23.766 -5.387 1 97.38 258 ALA B N 1
ATOM 5896 C CA . ALA B 1 258 ? 1.859 -24.391 -4.684 1 97.38 258 ALA B CA 1
ATOM 5897 C C . ALA B 1 258 ? 1.479 -23.609 -3.434 1 97.38 258 ALA B C 1
ATOM 5899 O O . ALA B 1 258 ? 0.726 -24.109 -2.59 1 97.38 258 ALA B O 1
ATOM 5900 N N . THR B 1 259 ? 2.035 -22.375 -3.236 1 96.31 259 THR B N 1
ATOM 5901 C CA . THR B 1 259 ? 1.806 -21.641 -2.004 1 96.31 259 THR B CA 1
ATOM 5902 C C . THR B 1 259 ? 0.948 -20.406 -2.27 1 96.31 259 THR B C 1
ATOM 5904 O O . THR B 1 259 ? 0.554 -19.703 -1.335 1 96.31 259 THR B O 1
ATOM 5907 N N . GLY B 1 260 ? 0.69 -20.156 -3.512 1 96.19 260 GLY B N 1
ATOM 5908 C CA . GLY B 1 260 ? -0.094 -19 -3.934 1 96.19 260 GLY B CA 1
ATOM 5909 C C . GLY B 1 260 ? -0.047 -18.766 -5.434 1 96.19 260 GLY B C 1
ATOM 5910 O O . GLY B 1 260 ? 0.957 -19.062 -6.082 1 96.19 260 GLY B O 1
ATOM 5911 N N . VAL B 1 261 ? -1.031 -18.109 -5.941 1 96.81 261 VAL B N 1
ATOM 5912 C CA . VAL B 1 261 ? -1.225 -18 -7.387 1 96.81 261 VAL B CA 1
ATOM 5913 C C . VAL B 1 261 ? -0.242 -17 -7.973 1 96.81 261 VAL B C 1
ATOM 5915 O O . VAL B 1 261 ? 0.229 -17.156 -9.102 1 96.81 261 VAL B O 1
ATOM 5918 N N . ASN B 1 262 ? 0.104 -15.969 -7.18 1 96.25 262 ASN B N 1
ATOM 5919 C CA . ASN B 1 262 ? 0.928 -14.898 -7.734 1 96.25 262 ASN B CA 1
ATOM 5920 C C . ASN B 1 262 ? 2.24 -14.75 -6.969 1 96.25 262 ASN B C 1
ATOM 5922 O O . ASN B 1 262 ? 2.719 -13.633 -6.766 1 96.25 262 ASN B O 1
ATOM 5926 N N . GLN B 1 263 ? 2.855 -15.867 -6.59 1 95.88 263 GLN B N 1
ATOM 5927 C CA . GLN B 1 263 ? 4.094 -15.812 -5.82 1 95.88 263 GLN B CA 1
ATOM 5928 C C . GLN B 1 263 ? 5.309 -15.703 -6.742 1 95.88 263 GLN B C 1
ATOM 5930 O O . GLN B 1 263 ? 5.371 -16.375 -7.777 1 95.88 263 GLN B O 1
ATOM 5935 N N . SER B 1 264 ? 6.254 -14.836 -6.316 1 95.88 264 SER B N 1
ATOM 5936 C CA . SER B 1 264 ? 7.484 -14.695 -7.086 1 95.88 264 SER B CA 1
ATOM 5937 C C . SER B 1 264 ? 8.672 -15.32 -6.352 1 95.88 264 SER B C 1
ATOM 5939 O O . SER B 1 264 ? 9.734 -15.523 -6.941 1 95.88 264 SER B O 1
ATOM 5941 N N . LEU B 1 265 ? 8.516 -15.594 -5.086 1 95.69 265 LEU B N 1
ATOM 5942 C CA . LEU B 1 265 ? 9.562 -16.188 -4.258 1 95.69 265 LEU B CA 1
ATOM 5943 C C . LEU B 1 265 ? 9.109 -17.531 -3.693 1 95.69 265 LEU B C 1
ATOM 5945 O O . LEU B 1 265 ? 7.926 -17.734 -3.422 1 95.69 265 LEU B O 1
ATOM 5949 N N . THR B 1 266 ? 10.047 -18.406 -3.496 1 96 266 THR B N 1
ATOM 5950 C CA . THR B 1 266 ? 9.734 -19.75 -3.057 1 96 266 THR B CA 1
ATOM 5951 C C . THR B 1 266 ? 10.039 -19.938 -1.573 1 96 266 THR B C 1
ATOM 5953 O O . THR B 1 266 ? 11.133 -19.594 -1.118 1 96 266 THR B O 1
ATOM 5956 N N . VAL B 1 267 ? 9.133 -20.406 -0.875 1 93.81 267 VAL B N 1
ATOM 5957 C CA . VAL B 1 267 ? 9.328 -20.719 0.534 1 93.81 267 VAL B CA 1
ATOM 5958 C C . VAL B 1 267 ? 9.875 -22.141 0.669 1 93.81 267 VAL B C 1
ATOM 5960 O O . VAL B 1 267 ? 9.117 -23.094 0.809 1 93.81 267 VAL B O 1
ATOM 5963 N N . ILE B 1 268 ? 11.133 -22.234 0.803 1 97 268 ILE B N 1
ATOM 5964 C CA . ILE B 1 268 ? 11.805 -23.531 0.742 1 97 268 ILE B CA 1
ATOM 5965 C C . ILE B 1 268 ? 11.352 -24.406 1.903 1 97 268 ILE B C 1
ATOM 5967 O O . ILE B 1 268 ? 11.078 -25.594 1.721 1 97 268 ILE B O 1
ATOM 5971 N N . SER B 1 269 ? 11.203 -23.781 3.092 1 97.25 269 SER B N 1
ATOM 5972 C CA . SER B 1 269 ? 10.844 -24.531 4.285 1 97.25 269 SER B CA 1
ATOM 5973 C C . SER B 1 269 ? 9.477 -25.188 4.129 1 97.25 269 SER B C 1
ATOM 5975 O O . SER B 1 269 ? 9.266 -26.312 4.594 1 97.25 269 SER B O 1
ATOM 5977 N N . HIS B 1 270 ? 8.602 -24.5 3.506 1 97.56 270 HIS B N 1
ATOM 5978 C CA . HIS B 1 270 ? 7.266 -25.047 3.273 1 97.56 270 HIS B CA 1
ATOM 5979 C C . HIS B 1 270 ? 7.336 -26.328 2.457 1 97.56 270 HIS B C 1
ATOM 5981 O O . HIS B 1 270 ? 6.727 -27.344 2.82 1 97.56 270 HIS B O 1
ATOM 5987 N N . HIS B 1 271 ? 8.047 -26.344 1.412 1 98.38 271 HIS B N 1
ATOM 5988 C CA . HIS B 1 271 ? 8.141 -27.484 0.511 1 98.38 271 HIS B CA 1
ATOM 5989 C C . HIS B 1 271 ? 8.953 -28.609 1.135 1 98.38 271 HIS B C 1
ATOM 5991 O O . HIS B 1 271 ? 8.641 -29.797 0.94 1 98.38 271 HIS B O 1
ATOM 5997 N N . LEU B 1 272 ? 10 -28.188 1.852 1 98.38 272 LEU B N 1
ATOM 5998 C CA . LEU B 1 272 ? 10.773 -29.203 2.568 1 98.38 272 LEU B CA 1
ATOM 5999 C C . LEU B 1 272 ? 9.883 -29.969 3.553 1 98.38 272 LEU B C 1
ATOM 6001 O O . LEU B 1 272 ? 9.883 -31.203 3.564 1 98.38 272 LEU B O 1
ATOM 6005 N N . LYS B 1 273 ? 9.164 -29.219 4.34 1 98.12 273 LYS B N 1
ATOM 6006 C CA . LYS B 1 273 ? 8.281 -29.844 5.32 1 98.12 273 LYS B CA 1
ATOM 6007 C C . LYS B 1 273 ? 7.27 -30.766 4.641 1 98.12 273 LYS B C 1
ATOM 6009 O O . LYS B 1 273 ? 6.973 -31.844 5.148 1 98.12 273 LYS B O 1
ATOM 6014 N N . ASN B 1 274 ? 6.723 -30.344 3.52 1 98.38 274 ASN B N 1
ATOM 6015 C CA . ASN B 1 274 ? 5.805 -31.172 2.756 1 98.38 274 ASN B CA 1
ATOM 6016 C C . ASN B 1 274 ? 6.461 -32.5 2.328 1 98.38 274 ASN B C 1
ATOM 6018 O O . ASN B 1 274 ? 5.879 -33.562 2.484 1 98.38 274 ASN B O 1
ATOM 6022 N N . ASN B 1 275 ? 7.688 -32.438 1.807 1 98 275 ASN B N 1
ATOM 6023 C CA . ASN B 1 275 ? 8.398 -33.625 1.351 1 98 275 ASN B CA 1
ATOM 6024 C C . ASN B 1 275 ? 8.742 -34.562 2.512 1 98 275 ASN B C 1
ATOM 6026 O O . ASN B 1 275 ? 8.711 -35.781 2.363 1 98 275 ASN B O 1
ATOM 6030 N N . ILE B 1 276 ? 9.023 -33.969 3.662 1 97.44 276 ILE B N 1
ATOM 6031 C CA . ILE B 1 276 ? 9.297 -34.781 4.848 1 97.44 276 ILE B CA 1
ATOM 6032 C C . ILE B 1 276 ? 8.039 -35.562 5.246 1 97.44 276 ILE B C 1
ATOM 6034 O O . ILE B 1 276 ? 8.125 -36.719 5.656 1 97.44 276 ILE B O 1
ATOM 6038 N N . GLN B 1 277 ? 6.879 -34.906 5.113 1 97.75 277 GLN B N 1
ATOM 6039 C CA . GLN B 1 277 ? 5.637 -35.625 5.402 1 97.75 277 GLN B CA 1
ATOM 6040 C C . GLN B 1 277 ? 5.43 -36.781 4.441 1 97.75 277 GLN B C 1
ATOM 6042 O O . GLN B 1 277 ? 4.941 -37.844 4.844 1 97.75 277 GLN B O 1
ATOM 6047 N N . TRP B 1 278 ? 5.801 -36.656 3.225 1 97.56 278 TRP B N 1
ATOM 6048 C CA . TRP B 1 278 ? 5.652 -37.75 2.256 1 97.56 278 TRP B CA 1
ATOM 6049 C C . TRP B 1 278 ? 6.613 -38.875 2.566 1 97.56 278 TRP B C 1
ATOM 6051 O O . TRP B 1 278 ? 6.297 -40.062 2.322 1 97.56 278 TRP B O 1
ATOM 6061 N N . LEU B 1 279 ? 7.809 -38.531 3.109 1 96.5 279 LEU B N 1
ATOM 6062 C CA . LEU B 1 279 ? 8.703 -39.562 3.586 1 96.5 279 LEU B CA 1
ATOM 6063 C C . LEU B 1 279 ? 8.039 -40.406 4.688 1 96.5 279 LEU B C 1
ATOM 6065 O O . LEU B 1 279 ? 8.141 -41.625 4.695 1 96.5 279 LEU B O 1
ATOM 6069 N N . LYS B 1 280 ? 7.352 -39.688 5.523 1 96.5 280 LYS B N 1
ATOM 6070 C CA . LYS B 1 280 ? 6.656 -40.375 6.609 1 96.5 280 LYS B CA 1
ATOM 6071 C C . LYS B 1 280 ? 5.527 -41.25 6.07 1 96.5 280 LYS B C 1
ATOM 6073 O O . LYS B 1 280 ? 5.305 -42.344 6.562 1 96.5 280 LYS B O 1
ATOM 6078 N N . VAL B 1 281 ? 4.828 -40.781 5.086 1 96.88 281 VAL B N 1
ATOM 6079 C CA . VAL B 1 281 ? 3.762 -41.531 4.461 1 96.88 281 VAL B CA 1
ATOM 6080 C C . VAL B 1 281 ? 4.34 -42.812 3.844 1 96.88 281 VAL B C 1
ATOM 6082 O O . VAL B 1 281 ? 3.783 -43.906 4.016 1 96.88 281 VAL B O 1
ATOM 6085 N N . ALA B 1 282 ? 5.453 -42.688 3.119 1 95.38 282 ALA B N 1
ATOM 6086 C CA . ALA B 1 282 ? 6.094 -43.812 2.465 1 95.38 282 ALA B CA 1
ATOM 6087 C C . ALA B 1 282 ? 6.551 -44.844 3.488 1 95.38 282 ALA B C 1
ATOM 6089 O O . ALA B 1 282 ? 6.48 -46.062 3.234 1 95.38 282 ALA B O 1
ATOM 6090 N N . ASP B 1 283 ? 6.965 -44.406 4.605 1 93.69 283 ASP B N 1
ATOM 6091 C CA . ASP B 1 283 ? 7.469 -45.281 5.652 1 93.69 283 ASP B CA 1
ATOM 6092 C C . ASP B 1 283 ? 6.324 -46 6.355 1 93.69 283 ASP B C 1
ATOM 6094 O O . ASP B 1 283 ? 6.5 -47.125 6.859 1 93.69 283 ASP B O 1
ATOM 6098 N N . SER B 1 284 ? 5.23 -45.344 6.406 1 93.69 284 SER B N 1
ATOM 6099 C CA . SER B 1 284 ? 4.117 -45.875 7.199 1 93.69 284 SER B CA 1
ATOM 6100 C C . SER B 1 284 ? 3.145 -46.656 6.336 1 93.69 284 SER B C 1
ATOM 6102 O O . SER B 1 284 ? 2.324 -47.438 6.855 1 93.69 284 SER B O 1
ATOM 6104 N N . GLY B 1 285 ? 3.213 -46.406 5.031 1 88.62 285 GLY B N 1
ATOM 6105 C CA . GLY B 1 285 ? 2.266 -47.031 4.117 1 88.62 285 GLY B CA 1
ATOM 6106 C C . GLY B 1 285 ? 2.832 -48.25 3.404 1 88.62 285 GLY B C 1
ATOM 6107 O O . GLY B 1 285 ? 3.945 -48.688 3.701 1 88.62 285 GLY B O 1
ATOM 6108 N N . PRO B 1 286 ? 2.016 -48.75 2.6 1 86.69 286 PRO B N 1
ATOM 6109 C CA . PRO B 1 286 ? 2.479 -49.938 1.838 1 86.69 286 PRO B CA 1
ATOM 6110 C C . PRO B 1 286 ? 3.559 -49.562 0.819 1 86.69 286 PRO B C 1
ATOM 6112 O O . PRO B 1 286 ? 3.248 -49.094 -0.277 1 86.69 286 PRO B O 1
ATOM 6115 N N . ALA B 1 287 ? 4.742 -49.844 1.112 1 81.69 287 ALA B N 1
ATOM 6116 C CA . ALA B 1 287 ? 5.91 -49.438 0.331 1 81.69 287 ALA B CA 1
ATOM 6117 C C . ALA B 1 287 ? 5.914 -50.125 -1.038 1 81.69 287 ALA B C 1
ATOM 6119 O O . ALA B 1 287 ? 6.355 -49.531 -2.025 1 81.69 287 ALA B O 1
ATOM 6120 N N . GLU B 1 288 ? 5.402 -51.25 -1.123 1 87 288 GLU B N 1
ATOM 6121 C CA . GLU B 1 288 ? 5.453 -52.031 -2.352 1 87 288 GLU B CA 1
ATOM 6122 C C . GLU B 1 288 ? 4.562 -51.438 -3.434 1 87 288 GLU B C 1
ATOM 6124 O O . GLU B 1 288 ? 4.766 -51.688 -4.621 1 87 288 GLU B O 1
ATOM 6129 N N . MET B 1 289 ? 3.643 -50.625 -3.004 1 90.44 289 MET B N 1
ATOM 6130 C CA . MET B 1 289 ? 2.697 -50.031 -3.945 1 90.44 289 MET B CA 1
ATOM 6131 C C . MET B 1 289 ? 3.254 -48.75 -4.535 1 90.44 289 MET B C 1
ATOM 6133 O O . MET B 1 289 ? 2.789 -48.281 -5.578 1 90.44 289 MET B O 1
ATOM 6137 N N . LEU B 1 290 ? 4.23 -48.219 -3.879 1 93.94 290 LEU B N 1
ATOM 6138 C CA . LEU B 1 290 ? 4.699 -46.906 -4.266 1 93.94 290 LEU B CA 1
ATOM 6139 C C . LEU B 1 290 ? 5.703 -47 -5.41 1 93.94 290 LEU B C 1
ATOM 6141 O O . LEU B 1 290 ? 6.77 -47.594 -5.262 1 93.94 290 LEU B O 1
ATOM 6145 N N . GLN B 1 291 ? 5.309 -46.438 -6.57 1 95.06 291 GLN B N 1
ATOM 6146 C CA . GLN B 1 291 ? 6.164 -46.375 -7.75 1 95.06 291 GLN B CA 1
ATOM 6147 C C . GLN B 1 291 ? 7.199 -45.25 -7.637 1 95.06 291 GLN B C 1
ATOM 6149 O O . GLN B 1 291 ? 8.344 -45.438 -8.062 1 95.06 291 GLN B O 1
ATOM 6154 N N . GLY B 1 292 ? 6.734 -44.156 -7.191 1 96.88 292 GLY B N 1
ATOM 6155 C CA . GLY B 1 292 ? 7.645 -43.031 -7.117 1 96.88 292 GLY B CA 1
ATOM 6156 C C . GLY B 1 292 ? 6.973 -41.75 -6.629 1 96.88 292 GLY B C 1
ATOM 6157 O O . GLY B 1 292 ? 5.812 -41.781 -6.219 1 96.88 292 GLY B O 1
ATOM 6158 N N . ILE B 1 293 ? 7.77 -40.656 -6.5 1 98.31 293 ILE B N 1
ATOM 6159 C CA . ILE B 1 293 ? 7.301 -39.344 -6.094 1 98.31 293 ILE B CA 1
ATOM 6160 C C . ILE B 1 293 ? 7.633 -38.344 -7.176 1 98.31 293 ILE B C 1
ATOM 6162 O O . ILE B 1 293 ? 8.711 -38.375 -7.777 1 98.31 293 ILE B O 1
ATOM 6166 N N . VAL B 1 294 ? 6.664 -37.5 -7.438 1 98.81 294 VAL B N 1
ATOM 6167 C CA . VAL B 1 294 ? 6.859 -36.406 -8.375 1 98.81 294 VAL B CA 1
ATOM 6168 C C . VAL B 1 294 ? 6.898 -35.062 -7.621 1 98.81 294 VAL B C 1
ATOM 6170 O O . VAL B 1 294 ? 5.957 -34.719 -6.898 1 98.81 294 VAL B O 1
ATOM 6173 N N . LEU B 1 295 ? 8 -34.344 -7.691 1 98.88 295 LEU B N 1
ATOM 6174 C CA . LEU B 1 295 ? 8.078 -33 -7.164 1 98.88 295 LEU B CA 1
ATOM 6175 C C . LEU B 1 295 ? 7.551 -31.984 -8.18 1 98.88 295 LEU B C 1
ATOM 6177 O O . LEU B 1 295 ? 8.25 -31.641 -9.141 1 98.88 295 LEU B O 1
ATOM 6181 N N . THR B 1 296 ? 6.344 -31.5 -7.926 1 98.88 296 THR B N 1
ATOM 6182 C CA . THR B 1 296 ? 5.676 -30.672 -8.922 1 98.88 296 THR B CA 1
ATOM 6183 C C . THR B 1 296 ? 6.18 -29.219 -8.844 1 98.88 296 THR B C 1
ATOM 6185 O O . THR B 1 296 ? 6.43 -28.703 -7.75 1 98.88 296 THR B O 1
ATOM 6188 N N . GLY B 1 297 ? 6.445 -28.641 -9.961 1 98.56 297 GLY B N 1
ATOM 6189 C CA . GLY B 1 297 ? 6.754 -27.219 -10.102 1 98.56 297 GLY B CA 1
ATOM 6190 C C . GLY B 1 297 ? 5.746 -26.469 -10.961 1 98.56 297 GLY B C 1
ATOM 6191 O O . GLY B 1 297 ? 5.926 -26.359 -12.172 1 98.56 297 GLY B O 1
ATOM 6192 N N . TRP B 1 298 ? 4.789 -25.891 -10.336 1 98.31 298 TRP B N 1
ATOM 6193 C CA . TRP B 1 298 ? 3.695 -25.266 -11.078 1 98.31 298 TRP B CA 1
ATOM 6194 C C . TRP B 1 298 ? 4.086 -23.875 -11.547 1 98.31 298 TRP B C 1
ATOM 6196 O O . TRP B 1 298 ? 4.617 -23.078 -10.773 1 98.31 298 TRP B O 1
ATOM 6206 N N . GLN B 1 299 ? 3.77 -23.656 -12.82 1 97.75 299 GLN B N 1
ATOM 6207 C CA . GLN B 1 299 ? 4.086 -22.359 -13.406 1 97.75 299 GLN B CA 1
ATOM 6208 C C . GLN B 1 299 ? 2.885 -21.406 -13.352 1 97.75 299 GLN B C 1
ATOM 6210 O O . GLN B 1 299 ? 3.045 -20.188 -13.312 1 97.75 299 GLN B O 1
ATOM 6215 N N . ARG B 1 300 ? 1.716 -21.953 -13.484 1 97.25 300 ARG B N 1
ATOM 6216 C CA . ARG B 1 300 ? 0.455 -21.234 -13.312 1 97.25 300 ARG B CA 1
ATOM 6217 C C . ARG B 1 300 ? -0.652 -22.188 -12.859 1 97.25 300 ARG B C 1
ATOM 6219 O O . ARG B 1 300 ? -0.59 -23.391 -13.117 1 97.25 300 ARG B O 1
ATOM 6226 N N . TYR B 1 301 ? -1.62 -21.641 -12.227 1 97.06 301 TYR B N 1
ATOM 6227 C CA . TYR B 1 301 ? -2.695 -22.469 -11.688 1 97.06 301 TYR B CA 1
ATOM 6228 C C . TYR B 1 301 ? -3.602 -22.984 -12.805 1 97.06 301 TYR B C 1
ATOM 6230 O O . TYR B 1 301 ? -4.062 -24.125 -12.766 1 97.06 301 TYR B O 1
ATOM 6238 N N . ASP B 1 302 ? -3.859 -22.172 -13.758 1 96.5 302 ASP B N 1
ATOM 6239 C CA . ASP B 1 302 ? -4.516 -22.547 -15 1 96.5 302 ASP B CA 1
ATOM 6240 C C . ASP B 1 302 ? -4.031 -21.672 -16.156 1 96.5 302 ASP B C 1
ATOM 6242 O O . ASP B 1 302 ? -3.168 -20.812 -15.984 1 96.5 302 ASP B O 1
ATOM 6246 N N . HIS B 1 303 ? -4.523 -21.953 -17.266 1 96.12 303 HIS B N 1
ATOM 6247 C CA . HIS B 1 303 ? -4.012 -21.359 -18.5 1 96.12 303 HIS B CA 1
ATOM 6248 C C . HIS B 1 303 ? -4.125 -19.844 -18.484 1 96.12 303 HIS B C 1
ATOM 6250 O O . HIS B 1 303 ? -3.35 -19.156 -19.141 1 96.12 303 HIS B O 1
ATOM 6256 N N . PHE B 1 304 ? -5.02 -19.297 -17.656 1 96.12 304 PHE B N 1
ATOM 6257 C CA . PHE B 1 304 ? -5.312 -17.875 -17.719 1 96.12 304 PHE B CA 1
ATOM 6258 C C . PHE B 1 304 ? -4.711 -17.156 -16.516 1 96.12 304 PHE B C 1
ATOM 6260 O O . PHE B 1 304 ? -4.676 -15.93 -16.469 1 96.12 304 PHE B O 1
ATOM 6267 N N . SER B 1 305 ? -4.289 -17.844 -15.5 1 97.38 305 SER B N 1
ATOM 6268 C CA . SER B 1 305 ? -3.771 -17.219 -14.281 1 97.38 305 SER B CA 1
ATOM 6269 C C . SER B 1 305 ? -2.389 -16.625 -14.516 1 97.38 305 SER B C 1
ATOM 6271 O O . SER B 1 305 ? -1.76 -16.875 -15.539 1 97.38 305 SER B O 1
ATOM 6273 N N . VAL B 1 306 ? -1.946 -15.875 -13.641 1 97.62 306 VAL B N 1
ATOM 6274 C CA . VAL B 1 306 ? -0.607 -15.297 -13.688 1 97.62 306 VAL B CA 1
ATOM 6275 C C . VAL B 1 306 ? 0.433 -16.375 -13.398 1 97.62 306 VAL B C 1
ATOM 6277 O O . VAL B 1 306 ? 0.084 -17.5 -13.023 1 97.62 306 VAL B O 1
ATOM 6280 N N . LEU B 1 307 ? 1.654 -16 -13.648 1 98.12 307 LEU B N 1
ATOM 6281 C CA . LEU B 1 307 ? 2.752 -16.922 -13.406 1 98.12 307 LEU B CA 1
ATOM 6282 C C . LEU B 1 307 ? 3.031 -17.062 -11.914 1 98.12 307 LEU B C 1
ATOM 6284 O O . LEU B 1 307 ? 3.002 -16.062 -11.18 1 98.12 307 LEU B O 1
ATOM 6288 N N . CYS B 1 308 ? 3.242 -18.281 -11.438 1 97.62 308 CYS B N 1
ATOM 6289 C CA . CYS B 1 308 ? 3.82 -18.516 -10.117 1 97.62 308 CYS B CA 1
ATOM 6290 C C . CYS B 1 308 ? 5.328 -18.297 -10.141 1 97.62 308 CYS B C 1
ATOM 6292 O O . CYS B 1 308 ? 5.844 -17.594 -11.008 1 97.62 308 CYS B O 1
ATOM 6294 N N . GLU B 1 309 ? 6.047 -18.797 -9.164 1 97.94 309 GLU B N 1
ATOM 6295 C CA . GLU B 1 309 ? 7.504 -18.719 -9.148 1 97.94 309 GLU B CA 1
ATOM 6296 C C . GLU B 1 309 ? 8.109 -19.297 -10.422 1 97.94 309 GLU B C 1
ATOM 6298 O O . GLU B 1 309 ? 7.766 -20.406 -10.828 1 97.94 309 GLU B O 1
ATOM 6303 N N . LEU B 1 310 ? 8.977 -18.531 -11.008 1 98.5 310 LEU B N 1
ATOM 6304 C CA . LEU B 1 310 ? 9.688 -19.047 -12.172 1 98.5 310 LEU B CA 1
ATOM 6305 C C . LEU B 1 310 ? 10.625 -20.188 -11.773 1 98.5 310 LEU B C 1
ATOM 6307 O O . LEU B 1 310 ? 10.992 -20.312 -10.609 1 98.5 310 LEU B O 1
ATOM 6311 N N . LEU B 1 311 ? 11.016 -21 -12.719 1 98.69 311 LEU B N 1
ATOM 6312 C CA . LEU B 1 311 ? 11.758 -22.234 -12.477 1 98.69 311 LEU B CA 1
ATOM 6313 C C . LEU B 1 311 ? 13.055 -21.953 -11.727 1 98.69 311 LEU B C 1
ATOM 6315 O O . LEU B 1 311 ? 13.359 -22.609 -10.734 1 98.69 311 LEU B O 1
ATOM 6319 N N . PRO B 1 312 ? 13.828 -20.859 -12.078 1 98.25 312 PRO B N 1
ATOM 6320 C CA . PRO B 1 312 ? 15.062 -20.594 -11.328 1 98.25 312 PRO B CA 1
ATOM 6321 C C . PRO B 1 312 ? 14.805 -20.328 -9.852 1 98.25 312 PRO B C 1
ATOM 6323 O O . PRO B 1 312 ? 15.641 -20.656 -9 1 98.25 312 PRO B O 1
ATOM 6326 N N . MET B 1 313 ? 13.641 -19.812 -9.586 1 97.31 313 MET B N 1
ATOM 6327 C CA . MET B 1 313 ? 13.312 -19.469 -8.203 1 97.31 313 MET B CA 1
ATOM 6328 C C . MET B 1 313 ? 13.055 -20.734 -7.379 1 97.31 313 MET B C 1
ATOM 6330 O O . MET B 1 313 ? 13.156 -20.703 -6.152 1 97.31 313 MET B O 1
ATOM 6334 N N . GLY B 1 314 ? 12.727 -21.781 -8.07 1 97.56 314 GLY B N 1
ATOM 6335 C CA . GLY B 1 314 ? 12.383 -23.016 -7.371 1 97.56 314 GLY B CA 1
ATOM 6336 C C . GLY B 1 314 ? 13.547 -23.984 -7.266 1 97.56 314 GLY B C 1
ATOM 6337 O O . GLY B 1 314 ? 13.461 -24.984 -6.555 1 97.56 314 GLY B O 1
ATOM 6338 N N . ILE B 1 315 ? 14.695 -23.703 -7.914 1 98.19 315 ILE B N 1
ATOM 6339 C CA . ILE B 1 315 ? 15.797 -24.656 -8.016 1 98.19 315 ILE B CA 1
ATOM 6340 C C . ILE B 1 315 ? 16.359 -24.938 -6.629 1 98.19 315 ILE B C 1
ATOM 6342 O O . ILE B 1 315 ? 16.594 -26.094 -6.262 1 98.19 315 ILE B O 1
ATOM 6346 N N . PRO B 1 316 ? 16.594 -23.859 -5.781 1 97.06 316 PRO B N 1
ATOM 6347 C CA . PRO B 1 316 ? 17.078 -24.172 -4.434 1 97.06 316 PRO B CA 1
ATOM 6348 C C . PRO B 1 316 ? 16.109 -25.047 -3.639 1 97.06 316 PRO B C 1
ATOM 6350 O O . PRO B 1 316 ? 16.531 -25.969 -2.945 1 97.06 316 PRO B O 1
ATOM 6353 N N . SER B 1 317 ? 14.852 -24.719 -3.76 1 98.06 317 SER B N 1
ATOM 6354 C CA . SER B 1 317 ? 13.828 -25.531 -3.104 1 98.06 317 SER B CA 1
ATOM 6355 C C . SER B 1 317 ? 13.852 -26.969 -3.609 1 98.06 317 SER B C 1
ATOM 6357 O O . SER B 1 317 ? 13.781 -27.922 -2.82 1 98.06 317 SER B O 1
ATOM 6359 N N . LEU B 1 318 ? 13.984 -27.125 -4.895 1 98.75 318 LEU B N 1
ATOM 6360 C CA . LEU B 1 318 ? 14.062 -28.453 -5.504 1 98.75 318 LEU B CA 1
ATOM 6361 C C . LEU B 1 318 ? 15.266 -29.234 -4.973 1 98.75 318 LEU B C 1
ATOM 6363 O O . LEU B 1 318 ? 15.141 -30.406 -4.621 1 98.75 318 LEU B O 1
ATOM 6367 N N . ALA B 1 319 ? 16.391 -28.547 -4.941 1 98.56 319 ALA B N 1
ATOM 6368 C CA . ALA B 1 319 ? 17.625 -29.172 -4.465 1 98.56 319 ALA B CA 1
ATOM 6369 C C . ALA B 1 319 ? 17.453 -29.688 -3.035 1 98.56 319 ALA B C 1
ATOM 6371 O O . ALA B 1 319 ? 17.797 -30.828 -2.732 1 98.56 319 ALA B O 1
ATOM 6372 N N . VAL B 1 320 ? 16.906 -28.828 -2.223 1 98.12 320 VAL B N 1
ATOM 6373 C CA . VAL B 1 320 ? 16.703 -29.188 -0.822 1 98.12 320 VAL B CA 1
ATOM 6374 C C . VAL B 1 320 ? 15.75 -30.375 -0.723 1 98.12 320 VAL B C 1
ATOM 6376 O O . VAL B 1 320 ? 16.031 -31.344 -0.008 1 98.12 320 VAL B O 1
ATOM 6379 N N . CYS B 1 321 ? 14.703 -30.375 -1.477 1 98.62 321 CYS B N 1
ATOM 6380 C CA . CYS B 1 321 ? 13.688 -31.422 -1.415 1 98.62 321 CYS B CA 1
ATOM 6381 C C . CYS B 1 321 ? 14.234 -32.75 -1.937 1 98.62 321 CYS B C 1
ATOM 6383 O O . CYS B 1 321 ? 14.062 -33.781 -1.304 1 98.62 321 CYS B O 1
ATOM 6385 N N . LEU B 1 322 ? 14.922 -32.719 -3.088 1 98.5 322 LEU B N 1
ATOM 6386 C CA . LEU B 1 322 ? 15.469 -33.938 -3.676 1 98.5 322 LEU B CA 1
ATOM 6387 C C . LEU B 1 322 ? 16.484 -34.562 -2.74 1 98.5 322 LEU B C 1
ATOM 6389 O O . LEU B 1 322 ? 16.469 -35.781 -2.527 1 98.5 322 LEU B O 1
ATOM 6393 N N . GLN B 1 323 ? 17.344 -33.781 -2.141 1 98.06 323 GLN B N 1
ATOM 6394 C CA . GLN B 1 323 ? 18.375 -34.312 -1.263 1 98.06 323 GLN B CA 1
ATOM 6395 C C . GLN B 1 323 ? 17.781 -34.812 0.057 1 98.06 323 GLN B C 1
ATOM 6397 O O . GLN B 1 323 ? 18.25 -35.781 0.64 1 98.06 323 GLN B O 1
ATOM 6402 N N . ALA B 1 324 ? 16.766 -34.094 0.493 1 97.69 324 ALA B N 1
ATOM 6403 C CA . ALA B 1 324 ? 16.062 -34.562 1.682 1 97.69 324 ALA B CA 1
ATOM 6404 C C . ALA B 1 324 ? 15.43 -35.938 1.432 1 97.69 324 ALA B C 1
ATOM 6406 O O . ALA B 1 324 ? 15.508 -36.812 2.283 1 97.69 324 ALA B O 1
ATOM 6407 N N . LEU B 1 325 ? 14.82 -36.125 0.298 1 97.31 325 LEU B N 1
ATOM 6408 C CA . LEU B 1 325 ? 14.219 -37.406 -0.064 1 97.31 325 LEU B CA 1
ATOM 6409 C C . LEU B 1 325 ? 15.281 -38.469 -0.181 1 97.31 325 LEU B C 1
ATOM 6411 O O . LEU B 1 325 ? 15.094 -39.594 0.306 1 97.31 325 LEU B O 1
ATOM 6415 N N . LYS B 1 326 ? 16.359 -38.125 -0.798 1 95.44 326 LYS B N 1
ATOM 6416 C CA . LYS B 1 326 ? 17.453 -39.094 -1.039 1 95.44 326 LYS B CA 1
ATOM 6417 C C . LYS B 1 326 ? 18.078 -39.531 0.272 1 95.44 326 LYS B C 1
ATOM 6419 O O . LYS B 1 326 ? 18.469 -40.719 0.412 1 95.44 326 LYS B O 1
ATOM 6424 N N . ASN B 1 327 ? 18.125 -38.688 1.294 1 94.81 327 ASN B N 1
ATOM 6425 C CA . ASN B 1 327 ? 18.859 -38.969 2.518 1 94.81 327 ASN B CA 1
ATOM 6426 C C . ASN B 1 327 ? 17.922 -39.219 3.695 1 94.81 327 ASN B C 1
ATOM 6428 O O . ASN B 1 327 ? 18.375 -39.438 4.82 1 94.81 327 ASN B O 1
ATOM 6432 N N . GLY B 1 328 ? 16.688 -39.156 3.418 1 93.81 328 GLY B N 1
ATOM 6433 C CA . GLY B 1 328 ? 15.711 -39.5 4.441 1 93.81 328 GLY B CA 1
ATOM 6434 C C . GLY B 1 328 ? 15.461 -38.344 5.414 1 93.81 328 GLY B C 1
ATOM 6435 O O . GLY B 1 328 ? 14.891 -38.562 6.484 1 93.81 328 GLY B O 1
ATOM 6436 N N . GLY B 1 329 ? 15.875 -37.188 5.055 1 94.88 329 GLY B N 1
ATOM 6437 C CA . GLY B 1 329 ? 15.719 -36.031 5.902 1 94.88 329 GLY B CA 1
ATOM 6438 C C . GLY B 1 329 ? 16.656 -34.875 5.543 1 94.88 329 GLY B C 1
ATOM 6439 O O . GLY B 1 329 ? 17.422 -34.969 4.578 1 94.88 329 GLY B O 1
ATOM 6440 N N . TYR B 1 330 ? 16.453 -33.812 6.309 1 96 330 TYR B N 1
ATOM 6441 C CA . TYR B 1 330 ? 17.266 -32.625 6.062 1 96 330 TYR B CA 1
ATOM 6442 C C . TYR B 1 330 ? 18.188 -32.344 7.25 1 96 330 TYR B C 1
ATOM 6444 O O . TYR B 1 330 ? 17.75 -31.719 8.227 1 96 330 TYR B O 1
ATOM 6452 N N . THR B 1 331 ? 19.406 -32.719 7.18 1 96 331 THR B N 1
ATOM 6453 C CA . THR B 1 331 ? 20.422 -32.531 8.203 1 96 331 THR B CA 1
ATOM 6454 C C . THR B 1 331 ? 21.453 -31.5 7.758 1 96 331 THR B C 1
ATOM 6456 O O . THR B 1 331 ? 21.406 -31.031 6.621 1 96 331 THR B O 1
ATOM 6459 N N . ASP B 1 332 ? 22.375 -31.25 8.641 1 95.5 332 ASP B N 1
ATOM 6460 C CA . ASP B 1 332 ? 23.453 -30.328 8.305 1 95.5 332 ASP B CA 1
ATOM 6461 C C . ASP B 1 332 ? 24.312 -30.875 7.156 1 95.5 332 ASP B C 1
ATOM 6463 O O . ASP B 1 332 ? 24.812 -30.109 6.332 1 95.5 332 ASP B O 1
ATOM 6467 N N . HIS B 1 333 ? 24.438 -32.125 7.188 1 95.56 333 HIS B N 1
ATOM 6468 C CA . HIS B 1 333 ? 25.188 -32.75 6.113 1 95.56 333 HIS B CA 1
ATOM 6469 C C . HIS B 1 333 ? 24.484 -32.562 4.77 1 95.56 333 HIS B C 1
ATOM 6471 O O . HIS B 1 333 ? 25.125 -32.219 3.773 1 95.56 333 HIS B O 1
ATOM 6477 N N . VAL B 1 334 ? 23.219 -32.75 4.727 1 96.31 334 VAL B N 1
ATOM 6478 C CA . VAL B 1 334 ? 22.422 -32.562 3.512 1 96.31 334 VAL B CA 1
ATOM 6479 C C . VAL B 1 334 ? 22.5 -31.125 3.055 1 96.31 334 VAL B C 1
ATOM 6481 O O . VAL B 1 334 ? 22.625 -30.844 1.859 1 96.31 334 VAL B O 1
ATOM 6484 N N . LYS B 1 335 ? 22.406 -30.203 4.02 1 96.19 335 LYS B N 1
ATOM 6485 C CA . LYS B 1 335 ? 22.516 -28.797 3.703 1 96.19 335 LYS B CA 1
ATOM 6486 C C . LYS B 1 335 ? 23.828 -28.5 2.988 1 96.19 335 LYS B C 1
ATOM 6488 O O . LYS B 1 335 ? 23.859 -27.781 1.983 1 96.19 335 LYS B O 1
ATOM 6493 N N . LYS B 1 336 ? 24.875 -29.062 3.502 1 96.56 336 LYS B N 1
ATOM 6494 C CA . LYS B 1 336 ? 26.188 -28.828 2.912 1 96.56 336 LYS B CA 1
ATOM 6495 C C . LYS B 1 336 ? 26.266 -29.391 1.492 1 96.56 336 LYS B C 1
ATOM 6497 O O . LYS B 1 336 ? 26.875 -28.781 0.613 1 96.56 336 LYS B O 1
ATOM 6502 N N . ILE B 1 337 ? 25.688 -30.5 1.262 1 96.88 337 ILE B N 1
ATOM 6503 C CA . ILE B 1 337 ? 25.641 -31.109 -0.065 1 96.88 337 ILE B CA 1
ATOM 6504 C C . ILE B 1 337 ? 24.891 -30.172 -1.028 1 96.88 337 ILE B C 1
ATOM 6506 O O . ILE B 1 337 ? 25.375 -29.906 -2.133 1 96.88 337 ILE B O 1
ATOM 6510 N N . VAL B 1 338 ? 23.766 -29.703 -0.582 1 97.44 338 VAL B N 1
ATOM 6511 C CA . VAL B 1 338 ? 22.953 -28.828 -1.406 1 97.44 338 VAL B CA 1
ATOM 6512 C C . VAL B 1 338 ? 23.719 -27.547 -1.728 1 97.44 338 VAL B C 1
ATOM 6514 O O . VAL B 1 338 ? 23.734 -27.094 -2.875 1 97.44 338 VAL B O 1
ATOM 6517 N N . GLU B 1 339 ? 24.359 -27 -0.711 1 96.38 339 GLU B N 1
ATOM 6518 C CA . GLU B 1 339 ? 25.141 -25.797 -0.886 1 96.38 339 GLU B CA 1
ATOM 6519 C C . GLU B 1 339 ? 26.25 -25.984 -1.927 1 96.38 339 GLU B C 1
ATOM 6521 O O . GLU B 1 339 ? 26.516 -25.094 -2.73 1 96.38 339 GLU B O 1
ATOM 6526 N N . LYS B 1 340 ? 26.781 -27.094 -1.912 1 97.12 340 LYS B N 1
ATOM 6527 C CA . LYS B 1 340 ? 27.828 -27.406 -2.871 1 97.12 340 LYS B CA 1
ATOM 6528 C C . LYS B 1 340 ? 27.281 -27.469 -4.293 1 97.12 340 LYS B C 1
ATOM 6530 O O . LYS B 1 340 ? 27.844 -26.875 -5.211 1 97.12 340 LYS B O 1
ATOM 6535 N N . TYR B 1 341 ? 26.172 -28.141 -4.488 1 97.5 341 TYR B N 1
ATOM 6536 C CA . TYR B 1 341 ? 25.578 -28.281 -5.812 1 97.5 341 TYR B CA 1
ATOM 6537 C C . TYR B 1 341 ? 25.125 -26.922 -6.352 1 97.5 341 TYR B C 1
ATOM 6539 O O . TYR B 1 341 ? 25.219 -26.672 -7.555 1 97.5 341 TYR B O 1
ATOM 6547 N N . LEU B 1 342 ? 24.688 -26.047 -5.453 1 96.81 342 LEU B N 1
ATOM 6548 C CA . LEU B 1 342 ? 24.094 -24.781 -5.867 1 96.81 342 LEU B CA 1
ATOM 6549 C C . LEU B 1 342 ? 25.156 -23.688 -5.914 1 96.81 342 LEU B C 1
ATOM 6551 O O . LEU B 1 342 ? 24.938 -22.609 -6.469 1 96.81 342 LEU B O 1
ATOM 6555 N N . GLY B 1 343 ? 26.312 -23.984 -5.359 1 95.62 343 GLY B N 1
ATOM 6556 C CA . GLY B 1 343 ? 27.328 -22.953 -5.227 1 95.62 343 GLY B CA 1
ATOM 6557 C C . GLY B 1 343 ? 26.906 -21.812 -4.305 1 95.62 343 GLY B C 1
ATOM 6558 O O . GLY B 1 343 ? 27.188 -20.656 -4.582 1 95.62 343 GLY B O 1
ATOM 6559 N N . MET B 1 344 ? 26.172 -22.219 -3.225 1 92.06 344 MET B N 1
ATOM 6560 C CA . MET B 1 344 ? 25.688 -21.25 -2.248 1 92.06 344 MET B CA 1
ATOM 6561 C C . MET B 1 344 ? 26.391 -21.422 -0.911 1 92.06 344 MET B C 1
ATOM 6563 O O . MET B 1 344 ? 26.719 -22.547 -0.507 1 92.06 344 MET B O 1
ATOM 6567 N N . SER B 1 345 ? 26.906 -20.438 -0.103 1 86.88 345 SER B N 1
ATOM 6568 C CA . SER B 1 345 ? 27.641 -20.578 1.151 1 86.88 345 SER B CA 1
ATOM 6569 C C . SER B 1 345 ? 26.703 -20.516 2.352 1 86.88 345 SER B C 1
ATOM 6571 O O . SER B 1 345 ? 27 -21.062 3.414 1 86.88 345 SER B O 1
ATOM 6573 N N . ASP B 1 346 ? 25.516 -19.969 2.211 1 86.38 346 ASP B N 1
ATOM 6574 C CA . ASP B 1 346 ? 24.625 -19.812 3.352 1 86.38 346 ASP B CA 1
ATOM 6575 C C . ASP B 1 346 ? 23.156 -19.938 2.92 1 86.38 346 ASP B C 1
ATOM 6577 O O . ASP B 1 346 ? 22.391 -18.984 3.062 1 86.38 346 ASP B O 1
ATOM 6581 N N . LEU B 1 347 ? 22.906 -21.234 2.65 1 90.38 347 LEU B N 1
ATOM 6582 C CA . LEU B 1 347 ? 21.547 -21.484 2.217 1 90.38 347 LEU B CA 1
ATOM 6583 C C . LEU B 1 347 ? 20.562 -21.328 3.375 1 90.38 347 LEU B C 1
ATOM 6585 O O . LEU B 1 347 ? 20.75 -21.922 4.441 1 90.38 347 LEU B O 1
ATOM 6589 N N . GLU B 1 348 ? 19.656 -20.375 3.242 1 88.56 348 GLU B N 1
ATOM 6590 C CA . GLU B 1 348 ? 18.594 -20.156 4.219 1 88.56 348 GLU B CA 1
ATOM 6591 C C . GLU B 1 348 ? 17.25 -20.703 3.723 1 88.56 348 GLU B C 1
ATOM 6593 O O . GLU B 1 348 ? 16.828 -20.406 2.604 1 88.56 348 GLU B O 1
ATOM 6598 N N . ILE B 1 349 ? 16.578 -21.5 4.562 1 91.75 349 ILE B N 1
ATOM 6599 C CA . ILE B 1 349 ? 15.359 -22.125 4.094 1 91.75 349 ILE B CA 1
ATOM 6600 C C . ILE B 1 349 ? 14.148 -21.391 4.664 1 91.75 349 ILE B C 1
ATOM 6602 O O . ILE B 1 349 ? 13.023 -21.562 4.191 1 91.75 349 ILE B O 1
ATOM 6606 N N . ASN B 1 350 ? 14.336 -20.547 5.684 1 89.25 350 ASN B N 1
ATOM 6607 C CA . ASN B 1 350 ? 13.234 -19.844 6.328 1 89.25 350 ASN B CA 1
ATOM 6608 C C . ASN B 1 350 ? 13.188 -18.375 5.906 1 89.25 350 ASN B C 1
ATOM 6610 O O . ASN B 1 350 ? 12.375 -17.609 6.422 1 89.25 350 ASN B O 1
ATOM 6614 N N . SER B 1 351 ? 14.117 -18.016 5.09 1 83.75 351 SER B N 1
ATOM 6615 C CA . SER B 1 351 ? 14.164 -16.625 4.609 1 83.75 351 SER B CA 1
ATOM 6616 C C . SER B 1 351 ? 14.398 -16.578 3.102 1 83.75 351 SER B C 1
ATOM 6618 O O . SER B 1 351 ? 14.961 -17.516 2.523 1 83.75 351 SER B O 1
ATOM 6620 N N . PHE B 1 352 ? 13.945 -15.531 2.559 1 77.56 352 PHE B N 1
ATOM 6621 C CA . PHE B 1 352 ? 14.141 -15.352 1.126 1 77.56 352 PHE B CA 1
ATOM 6622 C C . PHE B 1 352 ? 15.492 -14.695 0.845 1 77.56 352 PHE B C 1
ATOM 6624 O O . PHE B 1 352 ? 16.016 -14.797 -0.265 1 77.56 352 PHE B O 1
ATOM 6631 N N . MET B 1 353 ? 15.969 -14.023 1.885 1 72.06 353 MET B N 1
ATOM 6632 C CA . MET B 1 353 ? 17.188 -13.25 1.691 1 72.06 353 MET B CA 1
ATOM 6633 C C . MET B 1 353 ? 18.422 -14.102 1.96 1 72.06 353 MET B C 1
ATOM 6635 O O . MET B 1 353 ? 18.422 -14.938 2.871 1 72.06 353 MET B O 1
ATOM 6639 N N . SER B 1 354 ? 19.219 -14.117 0.884 1 74.5 354 SER B N 1
ATOM 6640 C CA . SER B 1 354 ? 20.484 -14.797 1.06 1 74.5 354 SER B CA 1
ATOM 6641 C C . SER B 1 354 ? 21.656 -13.867 0.767 1 74.5 354 SER B C 1
ATOM 6643 O O . SER B 1 354 ? 21.531 -12.906 0.004 1 74.5 354 SER B O 1
ATOM 6645 N N . GLU B 1 355 ? 22.672 -14.016 1.557 1 74.31 355 GLU B N 1
ATOM 6646 C CA . GLU B 1 355 ? 23.891 -13.25 1.308 1 74.31 355 GLU B CA 1
ATOM 6647 C C . GLU B 1 355 ? 24.531 -13.656 -0.01 1 74.31 355 GLU B C 1
ATOM 6649 O O . GLU B 1 355 ? 25.219 -12.852 -0.653 1 74.31 355 GLU B O 1
ATOM 6654 N N . ASN B 1 356 ? 24.359 -14.898 -0.408 1 86.56 356 ASN B N 1
ATOM 6655 C CA . ASN B 1 356 ? 24.922 -15.484 -1.622 1 86.56 356 ASN B CA 1
ATOM 6656 C C . ASN B 1 356 ? 23.875 -16.266 -2.396 1 86.56 356 ASN B C 1
ATOM 6658 O O . ASN B 1 356 ? 23.219 -17.156 -1.836 1 86.56 356 ASN B O 1
ATOM 6662 N N . PHE B 1 357 ? 23.797 -15.914 -3.746 1 90.5 357 PHE B N 1
ATOM 6663 C CA . PHE B 1 357 ? 22.703 -16.484 -4.531 1 90.5 357 PHE B CA 1
ATOM 6664 C C . PHE B 1 357 ? 23.188 -17.688 -5.336 1 90.5 357 PHE B C 1
ATOM 6666 O O . PHE B 1 357 ? 22.406 -18.312 -6.047 1 90.5 357 PHE B O 1
ATOM 6673 N N . GLY B 1 358 ? 24.484 -18.047 -5.191 1 94 358 GLY B N 1
ATOM 6674 C CA . GLY B 1 358 ? 24.984 -19.266 -5.777 1 94 358 GLY B CA 1
ATOM 6675 C C . GLY B 1 358 ? 25.406 -19.109 -7.23 1 94 358 GLY B C 1
ATOM 6676 O O . GLY B 1 358 ? 25.5 -17.984 -7.734 1 94 358 GLY B O 1
ATOM 6677 N N . THR B 1 359 ? 25.766 -20.266 -7.832 1 96.69 359 THR B N 1
ATOM 6678 C CA . THR B 1 359 ? 26.266 -20.281 -9.203 1 96.69 359 THR B CA 1
ATOM 6679 C C . THR B 1 359 ? 25.5 -21.297 -10.047 1 96.69 359 THR B C 1
ATOM 6681 O O . THR B 1 359 ? 25.906 -21.609 -11.172 1 96.69 359 THR B O 1
ATOM 6684 N N . PHE B 1 360 ? 24.422 -21.844 -9.531 1 97.62 360 PHE B N 1
ATOM 6685 C CA . PHE B 1 360 ? 23.625 -22.797 -10.297 1 97.62 360 PHE B CA 1
ATOM 6686 C C . PHE B 1 360 ? 22.984 -22.125 -11.508 1 97.62 360 PHE B C 1
ATOM 6688 O O . PHE B 1 360 ? 22.938 -20.891 -11.586 1 97.62 360 PHE B O 1
ATOM 6695 N N . PRO B 1 361 ? 22.609 -22.953 -12.469 1 98.06 361 PRO B N 1
ATOM 6696 C CA . PRO B 1 361 ? 21.984 -22.359 -13.648 1 98.06 361 PRO B CA 1
ATOM 6697 C C . PRO B 1 361 ? 20.75 -21.531 -13.297 1 98.06 361 PRO B C 1
ATOM 6699 O O . PRO B 1 361 ? 19.781 -22.062 -12.734 1 98.06 361 PRO B O 1
ATOM 6702 N N . GLY B 1 362 ? 20.781 -20.25 -13.617 1 97.94 362 GLY B N 1
ATOM 6703 C CA . GLY B 1 362 ? 19.672 -19.359 -13.328 1 97.94 362 GLY B CA 1
ATOM 6704 C C . GLY B 1 362 ? 19.828 -18.594 -12.023 1 97.94 362 GLY B C 1
ATOM 6705 O O . GLY B 1 362 ? 18.922 -17.875 -11.609 1 97.94 362 GLY B O 1
ATOM 6706 N N . SER B 1 363 ? 21.031 -18.672 -11.414 1 97.12 363 SER B N 1
ATOM 6707 C CA . SER B 1 363 ? 21.266 -18.031 -10.125 1 97.12 363 SER B CA 1
ATOM 6708 C C . SER B 1 363 ? 21.203 -16.516 -10.25 1 97.12 363 SER B C 1
ATOM 6710 O O . SER B 1 363 ? 20.812 -15.828 -9.305 1 97.12 363 SER B O 1
ATOM 6712 N N . ASP B 1 364 ? 21.609 -15.984 -11.391 1 97.19 364 ASP B N 1
ATOM 6713 C CA . ASP B 1 364 ? 21.516 -14.539 -11.594 1 97.19 364 ASP B CA 1
ATOM 6714 C C . ASP B 1 364 ? 20.062 -14.086 -11.633 1 97.19 364 ASP B C 1
ATOM 6716 O O . ASP B 1 364 ? 19.719 -13.055 -11.047 1 97.19 364 ASP B O 1
ATOM 6720 N N . VAL B 1 365 ? 19.203 -14.883 -12.281 1 98.12 365 VAL B N 1
ATOM 6721 C CA . VAL B 1 365 ? 17.781 -14.602 -12.273 1 98.12 365 VAL B CA 1
ATOM 6722 C C . VAL B 1 365 ? 17.234 -14.688 -10.844 1 98.12 365 VAL B C 1
ATOM 6724 O O . VAL B 1 365 ? 16.484 -13.82 -10.414 1 98.12 365 VAL B O 1
ATOM 6727 N N . PHE B 1 366 ? 17.656 -15.656 -10.172 1 96.94 366 PHE B N 1
ATOM 6728 C CA . PHE B 1 366 ? 17.266 -15.844 -8.781 1 96.94 366 PHE B CA 1
ATOM 6729 C C . PHE B 1 366 ? 17.625 -14.617 -7.949 1 96.94 366 PHE B C 1
ATOM 6731 O O . PHE B 1 366 ? 16.781 -14.117 -7.188 1 96.94 366 PHE B O 1
ATOM 6738 N N . ALA B 1 367 ? 18.766 -14.125 -8.102 1 95.94 367 ALA B N 1
ATOM 6739 C CA . ALA B 1 367 ? 19.234 -12.969 -7.352 1 95.94 367 ALA B CA 1
ATOM 6740 C C . ALA B 1 367 ? 18.453 -11.719 -7.719 1 95.94 367 ALA B C 1
ATOM 6742 O O . ALA B 1 367 ? 18 -10.984 -6.836 1 95.94 367 ALA B O 1
ATOM 6743 N N . LEU B 1 368 ? 18.266 -11.492 -8.992 1 97.44 368 LEU B N 1
ATOM 6744 C CA . LEU B 1 368 ? 17.625 -10.281 -9.477 1 97.44 368 LEU B CA 1
ATOM 6745 C C . LEU B 1 368 ? 16.156 -10.25 -9.109 1 97.44 368 LEU B C 1
ATOM 6747 O O . LEU B 1 368 ? 15.625 -9.219 -8.703 1 97.44 368 LEU B O 1
ATOM 6751 N N . ILE B 1 369 ? 15.477 -11.391 -9.203 1 97.38 369 ILE B N 1
ATOM 6752 C CA . ILE B 1 369 ? 14.062 -11.461 -8.836 1 97.38 369 ILE B CA 1
ATOM 6753 C C . ILE B 1 369 ? 13.914 -11.242 -7.332 1 97.38 369 ILE B C 1
ATOM 6755 O O . ILE B 1 369 ? 12.984 -10.562 -6.883 1 97.38 369 ILE B O 1
ATOM 6759 N N . THR B 1 370 ? 14.82 -11.812 -6.57 1 95.62 370 THR B N 1
ATOM 6760 C CA . THR B 1 370 ? 14.797 -11.609 -5.125 1 95.62 370 THR B CA 1
ATOM 6761 C C . THR B 1 370 ? 14.93 -10.125 -4.789 1 95.62 370 THR B C 1
ATOM 6763 O O . THR B 1 370 ? 14.172 -9.594 -3.977 1 95.62 370 THR B O 1
ATOM 6766 N N . GLN B 1 371 ? 15.844 -9.477 -5.473 1 94.5 371 GLN B N 1
ATOM 6767 C CA . GLN B 1 371 ? 16.078 -8.047 -5.258 1 94.5 371 GLN B CA 1
ATOM 6768 C C . GLN B 1 371 ? 14.828 -7.238 -5.613 1 94.5 371 GLN B C 1
ATOM 6770 O O . GLN B 1 371 ? 14.391 -6.395 -4.832 1 94.5 371 GLN B O 1
ATOM 6775 N N . VAL B 1 372 ? 14.297 -7.535 -6.73 1 96.88 372 VAL B N 1
ATOM 6776 C CA . VAL B 1 372 ? 13.125 -6.812 -7.219 1 96.88 372 VAL B CA 1
ATOM 6777 C C . VAL B 1 372 ? 11.938 -7.07 -6.293 1 96.88 372 VAL B C 1
ATOM 6779 O O . VAL B 1 372 ? 11.234 -6.137 -5.898 1 96.88 372 VAL B O 1
ATOM 6782 N N . SER B 1 373 ? 11.75 -8.281 -5.898 1 95.19 373 SER B N 1
ATOM 6783 C CA . SER B 1 373 ? 10.594 -8.664 -5.098 1 95.19 373 SER B CA 1
ATOM 6784 C C . SER B 1 373 ? 10.664 -8.055 -3.699 1 95.19 373 SER B C 1
ATOM 6786 O O . SER B 1 373 ? 9.633 -7.684 -3.127 1 95.19 373 SER B O 1
ATOM 6788 N N . PHE B 1 374 ? 11.844 -7.828 -3.191 1 92.31 374 PHE B N 1
ATOM 6789 C CA . PHE B 1 374 ? 11.984 -7.344 -1.823 1 92.31 374 PHE B CA 1
ATOM 6790 C C . PHE B 1 374 ? 12.039 -5.824 -1.789 1 92.31 374 PHE B C 1
ATOM 6792 O O . PHE B 1 374 ? 11.555 -5.195 -0.846 1 92.31 374 PHE B O 1
ATOM 6799 N N . HIS B 1 375 ? 12.609 -5.312 -2.775 1 94.94 375 HIS B N 1
ATOM 6800 C CA . HIS B 1 375 ? 13.055 -3.947 -2.527 1 94.94 375 HIS B CA 1
ATOM 6801 C C . HIS B 1 375 ? 12.352 -2.963 -3.459 1 94.94 375 HIS B C 1
ATOM 6803 O O . HIS B 1 375 ? 12.195 -1.787 -3.123 1 94.94 375 HIS B O 1
ATOM 6809 N N . LEU B 1 376 ? 11.984 -3.428 -4.648 1 97.44 376 LEU B N 1
ATOM 6810 C CA . LEU B 1 376 ? 11.469 -2.475 -5.625 1 97.44 376 LEU B CA 1
ATOM 6811 C C . LEU B 1 376 ? 10.227 -1.769 -5.09 1 97.44 376 LEU B C 1
ATOM 6813 O O . LEU B 1 376 ? 10.234 -0.549 -4.902 1 97.44 376 LEU B O 1
ATOM 6817 N N . ARG B 1 377 ? 9.164 -2.521 -4.758 1 96.31 377 ARG B N 1
ATOM 6818 C CA . ARG B 1 377 ? 7.918 -1.933 -4.293 1 96.31 377 ARG B CA 1
ATOM 6819 C C . ARG B 1 377 ? 8.125 -1.163 -2.992 1 96.31 377 ARG B C 1
ATOM 6821 O O . ARG B 1 377 ? 7.605 -0.057 -2.83 1 96.31 377 ARG B O 1
ATOM 6828 N N . HIS B 1 378 ? 8.859 -1.762 -2.162 1 96.5 378 HIS B N 1
ATOM 6829 C CA . HIS B 1 378 ? 9.094 -1.151 -0.857 1 96.5 378 HIS B CA 1
ATOM 6830 C C . HIS B 1 378 ? 9.758 0.214 -0.997 1 96.5 378 HIS B C 1
ATOM 6832 O O . HIS B 1 378 ? 9.328 1.186 -0.372 1 96.5 378 HIS B O 1
ATOM 6838 N N . SER B 1 379 ? 10.766 0.287 -1.781 1 98.12 379 SER B N 1
ATOM 6839 C CA . SER B 1 379 ? 11.5 1.537 -1.942 1 98.12 379 SER B CA 1
ATOM 6840 C C . SER B 1 379 ? 10.633 2.609 -2.592 1 98.12 379 SER B C 1
ATOM 6842 O O . SER B 1 379 ? 10.688 3.777 -2.199 1 98.12 379 SER B O 1
ATOM 6844 N N . VAL B 1 380 ? 9.867 2.227 -3.537 1 97.75 380 VAL B N 1
ATOM 6845 C CA . VAL B 1 380 ? 8.992 3.178 -4.219 1 97.75 380 VAL B CA 1
ATOM 6846 C C . VAL B 1 380 ? 7.879 3.623 -3.279 1 97.75 380 VAL B C 1
ATOM 6848 O O . VAL B 1 380 ? 7.551 4.809 -3.215 1 97.75 380 VAL B O 1
ATOM 6851 N N . ASP B 1 381 ? 7.312 2.68 -2.518 1 96.31 381 ASP B N 1
ATOM 6852 C CA . ASP B 1 381 ? 6.285 3.014 -1.536 1 96.31 381 ASP B CA 1
ATOM 6853 C C . ASP B 1 381 ? 6.836 3.955 -0.466 1 96.31 381 ASP B C 1
ATOM 6855 O O . ASP B 1 381 ? 6.129 4.855 -0.004 1 96.31 381 ASP B O 1
ATOM 6859 N N . GLU B 1 382 ? 8.055 3.703 -0.062 1 97.62 382 GLU B N 1
ATOM 6860 C CA . GLU B 1 382 ? 8.688 4.59 0.913 1 97.62 382 GLU B CA 1
ATOM 6861 C C . GLU B 1 382 ? 8.727 6.027 0.406 1 97.62 382 GLU B C 1
ATOM 6863 O O . GLU B 1 382 ? 8.414 6.965 1.15 1 97.62 382 GLU B O 1
ATOM 6868 N N . LEU B 1 383 ? 9.078 6.195 -0.813 1 97.94 383 LEU B N 1
ATOM 6869 C CA . LEU B 1 383 ? 9.156 7.527 -1.403 1 97.94 383 LEU B CA 1
ATOM 6870 C C . LEU B 1 383 ? 7.766 8.125 -1.577 1 97.94 383 LEU B C 1
ATOM 6872 O O . LEU B 1 383 ? 7.52 9.266 -1.164 1 97.94 383 LEU B O 1
ATOM 6876 N N . LEU B 1 384 ? 6.805 7.352 -2.098 1 97.12 384 LEU B N 1
ATOM 6877 C CA . LEU B 1 384 ? 5.516 7.891 -2.523 1 97.12 384 LEU B CA 1
ATOM 6878 C C . LEU B 1 384 ? 4.562 8.023 -1.341 1 97.12 384 LEU B C 1
ATOM 6880 O O . LEU B 1 384 ? 3.729 8.93 -1.309 1 97.12 384 LEU B O 1
ATOM 6884 N N . GLU B 1 385 ? 4.719 7.109 -0.338 1 94.94 385 GLU B N 1
ATOM 6885 C CA . GLU B 1 385 ? 3.678 7.023 0.681 1 94.94 385 GLU B CA 1
ATOM 6886 C C . GLU B 1 385 ? 4.211 7.441 2.049 1 94.94 385 GLU B C 1
ATOM 6888 O O . GLU B 1 385 ? 3.432 7.766 2.951 1 94.94 385 GLU B O 1
ATOM 6893 N N . ARG B 1 386 ? 5.543 7.5 2.205 1 95.56 386 ARG B N 1
ATOM 6894 C CA . ARG B 1 386 ? 6.07 7.742 3.545 1 95.56 386 ARG B CA 1
ATOM 6895 C C . ARG B 1 386 ? 6.969 8.977 3.566 1 95.56 386 ARG B C 1
ATOM 6897 O O . ARG B 1 386 ? 7.215 9.547 4.629 1 95.56 386 ARG B O 1
ATOM 6904 N N . ASN B 1 387 ? 7.473 9.289 2.385 1 97 387 ASN B N 1
ATOM 6905 C CA . ASN B 1 387 ? 8.281 10.5 2.324 1 97 387 ASN B CA 1
ATOM 6906 C C . ASN B 1 387 ? 7.445 11.742 2.617 1 97 387 ASN B C 1
ATOM 6908 O O . ASN B 1 387 ? 6.504 12.055 1.886 1 97 387 ASN B O 1
ATOM 6912 N N . ARG B 1 388 ? 7.809 12.477 3.639 1 96.81 388 ARG B N 1
ATOM 6913 C CA . ARG B 1 388 ? 7.008 13.602 4.117 1 96.81 388 ARG B CA 1
ATOM 6914 C C . ARG B 1 388 ? 6.887 14.688 3.049 1 96.81 388 ARG B C 1
ATOM 6916 O O . ARG B 1 388 ? 5.875 15.383 2.973 1 96.81 388 ARG B O 1
ATOM 6923 N N . TYR B 1 389 ? 7.883 14.945 2.24 1 97.75 389 TYR B N 1
ATOM 6924 C CA . TYR B 1 389 ? 7.859 16 1.235 1 97.75 389 TYR B CA 1
ATOM 6925 C C . TYR B 1 389 ? 6.898 15.656 0.103 1 97.75 389 TYR B C 1
ATOM 6927 O O . TYR B 1 389 ? 6.156 16.516 -0.377 1 97.75 389 TYR B O 1
ATOM 6935 N N . VAL B 1 390 ? 6.941 14.375 -0.248 1 97.94 390 VAL B N 1
ATOM 6936 C CA . VAL B 1 390 ? 6.039 13.945 -1.312 1 97.94 390 VAL B CA 1
ATOM 6937 C C . VAL B 1 390 ? 4.602 13.953 -0.806 1 97.94 390 VAL B C 1
ATOM 6939 O O . VAL B 1 390 ? 3.721 14.555 -1.427 1 97.94 390 VAL B O 1
ATOM 6942 N N . THR B 1 391 ? 4.371 13.406 0.333 1 97.31 391 THR B N 1
ATOM 6943 C CA . THR B 1 391 ? 3.01 13.273 0.841 1 97.31 391 THR B CA 1
ATOM 6944 C C . THR B 1 391 ? 2.475 14.625 1.299 1 97.31 391 THR B C 1
ATOM 6946 O O . THR B 1 391 ? 1.266 14.867 1.26 1 97.31 391 THR B O 1
ATOM 6949 N N . GLY B 1 392 ? 3.354 15.484 1.629 1 98.06 392 GLY B N 1
ATOM 6950 C CA . GLY B 1 392 ? 2.924 16.75 2.188 1 98.06 392 GLY B CA 1
ATOM 6951 C C . GLY B 1 392 ? 2.842 17.859 1.155 1 98.06 392 GLY B C 1
ATOM 6952 O O . GLY B 1 392 ? 2.025 18.781 1.28 1 98.06 392 GLY B O 1
ATOM 6953 N N . TRP B 1 393 ? 3.689 17.859 0.076 1 98.06 393 TRP B N 1
ATOM 6954 C CA . TRP B 1 393 ? 3.793 19.016 -0.804 1 98.06 393 TRP B CA 1
ATOM 6955 C C . TRP B 1 393 ? 3.646 18.609 -2.266 1 98.06 393 TRP B C 1
ATOM 6957 O O . TRP B 1 393 ? 3.68 19.453 -3.162 1 98.06 393 TRP B O 1
ATOM 6967 N N . PHE B 1 394 ? 3.561 17.391 -2.523 1 97.94 394 PHE B N 1
ATOM 6968 C CA . PHE B 1 394 ? 3.365 16.953 -3.898 1 97.94 394 PHE B CA 1
ATOM 6969 C C . PHE B 1 394 ? 2.434 15.742 -3.951 1 97.94 394 PHE B C 1
ATOM 6971 O O . PHE B 1 394 ? 2.766 14.719 -4.559 1 97.94 394 PHE B O 1
ATOM 6978 N N . SER B 1 395 ? 1.38 15.828 -3.24 1 96.62 395 SER B N 1
ATOM 6979 C CA . SER B 1 395 ? 0.313 14.844 -3.131 1 96.62 395 SER B CA 1
ATOM 6980 C C . SER B 1 395 ? -0.535 14.797 -4.398 1 96.62 395 SER B C 1
ATOM 6982 O O . SER B 1 395 ? -0.294 15.562 -5.336 1 96.62 395 SER B O 1
ATOM 6984 N N . PRO B 1 396 ? -1.499 13.883 -4.492 1 94.69 396 PRO B N 1
ATOM 6985 C CA . PRO B 1 396 ? -2.377 13.82 -5.664 1 94.69 396 PRO B CA 1
ATOM 6986 C C . PRO B 1 396 ? -3.068 15.148 -5.953 1 94.69 396 PRO B C 1
ATOM 6988 O O . PRO B 1 396 ? -3.223 15.523 -7.121 1 94.69 396 PRO B O 1
ATOM 6991 N N . TYR B 1 397 ? -3.42 15.867 -4.98 1 95.56 397 TYR B N 1
ATOM 6992 C CA . TYR B 1 397 ? -4.039 17.172 -5.137 1 95.56 397 TYR B CA 1
ATOM 6993 C C . TYR B 1 397 ? -3.102 18.141 -5.852 1 95.56 397 TYR B C 1
ATOM 6995 O O . TYR B 1 397 ? -3.508 18.828 -6.797 1 95.56 397 TYR B O 1
ATOM 7003 N N . HIS B 1 398 ? -1.9 18.172 -5.449 1 97.25 398 HIS B N 1
ATOM 7004 C CA . HIS B 1 398 ? -0.892 19.047 -6.047 1 97.25 398 HIS B CA 1
ATOM 7005 C C . HIS B 1 398 ? -0.606 18.641 -7.488 1 97.25 398 HIS B C 1
ATOM 7007 O O . HIS B 1 398 ? -0.513 19.5 -8.367 1 97.25 398 HIS B O 1
ATOM 7013 N N . ARG B 1 399 ? -0.484 17.359 -7.656 1 96.75 399 ARG B N 1
ATOM 7014 C CA . ARG B 1 399 ? -0.131 16.828 -8.977 1 96.75 399 ARG B CA 1
ATOM 7015 C C . ARG B 1 399 ? -1.207 17.172 -10 1 96.75 399 ARG B C 1
ATOM 7017 O O . ARG B 1 399 ? -0.898 17.609 -11.109 1 96.75 399 ARG B O 1
ATOM 7024 N N . LYS B 1 400 ? -2.414 16.953 -9.633 1 95.5 400 LYS B N 1
ATOM 7025 C CA . LYS B 1 400 ? -3.541 17.234 -10.508 1 95.5 400 LYS B CA 1
ATOM 7026 C C . LYS B 1 400 ? -3.564 18.719 -10.906 1 95.5 400 LYS B C 1
ATOM 7028 O O . LYS B 1 400 ? -3.912 19.062 -12.039 1 95.5 400 LYS B O 1
ATOM 7033 N N . ARG B 1 401 ? -3.154 19.578 -10.016 1 95.88 401 ARG B N 1
ATOM 7034 C CA . ARG B 1 401 ? -3.244 21.016 -10.234 1 95.88 401 ARG B CA 1
ATOM 7035 C C . ARG B 1 401 ? -1.905 21.594 -10.688 1 95.88 401 ARG B C 1
ATOM 7037 O O . ARG B 1 401 ? -1.771 22.797 -10.867 1 95.88 401 ARG B O 1
ATOM 7044 N N . LYS B 1 402 ? -0.864 20.797 -10.789 1 96.25 402 LYS B N 1
ATOM 7045 C CA . LYS B 1 402 ? 0.472 21.172 -11.234 1 96.25 402 LYS B CA 1
ATOM 7046 C C . LYS B 1 402 ? 1.058 22.266 -10.344 1 96.25 402 LYS B C 1
ATOM 7048 O O . LYS B 1 402 ? 1.559 23.281 -10.844 1 96.25 402 LYS B O 1
ATOM 7053 N N . MET B 1 403 ? 0.898 22.062 -9.039 1 94.75 403 MET B N 1
ATOM 7054 C CA . MET B 1 403 ? 1.398 23.016 -8.047 1 94.75 403 MET B CA 1
ATOM 7055 C C . MET B 1 403 ? 2.453 22.359 -7.156 1 94.75 403 MET B C 1
ATOM 7057 O O . MET B 1 403 ? 2.316 21.203 -6.77 1 94.75 403 MET B O 1
ATOM 7061 N N . ILE B 1 404 ? 3.508 23.125 -6.887 1 94.19 404 ILE B N 1
ATOM 7062 C CA . ILE B 1 404 ? 4.504 22.641 -5.938 1 94.19 404 ILE B CA 1
ATOM 7063 C C . ILE B 1 404 ? 5.266 23.812 -5.336 1 94.19 404 ILE B C 1
ATOM 7065 O O . ILE B 1 404 ? 5.516 24.812 -6.016 1 94.19 404 ILE B O 1
ATOM 7069 N N . HIS B 1 405 ? 5.5 23.688 -4.043 1 94.75 405 HIS B N 1
ATOM 7070 C CA . HIS B 1 405 ? 6.434 24.625 -3.41 1 94.75 405 HIS B CA 1
ATOM 7071 C C . HIS B 1 405 ? 7.836 24.469 -3.986 1 94.75 405 HIS B C 1
ATOM 7073 O O . HIS B 1 405 ? 8.422 23.391 -3.926 1 94.75 405 HIS B O 1
ATOM 7079 N N . PRO B 1 406 ? 8.398 25.484 -4.535 1 93.5 406 PRO B N 1
ATOM 7080 C CA . PRO B 1 406 ? 9.688 25.375 -5.223 1 93.5 406 PRO B CA 1
ATOM 7081 C C . PRO B 1 406 ? 10.781 24.781 -4.34 1 93.5 406 PRO B C 1
ATOM 7083 O O . PRO B 1 406 ? 11.633 24.031 -4.828 1 93.5 406 PRO B O 1
ATOM 7086 N N . VAL B 1 407 ? 10.695 25.047 -3.094 1 94.38 407 VAL B N 1
ATOM 7087 C CA . VAL B 1 407 ? 11.703 24.547 -2.166 1 94.38 407 VAL B CA 1
ATOM 7088 C C . VAL B 1 407 ? 11.656 23.016 -2.141 1 94.38 407 VAL B C 1
ATOM 7090 O O . VAL B 1 407 ? 12.695 22.359 -1.99 1 94.38 407 VAL B O 1
ATOM 7093 N N . MET B 1 408 ? 10.523 22.438 -2.34 1 96.56 408 MET B N 1
ATOM 7094 C CA . MET B 1 408 ? 10.328 21 -2.156 1 96.56 408 MET B CA 1
ATOM 7095 C C . MET B 1 408 ? 10.859 20.219 -3.352 1 96.56 408 MET B C 1
ATOM 7097 O O . MET B 1 408 ? 11.094 19.016 -3.254 1 96.56 408 MET B O 1
ATOM 7101 N N . ILE B 1 409 ? 11.07 20.891 -4.484 1 96.06 409 ILE B N 1
ATOM 7102 C CA . ILE B 1 409 ? 11.602 20.25 -5.684 1 96.06 409 ILE B CA 1
ATOM 7103 C C . ILE B 1 409 ? 12.969 19.641 -5.375 1 96.06 409 ILE B C 1
ATOM 7105 O O . ILE B 1 409 ? 13.25 18.5 -5.773 1 96.06 409 ILE B O 1
ATOM 7109 N N . GLN B 1 410 ? 13.719 20.359 -4.547 1 94.88 410 GLN B N 1
ATOM 7110 C CA . GLN B 1 410 ? 15.078 19.922 -4.27 1 94.88 410 GLN B CA 1
ATOM 7111 C C . GLN B 1 410 ? 15.094 18.688 -3.363 1 94.88 410 GLN B C 1
ATOM 7113 O O . GLN B 1 410 ? 16.062 17.938 -3.338 1 94.88 410 GLN B O 1
ATOM 7118 N N . TYR B 1 411 ? 13.992 18.5 -2.656 1 96.25 411 TYR B N 1
ATOM 7119 C CA . TYR B 1 411 ? 13.938 17.375 -1.723 1 96.25 411 TYR B CA 1
ATOM 7120 C C . TYR B 1 411 ? 13.297 16.156 -2.373 1 96.25 411 TYR B C 1
ATOM 7122 O O . TYR B 1 411 ? 13.484 15.031 -1.909 1 96.25 411 TYR B O 1
ATOM 7130 N N . ILE B 1 412 ? 12.602 16.312 -3.488 1 98.12 412 ILE B N 1
ATOM 7131 C CA . ILE B 1 412 ? 11.828 15.227 -4.082 1 98.12 412 ILE B CA 1
ATOM 7132 C C . ILE B 1 412 ? 12.531 14.727 -5.34 1 98.12 412 ILE B C 1
ATOM 7134 O O . ILE B 1 412 ? 12.773 13.523 -5.484 1 98.12 412 ILE B O 1
ATOM 7138 N N . GLN B 1 413 ? 12.969 15.594 -6.168 1 97.88 413 GLN B N 1
ATOM 7139 C CA . GLN B 1 413 ? 13.383 15.281 -7.531 1 97.88 413 GLN B CA 1
ATOM 7140 C C . GLN B 1 413 ? 14.641 14.422 -7.539 1 97.88 413 GLN B C 1
ATOM 7142 O O . GLN B 1 413 ? 14.688 13.383 -8.203 1 97.88 413 GLN B O 1
ATOM 7147 N N . PRO B 1 414 ? 15.711 14.766 -6.758 1 97.81 414 PRO B N 1
ATOM 7148 C CA . PRO B 1 414 ? 16.922 13.953 -6.816 1 97.81 414 PRO B CA 1
ATOM 7149 C C . PRO B 1 414 ? 16.688 12.516 -6.359 1 97.81 414 PRO B C 1
ATOM 7151 O O . PRO B 1 414 ? 17.203 11.578 -6.977 1 97.81 414 PRO B O 1
ATOM 7154 N N . ASP B 1 415 ? 15.906 12.367 -5.32 1 97.69 415 ASP B N 1
ATOM 7155 C CA . ASP B 1 415 ? 15.625 11.031 -4.809 1 97.69 415 ASP B CA 1
ATOM 7156 C C . ASP B 1 415 ? 14.82 10.211 -5.812 1 97.69 415 ASP B C 1
ATOM 7158 O O . ASP B 1 415 ? 15.086 9.023 -6.016 1 97.69 415 ASP B O 1
ATOM 7162 N N . ALA B 1 416 ? 13.867 10.805 -6.453 1 98.38 416 ALA B N 1
ATOM 7163 C CA . ALA B 1 416 ? 13.023 10.133 -7.434 1 98.38 416 ALA B CA 1
ATOM 7164 C C . ALA B 1 416 ? 13.828 9.703 -8.656 1 98.38 416 ALA B C 1
ATOM 7166 O O . ALA B 1 416 ? 13.695 8.578 -9.133 1 98.38 416 ALA B O 1
ATOM 7167 N N . ILE B 1 417 ? 14.695 10.609 -9.133 1 98.5 417 ILE B N 1
ATOM 7168 C CA . ILE B 1 417 ? 15.523 10.328 -10.305 1 98.5 417 ILE B CA 1
ATOM 7169 C C . ILE B 1 417 ? 16.5 9.203 -9.977 1 98.5 417 ILE B C 1
ATOM 7171 O O . ILE B 1 417 ? 16.672 8.273 -10.773 1 98.5 417 ILE B O 1
ATOM 7175 N N . SER B 1 418 ? 17.125 9.344 -8.812 1 98.38 418 SER B N 1
ATOM 7176 C CA . SER B 1 418 ? 18.078 8.32 -8.391 1 98.38 418 SER B CA 1
ATOM 7177 C C . SER B 1 418 ? 17.422 6.953 -8.289 1 98.38 418 SER B C 1
ATOM 7179 O O . SER B 1 418 ? 17.969 5.957 -8.766 1 98.38 418 SER B O 1
ATOM 7181 N N . LEU B 1 419 ? 16.266 6.895 -7.676 1 98.44 419 LEU B N 1
ATOM 7182 C CA . LEU B 1 419 ? 15.531 5.645 -7.492 1 98.44 419 LEU B CA 1
ATOM 7183 C C . LEU B 1 419 ? 15.141 5.047 -8.836 1 98.44 419 LEU B C 1
ATOM 7185 O O . LEU B 1 419 ? 15.328 3.85 -9.07 1 98.44 419 LEU B O 1
ATOM 7189 N N . LEU B 1 420 ? 14.609 5.879 -9.781 1 98.56 420 LEU B N 1
ATOM 7190 C CA . LEU B 1 420 ? 14.211 5.426 -11.109 1 98.56 420 LEU B CA 1
ATOM 7191 C C . LEU B 1 420 ? 15.406 4.898 -11.883 1 98.56 420 LEU B C 1
ATOM 7193 O O . LEU B 1 420 ? 15.328 3.846 -12.523 1 98.56 420 LEU B O 1
ATOM 7197 N N . THR B 1 421 ? 16.516 5.609 -11.828 1 98.56 421 THR B N 1
ATOM 7198 C CA . THR B 1 421 ? 17.734 5.215 -12.531 1 98.56 421 THR B CA 1
ATOM 7199 C C . THR B 1 421 ? 18.234 3.867 -12.023 1 98.56 421 THR B C 1
ATOM 7201 O O . THR B 1 421 ? 18.562 2.984 -12.82 1 98.56 421 THR B O 1
ATOM 7204 N N . ARG B 1 422 ? 18.25 3.75 -10.805 1 98.38 422 ARG B N 1
ATOM 7205 C CA . ARG B 1 422 ? 18.719 2.514 -10.188 1 98.38 422 ARG B CA 1
ATOM 7206 C C . ARG B 1 422 ? 17.859 1.328 -10.609 1 98.38 422 ARG B C 1
ATOM 7208 O O . ARG B 1 422 ? 18.391 0.306 -11.062 1 98.38 422 ARG B O 1
ATOM 7215 N N . TRP B 1 423 ? 16.547 1.453 -10.555 1 98.5 423 TRP B N 1
ATOM 7216 C CA . TRP B 1 423 ? 15.672 0.321 -10.82 1 98.5 423 TRP B CA 1
ATOM 7217 C C . TRP B 1 423 ? 15.578 0.044 -12.32 1 98.5 423 TRP B C 1
ATOM 7219 O O . TRP B 1 423 ? 15.445 -1.108 -12.734 1 98.5 423 TRP B O 1
ATOM 7229 N N . ASN B 1 424 ? 15.688 1.09 -13.133 1 98.44 424 ASN B N 1
ATOM 7230 C CA . ASN B 1 424 ? 15.789 0.845 -14.57 1 98.44 424 ASN B CA 1
ATOM 7231 C C . ASN B 1 424 ? 16.984 -0.037 -14.906 1 98.44 424 ASN B C 1
ATOM 7233 O O . ASN B 1 424 ? 16.875 -0.939 -15.742 1 98.44 424 ASN B O 1
ATOM 7237 N N . ALA B 1 425 ? 18.047 0.238 -14.258 1 98.62 425 ALA B N 1
ATOM 7238 C CA . ALA B 1 425 ? 19.25 -0.56 -14.484 1 98.62 425 ALA B CA 1
ATOM 7239 C C . ALA B 1 425 ? 19.047 -2.008 -14.055 1 98.62 425 ALA B C 1
ATOM 7241 O O . ALA B 1 425 ? 19.375 -2.938 -14.789 1 98.62 425 ALA B O 1
ATOM 7242 N N . VAL B 1 426 ? 18.469 -2.209 -12.914 1 98.56 426 VAL B N 1
ATOM 7243 C CA . VAL B 1 426 ? 18.234 -3.547 -12.375 1 98.56 426 VAL B CA 1
ATOM 7244 C C . VAL B 1 426 ? 17.25 -4.301 -13.273 1 98.56 426 VAL B C 1
ATOM 7246 O O . VAL B 1 426 ? 17.469 -5.473 -13.586 1 98.56 426 VAL B O 1
ATOM 7249 N N . ILE B 1 427 ? 16.203 -3.643 -13.703 1 98.5 427 ILE B N 1
ATOM 7250 C CA . ILE B 1 427 ? 15.164 -4.27 -14.516 1 98.5 427 ILE B CA 1
ATOM 7251 C C . ILE B 1 427 ? 15.734 -4.641 -15.883 1 98.5 427 ILE B C 1
ATOM 7253 O O . ILE B 1 427 ? 15.383 -5.68 -16.438 1 98.5 427 ILE B O 1
ATOM 7257 N N . GLN B 1 428 ? 16.609 -3.801 -16.406 1 98.44 428 GLN B N 1
ATOM 7258 C CA . GLN B 1 428 ? 17.266 -4.121 -17.672 1 98.44 428 GLN B CA 1
ATOM 7259 C C . GLN B 1 428 ? 18.125 -5.367 -17.547 1 98.44 428 GLN B C 1
ATOM 7261 O O . GLN B 1 428 ? 18.125 -6.23 -18.422 1 98.44 428 GLN B O 1
ATOM 7266 N N . GLU B 1 429 ? 18.844 -5.422 -16.5 1 98.75 429 GLU B N 1
ATOM 7267 C CA . GLU B 1 429 ? 19.656 -6.605 -16.219 1 98.75 429 GLU B CA 1
ATOM 7268 C C . GLU B 1 429 ? 18.781 -7.848 -16.062 1 98.75 429 GLU B C 1
ATOM 7270 O O . GLU B 1 429 ? 19.094 -8.914 -16.609 1 98.75 429 GLU B O 1
ATOM 7275 N N . LEU B 1 430 ? 17.719 -7.695 -15.375 1 98.69 430 LEU B N 1
ATOM 7276 C CA . LEU B 1 430 ? 16.797 -8.797 -15.148 1 98.69 430 LEU B CA 1
ATOM 7277 C C . LEU B 1 430 ? 16.172 -9.266 -16.469 1 98.69 430 LEU B C 1
ATOM 7279 O O . LEU B 1 430 ? 16.094 -10.469 -16.719 1 98.69 430 LEU B O 1
ATOM 7283 N N . GLN B 1 431 ? 15.734 -8.297 -17.25 1 98.75 431 GLN B N 1
ATOM 7284 C CA . GLN B 1 431 ? 15.148 -8.641 -18.531 1 98.75 431 GLN B CA 1
ATOM 7285 C C . GLN B 1 431 ? 16.125 -9.461 -19.375 1 98.75 431 GLN B C 1
ATOM 7287 O O . GLN B 1 431 ? 15.742 -10.477 -19.953 1 98.75 431 GLN B O 1
ATOM 7292 N N . ALA B 1 432 ? 17.375 -9.031 -19.422 1 98.69 432 ALA B N 1
ATOM 7293 C CA . ALA B 1 432 ? 18.406 -9.75 -20.172 1 98.69 432 ALA B CA 1
ATOM 7294 C C . ALA B 1 432 ? 18.594 -11.156 -19.625 1 98.69 432 ALA B C 1
ATOM 7296 O O . ALA B 1 432 ? 18.719 -12.117 -20.375 1 98.69 432 ALA B O 1
ATOM 7297 N N . ALA B 1 433 ? 18.609 -11.297 -18.375 1 98.75 433 ALA B N 1
ATOM 7298 C CA . ALA B 1 433 ? 18.781 -12.602 -17.719 1 98.75 433 ALA B CA 1
ATOM 7299 C C . ALA B 1 433 ? 17.609 -13.523 -18.016 1 98.75 433 ALA B C 1
ATOM 7301 O O . ALA B 1 433 ? 17.781 -14.703 -18.328 1 98.75 433 ALA B O 1
ATOM 7302 N N . LEU B 1 434 ? 16.406 -13.008 -17.953 1 98.88 434 LEU B N 1
ATOM 7303 C CA . LEU B 1 434 ? 15.203 -13.781 -18.219 1 98.88 434 LEU B CA 1
ATOM 7304 C C . LEU B 1 434 ? 15.172 -14.258 -19.672 1 98.88 434 LEU B C 1
ATOM 7306 O O . LEU B 1 434 ? 14.758 -15.383 -19.938 1 98.88 434 LEU B O 1
ATOM 7310 N N . GLU B 1 435 ? 15.641 -13.43 -20.547 1 98.56 435 GLU B N 1
ATOM 7311 C CA . GLU B 1 435 ? 15.586 -13.734 -21.969 1 98.56 435 GLU B CA 1
ATOM 7312 C C . GLU B 1 435 ? 16.547 -14.867 -22.328 1 98.56 435 GLU B C 1
ATOM 7314 O O . GLU B 1 435 ? 16.422 -15.484 -23.391 1 98.56 435 GLU B O 1
ATOM 7319 N N . ARG B 1 436 ? 17.484 -15.133 -21.469 1 98.31 436 ARG B N 1
ATOM 7320 C CA . ARG B 1 436 ? 18.375 -16.266 -21.688 1 98.31 436 ARG B CA 1
ATOM 7321 C C . ARG B 1 436 ? 17.672 -17.578 -21.375 1 98.31 436 ARG B C 1
ATOM 7323 O O . ARG B 1 436 ? 18.016 -18.625 -21.938 1 98.31 436 ARG B O 1
ATOM 7330 N N . ILE B 1 437 ? 16.625 -17.531 -20.609 1 98.62 437 ILE B N 1
ATOM 7331 C CA . ILE B 1 437 ? 16 -18.734 -20.078 1 98.62 437 ILE B CA 1
ATOM 7332 C C . ILE B 1 437 ? 14.625 -18.922 -20.719 1 98.62 437 ILE B C 1
ATOM 7334 O O . ILE B 1 437 ? 14.219 -20.062 -21 1 98.62 437 ILE B O 1
ATOM 7338 N N . PHE B 1 438 ? 13.961 -17.844 -20.969 1 98.69 438 PHE B N 1
ATOM 7339 C CA . PHE B 1 438 ? 12.562 -17.922 -21.375 1 98.69 438 PHE B CA 1
ATOM 7340 C C . PHE B 1 438 ? 12.352 -17.203 -22.703 1 98.69 438 PHE B C 1
ATOM 7342 O O . PHE B 1 438 ? 13.242 -16.516 -23.203 1 98.69 438 PHE B O 1
ATOM 7349 N N . TYR B 1 439 ? 11.188 -17.391 -23.25 1 98.06 439 TYR B N 1
ATOM 7350 C CA . TYR B 1 439 ? 10.773 -16.703 -24.484 1 98.06 439 TYR B CA 1
ATOM 7351 C C . TYR B 1 439 ? 10.188 -15.336 -24.172 1 98.06 439 TYR B C 1
ATOM 7353 O O . TYR B 1 439 ? 9.82 -15.047 -23.031 1 98.06 439 TYR B O 1
ATOM 7361 N N . PRO B 1 440 ? 10.07 -14.445 -25.141 1 97.19 440 PRO B N 1
ATOM 7362 C CA . PRO B 1 440 ? 9.719 -13.047 -24.922 1 97.19 440 PRO B CA 1
ATOM 7363 C C . PRO B 1 440 ? 8.344 -12.883 -24.266 1 97.19 440 PRO B C 1
ATOM 7365 O O . PRO B 1 440 ? 8.148 -11.977 -23.453 1 97.19 440 PRO B O 1
ATOM 7368 N N . ASP B 1 441 ? 7.418 -13.703 -24.625 1 96.44 441 ASP B N 1
ATOM 7369 C CA . ASP B 1 441 ? 6.074 -13.57 -24.062 1 96.44 441 ASP B CA 1
ATOM 7370 C C . ASP B 1 441 ? 6.09 -13.766 -22.547 1 96.44 441 ASP B C 1
ATOM 7372 O O . ASP B 1 441 ? 5.406 -13.047 -21.812 1 96.44 441 ASP B O 1
ATOM 7376 N N . ALA B 1 442 ? 6.836 -14.742 -22.109 1 97.75 442 ALA B N 1
ATOM 7377 C CA . ALA B 1 442 ? 6.953 -15.008 -20.672 1 97.75 442 ALA B CA 1
ATOM 7378 C C . ALA B 1 442 ? 7.625 -13.836 -19.953 1 97.75 442 ALA B C 1
ATOM 7380 O O . ALA B 1 442 ? 7.191 -13.43 -18.875 1 97.75 442 ALA B O 1
ATOM 7381 N N . VAL B 1 443 ? 8.633 -13.328 -20.578 1 98.44 443 VAL B N 1
ATOM 7382 C CA . VAL B 1 443 ? 9.391 -12.219 -20 1 98.44 443 VAL B CA 1
ATOM 7383 C C . VAL B 1 443 ? 8.5 -10.992 -19.891 1 98.44 443 VAL B C 1
ATOM 7385 O O . VAL B 1 443 ? 8.453 -10.336 -18.844 1 98.44 443 VAL B O 1
ATOM 7388 N N . GLU B 1 444 ? 7.805 -10.742 -20.922 1 97.5 444 GLU B N 1
ATOM 7389 C CA . GLU B 1 444 ? 6.887 -9.609 -20.953 1 97.5 444 GLU B CA 1
ATOM 7390 C C . GLU B 1 444 ? 5.828 -9.734 -19.859 1 97.5 444 GLU B C 1
ATOM 7392 O O . GLU B 1 444 ? 5.578 -8.781 -19.125 1 97.5 444 GLU B O 1
ATOM 7397 N N . GLU B 1 445 ? 5.25 -10.875 -19.75 1 97.56 445 GLU B N 1
ATOM 7398 C CA . GLU B 1 445 ? 4.219 -11.086 -18.75 1 97.56 445 GLU B CA 1
ATOM 7399 C C . GLU B 1 445 ? 4.773 -10.859 -17.344 1 97.56 445 GLU B C 1
ATOM 7401 O O . GLU B 1 445 ? 4.156 -10.172 -16.531 1 97.56 445 GLU B O 1
ATOM 7406 N N . TRP B 1 446 ? 5.895 -11.391 -17.062 1 98.31 446 TRP B N 1
ATOM 7407 C CA . TRP B 1 446 ? 6.449 -11.297 -15.711 1 98.31 446 TRP B CA 1
ATOM 7408 C C . TRP B 1 446 ? 6.766 -9.844 -15.359 1 98.31 446 TRP B C 1
ATOM 7410 O O . TRP B 1 446 ? 6.469 -9.391 -14.25 1 98.31 446 TRP B O 1
ATOM 7420 N N . LEU B 1 447 ? 7.359 -9.141 -16.312 1 98.19 447 LEU B N 1
ATOM 7421 C CA . LEU B 1 447 ? 7.727 -7.754 -16.062 1 98.19 447 LEU B CA 1
ATOM 7422 C C . LEU B 1 447 ? 6.484 -6.883 -15.898 1 98.19 447 LEU B C 1
ATOM 7424 O O . LEU B 1 447 ? 6.445 -6 -15.039 1 98.19 447 LEU B O 1
ATOM 7428 N N . GLU B 1 448 ? 5.52 -7.148 -16.688 1 96.88 448 GLU B N 1
ATOM 7429 C CA . GLU B 1 448 ? 4.277 -6.379 -16.625 1 96.88 448 GLU B CA 1
ATOM 7430 C C . GLU B 1 448 ? 3.557 -6.613 -15.305 1 96.88 448 GLU B C 1
ATOM 7432 O O . GLU B 1 448 ? 2.838 -5.738 -14.82 1 96.88 448 GLU B O 1
ATOM 7437 N N . GLU B 1 449 ? 3.814 -7.77 -14.773 1 97 449 GLU B N 1
ATOM 7438 C CA . GLU B 1 449 ? 3.15 -8.133 -13.523 1 97 449 GLU B CA 1
ATOM 7439 C C . GLU B 1 449 ? 3.924 -7.613 -12.312 1 97 449 GLU B C 1
ATOM 7441 O O . GLU B 1 449 ? 3.328 -7.148 -11.344 1 97 449 GLU B O 1
ATOM 7446 N N . ASN B 1 450 ? 5.266 -7.617 -12.391 1 97.5 450 ASN B N 1
ATOM 7447 C CA . ASN B 1 450 ? 6.02 -7.535 -11.148 1 97.5 450 ASN B CA 1
ATOM 7448 C C . ASN B 1 450 ? 6.871 -6.27 -11.086 1 97.5 450 ASN B C 1
ATOM 7450 O O . ASN B 1 450 ? 7.355 -5.895 -10.023 1 97.5 450 ASN B O 1
ATOM 7454 N N . THR B 1 451 ? 7.066 -5.547 -12.227 1 98 451 THR B N 1
ATOM 7455 C CA . THR B 1 451 ? 7.977 -4.406 -12.18 1 98 451 THR B CA 1
ATOM 7456 C C . THR B 1 451 ? 7.301 -3.158 -12.742 1 98 451 THR B C 1
ATOM 7458 O O . THR B 1 451 ? 7.293 -2.107 -12.102 1 98 451 THR B O 1
ATOM 7461 N N . HIS B 1 452 ? 6.59 -3.277 -13.836 1 97.12 452 HIS B N 1
ATOM 7462 C CA . HIS B 1 452 ? 6.113 -2.135 -14.609 1 97.12 452 HIS B CA 1
ATOM 7463 C C . HIS B 1 452 ? 5.133 -1.294 -13.797 1 97.12 452 HIS B C 1
ATOM 7465 O O . HIS B 1 452 ? 5.219 -0.063 -13.797 1 97.12 452 HIS B O 1
ATOM 7471 N N . PRO B 1 453 ? 4.223 -1.964 -13.078 1 96.19 453 PRO B N 1
ATOM 7472 C CA . PRO B 1 453 ? 3.266 -1.139 -12.336 1 96.19 453 PRO B CA 1
ATOM 7473 C C . PRO B 1 453 ? 3.941 -0.2 -11.336 1 96.19 453 PRO B C 1
ATOM 7475 O O . PRO B 1 453 ? 3.539 0.958 -11.203 1 96.19 453 PRO B O 1
ATOM 7478 N N . THR B 1 454 ? 4.969 -0.653 -10.664 1 97.44 454 THR B N 1
ATOM 7479 C CA . THR B 1 454 ? 5.672 0.133 -9.656 1 97.44 454 THR B CA 1
ATOM 7480 C C . THR B 1 454 ? 6.527 1.212 -10.312 1 97.44 454 THR B C 1
ATOM 7482 O O . THR B 1 454 ? 6.512 2.369 -9.891 1 97.44 454 THR B O 1
ATOM 7485 N N . ILE B 1 455 ? 7.215 0.862 -11.391 1 98.12 455 ILE B N 1
ATOM 7486 C CA . ILE B 1 455 ? 8.094 1.799 -12.078 1 98.12 455 ILE B CA 1
ATOM 7487 C C . ILE B 1 455 ? 7.266 2.918 -12.703 1 98.12 455 ILE B C 1
ATOM 7489 O O . ILE B 1 455 ? 7.691 4.074 -12.734 1 98.12 455 ILE B O 1
ATOM 7493 N N . GLN B 1 456 ? 6.16 2.553 -13.18 1 97.38 456 GLN B N 1
ATOM 7494 C CA . GLN B 1 456 ? 5.281 3.529 -13.82 1 97.38 456 GLN B CA 1
ATOM 7495 C C . GLN B 1 456 ? 4.836 4.598 -12.82 1 97.38 456 GLN B C 1
ATOM 7497 O O . GLN B 1 456 ? 4.672 5.766 -13.188 1 97.38 456 GLN B O 1
ATOM 7502 N N . LYS B 1 457 ? 4.602 4.195 -11.57 1 97 457 LYS B N 1
ATOM 7503 C CA . LYS B 1 457 ? 4.25 5.172 -10.547 1 97 457 LYS B CA 1
ATOM 7504 C C . LYS B 1 457 ? 5.363 6.199 -10.359 1 97 457 LYS B C 1
ATOM 7506 O O . LYS B 1 457 ? 5.094 7.395 -10.203 1 97 457 LYS B O 1
ATOM 7511 N N . LEU B 1 458 ? 6.574 5.695 -10.352 1 97.62 458 LEU B N 1
ATOM 7512 C CA . LEU B 1 458 ? 7.734 6.57 -10.203 1 97.62 458 LEU B CA 1
ATOM 7513 C C . LEU B 1 458 ? 7.879 7.496 -11.406 1 97.62 458 LEU B C 1
ATOM 7515 O O . LEU B 1 458 ? 8.148 8.688 -11.242 1 97.62 458 LEU B O 1
ATOM 7519 N N . GLN B 1 459 ? 7.676 6.945 -12.547 1 98.19 459 GLN B N 1
ATOM 7520 C CA . GLN B 1 459 ? 7.734 7.742 -13.766 1 98.19 459 GLN B CA 1
ATOM 7521 C C . GLN B 1 459 ? 6.66 8.828 -13.773 1 98.19 459 GLN B C 1
ATOM 7523 O O . GLN B 1 459 ? 6.918 9.961 -14.18 1 98.19 459 GLN B O 1
ATOM 7528 N N . GLN B 1 460 ? 5.535 8.445 -13.344 1 97.81 460 GLN B N 1
ATOM 7529 C CA . GLN B 1 460 ? 4.434 9.398 -13.289 1 97.81 460 GLN B CA 1
ATOM 7530 C C . GLN B 1 460 ? 4.734 10.539 -12.32 1 97.81 460 GLN B C 1
ATOM 7532 O O . GLN B 1 460 ? 4.398 11.695 -12.578 1 97.81 460 GLN B O 1
ATOM 7537 N N . LEU B 1 461 ? 5.309 10.195 -11.195 1 98.06 461 LEU B N 1
ATOM 7538 C CA . LEU B 1 461 ? 5.707 11.227 -10.242 1 98.06 461 LEU B CA 1
ATOM 7539 C C . LEU B 1 461 ? 6.633 12.242 -10.898 1 98.06 461 LEU B C 1
ATOM 7541 O O . LEU B 1 461 ? 6.441 13.445 -10.75 1 98.06 461 LEU B O 1
ATOM 7545 N N . LEU B 1 462 ? 7.598 11.766 -11.641 1 98.25 462 LEU B N 1
ATOM 7546 C CA . LEU B 1 462 ? 8.578 12.641 -12.273 1 98.25 462 LEU B CA 1
ATOM 7547 C C . LEU B 1 462 ? 7.938 13.445 -13.398 1 98.25 462 LEU B C 1
ATOM 7549 O O . LEU B 1 462 ? 8.25 14.625 -13.578 1 98.25 462 LEU B O 1
ATOM 7553 N N . GLN B 1 463 ? 7.047 12.812 -14.078 1 98.25 463 GLN B N 1
ATOM 7554 C CA . GLN B 1 463 ? 6.316 13.523 -15.125 1 98.25 463 GLN B CA 1
ATOM 7555 C C . GLN B 1 463 ? 5.465 14.648 -14.531 1 98.25 463 GLN B C 1
ATOM 7557 O O . GLN B 1 463 ? 5.441 15.758 -15.062 1 98.25 463 GLN B O 1
ATOM 7562 N N . ASP B 1 464 ? 4.781 14.32 -13.484 1 98.19 464 ASP B N 1
ATOM 7563 C CA . ASP B 1 464 ? 3.967 15.32 -12.805 1 98.19 464 ASP B CA 1
ATOM 7564 C C . ASP B 1 464 ? 4.832 16.453 -12.242 1 98.19 464 ASP B C 1
ATOM 7566 O O . ASP B 1 464 ? 4.438 17.609 -12.258 1 98.19 464 ASP B O 1
ATOM 7570 N N . LEU B 1 465 ? 5.965 16.094 -11.688 1 97.81 465 LEU B N 1
ATOM 7571 C CA . LEU B 1 465 ? 6.891 17.094 -11.148 1 97.81 465 LEU B CA 1
ATOM 7572 C C . LEU B 1 465 ? 7.363 18.047 -12.242 1 97.81 465 LEU B C 1
ATOM 7574 O O . LEU B 1 465 ? 7.375 19.266 -12.047 1 97.81 465 LEU B O 1
ATOM 7578 N N . ASP B 1 466 ? 7.688 17.484 -13.375 1 97.25 466 ASP B N 1
ATOM 7579 C CA . ASP B 1 466 ? 8.117 18.297 -14.508 1 97.25 466 ASP B CA 1
ATOM 7580 C C . ASP B 1 466 ? 7.008 19.25 -14.953 1 97.25 466 ASP B C 1
ATOM 7582 O O . ASP B 1 466 ? 7.266 20.422 -15.25 1 97.25 466 ASP B O 1
ATOM 7586 N N . ALA B 1 467 ? 5.867 18.719 -14.961 1 97.56 467 ALA B N 1
ATOM 7587 C CA . ALA B 1 467 ? 4.727 19.547 -15.344 1 97.56 467 ALA B CA 1
ATOM 7588 C C . ALA B 1 467 ? 4.508 20.672 -14.344 1 97.56 467 ALA B C 1
ATOM 7590 O O . ALA B 1 467 ? 4.203 21.812 -14.734 1 97.56 467 ALA B O 1
ATOM 7591 N N . ALA B 1 468 ? 4.652 20.406 -13.086 1 96.81 468 ALA B N 1
ATOM 7592 C CA . ALA B 1 468 ? 4.473 21.406 -12.047 1 96.81 468 ALA B CA 1
ATOM 7593 C C . ALA B 1 468 ? 5.562 22.469 -12.125 1 96.81 468 ALA B C 1
ATOM 7595 O O . ALA B 1 468 ? 5.293 23.656 -11.938 1 96.81 468 ALA B O 1
ATOM 7596 N N . ILE B 1 469 ? 6.746 22.078 -12.422 1 95.06 469 ILE B N 1
ATOM 7597 C CA . ILE B 1 469 ? 7.867 23 -12.562 1 95.06 469 ILE B CA 1
ATOM 7598 C C . ILE B 1 469 ? 7.633 23.922 -13.766 1 95.06 469 ILE B C 1
ATOM 7600 O O . ILE B 1 469 ? 7.836 25.125 -13.68 1 95.06 469 ILE B O 1
ATOM 7604 N N . ALA B 1 470 ? 7.156 23.328 -14.828 1 94.38 470 ALA B N 1
ATOM 7605 C CA . ALA B 1 470 ? 6.891 24.094 -16.047 1 94.38 470 ALA B CA 1
ATOM 7606 C C . ALA B 1 470 ? 5.773 25.109 -15.82 1 94.38 470 ALA B C 1
ATOM 7608 O O . ALA B 1 470 ? 5.797 26.203 -16.391 1 94.38 470 ALA B O 1
ATOM 7609 N N . ALA B 1 471 ? 4.863 24.766 -14.977 1 91.81 471 ALA B N 1
ATOM 7610 C CA . ALA B 1 471 ? 3.723 25.641 -14.711 1 91.81 471 ALA B CA 1
ATOM 7611 C C . ALA B 1 471 ? 4.145 26.859 -13.891 1 91.81 471 ALA B C 1
ATOM 7613 O O . ALA B 1 471 ? 3.455 27.875 -13.891 1 91.81 471 ALA B O 1
ATOM 7614 N N . GLN B 1 472 ? 5.195 26.781 -13.156 1 85.94 472 GLN B N 1
ATOM 7615 C CA . GLN B 1 472 ? 5.684 27.891 -12.344 1 85.94 472 GLN B CA 1
ATOM 7616 C C . GLN B 1 472 ? 6.512 28.859 -13.172 1 85.94 472 GLN B C 1
ATOM 7618 O O . GLN B 1 472 ? 6.742 30 -12.758 1 85.94 472 GLN B O 1
ATOM 7623 N N . SER B 1 473 ? 7.078 28.469 -14.344 1 72.44 473 SER B N 1
ATOM 7624 C CA . SER B 1 473 ? 7.883 29.328 -15.211 1 72.44 473 SER B CA 1
ATOM 7625 C C . SER B 1 473 ? 7 30.203 -16.094 1 72.44 473 SER B C 1
ATOM 7627 O O . SER B 1 473 ? 5.902 29.812 -16.484 1 72.44 473 SER B O 1
#

Organism: Phascolarctos cinereus (NCBI:txid38626)

Foldseek 3Di:
DQPFFLAPAEEEEDDCFLWHWDLVLLLQCLLLCLVLFHQAYEYEQFQLDCDDDPQNQLHDPNRDDLVSLLSSVVSCVVNRYAYEYEAAQFFLQQSPCVDPVNLVQDQANVDSGGGNLVDPVSLVVLLSVVVSVCVSVDPHQEYEHELPPNPCHQVHPVSVVVCPDPVDDRLCSSLVSLCSNLVSCCVVPVRYAYEYECRSVQPPQLVSLLVSCVLVRHAYEYEDAFLPDDLVSVQVSVVSSVSSNRQAYEYEYELWCPPDAAAAATQLNSRQSRLLSVLVSCVVHDSNRYNRYYHYHAQGPHNPTAGIHDPLRRVLSSSQSSLCSRRSHHDPVSVVVSCVSQQAPDDDNRDLDGPGQGDRSCSLLSVLSSCLQPPLLVVLCCLCPVNCLCVPFVNPVCLVVLAGDPVSCVVRVVSLVVSLVVVVVSLVVNLVSSVNTGPPSSSVRVCVPRPCVSSVVSVSSNVSNVSSVVVVD/DQPFFLAPAEEEEDECFLWHWDLVLLLQCLLLCLVLFHQAYEYEQFQLDCDDDPQNQLHDPNRDDLVSLLSSVVSCVVNRYAYEYEAAQFFLQQSPCVDPVNLVQDQANVDSGGGNLVDPVSLVVLLSVVVSVCVSVDPHQEYEHELPPNPCHQVHPVSVVVCPDPVDDSLCSSLVSLCSNLVSCCVVPVRYAYEYECVSPQPPQLVSLLVSCVLVRHAYEYEDAFLPDDLVSVQVSVVSSVSSNRQAYEYEYELWCPPDAAAAATQLNSRQSSLLSVLVSCVVHDSNRYNRYYHYHDQGPHNPTAGIHDPLRRVLSSSQSSLCSRRSHHDPVSVVVSCVSQQAPDDDNRDLDGPGQGDRSCSLLSVLSSCLQPPLLVVLCCLCPVNCLCVPFVNPVCLVVLAGDPVSCVVRVVSLVVSLVVVVVSLVSNLVSSVNTGPPSSSVRVCVPRPCVSSVVSVSSNVSNVSSVVVVD

Sequence (946 aa):
MSSSSPFRMQLVHLDLKGAPPKVLYLAEIFPLFHALGANGILIEYEDMFPYEGPLHLLKARHAYSPTEIKEILHLAKLHELEVIPLVQTFGHMEFVLKHKQFSHLREVELFPNALNPHKEESLALVSTMISQVMELHRGVRWFHIGCDEVYYLGEGEMSKKWLQQEQNNMVKLCLSQMKAVASHVVIHHPNVKPIVWDDMLRGISEECLTESGIAQLVEPMIWDYVEDMDVHAKVLLMDKYRKCGFPKLWVASAFKGATGVNQSLTVISHHLKNNIQWLKVADSGPAEMLQGIVLTGWQRYDHFSVLCELLPMGIPSLAVCLQALKNGGYTDHVKKIVEKYLGMSDLEINSFMSENFGTFPGSDVFALITQVSFHLRHSVDELLERNRYVTGWFSPYHRKRKMIHPVMIQYIQPDAISLLTRWNAVIQELQAALERIFYPDAVEEWLEENTHPTIQKLQQLLQDLDAAIAAQSMSSSSPFRMQLVHLDLKGAPPKVLYLAEIFPLFHALGANGILIEYEDMFPYEGPLHLLKARHAYSPTEIKEILHLAKLHELEVIPLVQTFGHMEFVLKHKQFSHLREVELFPNALNPHKEESLALVSTMISQVMELHRGVRWFHIGCDEVYYLGEGEMSKKWLQQEQNNMVKLCLSQMKAVASHVVIHHPNVKPIVWDDMLRGISEECLTESGIAQLVEPMIWDYVEDMDVHAKVLLMDKYRKCGFPKLWVASAFKGATGVNQSLTVISHHLKNNIQWLKVADSGPAEMLQGIVLTGWQRYDHFSVLCELLPMGIPSLAVCLQALKNGGYTDHVKKIVEKYLGMSDLEINSFMSENFGTFPGSDVFALITQVSFHLRHSVDELLERNRYVTGWFSPYHRKRKMIHPVMIQYIQPDAISLLTRWNAVIQELQAALERIFYPDAVEEWLEENTHPTIQKLQQLLQDLDAAIAAQS

pLDDT: mean 96.13, std 5.64, range [33.72, 98.88]

Nearest PDB structures (foldseek):
  8qk1-assembly1_A  TM=9.267E-01  e=7.689E-35  Trichuris suis
  2epn-assembly1_B  TM=7.051E-01  e=1.168E-15  Streptococcus gordonii
  5a6j-assembly1_A  TM=6.593E-01  e=1.004E-16  Streptococcus pneumoniae TIGR4
  5a6a-assembly1_A  TM=6.522E-01  e=1.416E-16  Streptococcus pneumoniae TIGR4
  2epo-assembly1_A  TM=6.668E-01  e=1.729E-15  Streptococcus gordonii

Secondary structure (DSSP, 8-state):
-----S-SEEEEEEE-SS-PPPHHHHHHHHHHHHHHT--EEEEE-GGGS---GGGGGGS-TTPPPHHHHHHHHHHHHHTT-EEEEE--SSS--HHHHTSGGGGGGBSSTT-TTSB-TT-HHHHHHHHHHHHHHHHHSTT-SEEE------TTTT-SHHHHHHHTSTT--HHHHHHHHHHHHHHHHHHH-TT-EEEEESTTTTTS-HHHHHHHTGGGT-EEEEE---TT--HHHHHHHHHHHHHHT---EEEEEEEES-S-TT--S--HHHHHHHHHHHHHHHHHS-GGGEEEEEEEE-SBSSTTSPB-S-HHHHHHHHHHHHHHHHHTS--HHHHHHHHHHHT-SS--SS-S--S---SSTTHHHHHHHHHIIIIIHHHHHIIIII-HHHHHHSSHHHHHHT---HHHHHHHHHHHHHHHHHHHHHHHHHHHHHHHHS-HHHHHHHHHHHTHHHHHHHHHHHHHHHHHHHHH-/-----S-SEEEEEEE-SS-PPPHHHHHHHHHHHHHHT--EEEEE-GGGS---GGGGGGS-TTPPPHHHHHHHHHHHHHTT-EEEEE--SSS--HHHHTSGGGGGGBSSTT-TTSB-TT-HHHHHHHHHHHHHHHHHSTT-SEEE------TTTT-SHHHHHHHTSTT--HHHHHHHHHHHHHHHHHHH-TT-EEEEESTTTTTS-HHHHHHHTGGGT-EEEEE---TT--HHHHHHHHHHHHHHT---EEEEEEEES-S-TT--S--HHHHHHHHHHHHHHHHHS-GGGEEEEEEEE-SBSSTTSPB-S-HHHHHHHHHHHHHHHHHTS--HHHHHHHHHHHT-SS--SS-S--S---SSTTHHHHHHHHHIIIIIHHHHHIIIII-HHHHHHSSHHHHHHT---HHHHHHHHHHHHHHHHHHHHHHHHHHHHHHHHS-HHHHHHHHHHHTHHHHHHHHHHHHHHHHHHHHH-

Radius of gyration: 37.24 Å; Cα contacts (8 Å, |Δi|>4): 1722; chains: 2; bounding box: 64×106×85 Å

InterPro domains:
  IPR015883 Beta-hexosaminidase, catalytic domain [PF00728] (62-207)
  IPR017853 Glycoside hydrolase superfamily [SSF51445] (7-328)
  IPR038901 Hexosaminidase D-like [PTHR21040] (3-470)